Protein AF-A0A947QYY2-F1 (afdb_monomer)

Foldseek 3Di:
DDDDDDPDDDDDPPDDDDDDVPDDDDDDDDWWDKDWAPPFLQRAAEWAQEPLLWTKTKTKMFTLDPPDDQLNCLQFKFKFALLCPFFPPCRLVRSVSNVLVVVDPPDDDAPDADEDDPVCPLVPDPPPPVPPSPDAKYKYWDYDQVVVCVLQVSGDTMIMMMGTPSVDDFFKMWMGGHTPVNSVVVVPDDRNDGPCVVVVVSDPPVPQDWPPNLDDADDDPRGDTFDITHMYGYDNDQDFWEWEFEFLAFDLVLLLLLLFQDALDQFLQQFPDFAPQPDSHRRGPDPVRRDGSNQQWFRSLVLLLQQLVVLLVVRGQEYEYAAALHHAALSQDDSSSPDSTHDFLVVSQVSSVVSLVVSVVDVVSSLVDCSLVSSVVSSSVNCNVRRHGYHYAYHLRLQWHHHDGLDDADDDDDLLCLLRLDFLASVCSSNDPCPRPDNCRVVRSAGDPSSCVSCCVRGHVDNWDWHDDNLEIETEHHLDHDWDQVVCVVVVVPRFTASAARQDDVVVVVPDDDDDPDPPPPVVSVDPPGSNSVVVSVLPDDRLQAEYEHAFALWAAGLLDALVCQQAPAFSPDPRRVGGYHNPCSVVVLVCLQVFSHQEYEYERQQFFWKWFRYVVRHRGIHTQAGDQWAWHDWAASGRIYGYWHHSHTFGFYRQNDDFFALDACPPVNHDPSQKDWDWDDDPPDDIKIFIFGRDPDDPPDPPPPDPSDDPGPRPIDVPCADPVQRHHVVNTDIDGTDTDFGWIWIFDDDPNITIITIDGDPSPSSGNALQSVCVVLVHQQAKWFWPPPQAPVVLVVADQADKTKTKGLDWDQHTNPRAFFQWKWKAKNHPGTDPDTWGWDWAADPRSRTTMIITIDGSRSVVVQVVQLPDLQMWMKMWTHRDDPHIDMFTKHQPPPPVVLVVVVVVVVVVVVVVDPPCVVVPDPCVVVVPGPRCVGRMIHTDSYDPSVSCPRSSSNRD

Radius of gyration: 33.95 Å; Cα contacts (8 Å, |Δi|>4): 1905; chains: 1; bounding box: 102×79×106 Å

pLDDT: mean 72.02, std 18.52, range [29.09, 98.56]

Structure (mmCIF, N/CA/C/O backbone):
data_AF-A0A947QYY2-F1
#
_entry.id   AF-A0A947QYY2-F1
#
loop_
_atom_site.group_PDB
_atom_site.id
_atom_site.type_symbol
_atom_site.label_atom_id
_atom_site.label_alt_id
_atom_site.label_comp_id
_atom_site.label_asym_id
_atom_site.label_entity_id
_atom_site.label_seq_id
_atom_site.pdbx_PDB_ins_code
_atom_site.Cartn_x
_atom_site.Cartn_y
_atom_site.Cartn_z
_atom_site.occupancy
_atom_site.B_iso_or_equiv
_atom_site.auth_seq_id
_atom_site.auth_comp_id
_atom_site.auth_asym_id
_atom_site.auth_atom_id
_atom_site.pdbx_PDB_model_num
ATOM 1 N N . MET A 1 1 ? -38.741 18.117 46.619 1.00 31.19 1 MET A N 1
ATOM 2 C CA . MET A 1 1 ? -37.868 17.554 47.677 1.00 31.19 1 MET A CA 1
ATOM 3 C C . MET A 1 1 ? -36.716 16.804 47.021 1.00 31.19 1 MET A C 1
ATOM 5 O O . MET A 1 1 ? -36.958 15.856 46.279 1.00 31.19 1 MET A O 1
ATOM 9 N N . VAL A 1 2 ? -35.482 17.252 47.244 1.00 29.09 2 VAL A N 1
ATOM 10 C CA . VAL A 1 2 ? -34.259 16.565 46.798 1.00 29.09 2 VAL A CA 1
ATOM 11 C C . VAL A 1 2 ? -33.539 16.098 48.061 1.00 29.09 2 VAL A C 1
ATOM 13 O O . VAL A 1 2 ? -33.328 16.894 48.972 1.00 29.09 2 VAL A O 1
ATOM 16 N N . GLU A 1 3 ? -33.260 14.802 48.163 1.00 31.08 3 GLU A N 1
ATOM 17 C CA . GLU A 1 3 ? -32.567 14.191 49.299 1.00 31.08 3 GLU A CA 1
ATOM 18 C C . GLU A 1 3 ? -31.149 13.843 48.835 1.00 31.08 3 GLU A C 1
ATOM 20 O O . GLU A 1 3 ? -30.984 13.228 47.783 1.00 31.08 3 GLU A O 1
ATOM 25 N N . PHE A 1 4 ? -30.133 14.311 49.564 1.00 36.03 4 PHE A N 1
ATOM 26 C CA . PHE A 1 4 ? -28.725 14.100 49.228 1.00 36.03 4 PHE A CA 1
ATOM 27 C C . PHE A 1 4 ? -28.128 13.057 50.170 1.00 36.03 4 PHE A C 1
ATOM 29 O O . PHE A 1 4 ? -28.039 13.285 51.376 1.00 36.03 4 PHE A O 1
ATOM 36 N N . THR A 1 5 ? -27.655 11.947 49.615 1.00 30.92 5 THR A N 1
ATOM 37 C CA . THR A 1 5 ? -26.808 10.979 50.319 1.00 30.92 5 THR A CA 1
ATOM 38 C C . THR A 1 5 ? -25.514 10.815 49.541 1.00 30.92 5 THR A C 1
ATOM 40 O O . THR A 1 5 ? -25.534 10.346 48.409 1.00 30.92 5 THR A O 1
ATOM 43 N N . ASN A 1 6 ? -24.393 11.211 50.146 1.00 31.98 6 ASN A N 1
ATOM 44 C CA . ASN A 1 6 ? -23.059 10.922 49.630 1.00 31.98 6 ASN A CA 1
ATOM 45 C C . ASN A 1 6 ? -22.283 10.141 50.697 1.00 31.98 6 ASN A C 1
ATOM 47 O O . ASN A 1 6 ? -22.234 10.564 51.859 1.00 31.98 6 ASN A O 1
ATOM 51 N N . SER A 1 7 ? -21.718 8.994 50.321 1.00 39.56 7 SER A N 1
ATOM 52 C CA . SER A 1 7 ? -20.905 8.166 51.206 1.00 39.56 7 SER A CA 1
ATOM 53 C C . SER A 1 7 ? -19.453 8.648 51.185 1.00 39.56 7 SER A C 1
ATOM 55 O O . SER A 1 7 ? -18.753 8.518 50.188 1.00 39.56 7 SER A O 1
ATOM 57 N N . GLU A 1 8 ? -19.045 9.155 52.347 1.00 34.59 8 GLU A N 1
ATOM 58 C CA . GLU A 1 8 ? -17.674 9.343 52.840 1.00 34.59 8 GLU A CA 1
ATOM 59 C C . GLU A 1 8 ? -16.957 10.696 52.625 1.00 34.59 8 GLU A C 1
ATOM 61 O O . GLU A 1 8 ? -16.111 10.916 51.767 1.00 34.59 8 GLU A O 1
ATOM 66 N N . GLN A 1 9 ? -17.249 11.538 53.629 1.00 35.91 9 GLN A N 1
ATOM 67 C CA . GLN A 1 9 ? -16.366 12.404 54.424 1.00 35.91 9 GLN A CA 1
ATOM 68 C C . GLN A 1 9 ? -16.305 13.924 54.146 1.00 35.91 9 GLN A C 1
ATOM 70 O O . GLN A 1 9 ? -15.448 14.457 53.448 1.00 35.91 9 GLN A O 1
ATOM 75 N N . LYS A 1 10 ? -17.143 14.590 54.968 1.00 36.38 10 LYS A N 1
ATOM 76 C CA . LYS A 1 10 ? -16.949 15.854 55.717 1.00 36.38 10 LYS A CA 1
ATOM 77 C C . LYS A 1 10 ? -17.359 17.180 55.057 1.00 36.38 10 LYS A C 1
ATOM 79 O O . LYS A 1 10 ? -16.561 18.098 54.927 1.00 36.38 10 LYS A O 1
ATOM 84 N N . LYS A 1 11 ? -18.670 17.328 54.837 1.00 30.73 11 LYS A N 1
ATOM 85 C CA . LYS A 1 11 ? -19.584 18.244 55.570 1.00 30.73 11 LYS A CA 1
ATOM 86 C C . LYS A 1 11 ? -21.000 17.993 55.040 1.00 30.73 11 LYS A C 1
ATOM 88 O O . LYS A 1 11 ? -21.343 18.391 53.938 1.00 30.73 11 LYS A O 1
ATOM 93 N N . SER A 1 12 ? -21.814 17.274 55.807 1.00 33.50 12 SER A N 1
ATOM 94 C CA . SER A 1 12 ? -23.224 17.040 55.484 1.00 33.50 12 SER A CA 1
ATOM 95 C C . SER A 1 12 ? -23.984 18.369 55.390 1.00 33.50 12 SER A C 1
ATOM 97 O O . SER A 1 12 ? -23.941 19.144 56.350 1.00 33.50 12 SER A O 1
ATOM 99 N N . PHE A 1 13 ? -24.765 18.595 54.332 1.00 34.91 13 PHE A N 1
ATOM 100 C CA . PHE A 1 13 ? -25.926 19.480 54.447 1.00 34.91 13 PHE A CA 1
ATOM 101 C C . PHE A 1 13 ? -26.908 18.810 55.420 1.00 34.91 13 PHE A C 1
ATOM 103 O O . PHE A 1 13 ? -27.602 17.863 55.073 1.00 34.91 13 PHE A O 1
ATOM 110 N N . LYS A 1 14 ? -26.931 19.258 56.682 1.00 35.47 14 LYS A N 1
ATOM 111 C CA . LYS A 1 14 ? -27.800 18.699 57.740 1.00 35.47 14 LYS A CA 1
ATOM 112 C C . LYS A 1 14 ? -29.278 19.099 57.620 1.00 35.47 14 LYS A C 1
ATOM 114 O O . LYS A 1 14 ? -30.055 18.796 58.520 1.00 35.47 14 LYS A O 1
ATOM 119 N N . LYS A 1 15 ? -29.696 19.786 56.555 1.00 39.44 15 LYS A N 1
ATOM 120 C CA . LYS A 1 15 ? -31.083 20.241 56.396 1.00 39.44 15 LYS A CA 1
ATOM 121 C C . LYS A 1 15 ? -31.649 19.811 55.051 1.00 39.44 15 LYS A C 1
ATOM 123 O O . LYS A 1 15 ? -31.084 20.141 54.015 1.00 39.44 15 LYS A O 1
ATOM 128 N N . LYS A 1 16 ? -32.819 19.162 55.085 1.00 43.12 16 LYS A N 1
ATOM 129 C CA . LYS A 1 16 ? -33.763 19.183 53.962 1.00 43.12 16 LYS A CA 1
ATOM 130 C C . LYS A 1 16 ? -34.066 20.653 53.664 1.00 43.12 16 LYS A C 1
ATOM 132 O O . LYS A 1 16 ? -34.629 21.340 54.513 1.00 43.12 16 LYS A O 1
ATOM 137 N N . ALA A 1 17 ? -33.638 21.137 52.504 1.00 50.38 17 ALA A N 1
ATOM 138 C CA . ALA A 1 17 ? -33.985 22.461 52.011 1.00 50.38 17 ALA A CA 1
ATOM 139 C C . ALA A 1 17 ? -35.108 22.311 50.980 1.00 50.38 17 ALA A C 1
ATOM 141 O O . ALA A 1 17 ? -34.986 21.561 50.008 1.00 50.38 17 ALA A O 1
ATOM 142 N N . THR A 1 18 ? -36.224 22.991 51.217 1.00 51.62 18 THR A N 1
ATOM 143 C CA . THR A 1 18 ? -37.265 23.164 50.206 1.00 51.62 18 THR A CA 1
ATOM 144 C C . THR A 1 18 ? -36.819 24.319 49.326 1.00 51.62 18 THR A C 1
ATOM 146 O O . THR A 1 18 ? -36.918 25.467 49.749 1.00 51.62 18 THR A O 1
ATOM 149 N N . LEU A 1 19 ? -36.278 24.004 48.149 1.00 51.91 19 LEU A N 1
ATOM 150 C CA . LEU A 1 19 ? -35.961 25.015 47.146 1.00 51.91 19 LEU A CA 1
ATOM 151 C C . LEU A 1 19 ? -37.274 25.587 46.599 1.00 51.91 19 LEU A C 1
ATOM 153 O O . LEU A 1 19 ? -38.181 24.820 46.252 1.00 51.91 19 LEU A O 1
ATOM 157 N N . LYS A 1 20 ? -37.397 26.910 46.564 1.00 55.97 20 LYS A N 1
ATOM 158 C CA . LYS A 1 20 ? -38.466 27.603 45.844 1.00 55.97 20 LYS A CA 1
ATOM 159 C C . LYS A 1 20 ? -38.188 27.539 44.342 1.00 55.97 20 LYS A C 1
ATOM 161 O O . LYS A 1 20 ? -37.058 27.308 43.914 1.00 55.97 20 LYS A O 1
ATOM 166 N N . ILE A 1 21 ? -39.235 27.748 43.544 1.00 42.75 21 ILE A N 1
ATOM 167 C CA . ILE A 1 21 ? -39.053 28.115 42.136 1.00 42.75 21 ILE A CA 1
ATOM 168 C C . ILE A 1 21 ? -38.140 29.356 42.130 1.00 42.75 21 ILE A C 1
ATOM 170 O O . ILE A 1 21 ? -38.373 30.266 42.924 1.00 42.75 21 ILE A O 1
ATOM 174 N N . ASP A 1 22 ? -37.081 29.315 41.316 1.00 49.75 22 ASP A N 1
ATOM 175 C CA . ASP A 1 22 ? -36.007 30.320 41.176 1.00 49.75 22 ASP A CA 1
ATOM 176 C C . ASP A 1 22 ? -34.844 30.290 42.194 1.00 49.75 22 ASP A C 1
ATOM 178 O O . ASP A 1 22 ? -33.927 31.109 42.092 1.00 49.75 22 ASP A O 1
ATOM 182 N N . ASP A 1 23 ? -34.793 29.331 43.129 1.00 53.94 23 ASP A N 1
ATOM 183 C CA . ASP A 1 23 ? -33.600 29.168 43.976 1.00 53.94 23 ASP A CA 1
ATOM 184 C C . ASP A 1 23 ? -32.394 28.656 43.158 1.00 53.94 23 ASP A C 1
ATOM 186 O O . ASP A 1 23 ? -32.473 27.650 42.446 1.00 53.94 23 ASP A O 1
ATOM 190 N N . ILE A 1 24 ? -31.242 29.317 43.308 1.00 50.81 24 ILE A N 1
ATOM 191 C CA . ILE A 1 24 ? -29.985 28.937 42.647 1.00 50.81 24 ILE A CA 1
ATOM 192 C C . ILE A 1 24 ? -29.236 27.928 43.524 1.00 50.81 24 ILE A C 1
ATOM 194 O O . ILE A 1 24 ? -28.787 28.250 44.624 1.00 50.81 24 ILE A O 1
ATOM 198 N N . LEU A 1 25 ? -29.076 26.700 43.025 1.00 51.56 25 LEU A N 1
ATOM 199 C CA . LEU A 1 25 ? -28.251 25.671 43.657 1.00 51.56 25 LEU A CA 1
ATOM 200 C C . LEU A 1 25 ? -26.821 25.744 43.111 1.00 51.56 25 LEU A C 1
ATOM 202 O O . LEU A 1 25 ? -26.566 25.382 41.964 1.00 51.56 25 LEU A O 1
ATOM 206 N N . GLU A 1 26 ? -25.879 26.168 43.949 1.00 49.84 26 GLU A N 1
ATOM 207 C CA . GLU A 1 26 ? -24.456 26.147 43.614 1.00 49.84 26 GLU A CA 1
ATOM 208 C C . GLU A 1 26 ? -23.835 24.820 44.075 1.00 49.84 26 GLU A C 1
ATOM 210 O O . GLU A 1 26 ? -23.777 24.520 45.270 1.00 49.84 26 GLU A O 1
ATOM 215 N N . ILE A 1 27 ? -23.417 23.987 43.118 1.00 53.69 27 ILE A N 1
ATOM 216 C CA . ILE A 1 27 ? -22.799 22.683 43.384 1.00 53.69 27 ILE A CA 1
ATOM 217 C C . ILE A 1 27 ? -21.302 22.794 43.113 1.00 53.69 27 ILE A C 1
ATOM 219 O O . ILE A 1 27 ? -20.875 22.987 41.975 1.00 53.69 27 ILE A O 1
ATOM 223 N N . GLU A 1 28 ? -20.493 22.632 44.157 1.00 48.31 28 GLU A N 1
ATOM 224 C CA . GLU A 1 28 ? -19.042 22.609 44.018 1.00 48.31 28 GLU A CA 1
ATOM 225 C C . GLU A 1 28 ? -18.550 21.185 43.713 1.00 48.31 28 GLU A C 1
ATOM 227 O O . GLU A 1 28 ? -18.513 20.317 44.586 1.00 48.31 28 GLU A O 1
ATOM 232 N N . PHE A 1 29 ? -18.129 20.945 42.469 1.00 52.12 29 PHE A N 1
ATOM 233 C CA . PHE A 1 29 ? -17.429 19.715 42.097 1.00 52.12 29 PHE A CA 1
ATOM 234 C C . PHE A 1 29 ? -15.921 19.857 42.351 1.00 52.12 29 PHE A C 1
ATOM 236 O O . PHE A 1 29 ? -15.277 20.836 41.935 1.00 52.12 29 PHE A O 1
ATOM 243 N N . LYS A 1 30 ? -15.340 18.862 43.034 1.00 52.59 30 LYS A N 1
ATOM 244 C CA . LYS A 1 30 ? -13.884 18.712 43.110 1.00 52.59 30 LYS A CA 1
ATOM 245 C C . LYS A 1 30 ? -13.392 18.212 41.748 1.00 52.59 30 LYS A C 1
ATOM 247 O O . LYS A 1 30 ? -13.907 17.201 41.277 1.00 52.59 30 LYS A O 1
ATOM 252 N N . PRO A 1 31 ? -12.474 18.935 41.094 1.00 54.47 31 PRO A N 1
ATOM 253 C CA . PRO A 1 31 ? -11.912 18.486 39.832 1.00 54.47 31 PRO A CA 1
ATOM 254 C C . PRO A 1 31 ? -11.078 17.234 40.035 1.00 54.47 31 PRO A C 1
ATOM 256 O O . PRO A 1 31 ? -10.280 17.183 40.968 1.00 54.47 31 PRO A O 1
ATOM 259 N N . GLU A 1 32 ? -11.246 16.270 39.143 1.00 64.88 32 GLU A N 1
ATOM 260 C CA . GLU A 1 32 ? -10.376 15.104 39.061 1.00 64.88 32 GLU A CA 1
ATOM 261 C C . GLU A 1 32 ? -9.605 15.193 37.742 1.00 64.88 32 GLU A C 1
ATOM 263 O O . GLU A 1 32 ? -10.202 15.366 36.679 1.00 64.88 32 GLU A O 1
ATOM 268 N N . ASP A 1 33 ? -8.278 15.113 37.814 1.00 70.50 33 ASP A N 1
ATOM 269 C CA . ASP A 1 33 ? -7.425 15.098 36.628 1.00 70.50 33 ASP A CA 1
ATOM 270 C C . ASP A 1 33 ? -7.490 13.701 35.997 1.00 70.50 33 ASP A C 1
ATOM 272 O O . ASP A 1 33 ? -7.018 12.718 36.589 1.00 70.50 33 ASP A O 1
ATOM 276 N N . ALA A 1 34 ? -8.065 13.617 34.798 1.00 75.12 34 ALA A N 1
ATOM 277 C CA . ALA A 1 34 ? -8.128 12.392 34.015 1.00 75.12 34 ALA A CA 1
ATOM 278 C C . ALA A 1 34 ? -7.895 12.645 32.518 1.00 75.12 34 ALA A C 1
ATOM 280 O O . ALA A 1 34 ? -7.994 13.769 32.031 1.00 75.12 34 ALA A O 1
ATOM 281 N N . VAL A 1 35 ? -7.562 11.576 31.799 1.00 75.38 35 VAL A N 1
ATOM 282 C CA . VAL A 1 35 ? -7.236 11.563 30.372 1.00 75.38 35 VAL A CA 1
ATOM 283 C C . VAL A 1 35 ? -7.997 10.433 29.711 1.00 75.38 35 VAL A C 1
ATOM 285 O O . VAL A 1 35 ? -8.009 9.309 30.210 1.00 75.38 35 VAL A O 1
ATOM 288 N N . LEU A 1 36 ? -8.613 10.721 28.572 1.00 78.81 36 LEU A N 1
ATOM 289 C CA . LEU A 1 36 ? -9.262 9.713 27.752 1.00 78.81 36 LEU A CA 1
ATOM 290 C C . LEU A 1 36 ? -8.217 8.979 26.905 1.00 78.81 36 LEU A C 1
ATOM 292 O O . LEU A 1 36 ? -7.437 9.607 26.199 1.00 78.81 36 LEU A O 1
ATOM 296 N N . LEU A 1 37 ? -8.184 7.650 27.007 1.00 76.12 37 LEU A N 1
ATOM 297 C CA . LEU A 1 37 ? -7.336 6.776 26.189 1.00 76.12 37 LEU A CA 1
ATOM 298 C C . LEU A 1 37 ? -8.108 6.129 25.036 1.00 76.12 37 LEU A C 1
ATOM 300 O O . LEU A 1 37 ? -7.552 5.931 23.962 1.00 76.12 37 LEU A O 1
ATOM 304 N N . SER A 1 38 ? -9.370 5.763 25.274 1.00 82.44 38 SER A N 1
ATOM 305 C CA . SER A 1 38 ? -10.247 5.122 24.290 1.00 82.44 38 SER A CA 1
ATOM 306 C C . SER A 1 38 ? -11.634 5.753 24.336 1.00 82.44 38 SER A C 1
ATOM 308 O O . SER A 1 38 ? -12.162 5.904 25.443 1.00 82.44 38 SER A O 1
ATOM 310 N N . PRO A 1 39 ? -12.263 6.030 23.182 1.00 91.06 39 PRO A N 1
ATOM 311 C CA . PRO A 1 39 ? -11.761 5.778 21.824 1.00 91.06 39 PRO A CA 1
ATOM 312 C C . PRO A 1 39 ? -10.591 6.686 21.454 1.00 91.06 39 PRO A C 1
ATOM 314 O O . PRO A 1 39 ? -10.331 7.649 22.159 1.00 91.06 39 PRO A O 1
ATOM 317 N N . SER A 1 40 ? -9.891 6.397 20.368 1.00 89.56 40 SER A N 1
ATOM 318 C CA . SER A 1 40 ? -8.799 7.213 19.820 1.00 89.56 40 SER A CA 1
ATOM 319 C C . SER A 1 40 ? -8.929 7.312 18.298 1.00 89.56 40 SER A C 1
ATOM 321 O O . SER A 1 40 ? -9.768 6.636 17.701 1.00 89.56 40 SER A O 1
ATOM 323 N N . LEU A 1 41 ? -8.135 8.163 17.646 1.00 89.94 41 LEU A N 1
ATOM 324 C CA . LEU A 1 41 ? -8.262 8.420 16.207 1.00 89.94 41 LEU A CA 1
ATOM 325 C C . LEU A 1 41 ? -8.148 7.145 15.345 1.00 89.94 41 LEU A C 1
ATOM 327 O O . LEU A 1 41 ? -8.919 6.985 14.400 1.00 89.94 41 LEU A O 1
ATOM 331 N N . GLY A 1 42 ? -7.220 6.245 15.685 1.00 92.25 42 GLY A N 1
ATOM 332 C CA . GLY A 1 42 ? -7.018 4.941 15.038 1.00 92.25 42 GLY A CA 1
ATOM 333 C C . GLY A 1 42 ? -7.751 3.775 15.712 1.00 92.25 42 GLY A C 1
ATOM 334 O O . GLY A 1 42 ? -7.672 2.645 15.236 1.00 92.25 42 GLY A O 1
ATOM 335 N N . MET A 1 43 ? -8.472 4.029 16.809 1.00 93.00 43 MET A N 1
ATOM 336 C CA . MET A 1 43 ? -9.354 3.069 17.481 1.00 93.00 43 MET A CA 1
ATOM 337 C C . MET A 1 43 ? -10.668 3.765 17.886 1.00 93.00 43 MET A C 1
ATOM 339 O O . MET A 1 43 ? -10.918 4.012 19.074 1.00 93.00 43 MET A O 1
ATOM 343 N N . PRO A 1 44 ? -11.508 4.148 16.908 1.00 95.50 44 PRO A N 1
ATOM 344 C CA . PRO A 1 44 ? -12.769 4.821 17.179 1.00 95.50 44 PRO A CA 1
ATOM 345 C C . PRO A 1 44 ? -13.742 3.884 17.897 1.00 95.50 44 PRO A C 1
ATOM 347 O O . PRO A 1 44 ? -13.726 2.668 17.699 1.00 95.50 44 PRO A O 1
ATOM 350 N N . ALA A 1 45 ? -14.654 4.449 18.686 1.00 94.50 45 ALA A N 1
ATOM 351 C CA . ALA A 1 45 ? -15.754 3.670 19.240 1.00 94.50 45 ALA A CA 1
ATOM 352 C C . ALA A 1 45 ? -16.845 3.543 18.182 1.00 94.50 45 ALA A C 1
ATOM 354 O O . ALA A 1 45 ? -17.281 4.542 17.605 1.00 94.50 45 ALA A O 1
ATOM 355 N N . VAL A 1 46 ? -17.322 2.323 17.962 1.00 95.44 46 VAL A N 1
ATOM 356 C CA . VAL A 1 46 ? -18.409 2.049 17.025 1.00 95.44 46 VAL A CA 1
ATOM 357 C C . VAL A 1 46 ? -19.596 1.528 17.813 1.00 95.44 46 VAL A C 1
ATOM 359 O O . VAL A 1 46 ? -19.563 0.434 18.366 1.00 95.44 46 VAL A O 1
ATOM 362 N N . VAL A 1 47 ? -20.638 2.346 17.916 1.00 94.06 47 VAL A N 1
ATOM 363 C CA . VAL A 1 47 ? -21.771 2.117 18.811 1.00 94.06 47 VAL A CA 1
ATOM 364 C C . VAL A 1 47 ? -22.991 1.734 17.989 1.00 94.06 47 VAL A C 1
ATOM 366 O O . VAL A 1 47 ? -23.496 2.518 17.176 1.00 94.06 47 VAL A O 1
ATOM 369 N N . LYS A 1 48 ? -23.491 0.520 18.224 1.00 94.00 48 LYS A N 1
ATOM 370 C CA . LYS A 1 48 ? -24.780 0.089 17.693 1.00 94.00 48 LYS A CA 1
ATOM 371 C C . LYS A 1 48 ? -25.894 0.743 18.501 1.00 94.00 48 LYS A C 1
ATOM 373 O O . LYS A 1 48 ? -25.900 0.675 19.729 1.00 94.00 48 LYS A O 1
ATOM 378 N N . LYS A 1 49 ? -26.820 1.389 17.800 1.00 92.56 49 LYS A N 1
ATOM 379 C CA . LYS A 1 49 ? -28.072 1.870 18.376 1.00 92.56 49 LYS A CA 1
ATOM 380 C C . LYS A 1 49 ? -29.143 0.810 18.149 1.00 92.56 49 LYS A C 1
ATOM 382 O O . LYS A 1 49 ? -29.540 0.590 17.007 1.00 92.56 49 LYS A O 1
ATOM 387 N N . GLU A 1 50 ? -29.555 0.166 19.231 1.00 89.12 50 GLU A N 1
ATOM 388 C CA . GLU A 1 50 ? -30.560 -0.894 19.241 1.00 89.12 50 GLU A CA 1
ATOM 389 C C . GLU A 1 50 ? -31.979 -0.335 19.014 1.00 89.12 50 GLU A C 1
ATOM 391 O O . GLU A 1 50 ? -32.213 0.878 19.088 1.00 89.12 50 GLU A O 1
ATOM 396 N N . ASP A 1 51 ? -32.938 -1.219 18.722 1.00 85.19 51 ASP A N 1
ATOM 397 C CA . ASP A 1 51 ? -34.331 -0.843 18.427 1.00 85.19 51 ASP A CA 1
ATOM 398 C C . ASP A 1 51 ? -35.047 -0.217 19.636 1.00 85.19 51 ASP A C 1
ATOM 400 O O . ASP A 1 51 ? -35.884 0.674 19.480 1.00 85.19 51 ASP A O 1
ATOM 404 N N . ASP A 1 52 ? -34.654 -0.608 20.851 1.00 81.25 52 ASP A N 1
ATOM 405 C CA . ASP A 1 52 ? -35.081 0.003 22.118 1.00 81.25 52 ASP A CA 1
ATOM 406 C C . ASP A 1 52 ? -34.406 1.368 22.386 1.00 81.25 52 ASP A C 1
ATOM 408 O O . ASP A 1 52 ? -34.563 1.959 23.455 1.00 81.25 52 ASP A O 1
ATOM 412 N N . CYS A 1 53 ? -33.670 1.879 21.395 1.00 77.12 53 CYS A N 1
ATOM 413 C CA . CYS A 1 53 ? -32.844 3.079 21.422 1.00 77.12 53 CYS A CA 1
ATOM 414 C C . CYS A 1 53 ? -31.613 3.006 22.331 1.00 77.12 53 CYS A C 1
ATOM 416 O O . CYS A 1 53 ? -30.906 4.012 22.419 1.00 77.12 53 CYS A O 1
ATOM 418 N N . THR A 1 54 ? -31.302 1.869 22.953 1.00 82.06 54 THR A N 1
ATOM 419 C CA . THR A 1 54 ? -30.084 1.698 23.750 1.00 82.06 54 THR A CA 1
ATOM 420 C C . THR A 1 54 ? -28.848 1.836 22.858 1.00 82.06 54 THR A C 1
ATOM 422 O O . THR A 1 54 ? -28.775 1.277 21.764 1.00 82.06 54 THR A O 1
ATOM 425 N N . ALA A 1 55 ? -27.863 2.615 23.307 1.00 85.44 55 ALA A N 1
ATOM 426 C CA . ALA A 1 55 ? -26.605 2.814 22.590 1.00 85.44 55 ALA A CA 1
ATOM 427 C C . ALA A 1 55 ? -25.462 2.911 23.601 1.00 85.44 55 ALA A C 1
ATOM 429 O O . ALA A 1 55 ? -25.276 3.949 24.227 1.00 85.44 55 ALA A O 1
ATOM 430 N N . ILE A 1 56 ? -24.720 1.826 23.814 1.00 85.06 56 ILE A N 1
ATOM 431 C CA . ILE A 1 56 ? -23.714 1.769 24.882 1.00 85.06 56 ILE A CA 1
ATOM 432 C C . ILE A 1 56 ? -22.336 2.094 24.311 1.00 85.06 56 ILE A C 1
ATOM 434 O O . ILE A 1 56 ? -21.803 1.364 23.481 1.00 85.06 56 ILE A O 1
ATOM 438 N N . LEU A 1 57 ? -21.749 3.177 24.799 1.00 86.25 57 LEU A N 1
ATOM 439 C CA . LEU A 1 57 ? -20.375 3.573 24.536 1.00 86.25 57 LEU A CA 1
ATOM 440 C C . LEU A 1 57 ? -19.480 3.104 25.679 1.00 86.25 57 LEU A C 1
ATOM 442 O O . LEU A 1 57 ? -19.777 3.385 26.837 1.00 86.25 57 LEU A O 1
ATOM 446 N N . GLU A 1 58 ? -18.361 2.461 25.361 1.00 84.94 58 GLU A N 1
ATOM 447 C CA . GLU A 1 58 ? -17.323 2.121 26.332 1.00 84.94 58 GLU A CA 1
ATOM 448 C C . GLU A 1 58 ? -16.092 3.015 26.150 1.00 84.94 58 GLU A C 1
ATOM 450 O O . GLU A 1 58 ? -15.604 3.212 25.039 1.00 84.94 58 GLU A O 1
ATOM 455 N N . LEU A 1 59 ? -15.591 3.551 27.259 1.00 83.12 59 LEU A N 1
ATOM 456 C CA . LEU A 1 59 ? -14.451 4.452 27.330 1.00 83.12 59 LEU A CA 1
ATOM 457 C C . LEU A 1 59 ? -13.399 3.894 28.281 1.00 83.12 59 LEU A C 1
ATOM 459 O O . LEU A 1 59 ? -13.728 3.227 29.267 1.00 83.12 59 LEU A O 1
ATOM 463 N N . ILE A 1 60 ? -12.143 4.246 28.025 1.00 80.38 60 ILE A N 1
ATOM 464 C CA . ILE A 1 60 ? -11.026 3.968 28.928 1.00 80.38 60 ILE A CA 1
ATOM 465 C C . ILE A 1 60 ? -10.413 5.300 29.351 1.00 80.38 60 ILE A C 1
ATOM 467 O O . ILE A 1 60 ? -9.975 6.070 28.499 1.00 80.38 60 ILE A O 1
ATOM 471 N N . LEU A 1 61 ? -10.378 5.565 30.656 1.00 78.75 61 LEU A N 1
ATOM 472 C CA . LEU A 1 61 ? -9.834 6.788 31.249 1.00 78.75 61 LEU A CA 1
ATOM 473 C C . LEU A 1 61 ? -8.642 6.462 32.147 1.00 78.75 61 LEU A C 1
ATOM 475 O O . LEU A 1 61 ? -8.716 5.525 32.937 1.00 78.75 61 LEU A O 1
ATOM 479 N N . LEU A 1 62 ? -7.595 7.277 32.099 1.00 75.12 62 LEU A N 1
ATOM 480 C CA . LEU A 1 62 ? -6.556 7.340 33.125 1.00 75.12 62 LEU A CA 1
ATOM 481 C C . LEU A 1 62 ? -6.868 8.467 34.101 1.00 75.12 62 LEU A C 1
ATOM 483 O O . LEU A 1 62 ? -7.156 9.565 33.653 1.00 75.12 62 LEU A O 1
ATOM 487 N N . ALA A 1 63 ? -6.768 8.250 35.409 1.00 76.06 63 ALA A N 1
ATOM 488 C CA . ALA A 1 63 ? -6.948 9.293 36.415 1.00 76.06 63 ALA A CA 1
ATOM 489 C C . ALA A 1 63 ? -5.799 9.311 37.427 1.00 76.06 63 ALA A C 1
ATOM 491 O O . ALA A 1 63 ? -5.164 8.291 37.706 1.00 76.06 63 ALA A O 1
ATOM 492 N N . LYS A 1 64 ? -5.558 10.481 38.022 1.00 74.69 64 LYS A N 1
ATOM 493 C CA . LYS A 1 64 ? -4.579 10.641 39.113 1.00 74.69 64 LYS A CA 1
ATOM 494 C C . LYS A 1 64 ? -5.068 10.100 40.457 1.00 74.69 64 LYS A C 1
ATOM 496 O O . LYS A 1 64 ? -4.272 9.893 41.366 1.00 74.69 64 LYS A O 1
ATOM 501 N N . SER A 1 65 ? -6.375 9.884 40.580 1.00 74.12 65 SER A N 1
ATOM 502 C CA . SER A 1 65 ? -7.074 9.563 41.823 1.00 74.12 65 SER A CA 1
ATOM 503 C C . SER A 1 65 ? -7.897 8.279 41.684 1.00 74.12 65 SER A C 1
ATOM 505 O O . SER A 1 65 ? -8.511 8.028 40.642 1.00 74.12 65 SER A O 1
ATOM 507 N N . ASP A 1 66 ? -7.949 7.481 42.751 1.00 71.38 66 ASP A N 1
ATOM 508 C CA . ASP A 1 66 ? -8.836 6.318 42.903 1.00 71.38 66 ASP A CA 1
ATOM 509 C C . ASP A 1 66 ? -10.273 6.714 43.281 1.00 71.38 66 ASP A C 1
ATOM 511 O O . ASP A 1 66 ? -11.129 5.862 43.508 1.00 71.38 66 ASP A O 1
ATOM 515 N N . LYS A 1 67 ? -10.548 8.020 43.368 1.00 73.69 67 LYS A N 1
ATOM 516 C CA . LYS A 1 67 ? -11.822 8.571 43.846 1.00 73.69 67 LYS A CA 1
ATOM 517 C C . LYS A 1 67 ? -12.716 9.087 42.729 1.00 73.69 67 LYS A C 1
ATOM 519 O O . LYS A 1 67 ? -13.653 9.829 43.015 1.00 73.69 67 LYS A O 1
ATOM 524 N N . LEU A 1 68 ? -12.442 8.731 41.473 1.00 73.56 68 LEU A N 1
ATOM 525 C CA . LEU A 1 68 ? -13.256 9.181 40.349 1.00 73.56 68 LEU A CA 1
ATOM 526 C C . LEU A 1 68 ? -14.684 8.638 40.512 1.00 73.56 68 LEU A C 1
ATOM 528 O O . LEU A 1 68 ? -14.884 7.429 40.563 1.00 73.56 68 LEU A O 1
ATOM 532 N N . GLN A 1 69 ? -15.684 9.517 40.615 1.00 75.75 69 GLN A N 1
ATOM 533 C CA . GLN A 1 69 ? -17.089 9.114 40.734 1.00 75.75 69 GLN A CA 1
ATOM 534 C C . GLN A 1 69 ? -17.838 9.319 39.414 1.00 75.75 69 GLN A C 1
ATOM 536 O O . GLN A 1 69 ? -17.447 10.114 38.559 1.00 75.75 69 GLN A O 1
ATOM 541 N N . GLN A 1 70 ? -18.984 8.651 39.273 1.00 72.69 70 GLN A N 1
ATOM 542 C CA . GLN A 1 70 ? -19.876 8.801 38.117 1.00 72.69 70 GLN A CA 1
ATOM 543 C C . GLN A 1 70 ? -20.294 10.260 37.880 1.00 72.69 70 GLN A C 1
ATOM 545 O O . GLN A 1 70 ? -20.246 10.735 36.751 1.00 72.69 70 GLN A O 1
ATOM 550 N N . GLY A 1 71 ? -20.624 11.000 38.945 1.00 72.50 71 GLY A N 1
ATOM 551 C CA . GLY A 1 71 ? -20.952 12.424 38.844 1.00 72.50 71 GLY A CA 1
ATOM 552 C C . GLY A 1 71 ? -19.799 13.275 38.298 1.00 72.50 71 GLY A C 1
ATOM 553 O O . GLY A 1 71 ? -20.053 14.198 37.529 1.00 72.50 71 GLY A O 1
ATOM 554 N N . ASN A 1 72 ? -18.541 12.938 38.623 1.00 75.44 72 ASN A N 1
ATOM 555 C CA . ASN A 1 72 ? -17.373 13.604 38.038 1.00 75.44 72 ASN A CA 1
ATOM 556 C C . ASN A 1 72 ? -17.289 13.311 36.539 1.00 75.44 72 ASN A C 1
ATOM 558 O O . ASN A 1 72 ? -17.158 14.231 35.741 1.00 75.44 72 ASN A O 1
ATOM 562 N N . VAL A 1 73 ? -17.414 12.041 36.150 1.00 78.25 73 VAL A N 1
ATOM 563 C CA . VAL A 1 73 ? -17.356 11.632 34.741 1.00 78.25 73 VAL A CA 1
ATOM 564 C C . VAL A 1 73 ? -18.468 12.296 33.928 1.00 78.25 73 VAL A C 1
ATOM 566 O O . VAL A 1 73 ? -18.177 12.907 32.905 1.00 78.25 73 VAL A O 1
ATOM 569 N N . ALA A 1 74 ? -19.717 12.261 34.400 1.00 77.62 74 ALA A N 1
ATOM 570 C CA . ALA A 1 74 ? -20.841 12.919 33.733 1.00 77.62 74 ALA A CA 1
ATOM 571 C C . ALA A 1 74 ? -20.627 14.437 33.607 1.00 77.62 74 ALA A C 1
ATOM 573 O O . ALA A 1 74 ? -20.969 15.025 32.585 1.00 77.62 74 ALA A O 1
ATOM 574 N N . PHE A 1 75 ? -20.037 15.066 34.630 1.00 77.19 75 PHE A N 1
ATOM 575 C CA . PHE A 1 75 ? -19.728 16.494 34.621 1.00 77.19 75 PHE A CA 1
ATOM 576 C C . PHE A 1 75 ? -18.569 16.863 33.692 1.00 77.19 75 PHE A C 1
ATOM 578 O O . PHE A 1 75 ? -18.590 17.965 33.153 1.00 77.19 75 PHE A O 1
ATOM 585 N N . HIS A 1 76 ? -17.572 16.002 33.489 1.00 78.81 76 HIS A N 1
ATOM 586 C CA . HIS A 1 76 ? -16.381 16.309 32.684 1.00 78.81 76 HIS A CA 1
ATOM 587 C C . HIS A 1 76 ? -16.498 15.870 31.219 1.00 78.81 76 HIS A C 1
ATOM 589 O O . HIS A 1 76 ? -15.886 16.486 30.346 1.00 78.81 76 HIS A O 1
ATOM 595 N N . LEU A 1 77 ? -17.298 14.844 30.930 1.00 83.00 77 LEU A N 1
ATOM 596 C CA . LEU A 1 77 ? -17.452 14.313 29.582 1.00 83.00 77 LEU A CA 1
ATOM 597 C C . LEU A 1 77 ? -18.299 15.253 28.714 1.00 83.00 77 LEU A C 1
ATOM 599 O O . LEU A 1 77 ? -19.411 15.635 29.089 1.00 83.00 77 LEU A O 1
ATOM 603 N N . ARG A 1 78 ? -17.791 15.627 27.542 1.00 84.38 78 ARG A N 1
ATOM 604 C CA . ARG A 1 78 ? -18.540 16.357 26.508 1.00 84.38 78 ARG A CA 1
ATOM 605 C C . ARG A 1 78 ? -18.493 15.598 25.199 1.00 84.38 78 ARG A C 1
ATOM 607 O O . ARG A 1 78 ? -17.579 14.817 24.955 1.00 84.38 78 ARG A O 1
ATOM 614 N N . MET A 1 79 ? -19.481 15.852 24.357 1.00 86.81 79 MET A N 1
ATOM 615 C CA . MET A 1 79 ? -19.601 15.221 23.053 1.00 86.81 79 MET A CA 1
ATOM 616 C C . MET A 1 79 ? -20.106 16.258 22.057 1.00 86.81 79 MET A C 1
ATOM 618 O O . MET A 1 79 ? -21.138 16.881 22.303 1.00 86.81 79 MET A O 1
ATOM 622 N N . SER A 1 80 ? -19.392 16.445 20.955 1.00 88.44 80 SER A N 1
ATOM 623 C CA . SER A 1 80 ? -19.797 17.315 19.846 1.00 88.44 80 SER A CA 1
ATOM 624 C C . SER A 1 80 ? -19.887 16.513 18.557 1.00 88.44 80 SER A C 1
ATOM 626 O O . SER A 1 80 ? -19.311 15.426 18.458 1.00 88.44 80 SER A O 1
ATOM 628 N N . LEU A 1 81 ? -20.636 17.015 17.574 1.00 91.94 81 LEU A N 1
ATOM 629 C CA . LEU A 1 81 ? -20.567 16.453 16.228 1.00 91.94 81 LEU A CA 1
ATOM 630 C C . LEU A 1 81 ? -19.137 16.600 15.694 1.00 91.94 81 LEU A C 1
ATOM 632 O O . LEU A 1 81 ? -18.417 17.528 16.061 1.00 91.94 81 LEU A O 1
ATOM 636 N N . TRP A 1 82 ? -18.704 15.682 14.831 1.00 92.88 82 TRP A N 1
ATOM 637 C CA . TRP A 1 82 ? -17.327 15.689 14.330 1.00 92.88 82 TRP A CA 1
ATOM 638 C C . TRP A 1 82 ? -16.954 16.985 13.592 1.00 92.88 82 TRP A C 1
ATOM 640 O O . TRP A 1 82 ? -15.866 17.518 13.776 1.00 92.88 82 TRP A O 1
ATOM 650 N N . ASN A 1 83 ? -17.869 17.550 12.806 1.00 90.88 83 ASN A N 1
ATOM 651 C CA . ASN A 1 83 ? -17.683 18.844 12.135 1.00 90.88 83 ASN A CA 1
ATOM 652 C C . ASN A 1 83 ? -17.573 20.042 13.104 1.00 90.88 83 ASN A C 1
ATOM 654 O O . ASN A 1 83 ? -17.123 21.109 12.701 1.00 90.88 83 ASN A O 1
ATOM 658 N N . GLU A 1 84 ? -17.958 19.859 14.366 1.00 86.62 84 GLU A N 1
ATOM 659 C CA . GLU A 1 84 ? -17.879 20.827 15.466 1.00 86.62 84 GLU A CA 1
ATOM 660 C C . GLU A 1 84 ? -16.777 20.442 16.472 1.00 86.62 84 GLU A C 1
ATOM 662 O O . GLU A 1 84 ? -16.722 20.958 17.591 1.00 86.62 84 GLU A O 1
ATOM 667 N N . LYS A 1 85 ? -15.891 19.496 16.124 1.00 82.69 85 LYS A N 1
ATOM 668 C CA . LYS A 1 85 ? -14.817 19.052 17.026 1.00 82.69 85 LYS A CA 1
ATOM 669 C C . LYS A 1 85 ? -13.913 20.222 17.432 1.00 82.69 85 LYS A C 1
ATOM 671 O O . LYS A 1 85 ? -13.528 20.325 18.585 1.00 82.69 85 LYS A O 1
ATOM 676 N N . ASP A 1 86 ? -13.666 21.172 16.540 1.00 75.81 86 ASP A N 1
ATOM 677 C CA . ASP A 1 86 ? -12.730 22.269 16.805 1.00 75.81 86 ASP A CA 1
ATOM 678 C C . ASP A 1 86 ? -13.406 23.538 17.390 1.00 75.81 86 ASP A C 1
ATOM 680 O O . ASP A 1 86 ? -12.741 24.548 17.622 1.00 75.81 86 ASP A O 1
ATOM 684 N N . THR A 1 87 ? -14.721 23.519 17.672 1.00 71.56 87 THR A N 1
ATOM 685 C CA . THR A 1 87 ? -15.481 24.690 18.165 1.00 71.56 87 THR A CA 1
ATOM 686 C C . THR A 1 87 ? -15.718 24.660 19.680 1.00 71.56 87 THR A C 1
ATOM 688 O O . THR A 1 87 ? -16.632 24.008 20.179 1.00 71.56 87 THR A O 1
ATOM 691 N N . THR A 1 88 ? -14.931 25.425 20.443 1.00 60.69 88 THR A N 1
ATOM 692 C CA . THR A 1 88 ? -14.872 25.343 21.919 1.00 60.69 88 THR A CA 1
ATOM 693 C C . THR A 1 88 ? -16.108 25.845 22.682 1.00 60.69 88 THR A C 1
ATOM 695 O O . THR A 1 88 ? -16.390 25.332 23.765 1.00 60.69 88 THR A O 1
ATOM 698 N N . ASN A 1 89 ? -16.871 26.816 22.161 1.00 57.62 89 ASN A N 1
ATOM 699 C CA . ASN A 1 89 ? -17.991 27.421 22.911 1.00 57.62 89 ASN A CA 1
ATOM 700 C C . ASN A 1 89 ? -19.186 26.468 23.096 1.00 57.62 89 ASN A C 1
ATOM 702 O O . ASN A 1 89 ? -19.788 26.425 24.173 1.00 57.62 89 ASN A O 1
ATOM 706 N N . ASP A 1 90 ? -19.506 25.684 22.066 1.00 56.44 90 ASP A N 1
ATOM 707 C CA . ASP A 1 90 ? -20.619 24.730 22.113 1.00 56.44 90 ASP A CA 1
ATOM 708 C C . ASP A 1 90 ? -20.239 23.494 22.939 1.00 56.44 90 ASP A C 1
ATOM 710 O O . ASP A 1 90 ? -21.062 22.937 23.662 1.00 56.44 90 ASP A O 1
ATOM 714 N N . ILE A 1 91 ? -18.952 23.123 22.946 1.00 59.81 91 ILE A N 1
ATOM 715 C CA . ILE A 1 91 ? -18.436 21.993 23.730 1.00 59.81 91 ILE A CA 1
ATOM 716 C C . ILE A 1 91 ? -18.561 22.254 25.234 1.00 59.81 91 ILE A C 1
ATOM 718 O O . ILE A 1 91 ? -19.017 21.382 25.968 1.00 59.81 91 ILE A O 1
ATOM 722 N N . VAL A 1 92 ? -18.178 23.441 25.717 1.00 58.88 92 VAL A N 1
ATOM 723 C CA . VAL A 1 92 ? -18.212 23.757 27.159 1.00 58.88 92 VAL A CA 1
ATOM 724 C C . VAL A 1 92 ? -19.649 23.866 27.684 1.00 58.88 92 VAL A C 1
ATOM 726 O O . VAL A 1 92 ? -19.916 23.492 28.828 1.00 58.88 92 VAL A O 1
ATOM 729 N N . SER A 1 93 ? -20.573 24.350 26.852 1.00 56.75 93 SER A N 1
ATOM 730 C CA . SER A 1 93 ? -21.983 24.537 27.211 1.00 56.75 93 SER A CA 1
ATOM 731 C C . SER A 1 93 ? -22.839 23.273 27.054 1.00 56.75 93 SER A C 1
ATOM 733 O O . SER A 1 93 ? -23.875 23.165 27.713 1.00 56.75 93 SER A O 1
ATOM 735 N N . ASN A 1 94 ? -22.407 22.291 26.255 1.00 66.88 94 ASN A N 1
ATOM 736 C CA . ASN A 1 94 ? -23.144 21.047 26.028 1.00 66.88 94 ASN A CA 1
ATOM 737 C C . ASN A 1 94 ? -23.087 20.096 27.235 1.00 66.88 94 ASN A C 1
ATOM 739 O O . ASN A 1 94 ? -22.295 19.157 27.295 1.00 66.88 94 ASN A O 1
ATOM 743 N N . ASN A 1 95 ? -23.988 20.298 28.191 1.00 70.50 95 ASN A N 1
ATOM 744 C CA . ASN A 1 95 ? -24.095 19.478 29.394 1.00 70.50 95 ASN A CA 1
ATOM 745 C C . ASN A 1 95 ? -25.066 18.299 29.237 1.00 70.50 95 ASN A C 1
ATOM 747 O O . ASN A 1 95 ? -25.493 17.742 30.243 1.00 70.50 95 ASN A O 1
ATOM 751 N N . LYS A 1 96 ? -25.408 17.870 28.014 1.00 76.81 96 LYS A N 1
ATOM 752 C CA . LYS A 1 96 ? -26.464 16.869 27.786 1.00 76.81 96 LYS A CA 1
ATOM 753 C C . LYS A 1 96 ? -26.247 15.559 28.557 1.00 76.81 96 LYS A C 1
ATOM 755 O O . LYS A 1 96 ? -27.194 15.031 29.137 1.00 76.81 96 LYS A O 1
ATOM 760 N N . ILE A 1 97 ? -25.011 15.049 28.621 1.00 76.94 97 ILE A N 1
ATOM 761 C CA . ILE A 1 97 ? -24.667 13.846 29.411 1.00 76.94 97 ILE A CA 1
ATOM 762 C C . ILE A 1 97 ? -24.897 14.094 30.911 1.00 76.94 97 ILE A C 1
ATOM 764 O O . ILE A 1 97 ? -25.492 13.261 31.595 1.00 76.94 97 ILE A O 1
ATOM 768 N N . PHE A 1 98 ? -24.474 15.257 31.412 1.00 76.62 98 PHE A N 1
ATOM 769 C CA . PHE A 1 98 ? -24.651 15.653 32.807 1.00 76.62 98 PHE A CA 1
ATOM 770 C C . PHE A 1 98 ? -26.126 15.860 33.176 1.00 76.62 98 PHE A C 1
ATOM 772 O O . PHE A 1 98 ? -26.581 15.331 34.185 1.00 76.62 98 PHE A O 1
ATOM 779 N N . GLU A 1 99 ? -26.891 16.569 32.347 1.00 72.19 99 GLU A N 1
ATOM 780 C CA . GLU A 1 99 ? -28.333 16.772 32.514 1.00 72.19 99 GLU A CA 1
ATOM 781 C C . GLU A 1 99 ? -29.063 15.428 32.557 1.00 72.19 99 GLU A C 1
ATOM 783 O O . GLU A 1 99 ? -29.842 15.160 33.471 1.00 72.19 99 GLU A O 1
ATOM 788 N N . THR A 1 100 ? -28.739 14.534 31.620 1.00 67.75 100 THR A N 1
ATOM 789 C CA . THR A 1 100 ? -29.329 13.192 31.545 1.00 67.75 100 THR A CA 1
ATOM 790 C C . THR A 1 100 ? -29.037 12.368 32.800 1.00 67.75 100 THR A C 1
ATOM 792 O O . THR A 1 100 ? -29.921 11.642 33.263 1.00 67.75 100 THR A O 1
ATOM 795 N N . TYR A 1 101 ? -27.831 12.483 33.365 1.00 67.94 101 TYR A N 1
ATOM 796 C CA . TYR A 1 101 ? -27.462 11.870 34.644 1.00 67.94 101 TYR A CA 1
ATOM 797 C C . TYR A 1 101 ? -28.204 12.512 35.829 1.00 67.94 101 TYR A C 1
ATOM 799 O O . TYR A 1 101 ? -28.701 11.805 36.699 1.00 67.94 101 TYR A O 1
ATOM 807 N N . TRP A 1 102 ? -28.323 13.841 35.861 1.00 65.75 102 TRP A N 1
ATOM 808 C CA . TRP A 1 102 ? -28.888 14.584 36.992 1.00 65.75 102 TRP A CA 1
ATOM 809 C C . TRP A 1 102 ? -30.407 14.417 37.151 1.00 65.75 102 TRP A C 1
ATOM 811 O O . TRP A 1 102 ? -30.912 14.356 38.273 1.00 65.75 102 TRP A O 1
ATOM 821 N N . TYR A 1 103 ? -31.148 14.332 36.043 1.00 60.97 103 TYR A N 1
ATOM 822 C CA . TYR A 1 103 ? -32.612 14.220 36.070 1.00 60.97 103 TYR A CA 1
ATOM 823 C C . TYR A 1 103 ? -33.133 12.814 36.408 1.00 60.97 103 TYR A C 1
ATOM 825 O O . TYR A 1 103 ? -34.337 12.651 36.610 1.00 60.97 103 TYR A O 1
ATOM 833 N N . ASP A 1 104 ? -32.263 11.808 36.517 1.00 55.41 104 ASP A N 1
ATOM 834 C CA . ASP A 1 104 ? -32.658 10.415 36.726 1.00 55.41 104 ASP A CA 1
ATOM 835 C C . ASP A 1 104 ? -32.081 9.861 38.025 1.00 55.41 104 ASP A C 1
ATOM 837 O O . ASP A 1 104 ? -30.885 9.622 38.164 1.00 55.41 104 ASP A O 1
ATOM 841 N N . LYS A 1 105 ? -32.954 9.701 39.021 1.00 47.59 105 LYS A N 1
ATOM 842 C CA . LYS A 1 105 ? -32.586 9.352 40.401 1.00 47.59 105 LYS A CA 1
ATOM 843 C C . LYS A 1 105 ? -32.299 7.861 40.609 1.00 47.59 105 LYS A C 1
ATOM 845 O O . LYS A 1 105 ? -32.219 7.435 41.762 1.00 47.59 105 LYS A O 1
ATOM 850 N N . SER A 1 106 ? -32.173 7.053 39.555 1.00 45.91 106 SER A N 1
ATOM 851 C CA . SER A 1 106 ? -31.807 5.645 39.711 1.00 45.91 106 SER A CA 1
ATOM 852 C C . SER A 1 106 ? -30.397 5.548 40.306 1.00 45.91 106 SER A C 1
ATOM 854 O O . SER A 1 106 ? -29.402 5.798 39.630 1.00 45.91 106 SER A O 1
ATOM 856 N N . THR A 1 107 ? -30.309 5.223 41.594 1.00 39.03 107 THR A N 1
ATOM 857 C CA . THR A 1 107 ? -29.057 4.963 42.311 1.00 39.03 107 THR A CA 1
ATOM 858 C C . THR A 1 107 ? -28.303 3.818 41.645 1.00 39.03 107 THR A C 1
ATOM 860 O O . THR A 1 107 ? -28.709 2.662 41.760 1.00 39.03 107 THR A O 1
ATOM 863 N N . VAL A 1 108 ? -27.198 4.125 40.965 1.00 41.00 108 VAL A N 1
ATOM 864 C CA . VAL A 1 108 ? -26.296 3.120 40.392 1.00 41.00 108 VAL A CA 1
ATOM 865 C C . VAL A 1 108 ? -25.151 2.883 41.375 1.00 41.00 108 VAL A C 1
ATOM 867 O O . VAL A 1 108 ? -24.373 3.786 41.674 1.00 41.00 108 VAL A O 1
ATOM 870 N N . ASN A 1 109 ? -25.040 1.657 41.889 1.00 37.66 109 ASN A N 1
ATOM 871 C CA . ASN A 1 109 ? -23.920 1.250 42.735 1.00 37.66 109 ASN A CA 1
ATOM 872 C C . ASN A 1 109 ? -22.643 1.115 41.891 1.00 37.66 109 ASN A C 1
ATOM 874 O O . ASN A 1 109 ? -22.618 0.374 40.909 1.00 37.66 109 ASN A O 1
ATOM 878 N N . ILE A 1 110 ? -21.571 1.801 42.291 1.00 40.56 110 ILE A N 1
ATOM 879 C CA . ILE A 1 110 ? -20.229 1.584 41.736 1.00 40.56 110 ILE A CA 1
ATOM 880 C C . ILE A 1 110 ? -19.737 0.228 42.260 1.00 40.56 110 ILE A C 1
ATOM 882 O O . ILE A 1 110 ? -19.703 0.001 43.471 1.00 40.56 110 ILE A O 1
ATOM 886 N N . SER A 1 111 ? -19.377 -0.694 41.366 1.00 43.41 111 SER A N 1
ATOM 887 C CA . SER A 1 111 ? -18.767 -1.967 41.763 1.00 43.41 111 SER A CA 1
ATOM 888 C C . SER A 1 111 ? -17.450 -1.704 42.498 1.00 43.41 111 SER A C 1
ATOM 890 O O . SER A 1 111 ? -16.657 -0.872 42.054 1.00 43.41 111 SER A O 1
ATOM 892 N N . LYS A 1 112 ? -17.202 -2.414 43.609 1.00 41.47 112 LYS A N 1
ATOM 893 C CA . LYS A 1 112 ? -15.940 -2.302 44.360 1.00 41.47 112 LYS A CA 1
ATOM 894 C C . LYS A 1 112 ? -14.733 -2.514 43.426 1.00 41.47 112 LYS A C 1
ATOM 896 O O . LYS A 1 112 ? -14.821 -3.369 42.544 1.00 41.47 112 LYS A O 1
ATOM 901 N N . PRO A 1 113 ? -13.614 -1.793 43.624 1.00 41.50 113 PRO A N 1
ATOM 902 C CA . PRO A 1 113 ? -12.396 -1.997 42.843 1.00 41.50 113 PRO A CA 1
ATOM 903 C C . PRO A 1 113 ? -11.948 -3.463 42.920 1.00 41.50 113 PRO A C 1
ATOM 905 O O . PRO A 1 113 ? -11.840 -4.014 44.016 1.00 41.50 113 PRO A O 1
ATOM 908 N N . VAL A 1 114 ? -11.687 -4.102 41.777 1.00 39.28 114 VAL A N 1
ATOM 909 C CA . VAL A 1 114 ? -11.181 -5.484 41.712 1.00 39.28 114 VAL A CA 1
ATOM 910 C C . VAL A 1 114 ? -9.707 -5.447 41.318 1.00 39.28 114 VAL A C 1
ATOM 912 O O . VAL A 1 114 ? -9.365 -4.891 40.280 1.00 39.28 114 VAL A O 1
ATOM 915 N N . ARG A 1 115 ? -8.831 -6.043 42.137 1.00 37.06 115 ARG A N 1
ATOM 916 C CA . ARG A 1 115 ? -7.374 -6.090 41.916 1.00 37.06 115 ARG A CA 1
ATOM 917 C C . ARG A 1 115 ? -6.989 -7.097 40.822 1.00 37.06 115 ARG A C 1
ATOM 919 O O . ARG A 1 115 ? -7.625 -8.139 40.687 1.00 37.06 115 ARG A O 1
ATOM 926 N N . ALA A 1 116 ? -5.934 -6.779 40.075 1.00 36.41 116 ALA A N 1
ATOM 927 C CA . ALA A 1 116 ? -5.460 -7.536 38.919 1.00 36.41 116 ALA A CA 1
ATOM 928 C C . ALA A 1 116 ? -4.967 -8.912 39.319 1.00 36.41 116 ALA A C 1
ATOM 930 O O . ALA A 1 116 ? -4.122 -9.017 40.206 1.00 36.41 116 ALA A O 1
ATOM 931 N N . SER A 1 117 ? -5.416 -9.939 38.608 1.00 39.06 117 SER A N 1
ATOM 932 C CA . SER A 1 117 ? -4.761 -11.241 38.574 1.00 39.06 117 SER A CA 1
ATOM 933 C C . SER A 1 117 ? -4.821 -11.798 37.154 1.00 39.06 117 SER A C 1
ATOM 935 O O . SER A 1 117 ? -5.673 -11.390 36.360 1.00 39.06 117 SER A O 1
ATOM 937 N N . ALA A 1 118 ? -3.923 -12.735 36.847 1.00 35.28 118 ALA A N 1
ATOM 938 C CA . ALA A 1 118 ? -3.953 -13.492 35.596 1.00 35.28 118 ALA A CA 1
ATOM 939 C C . ALA A 1 118 ? -5.317 -14.176 35.372 1.00 35.28 118 ALA A C 1
ATOM 941 O O . ALA A 1 118 ? -5.778 -14.270 34.241 1.00 35.28 118 ALA A O 1
ATOM 942 N N . ASP A 1 119 ? -6.000 -14.551 36.458 1.00 37.25 119 ASP A N 1
ATOM 943 C CA . ASP A 1 119 ? -7.288 -15.256 36.433 1.00 37.25 119 ASP A CA 1
ATOM 944 C C . ASP A 1 119 ? -8.490 -14.351 36.102 1.00 37.25 119 ASP A C 1
ATOM 946 O O . ASP A 1 119 ? -9.564 -14.840 35.756 1.00 37.25 119 ASP A O 1
ATOM 950 N N . ASN A 1 120 ? -8.325 -13.026 36.207 1.00 38.19 120 ASN A N 1
ATOM 951 C CA . ASN A 1 120 ? -9.394 -12.039 36.005 1.00 38.19 120 ASN A CA 1
ATOM 952 C C . ASN A 1 120 ? -9.184 -11.169 34.753 1.00 38.19 120 ASN A C 1
ATOM 954 O O . ASN A 1 120 ? -9.948 -10.233 34.511 1.00 38.19 120 ASN A O 1
ATOM 958 N N . PHE A 1 121 ? -8.157 -11.461 33.953 1.00 36.28 121 PHE A N 1
ATOM 959 C CA . PHE A 1 121 ? -7.876 -10.771 32.697 1.00 36.28 121 PHE A CA 1
ATOM 960 C C . PHE A 1 121 ? -8.829 -11.276 31.599 1.00 36.28 121 PHE A C 1
ATOM 962 O O . PHE A 1 121 ? -8.898 -12.471 31.333 1.00 36.28 121 PHE A O 1
ATOM 969 N N . GLY A 1 122 ? -9.606 -10.382 30.978 1.00 35.66 122 GLY A N 1
ATOM 970 C CA . GLY A 1 122 ? -10.585 -10.749 29.940 1.00 35.66 122 GLY A CA 1
ATOM 971 C C . GLY A 1 122 ? -11.969 -11.165 30.455 1.00 35.66 122 GLY A C 1
ATOM 972 O O . GLY A 1 122 ? -12.913 -11.222 29.669 1.00 35.66 122 GLY A O 1
ATOM 973 N N . ASN A 1 123 ? -12.139 -11.346 31.766 1.00 37.06 123 ASN A N 1
ATOM 974 C CA . ASN A 1 123 ? -13.466 -11.433 32.365 1.00 37.06 123 ASN A CA 1
ATOM 975 C C . ASN A 1 123 ? -14.065 -10.023 32.380 1.00 37.06 123 ASN A C 1
ATOM 977 O O . ASN A 1 123 ? -13.735 -9.194 33.230 1.00 37.06 123 ASN A O 1
ATOM 981 N N . GLY A 1 124 ? -14.915 -9.723 31.394 1.00 41.50 124 GLY A N 1
ATOM 982 C CA . GLY A 1 124 ? -15.748 -8.525 31.421 1.00 41.50 124 GLY A CA 1
ATOM 983 C C . GLY A 1 124 ? -16.488 -8.413 32.758 1.00 41.50 124 GLY A C 1
ATOM 984 O O . GLY A 1 124 ? -16.716 -9.415 33.432 1.00 41.50 124 GLY A O 1
ATOM 985 N N . LEU A 1 125 ? -16.838 -7.184 33.141 1.00 40.47 125 LEU A N 1
ATOM 986 C CA . LEU A 1 125 ? -17.533 -6.863 34.388 1.00 40.47 125 LEU A CA 1
ATOM 987 C C . LEU A 1 125 ? -18.547 -7.938 34.800 1.00 40.47 125 LEU A C 1
ATOM 989 O O . LEU A 1 125 ? -19.608 -8.061 34.184 1.00 40.47 125 LEU A O 1
ATOM 993 N N . THR A 1 126 ? -18.267 -8.658 35.886 1.00 36.81 126 THR A N 1
ATOM 994 C CA . THR A 1 126 ? -19.301 -9.366 36.640 1.00 36.81 126 THR A CA 1
ATOM 995 C C . THR A 1 126 ? -20.255 -8.304 37.190 1.00 36.81 126 THR A C 1
ATOM 997 O O . THR A 1 126 ? -19.975 -7.645 38.186 1.00 36.81 126 THR A O 1
ATOM 1000 N N . GLY A 1 127 ? -21.352 -8.059 36.469 1.00 37.88 127 GLY A N 1
ATOM 1001 C CA . GLY A 1 127 ? -22.352 -7.039 36.813 1.00 37.88 127 GLY A CA 1
ATOM 1002 C C . GLY A 1 127 ? -22.667 -6.006 35.725 1.00 37.88 127 GLY A C 1
ATOM 1003 O O . GLY A 1 127 ? -23.552 -5.175 35.930 1.00 37.88 127 GLY A O 1
ATOM 1004 N N . ALA A 1 128 ? -22.027 -6.053 34.550 1.00 37.59 128 ALA A N 1
ATOM 1005 C CA . ALA A 1 128 ? -22.552 -5.357 33.372 1.00 37.59 128 ALA A CA 1
ATOM 1006 C C . ALA A 1 128 ? -23.717 -6.170 32.791 1.00 37.59 128 ALA A C 1
ATOM 1008 O O . ALA A 1 128 ? -23.583 -6.826 31.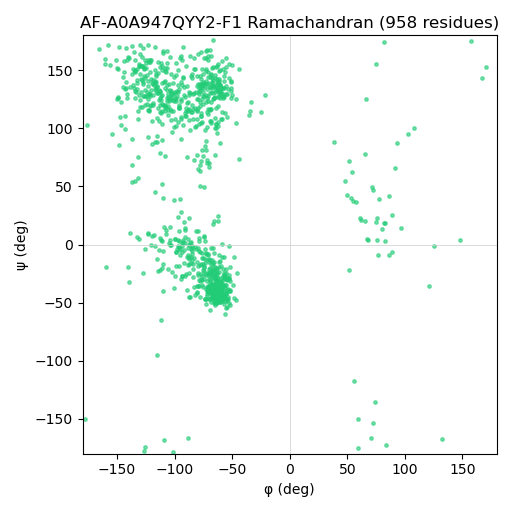760 1.00 37.59 128 ALA A O 1
ATOM 1009 N N . ASP A 1 129 ? -24.855 -6.174 33.486 1.00 39.19 129 ASP A N 1
ATOM 1010 C CA . ASP A 1 129 ? -26.085 -6.712 32.919 1.00 39.19 129 ASP A CA 1
ATOM 1011 C C . ASP A 1 129 ? -26.441 -5.856 31.695 1.00 39.19 129 ASP A C 1
ATOM 1013 O O . ASP A 1 129 ? -26.885 -4.712 31.827 1.00 39.19 129 ASP A O 1
ATOM 1017 N N . ARG A 1 130 ? -26.152 -6.377 30.494 1.00 40.75 130 ARG A N 1
ATOM 1018 C CA . ARG A 1 130 ? -26.516 -5.743 29.216 1.00 40.75 130 ARG A CA 1
ATOM 1019 C C . ARG A 1 130 ? -28.040 -5.586 29.086 1.00 40.75 130 ARG A C 1
ATOM 1021 O O . ARG A 1 130 ? -28.476 -4.824 28.237 1.00 40.75 130 ARG A O 1
ATOM 1028 N N . ASN A 1 131 ? -28.821 -6.262 29.936 1.00 41.06 131 ASN A N 1
ATOM 1029 C CA . ASN A 1 131 ? -30.283 -6.198 29.958 1.00 41.06 131 ASN A CA 1
ATOM 1030 C C . ASN A 1 131 ? -30.846 -5.038 30.799 1.00 41.06 131 ASN A C 1
ATOM 1032 O O . ASN A 1 131 ? -32.058 -4.841 30.836 1.00 41.06 131 ASN A O 1
ATOM 1036 N N . ASP A 1 132 ? -30.000 -4.262 31.479 1.00 45.84 132 ASP A N 1
ATOM 1037 C CA . ASP A 1 132 ? -30.432 -3.078 32.224 1.00 45.84 132 ASP A CA 1
ATOM 1038 C C . ASP A 1 132 ? -30.551 -1.866 31.280 1.00 45.84 132 ASP A C 1
ATOM 1040 O O . ASP A 1 132 ? -29.732 -0.953 31.298 1.00 45.84 132 ASP A O 1
ATOM 1044 N N . ALA A 1 133 ? -31.575 -1.845 30.423 1.00 41.09 133 ALA A N 1
ATOM 1045 C CA . ALA A 1 133 ? -31.806 -0.766 29.446 1.00 41.09 133 ALA A CA 1
ATOM 1046 C C . ALA A 1 133 ? -31.932 0.648 30.074 1.00 41.09 133 ALA A C 1
ATOM 1048 O O . ALA A 1 133 ? -31.895 1.661 29.372 1.00 41.09 133 ALA A O 1
ATOM 1049 N N . ASN A 1 134 ? -32.048 0.736 31.406 1.00 39.09 134 ASN A N 1
ATOM 1050 C CA . ASN A 1 134 ? -32.174 1.982 32.156 1.00 39.09 134 ASN A CA 1
ATOM 1051 C C . ASN A 1 134 ? -30.838 2.544 32.677 1.00 39.09 134 ASN A C 1
ATOM 1053 O O . ASN A 1 134 ? -30.829 3.670 33.181 1.00 39.09 134 ASN A O 1
ATOM 1057 N N . PHE A 1 135 ? -29.702 1.842 32.549 1.00 40.22 135 PHE A N 1
ATOM 1058 C CA . PHE A 1 135 ? -28.429 2.402 33.016 1.00 40.22 135 PHE A CA 1
ATOM 1059 C C . PHE A 1 135 ? -27.927 3.528 32.100 1.00 40.22 135 PHE A C 1
ATOM 1061 O O . PHE A 1 135 ? -28.005 3.449 30.873 1.00 40.22 135 PHE A O 1
ATOM 1068 N N . LYS A 1 136 ? -27.372 4.583 32.709 1.00 47.16 136 LYS A N 1
ATOM 1069 C CA . LYS A 1 136 ? -26.852 5.770 32.003 1.00 47.16 136 LYS A CA 1
ATOM 1070 C C . LYS A 1 136 ? -25.336 5.881 32.038 1.00 47.16 136 LYS A C 1
ATOM 1072 O O . LYS A 1 136 ? -24.729 6.240 31.033 1.00 47.16 136 LYS A O 1
ATOM 1077 N N . LEU A 1 137 ? -24.740 5.554 33.186 1.00 36.25 137 LEU A N 1
ATOM 1078 C CA . LEU A 1 137 ? -23.301 5.598 33.405 1.00 36.25 137 LEU A CA 1
ATOM 1079 C C . LEU A 1 137 ? -22.879 4.481 34.370 1.00 36.25 137 LEU A C 1
ATOM 1081 O O . LEU A 1 137 ? -23.374 4.424 35.493 1.00 36.25 137 LEU A O 1
ATOM 1085 N N . LYS A 1 138 ? -21.969 3.597 33.952 1.00 49.38 138 LYS A N 1
ATOM 1086 C CA . LYS A 1 138 ? -21.337 2.582 34.819 1.00 49.38 138 LYS A CA 1
ATOM 1087 C C . LYS A 1 138 ? -19.827 2.823 34.849 1.00 49.38 138 LYS A C 1
ATOM 1089 O O . LYS A 1 138 ? -19.233 3.134 33.822 1.00 49.38 138 LYS A O 1
ATOM 1094 N N . LEU A 1 139 ? -19.224 2.711 36.032 1.00 32.00 139 LEU A N 1
ATOM 1095 C CA . LEU A 1 139 ? -17.793 2.914 36.266 1.00 32.00 139 LEU A CA 1
ATOM 1096 C C . LEU A 1 139 ? -17.211 1.641 36.871 1.00 32.00 139 LEU A C 1
ATOM 1098 O O . LEU A 1 139 ? -17.728 1.153 37.877 1.00 32.00 139 LEU A O 1
ATOM 1102 N N . ALA A 1 140 ? -16.126 1.148 36.291 1.00 40.97 140 ALA A N 1
ATOM 1103 C CA . ALA A 1 140 ? -15.348 0.060 36.849 1.00 40.97 140 ALA A CA 1
ATOM 1104 C C . ALA A 1 140 ? -13.862 0.390 36.831 1.00 40.97 140 ALA A C 1
ATOM 1106 O O . ALA A 1 140 ? -13.347 0.914 35.844 1.00 40.97 140 ALA A O 1
ATOM 1107 N N . HIS A 1 141 ? -13.160 0.036 37.904 1.00 29.39 141 HIS A N 1
ATOM 1108 C CA . HIS A 1 141 ? -11.705 -0.005 37.867 1.00 29.39 141 HIS A CA 1
ATOM 1109 C C . HIS A 1 141 ? -11.258 -1.121 36.929 1.00 29.39 141 HIS A C 1
ATOM 1111 O O . HIS A 1 141 ? -11.711 -2.261 37.056 1.00 29.39 141 HIS A O 1
ATOM 1117 N N . LEU A 1 142 ? -10.353 -0.788 36.014 1.00 39.78 142 LEU A N 1
ATOM 1118 C CA . LEU A 1 142 ? -9.600 -1.785 35.277 1.00 39.78 142 LEU A CA 1
ATOM 1119 C C . LEU A 1 142 ? -8.229 -1.948 35.904 1.00 39.78 142 LEU A C 1
ATOM 1121 O O . LEU A 1 142 ? -7.598 -1.011 36.389 1.00 39.78 142 LEU A O 1
ATOM 1125 N N . ASN A 1 143 ? -7.772 -3.183 35.839 1.00 33.56 143 ASN A N 1
ATOM 1126 C CA . ASN A 1 143 ? -6.406 -3.533 36.132 1.00 33.56 143 ASN A CA 1
ATOM 1127 C C . ASN A 1 143 ? -5.510 -3.162 34.959 1.00 33.56 143 ASN A C 1
ATOM 1129 O O . ASN A 1 143 ? -5.891 -3.337 33.805 1.00 33.56 143 ASN A O 1
ATOM 1133 N N . ILE A 1 144 ? -4.347 -2.601 35.274 1.00 43.00 144 ILE A N 1
ATOM 1134 C CA . ILE A 1 144 ? -3.573 -1.780 34.345 1.00 43.00 144 ILE A CA 1
ATOM 1135 C C . ILE A 1 144 ? -2.243 -2.431 34.038 1.00 43.00 144 ILE A C 1
ATOM 1137 O O . ILE A 1 144 ? -1.608 -3.022 34.908 1.00 43.00 144 ILE A O 1
ATOM 1141 N N . PHE A 1 145 ? -1.813 -2.210 32.804 1.00 42.62 145 PHE A N 1
ATOM 1142 C CA . PHE A 1 145 ? -0.463 -2.382 32.305 1.00 42.62 145 PHE A CA 1
ATOM 1143 C C . PHE A 1 145 ? 0.500 -1.395 32.994 1.00 42.62 145 PHE A C 1
ATOM 1145 O O . PHE A 1 145 ? 0.449 -0.197 32.702 1.00 42.62 145 PHE A O 1
ATOM 1152 N N . PRO A 1 146 ? 1.400 -1.855 33.882 1.00 37.41 146 PRO A N 1
ATOM 1153 C CA . PRO A 1 146 ? 2.252 -0.974 34.690 1.00 37.41 146 PRO A CA 1
ATOM 1154 C C . PRO A 1 146 ? 3.119 -0.001 33.875 1.00 37.41 146 PRO A C 1
ATOM 1156 O O . PRO A 1 146 ? 3.428 1.086 34.341 1.00 37.41 146 PRO A O 1
ATOM 1159 N N . TRP A 1 147 ? 3.451 -0.338 32.625 1.00 45.25 147 TRP A N 1
ATOM 1160 C CA . TRP A 1 147 ? 4.340 0.452 31.770 1.00 45.25 147 TRP A CA 1
ATOM 1161 C C . TRP A 1 147 ? 3.678 1.672 31.096 1.00 45.25 147 TRP A C 1
ATOM 1163 O O . TRP A 1 147 ? 4.368 2.652 30.809 1.00 45.25 147 TRP A O 1
ATOM 1173 N N . ILE A 1 148 ? 2.354 1.655 30.868 1.00 46.97 148 ILE A N 1
ATOM 1174 C CA . ILE A 1 148 ? 1.606 2.852 30.424 1.00 46.97 148 ILE A CA 1
ATOM 1175 C C . ILE A 1 148 ? 1.557 3.869 31.569 1.00 46.97 148 ILE A C 1
ATOM 1177 O O . ILE A 1 148 ? 1.744 5.063 31.344 1.00 46.97 148 ILE A O 1
ATOM 1181 N N . LEU A 1 149 ? 1.380 3.384 32.802 1.00 46.28 149 LEU A N 1
ATOM 1182 C CA . LEU A 1 149 ? 1.417 4.211 34.007 1.00 46.28 149 LEU A CA 1
ATOM 1183 C C . LEU A 1 149 ? 2.828 4.723 34.312 1.00 46.28 149 LEU A C 1
ATOM 1185 O O . LEU A 1 149 ? 2.957 5.878 34.690 1.00 46.28 149 LEU A O 1
ATOM 1189 N N . ASP A 1 150 ? 3.885 3.934 34.089 1.00 46.44 150 ASP A N 1
ATOM 1190 C CA . ASP A 1 150 ? 5.278 4.397 34.243 1.00 46.44 150 ASP A CA 1
ATOM 1191 C C . ASP A 1 150 ? 5.618 5.537 33.272 1.00 46.44 150 ASP A C 1
ATOM 1193 O O . ASP A 1 150 ? 6.280 6.506 33.648 1.00 46.44 150 ASP A O 1
ATOM 1197 N N . ARG A 1 151 ? 5.136 5.461 32.021 1.00 48.28 151 ARG A N 1
ATOM 1198 C CA . ARG A 1 151 ? 5.296 6.545 31.031 1.00 48.28 151 ARG A CA 1
ATOM 1199 C C . ARG A 1 151 ? 4.463 7.780 31.368 1.00 48.28 151 ARG A C 1
ATOM 1201 O O . ARG A 1 151 ? 4.831 8.885 30.979 1.00 48.28 151 ARG A O 1
ATOM 1208 N N . LEU A 1 152 ? 3.359 7.592 32.084 1.00 52.91 152 LEU A N 1
ATOM 1209 C CA . LEU A 1 152 ? 2.414 8.628 32.484 1.00 52.91 152 LEU A CA 1
ATOM 1210 C C . LEU A 1 152 ? 2.370 8.745 34.008 1.00 52.91 152 LEU A C 1
ATOM 1212 O O . LEU A 1 152 ? 1.284 8.850 34.567 1.00 52.91 152 LEU A O 1
ATOM 1216 N N . SER A 1 153 ? 3.538 8.757 34.665 1.00 55.16 153 SER A N 1
ATOM 1217 C CA . SER A 1 153 ? 3.763 8.603 36.121 1.00 55.16 153 SER A CA 1
ATOM 1218 C C . SER A 1 153 ? 2.905 9.463 37.063 1.00 55.16 153 SER A C 1
ATOM 1220 O O . SER A 1 153 ? 2.882 9.239 38.271 1.00 55.16 153 SER A O 1
ATOM 1222 N N . SER A 1 154 ? 2.175 10.440 36.526 1.00 63.09 154 SER A N 1
ATOM 1223 C CA . SER A 1 154 ? 1.198 11.252 37.248 1.00 63.09 154 SER A CA 1
ATOM 1224 C C . SER A 1 154 ? -0.225 10.669 37.301 1.00 63.09 154 SER A C 1
ATOM 1226 O O . SER A 1 154 ? -0.987 11.100 38.163 1.00 63.09 154 SER A O 1
ATOM 1228 N N . TYR A 1 155 ? -0.591 9.698 36.454 1.00 67.62 155 TYR A N 1
ATOM 1229 C CA . TYR A 1 155 ? -1.906 9.043 36.404 1.00 67.62 155 TYR A CA 1
ATOM 1230 C C . TYR A 1 155 ? -1.770 7.576 36.817 1.00 67.62 155 TYR A C 1
ATOM 1232 O O . TYR A 1 155 ? -1.243 6.777 36.056 1.00 67.62 155 TYR A O 1
ATOM 1240 N N . ALA A 1 156 ? -2.230 7.219 38.020 1.00 64.06 156 ALA A N 1
ATOM 1241 C CA . ALA A 1 156 ? -2.009 5.895 38.616 1.00 64.06 156 ALA A CA 1
ATOM 1242 C C . ALA A 1 156 ? -3.190 4.917 38.458 1.00 64.06 156 ALA A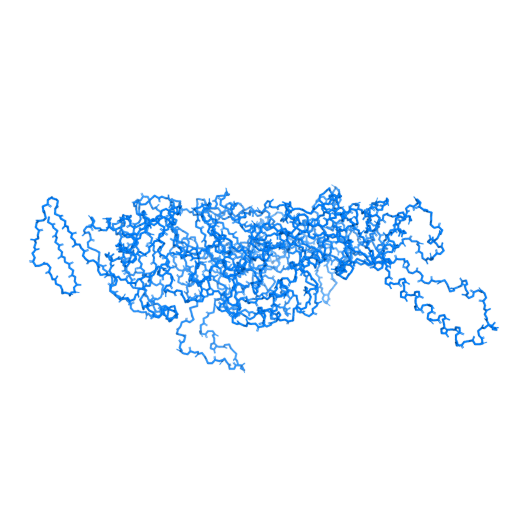 C 1
ATOM 1244 O O . ALA A 1 156 ? -3.071 3.747 38.824 1.00 64.06 156 ALA A O 1
ATOM 1245 N N . TYR A 1 157 ? -4.331 5.374 37.933 1.00 69.19 157 TYR A N 1
ATOM 1246 C CA . TYR A 1 157 ? -5.578 4.606 37.911 1.00 69.19 157 TYR A CA 1
ATOM 1247 C C . TYR A 1 157 ? -6.198 4.574 36.515 1.00 69.19 157 TYR A C 1
ATOM 1249 O O . TYR A 1 157 ? -6.179 5.574 35.812 1.00 69.19 157 TYR A O 1
ATOM 1257 N N . LEU A 1 158 ? -6.789 3.443 36.133 1.00 71.06 158 LEU A N 1
ATOM 1258 C CA . LEU A 1 158 ? -7.459 3.206 34.857 1.00 71.06 158 LEU A CA 1
ATOM 1259 C C . LEU A 1 158 ? -8.903 2.829 35.153 1.00 71.06 158 LEU A C 1
ATOM 1261 O O . LEU A 1 158 ? -9.181 1.959 35.984 1.00 71.06 158 LEU A O 1
ATOM 1265 N N . TYR A 1 159 ? -9.816 3.449 34.431 1.00 71.88 159 TYR A N 1
ATOM 1266 C CA . TYR A 1 159 ? -11.240 3.225 34.562 1.00 71.88 159 TYR A CA 1
ATOM 1267 C C . TYR A 1 159 ? -11.818 2.811 33.222 1.00 71.88 159 TYR A C 1
ATOM 1269 O O . TYR A 1 159 ? -11.533 3.433 32.201 1.00 71.88 159 TYR A O 1
ATOM 1277 N N . LYS A 1 160 ? -12.683 1.799 33.246 1.00 75.62 160 LYS A N 1
ATOM 1278 C CA . LYS A 1 160 ? -13.653 1.559 32.184 1.00 75.62 160 LYS A CA 1
ATOM 1279 C C . LYS A 1 160 ? -14.933 2.298 32.528 1.00 75.62 160 LYS A C 1
ATOM 1281 O O . LYS A 1 160 ? -15.487 2.115 33.615 1.00 75.62 160 LYS A O 1
ATOM 1286 N N . VAL A 1 161 ? -15.406 3.113 31.601 1.00 77.69 161 VAL A N 1
ATOM 1287 C CA . VAL A 1 161 ? -16.670 3.837 31.722 1.00 77.69 161 VAL A CA 1
ATOM 1288 C C . VAL A 1 161 ? -17.610 3.366 30.630 1.00 77.69 161 VAL A C 1
ATOM 1290 O O . VAL A 1 161 ? -17.215 3.309 29.474 1.00 77.69 161 VAL A O 1
ATOM 1293 N N . SER A 1 162 ? -18.858 3.076 30.978 1.00 80.19 162 SER A N 1
ATOM 1294 C CA . SER A 1 162 ? -19.919 2.812 30.005 1.00 80.19 162 SER A CA 1
ATOM 1295 C C . SER A 1 162 ? -20.947 3.935 30.050 1.00 80.19 162 SER A C 1
ATOM 1297 O O . SER A 1 162 ? -21.494 4.191 31.120 1.00 80.19 162 SER A O 1
ATOM 1299 N N . VAL A 1 163 ? -21.222 4.580 28.917 1.00 81.81 163 VAL A N 1
ATOM 1300 C CA . VAL A 1 163 ? -22.171 5.696 28.764 1.00 81.81 163 VAL A CA 1
ATOM 1301 C C . VAL A 1 163 ? -23.314 5.264 27.848 1.00 81.81 163 VAL A C 1
ATOM 1303 O O . VAL A 1 163 ? -23.064 4.723 26.775 1.00 81.81 163 VAL A O 1
ATOM 1306 N N . ASN A 1 164 ? -24.563 5.518 28.236 1.00 83.62 164 ASN A N 1
ATOM 1307 C CA . ASN A 1 164 ? -25.717 5.286 27.367 1.00 83.62 164 ASN A CA 1
ATOM 1308 C C . ASN A 1 164 ? -26.026 6.538 26.532 1.00 83.62 164 ASN A C 1
ATOM 1310 O O . ASN A 1 164 ? -26.408 7.582 27.057 1.00 83.62 164 ASN A O 1
ATOM 1314 N N . LEU A 1 165 ? -25.874 6.413 25.219 1.00 85.94 165 LEU A N 1
ATOM 1315 C CA . LEU A 1 165 ? -26.053 7.446 24.207 1.00 85.94 165 LEU A CA 1
ATOM 1316 C C . LEU A 1 165 ? -27.440 7.401 23.549 1.00 85.94 165 LEU A C 1
ATOM 1318 O O . LEU A 1 165 ? -27.597 7.874 22.423 1.00 85.94 165 LEU A O 1
ATOM 1322 N N . LYS A 1 166 ? -28.458 6.845 24.216 1.00 83.75 166 LYS A N 1
ATOM 1323 C CA . LYS A 1 166 ? -29.807 6.680 23.644 1.00 83.75 166 LYS A CA 1
ATOM 1324 C C . LYS A 1 166 ? -30.393 7.943 23.000 1.00 83.75 166 LYS A C 1
ATOM 1326 O O . LYS A 1 166 ? -31.040 7.870 21.951 1.00 83.75 166 LYS A O 1
ATOM 1331 N N . ASP A 1 167 ? -30.089 9.107 23.571 1.00 83.44 167 ASP A N 1
ATOM 1332 C CA . ASP A 1 167 ? -30.595 10.411 23.130 1.00 83.44 167 ASP A CA 1
ATOM 1333 C C . ASP A 1 167 ? -29.769 11.042 21.991 1.00 83.44 167 ASP A C 1
ATOM 1335 O O . ASP A 1 167 ? -30.085 12.144 21.531 1.00 83.44 167 ASP A O 1
ATOM 1339 N N . TYR A 1 168 ? -28.698 10.386 21.539 1.00 88.31 168 TYR A N 1
ATOM 1340 C CA . TYR A 1 168 ? -27.870 10.820 20.412 1.00 88.31 168 TYR A CA 1
ATOM 1341 C C . TYR A 1 168 ? -28.354 10.193 19.104 1.00 88.31 168 TYR A C 1
ATOM 1343 O O . TYR A 1 168 ? -28.841 9.059 19.069 1.00 88.31 168 TYR A O 1
ATOM 1351 N N . GLN A 1 169 ? -28.261 10.954 18.016 1.00 92.62 169 GLN A N 1
ATOM 1352 C CA . GLN A 1 169 ? -28.641 10.477 16.689 1.00 92.62 169 GLN A CA 1
ATOM 1353 C C . GLN A 1 169 ? -27.490 9.689 16.050 1.00 92.62 169 GLN A C 1
ATOM 1355 O O . GLN A 1 169 ? -26.347 9.824 16.480 1.00 92.62 169 GLN A O 1
ATOM 1360 N N . PRO A 1 170 ? -27.767 8.847 15.040 1.00 95.38 170 PRO A N 1
ATOM 1361 C CA . PRO A 1 170 ? -26.713 8.264 14.221 1.00 95.38 170 PRO A CA 1
ATOM 1362 C C . PRO A 1 170 ? -25.826 9.350 13.598 1.00 95.38 170 PRO A C 1
ATOM 1364 O O . PRO A 1 170 ? -26.338 10.355 13.105 1.00 95.38 170 PRO A O 1
ATOM 1367 N N . GLY A 1 171 ? -24.512 9.147 13.614 1.00 96.06 171 GLY A N 1
ATOM 1368 C CA . GLY A 1 171 ? -23.533 10.127 13.146 1.00 96.06 171 GLY A CA 1
ATOM 1369 C C . GLY A 1 171 ? -22.151 9.920 13.758 1.00 96.06 171 GLY A C 1
ATOM 1370 O O . GLY A 1 171 ? -21.968 9.063 14.627 1.00 96.06 171 GLY A O 1
ATOM 1371 N N . LEU A 1 172 ? -21.180 10.709 13.294 1.00 97.06 172 LEU A N 1
ATOM 1372 C CA . LEU A 1 172 ? -19.838 10.761 13.864 1.00 97.06 172 LEU A CA 1
ATOM 1373 C C . LEU A 1 172 ? -19.716 11.942 14.830 1.00 97.06 172 LEU A C 1
ATOM 1375 O O . LEU A 1 172 ? -20.064 13.079 14.508 1.00 97.06 172 LEU A O 1
ATOM 1379 N N . TYR A 1 173 ? -19.173 11.655 16.001 1.00 95.06 173 TYR A N 1
ATOM 1380 C CA . TYR A 1 173 ? -18.984 12.594 17.092 1.00 95.06 173 TYR A CA 1
ATOM 1381 C C . TYR A 1 173 ? -17.537 12.564 17.575 1.00 95.06 173 TYR A C 1
ATOM 1383 O O . TYR A 1 173 ? -16.828 11.582 17.357 1.00 95.06 173 TYR A O 1
ATOM 1391 N N . ASN A 1 174 ? -17.120 13.611 18.280 1.00 92.56 174 ASN A N 1
ATOM 1392 C CA . ASN A 1 174 ? -15.886 13.623 19.053 1.00 92.56 174 ASN A CA 1
ATOM 1393 C C . ASN A 1 174 ? -16.193 13.790 20.544 1.00 92.56 174 ASN A C 1
ATOM 1395 O O . ASN A 1 174 ? -17.062 14.581 20.923 1.00 92.56 174 ASN A O 1
ATOM 1399 N N . ILE A 1 175 ? -15.463 13.061 21.384 1.00 88.00 175 ILE A N 1
ATOM 1400 C CA . ILE A 1 175 ? -15.568 13.158 22.839 1.00 88.00 175 ILE A C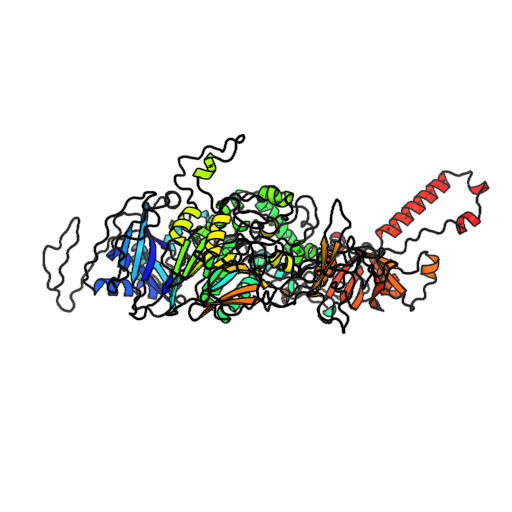A 1
ATOM 1401 C C . ILE A 1 175 ? -14.437 13.994 23.423 1.00 88.00 175 ILE A C 1
ATOM 1403 O O . ILE A 1 175 ? -13.292 13.925 22.984 1.00 88.00 175 ILE A O 1
ATOM 1407 N N . TRP A 1 176 ? -14.771 14.748 24.468 1.00 82.56 176 TRP A N 1
ATOM 1408 C CA . TRP A 1 176 ? -13.838 15.564 25.230 1.00 82.56 176 TRP A CA 1
ATOM 1409 C C . TRP A 1 176 ? -13.920 15.246 26.715 1.00 82.56 176 TRP A C 1
ATOM 1411 O O . TRP A 1 176 ? -15.004 15.032 27.262 1.00 82.56 176 TRP A O 1
ATOM 1421 N N . TRP A 1 177 ? -12.769 15.309 27.378 1.00 80.44 177 TRP A N 1
ATOM 1422 C CA . TRP A 1 177 ? -12.683 15.419 28.826 1.00 80.44 177 TRP A CA 1
ATOM 1423 C C . TRP A 1 177 ? -12.340 16.866 29.193 1.00 80.44 177 TRP A C 1
ATOM 1425 O O . TRP A 1 177 ? -11.221 17.321 28.961 1.00 80.44 177 TRP A O 1
ATOM 1435 N N . VAL A 1 178 ? -13.306 17.617 29.725 1.00 73.56 178 VAL A N 1
ATOM 1436 C CA . VAL A 1 178 ? -13.120 19.034 30.074 1.00 73.56 178 VAL A CA 1
ATOM 1437 C C . VAL A 1 178 ? -12.734 19.157 31.539 1.00 73.56 178 VAL A C 1
ATOM 1439 O O . VAL A 1 178 ? -13.585 19.009 32.412 1.00 73.56 178 VAL A O 1
ATOM 1442 N N . ASN A 1 179 ? -11.481 19.491 31.842 1.00 66.50 179 ASN A N 1
ATOM 1443 C CA . ASN A 1 179 ? -11.062 19.737 33.223 1.00 66.50 179 ASN A CA 1
ATOM 1444 C C . ASN A 1 179 ? -11.641 21.039 33.791 1.00 66.50 179 ASN A C 1
ATOM 1446 O O . ASN A 1 179 ? -11.974 21.975 33.069 1.00 66.50 179 ASN A O 1
ATOM 1450 N N . LYS A 1 180 ? -11.697 21.154 35.125 1.00 60.12 180 LYS A N 1
ATOM 1451 C CA . LYS A 1 180 ? -12.231 22.355 35.800 1.00 60.12 180 LYS A CA 1
ATOM 1452 C C . LYS A 1 180 ? -11.408 23.610 35.541 1.00 60.12 180 LYS A C 1
ATOM 1454 O O . LYS A 1 180 ? -11.988 24.684 35.438 1.00 60.12 180 LYS A O 1
ATOM 1459 N N . LYS A 1 181 ? -10.077 23.494 35.469 1.00 60.47 181 LYS A N 1
ATOM 1460 C CA . LYS A 1 181 ? -9.211 24.639 35.159 1.00 60.47 181 LYS A CA 1
ATOM 1461 C C . LYS A 1 181 ? -9.554 25.191 33.777 1.00 60.47 181 LYS A C 1
ATOM 1463 O O . LYS A 1 181 ? -9.814 26.382 33.667 1.00 60.47 181 LYS A O 1
ATOM 1468 N N . ASP A 1 182 ? -9.677 24.312 32.785 1.00 60.81 182 ASP A N 1
ATOM 1469 C CA . ASP A 1 182 ? -10.074 24.686 31.427 1.00 60.81 182 ASP A CA 1
ATOM 1470 C C . ASP A 1 182 ? -11.499 25.250 31.407 1.00 60.81 182 ASP A C 1
ATOM 1472 O O . ASP A 1 182 ? -11.724 26.310 30.842 1.00 60.81 182 ASP A O 1
ATOM 1476 N N . TYR A 1 183 ? -12.452 24.637 32.116 1.00 60.19 183 TYR A N 1
ATOM 1477 C CA . TYR A 1 183 ? -13.814 25.167 32.259 1.00 60.19 183 TYR A CA 1
ATOM 1478 C C . TYR A 1 183 ? -13.843 26.599 32.833 1.00 60.19 183 TYR A C 1
ATOM 1480 O O . TYR A 1 183 ? -14.536 27.471 32.308 1.00 60.19 183 TYR A O 1
ATOM 1488 N N . ILE A 1 184 ? -13.076 26.866 33.897 1.00 58.50 184 ILE A N 1
ATOM 1489 C CA . ILE A 1 184 ? -13.003 28.184 34.551 1.00 58.50 184 ILE A CA 1
ATOM 1490 C C . ILE A 1 184 ? -12.256 29.204 33.676 1.00 58.50 184 ILE A C 1
ATOM 1492 O O . ILE A 1 184 ? -12.678 30.360 33.596 1.00 58.50 184 ILE A O 1
ATOM 1496 N N . GLU A 1 185 ? -11.168 28.800 33.014 1.00 57.66 185 GLU A N 1
ATOM 1497 C CA . GLU A 1 185 ? -10.387 29.664 32.120 1.00 57.66 185 GLU A CA 1
ATOM 1498 C C . GLU A 1 185 ? -11.151 30.010 30.831 1.00 57.66 185 GLU A C 1
ATOM 1500 O O . GLU A 1 185 ? -11.087 31.155 30.376 1.00 57.66 185 GLU A O 1
ATOM 1505 N N . LEU A 1 186 ? -11.907 29.060 30.270 1.00 52.78 186 LEU A N 1
ATOM 1506 C CA . LEU A 1 186 ? -12.663 29.217 29.021 1.00 52.78 186 LEU A CA 1
ATOM 1507 C C . LEU A 1 186 ? -13.954 30.022 29.203 1.00 52.78 186 LEU A C 1
ATOM 1509 O O . LEU A 1 186 ? -14.338 30.750 28.292 1.00 52.78 186 LEU A O 1
ATOM 1513 N N . LYS A 1 187 ? -14.584 29.984 30.388 1.00 50.38 187 LYS A N 1
ATOM 1514 C CA . LYS A 1 187 ? -15.799 30.767 30.696 1.00 50.38 187 LYS A CA 1
ATOM 1515 C C . LYS A 1 187 ? -15.612 32.285 30.514 1.00 50.38 187 LYS A C 1
ATOM 1517 O O . LYS A 1 187 ? -16.589 32.990 30.282 1.00 50.38 187 LYS A O 1
ATOM 1522 N N . ASN A 1 188 ? -14.375 32.784 30.610 1.00 43.03 188 ASN A N 1
ATOM 1523 C CA . ASN A 1 188 ? -14.059 34.217 30.640 1.00 43.03 188 ASN A CA 1
ATOM 1524 C C . ASN A 1 188 ? -13.158 34.700 29.480 1.00 43.03 188 ASN A C 1
ATOM 1526 O O . ASN A 1 188 ? -12.694 35.841 29.524 1.00 43.03 188 ASN A O 1
ATOM 1530 N N . ARG A 1 189 ? -12.856 33.870 28.466 1.00 39.62 189 ARG A N 1
ATOM 1531 C CA . ARG A 1 189 ? -11.907 34.213 27.382 1.00 39.62 189 ARG A CA 1
ATOM 1532 C C . ARG A 1 189 ? -12.527 34.139 25.974 1.00 39.62 189 ARG A C 1
ATOM 1534 O O . ARG A 1 189 ? -13.535 33.467 25.789 1.00 39.62 189 ARG A O 1
ATOM 1541 N N . PRO A 1 190 ? -11.958 34.847 24.972 1.00 34.53 190 PRO A N 1
ATOM 1542 C CA . PRO A 1 190 ? -12.495 34.888 23.611 1.00 34.53 190 PRO A CA 1
ATOM 1543 C C . PRO A 1 190 ? -12.506 33.523 22.909 1.00 34.53 190 PRO A C 1
ATOM 1545 O O . PRO A 1 190 ? -11.667 32.664 23.168 1.00 34.53 190 PRO A O 1
ATOM 1548 N N . LYS A 1 191 ? -13.416 33.407 21.934 1.00 40.62 191 LYS A N 1
ATOM 1549 C CA . LYS A 1 191 ? -13.863 32.209 21.193 1.00 40.62 191 LYS A CA 1
ATOM 1550 C C . LYS A 1 191 ? -12.793 31.321 20.516 1.00 40.62 191 LYS A C 1
ATOM 1552 O O . LYS A 1 191 ? -13.169 30.336 19.898 1.00 40.62 191 LYS A O 1
ATOM 1557 N N . TRP A 1 192 ? -11.505 31.653 20.581 1.00 36.41 192 TRP A N 1
ATOM 1558 C CA . TRP A 1 192 ? -10.405 30.972 19.872 1.00 36.41 192 TRP A CA 1
ATOM 1559 C C . TRP A 1 192 ? -9.357 30.342 20.810 1.00 36.41 192 TRP A C 1
ATOM 1561 O O . TRP A 1 192 ? -8.300 29.903 20.362 1.00 36.41 192 TRP A O 1
ATOM 1571 N N . TRP A 1 193 ? -9.614 30.309 22.121 1.00 32.16 193 TRP A N 1
ATOM 1572 C CA . TRP A 1 193 ? -8.702 29.699 23.090 1.00 32.16 193 TRP A CA 1
ATOM 1573 C C . TRP A 1 193 ? -8.939 28.178 23.161 1.00 32.16 193 TRP A C 1
ATOM 1575 O O . TRP A 1 193 ? -9.972 27.730 23.651 1.00 32.16 193 TRP A O 1
ATOM 1585 N N . ASN A 1 194 ? -8.006 27.386 22.624 1.00 43.88 194 ASN A N 1
ATOM 1586 C CA . ASN A 1 194 ? -8.154 25.934 22.471 1.00 43.88 194 ASN A CA 1
ATOM 1587 C C . ASN A 1 194 ? -7.916 25.160 23.785 1.00 43.88 194 ASN A C 1
ATOM 1589 O O . ASN A 1 194 ? -7.005 25.486 24.547 1.00 43.88 194 ASN A O 1
ATOM 1593 N N . LEU A 1 195 ? -8.659 24.060 23.977 1.00 43.16 195 LEU A N 1
ATOM 1594 C CA . LEU A 1 195 ? -8.593 23.050 25.063 1.00 43.16 195 LEU A CA 1
ATOM 1595 C C . LEU A 1 195 ? -7.252 22.264 25.143 1.00 43.16 195 LEU A C 1
ATOM 1597 O O . LEU A 1 195 ? -7.158 21.184 25.717 1.00 43.16 195 LEU A O 1
ATOM 1601 N N . VAL A 1 196 ? -6.187 22.812 24.559 1.00 42.91 196 VAL A N 1
ATOM 1602 C CA . VAL A 1 196 ? -4.893 22.169 24.274 1.00 42.91 196 VAL A CA 1
ATOM 1603 C C . VAL A 1 196 ? -3.939 22.212 25.477 1.00 42.91 196 VAL A C 1
ATOM 1605 O O . VAL A 1 196 ? -2.878 21.586 25.470 1.00 42.91 196 VAL A O 1
ATOM 1608 N N . GLN A 1 197 ? -4.295 22.934 26.542 1.00 41.94 197 GLN A N 1
ATOM 1609 C CA . GLN A 1 197 ? -3.434 23.103 27.714 1.00 41.94 197 GLN A CA 1
ATOM 1610 C C . GLN A 1 197 ? -3.090 21.771 28.397 1.00 41.94 197 GLN A C 1
ATOM 1612 O O . GLN A 1 197 ? -1.966 21.617 28.860 1.00 41.94 197 GLN A O 1
ATOM 1617 N N . HIS A 1 198 ? -3.984 20.780 28.381 1.00 40.94 198 HIS A N 1
ATOM 1618 C CA . HIS A 1 198 ? -3.708 19.510 29.050 1.00 40.94 198 HIS A CA 1
ATOM 1619 C C . HIS A 1 198 ? -2.882 18.528 28.208 1.00 40.94 198 HIS A C 1
ATOM 1621 O O . HIS A 1 198 ? -1.960 17.903 28.730 1.00 40.94 198 HIS A O 1
ATOM 1627 N N . ALA A 1 199 ? -3.104 18.482 26.889 1.00 42.00 199 ALA A N 1
ATOM 1628 C CA . ALA A 1 199 ? -2.196 17.790 25.969 1.00 42.00 199 ALA A CA 1
ATOM 1629 C C . ALA A 1 199 ? -0.772 18.371 26.069 1.00 42.00 199 ALA A C 1
ATOM 1631 O O . ALA A 1 199 ? 0.208 17.634 26.034 1.00 42.00 199 ALA A O 1
ATOM 1632 N N . LYS A 1 200 ? -0.642 19.687 26.307 1.00 41.66 200 LYS A N 1
ATOM 1633 C CA . LYS A 1 200 ? 0.654 20.335 26.558 1.00 41.66 200 LYS A CA 1
ATOM 1634 C C . LYS A 1 200 ? 1.351 19.880 27.849 1.00 41.66 200 LYS A C 1
ATOM 1636 O O . LYS A 1 200 ? 2.568 20.051 27.916 1.00 41.66 200 LYS A O 1
ATOM 1641 N N . ASP A 1 201 ? 0.634 19.362 28.841 1.00 41.00 201 ASP A N 1
ATOM 1642 C CA . ASP A 1 201 ? 1.214 18.907 30.114 1.00 41.00 201 ASP A CA 1
ATOM 1643 C C . ASP A 1 201 ? 1.538 17.401 30.104 1.00 41.00 201 ASP A C 1
ATOM 1645 O O . ASP A 1 201 ? 2.456 16.967 30.796 1.00 41.00 201 ASP A O 1
ATOM 1649 N N . LEU A 1 202 ? 0.812 16.611 29.302 1.00 47.06 202 LEU A N 1
ATOM 1650 C CA . LEU A 1 202 ? 1.042 15.172 29.089 1.00 47.06 202 LEU A CA 1
ATOM 1651 C C . LEU A 1 202 ? 2.193 14.878 28.129 1.00 47.06 202 LEU A C 1
ATOM 1653 O O . LEU A 1 202 ? 2.915 13.896 28.285 1.00 47.06 202 LEU A O 1
ATOM 1657 N N . VAL A 1 203 ? 2.345 15.728 27.120 1.00 44.62 203 VAL A N 1
ATOM 1658 C CA . VAL A 1 203 ? 3.353 15.584 26.083 1.00 44.62 203 VAL A CA 1
ATOM 1659 C C . VAL A 1 203 ? 4.630 16.274 26.564 1.00 44.62 203 VAL A C 1
ATOM 1661 O O . VAL A 1 203 ? 4.604 17.470 26.879 1.00 44.62 203 VAL A O 1
ATOM 1664 N N . SER A 1 204 ? 5.754 15.545 26.636 1.00 46.59 204 SER A N 1
ATOM 1665 C CA . SER A 1 204 ? 7.052 16.168 26.931 1.00 46.59 204 SER A CA 1
ATOM 1666 C C . SER A 1 204 ? 7.287 17.336 25.963 1.00 46.59 204 SER A C 1
ATOM 1668 O O . SER A 1 204 ? 6.732 17.371 24.861 1.00 46.59 204 SER A O 1
ATOM 1670 N N . LYS A 1 205 ? 8.108 18.322 26.350 1.00 48.00 205 LYS A N 1
ATOM 1671 C CA . LYS A 1 205 ? 8.446 19.450 25.460 1.00 48.00 205 LYS A CA 1
ATOM 1672 C C . LYS A 1 205 ? 8.943 18.988 24.074 1.00 48.00 205 LYS A C 1
ATOM 1674 O O . LYS A 1 205 ? 8.849 19.767 23.137 1.00 48.00 205 LYS A O 1
ATOM 1679 N N . ASP A 1 206 ? 9.381 17.734 23.949 1.00 46.66 206 ASP A N 1
ATOM 1680 C CA . ASP A 1 206 ? 10.007 17.142 22.765 1.00 46.66 206 ASP A CA 1
ATOM 1681 C C . ASP A 1 206 ? 9.030 16.710 21.654 1.00 46.66 206 ASP A C 1
ATOM 1683 O O . ASP A 1 206 ? 9.465 16.548 20.516 1.00 46.66 206 ASP A O 1
ATOM 1687 N N . TYR A 1 207 ? 7.729 16.532 21.931 1.00 49.16 207 TYR A N 1
ATOM 1688 C CA . TYR A 1 207 ? 6.745 16.156 20.890 1.00 49.16 207 TYR A CA 1
ATOM 1689 C C . TYR A 1 207 ? 5.738 17.264 20.561 1.00 49.16 207 TYR A C 1
ATOM 1691 O O . TYR A 1 207 ? 4.847 17.070 19.732 1.00 49.16 207 TYR A O 1
ATOM 1699 N N . LYS A 1 208 ? 5.879 18.444 21.178 1.00 49.41 208 LYS A N 1
ATOM 1700 C CA . LYS A 1 208 ? 5.167 19.659 20.766 1.00 49.41 208 LYS A CA 1
ATOM 1701 C C . LYS A 1 208 ? 5.824 20.191 19.507 1.00 49.41 208 LYS A C 1
ATOM 1703 O O . LYS A 1 208 ? 6.595 21.134 19.595 1.00 49.41 208 LYS A O 1
ATOM 1708 N N . LYS A 1 209 ? 5.562 19.547 18.375 1.00 53.28 209 LYS A N 1
ATOM 1709 C CA . LYS A 1 209 ? 6.167 19.956 17.118 1.00 53.28 209 LYS A CA 1
ATOM 1710 C C . LYS A 1 209 ? 5.148 20.616 16.217 1.00 53.28 209 LYS A C 1
ATOM 1712 O O . LYS A 1 209 ? 4.131 20.030 15.854 1.00 53.28 209 LYS A O 1
ATOM 1717 N N . GLU A 1 210 ? 5.424 21.870 15.917 1.00 56.06 210 GLU A N 1
ATOM 1718 C CA . GLU A 1 210 ? 4.681 22.674 14.961 1.00 56.06 210 GLU A CA 1
ATOM 1719 C C . GLU A 1 210 ? 5.217 22.416 13.540 1.00 56.06 210 GLU A C 1
ATOM 1721 O O . GLU A 1 210 ? 6.419 22.222 13.360 1.00 56.06 210 GLU A O 1
ATOM 1726 N N . LEU A 1 211 ? 4.365 22.461 12.505 1.00 54.31 211 LEU A N 1
ATOM 1727 C CA . LEU A 1 211 ? 4.790 22.252 11.106 1.00 54.31 211 LEU A CA 1
ATOM 1728 C C . LEU A 1 211 ? 5.966 23.171 10.701 1.00 54.31 211 LEU A C 1
ATOM 1730 O O . LEU A 1 211 ? 6.797 22.807 9.873 1.00 54.31 211 LEU A O 1
ATOM 1734 N N . LYS A 1 212 ? 6.071 24.359 11.307 1.00 54.59 212 LYS A N 1
ATOM 1735 C CA . LYS A 1 212 ? 7.169 25.312 11.071 1.00 54.59 212 LYS A CA 1
ATOM 1736 C C . LYS A 1 212 ? 8.491 24.959 11.768 1.00 54.59 212 LYS A C 1
ATOM 1738 O O . LYS A 1 212 ? 9.550 25.369 11.304 1.00 54.59 212 LYS A O 1
ATOM 1743 N N . GLU A 1 213 ? 8.462 24.211 12.872 1.00 53.19 213 GLU A N 1
ATOM 1744 C CA . GLU A 1 213 ? 9.676 23.768 13.601 1.00 53.19 213 GLU A CA 1
ATOM 1745 C C . GLU A 1 213 ? 10.471 22.719 12.816 1.00 53.19 213 GLU A C 1
ATOM 1747 O O . GLU A 1 213 ? 11.633 22.425 13.074 1.00 53.19 213 GLU A O 1
ATOM 1752 N N . TYR A 1 214 ? 9.812 22.226 11.788 1.00 52.06 214 TYR A N 1
ATOM 1753 C CA . TYR A 1 214 ? 10.212 21.252 10.815 1.00 52.06 214 TYR A CA 1
ATOM 1754 C C . TYR A 1 214 ? 10.756 21.934 9.519 1.00 52.06 214 TYR A C 1
ATOM 1756 O O . TYR A 1 214 ? 11.259 21.285 8.602 1.00 52.06 214 TYR A O 1
ATOM 1764 N N . GLY A 1 215 ? 10.758 23.264 9.401 1.00 49.69 215 GLY A N 1
ATOM 1765 C CA . GLY A 1 215 ? 11.438 23.924 8.282 1.00 49.69 215 GLY A CA 1
ATOM 1766 C C . GLY A 1 215 ? 11.088 25.395 8.105 1.00 49.69 215 GLY A C 1
ATOM 1767 O O . GLY A 1 215 ? 9.941 25.811 8.269 1.00 49.69 215 GLY A O 1
ATOM 1768 N N . GLY A 1 216 ? 12.086 26.190 7.709 1.00 43.53 216 GLY A N 1
ATOM 1769 C CA . GLY A 1 216 ? 11.947 27.619 7.414 1.00 43.53 216 GLY A CA 1
ATOM 1770 C C . GLY A 1 216 ? 11.189 27.872 6.110 1.00 43.53 216 GLY A C 1
ATOM 1771 O O . GLY A 1 216 ? 11.782 28.273 5.115 1.00 43.53 216 GLY A O 1
ATOM 1772 N N . GLY A 1 217 ? 9.883 27.610 6.092 1.00 49.38 217 GLY A N 1
ATOM 1773 C CA . GLY A 1 217 ? 9.065 27.782 4.889 1.00 49.38 217 GLY A CA 1
ATOM 1774 C C . GLY A 1 217 ? 7.561 27.924 5.109 1.00 49.38 217 GLY A C 1
ATOM 1775 O O . GLY A 1 217 ? 6.899 28.463 4.219 1.00 49.38 217 GLY A O 1
ATOM 1776 N N . VAL A 1 218 ? 7.053 27.505 6.272 1.00 51.81 218 VAL A N 1
ATOM 1777 C CA . VAL A 1 218 ? 5.630 27.532 6.649 1.00 51.81 218 VAL A CA 1
ATOM 1778 C C . VAL A 1 218 ? 5.229 28.944 7.089 1.00 51.81 218 VAL A C 1
ATOM 1780 O O . VAL A 1 218 ? 5.759 29.467 8.073 1.00 51.81 218 VAL A O 1
ATOM 1783 N N . THR A 1 219 ? 4.300 29.587 6.377 1.00 48.84 219 THR A N 1
ATOM 1784 C CA . THR A 1 219 ? 3.818 30.936 6.714 1.00 48.84 219 THR A CA 1
ATOM 1785 C C . THR A 1 219 ? 2.480 30.876 7.458 1.00 48.84 219 THR A C 1
ATOM 1787 O O . THR A 1 219 ? 1.518 30.282 6.992 1.00 48.84 219 THR A O 1
ATOM 1790 N N . GLY A 1 220 ? 2.429 31.507 8.638 1.00 45.62 220 GLY A N 1
ATOM 1791 C CA . GLY A 1 220 ? 1.289 32.180 9.297 1.00 45.62 220 GLY A CA 1
ATOM 1792 C C . GLY A 1 220 ? -0.086 31.512 9.514 1.00 45.62 220 GLY A C 1
ATOM 1793 O O . GLY A 1 220 ? -0.810 31.986 10.386 1.00 45.62 220 GLY A O 1
ATOM 1794 N N . LYS A 1 221 ? -0.485 30.471 8.773 1.00 45.06 221 LYS A N 1
ATOM 1795 C CA . LYS A 1 221 ? -1.816 29.829 8.839 1.00 45.06 221 LYS A CA 1
ATOM 1796 C C . LYS A 1 221 ? -1.794 28.298 8.725 1.00 45.06 221 LYS A C 1
ATOM 1798 O O . LYS A 1 221 ? -2.739 27.665 9.172 1.00 45.06 221 LYS A O 1
ATOM 1803 N N . GLU A 1 222 ? -0.724 27.706 8.198 1.00 48.53 222 GLU A N 1
ATOM 1804 C CA . GLU A 1 222 ? -0.575 26.248 7.989 1.00 48.53 222 GLU A CA 1
ATOM 1805 C C . GLU A 1 222 ? 0.068 25.519 9.176 1.00 48.53 222 GLU A C 1
ATOM 1807 O O . GLU A 1 222 ? 0.491 24.369 9.084 1.00 48.53 222 GLU A O 1
ATOM 1812 N N . ASN A 1 223 ? 0.180 26.191 10.319 1.00 54.03 223 ASN A N 1
ATOM 1813 C CA . ASN A 1 223 ? 0.829 25.623 11.484 1.00 54.03 223 ASN A CA 1
ATOM 1814 C C . ASN A 1 223 ? -0.133 24.688 12.228 1.00 54.03 223 ASN A C 1
ATOM 1816 O O . ASN A 1 223 ? -0.743 25.069 13.227 1.00 54.03 223 ASN A O 1
ATOM 1820 N N . VAL A 1 224 ? -0.315 23.484 11.689 1.00 52.44 224 VAL A N 1
ATOM 1821 C CA . VAL A 1 224 ? -1.201 22.470 12.259 1.00 52.44 224 VAL A CA 1
ATOM 1822 C C . VAL A 1 224 ? -0.603 21.978 13.577 1.00 52.44 224 VAL A C 1
ATOM 1824 O O . VAL A 1 224 ? 0.535 21.512 13.635 1.00 52.44 224 VAL A O 1
ATOM 1827 N N . GLN A 1 225 ? -1.380 22.100 14.649 1.00 61.38 225 GLN A N 1
ATOM 1828 C CA . GLN A 1 225 ? -1.054 21.539 15.951 1.00 61.38 225 GLN A CA 1
ATOM 1829 C C . GLN A 1 225 ? -1.720 20.167 16.077 1.00 61.38 225 GLN A C 1
ATOM 1831 O O . GLN A 1 225 ? -2.941 20.059 15.956 1.00 61.38 225 GLN A O 1
ATOM 1836 N N . ALA A 1 226 ? -0.929 19.124 16.341 1.00 67.50 226 ALA A N 1
ATOM 1837 C CA . ALA A 1 226 ? -1.475 17.802 16.630 1.00 67.50 226 ALA A CA 1
ATOM 1838 C C . ALA A 1 226 ? -2.333 17.853 17.908 1.00 67.50 226 ALA A C 1
ATOM 1840 O O . ALA A 1 226 ? -1.918 18.406 18.931 1.00 67.50 226 ALA A O 1
ATOM 1841 N N . SER A 1 227 ? -3.532 17.283 17.826 1.00 73.50 227 SER A N 1
ATOM 1842 C CA . SER A 1 227 ? -4.519 17.198 18.902 1.00 73.50 227 SER A CA 1
ATOM 1843 C C . SER A 1 227 ? -4.930 15.742 19.085 1.00 73.50 227 SER A C 1
ATOM 1845 O O . SER A 1 227 ? -4.864 14.944 18.155 1.00 73.50 227 SER A O 1
ATOM 1847 N N . ILE A 1 228 ? -5.336 15.374 20.296 1.00 76.38 228 ILE A N 1
ATOM 1848 C CA . ILE A 1 228 ? -5.850 14.029 20.555 1.00 76.38 228 ILE A CA 1
ATOM 1849 C C . ILE A 1 228 ? -7.356 14.058 20.294 1.00 76.38 228 ILE A C 1
ATOM 1851 O O . ILE A 1 228 ? -8.076 14.843 20.911 1.00 76.38 228 ILE A O 1
ATOM 1855 N N . TYR A 1 229 ? -7.813 13.213 19.372 1.00 86.06 229 TYR A N 1
ATOM 1856 C CA . TYR A 1 229 ? -9.224 13.062 19.026 1.00 86.06 229 TYR A CA 1
ATOM 1857 C C . TYR A 1 229 ? -9.754 11.702 19.488 1.00 86.06 229 TYR A C 1
ATOM 1859 O O . TYR A 1 229 ? -9.030 10.706 19.519 1.00 86.06 229 TYR A O 1
ATOM 1867 N N . HIS A 1 230 ? -11.045 11.670 19.811 1.00 91.62 230 HIS A N 1
ATOM 1868 C CA . HIS A 1 230 ? -11.751 10.523 20.378 1.00 91.62 230 HIS A CA 1
ATOM 1869 C C . HIS A 1 230 ? -13.058 10.294 19.598 1.00 91.62 230 HIS A C 1
ATOM 1871 O O . HIS A 1 230 ? -14.139 10.664 20.078 1.00 91.62 230 HIS A O 1
ATOM 1877 N N . PRO A 1 231 ? -12.980 9.736 18.374 1.00 95.69 231 PRO A N 1
ATOM 1878 C CA . PRO A 1 231 ? -14.134 9.591 17.499 1.00 95.69 231 PRO A CA 1
ATOM 1879 C C . PRO A 1 231 ? -15.117 8.530 18.015 1.00 95.69 231 PRO A C 1
ATOM 1881 O O . PRO A 1 231 ? -14.723 7.442 18.444 1.00 95.69 231 PRO A O 1
ATOM 1884 N N . VAL A 1 232 ? -16.413 8.829 17.913 1.00 96.81 232 VAL A N 1
ATOM 1885 C CA . VAL A 1 232 ? -17.518 7.908 18.210 1.00 96.81 232 VAL A CA 1
ATOM 1886 C C . VAL A 1 232 ? -18.484 7.884 17.042 1.00 96.81 232 VAL A C 1
ATOM 1888 O O . VAL A 1 232 ? -19.098 8.900 16.718 1.00 96.81 232 VAL A O 1
ATOM 1891 N N . TYR A 1 233 ? -18.649 6.718 16.431 1.00 97.62 233 TYR A N 1
ATOM 1892 C CA . TYR A 1 233 ? -19.583 6.505 15.337 1.00 97.62 233 TYR A CA 1
ATOM 1893 C C . TYR A 1 233 ? -20.822 5.759 15.829 1.00 97.62 233 TYR A C 1
ATOM 1895 O O . TYR A 1 233 ? -20.729 4.614 16.265 1.00 97.62 233 TYR A O 1
ATOM 1903 N N . ILE A 1 234 ? -21.986 6.404 15.754 1.00 96.62 234 ILE A N 1
ATOM 1904 C CA . ILE A 1 234 ? -23.275 5.826 16.148 1.00 96.62 234 ILE A CA 1
ATOM 1905 C C . ILE A 1 234 ? -24.047 5.436 14.892 1.00 96.62 234 ILE A C 1
ATOM 1907 O O . ILE A 1 234 ? -24.253 6.260 14.001 1.00 96.62 234 ILE A O 1
ATOM 1911 N N . THR A 1 235 ? -24.537 4.201 14.829 1.00 96.31 235 THR A N 1
ATOM 1912 C CA . THR A 1 235 ? -25.326 3.722 13.686 1.00 96.31 235 THR A CA 1
ATOM 1913 C C . THR A 1 235 ? -26.338 2.650 14.089 1.00 96.31 235 THR A C 1
ATOM 1915 O O . THR A 1 235 ? -26.140 1.918 15.056 1.00 96.31 235 THR A O 1
ATOM 1918 N N . LYS A 1 236 ? -27.442 2.571 13.337 1.00 95.25 236 LYS A N 1
ATOM 1919 C CA . LYS A 1 236 ? -28.512 1.567 13.492 1.00 95.25 236 LYS A CA 1
ATOM 1920 C C . LYS A 1 236 ? -28.317 0.338 12.600 1.00 95.25 236 LYS A C 1
ATOM 1922 O O . LYS A 1 236 ? -29.195 -0.517 12.530 1.00 95.25 236 LYS A O 1
ATOM 1927 N N . LYS A 1 237 ? -27.227 0.284 11.832 1.00 94.81 237 LYS A N 1
ATOM 1928 C CA . LYS A 1 237 ? -27.004 -0.820 10.901 1.00 94.81 237 LYS A CA 1
ATOM 1929 C C . LYS A 1 237 ? -26.872 -2.133 11.680 1.00 94.81 237 LYS A C 1
ATOM 1931 O O . LYS A 1 237 ? -26.309 -2.166 12.765 1.00 94.81 237 LYS A O 1
ATOM 1936 N N . LYS A 1 238 ? -27.410 -3.229 11.147 1.00 92.06 238 LYS A N 1
ATOM 1937 C CA . LYS A 1 238 ? -27.269 -4.531 11.810 1.00 92.06 238 LYS A CA 1
ATOM 1938 C C . LYS A 1 238 ? -25.822 -5.033 11.741 1.00 92.06 238 LYS A C 1
ATOM 1940 O O . LYS A 1 238 ? -25.269 -5.450 12.750 1.00 92.06 238 LYS A O 1
ATOM 1945 N N . GLU A 1 239 ? -25.235 -4.953 10.549 1.00 95.38 239 GLU A N 1
ATOM 1946 C CA . GLU A 1 239 ? -23.885 -5.418 10.218 1.00 95.38 239 GLU A CA 1
ATOM 1947 C C . GLU A 1 239 ? -23.164 -4.323 9.423 1.00 95.38 239 GLU A C 1
ATOM 1949 O O . GLU A 1 239 ? -23.713 -3.777 8.461 1.00 95.38 239 GLU A O 1
ATOM 1954 N N . LEU A 1 240 ? -21.940 -3.983 9.806 1.00 97.62 240 LEU A N 1
ATOM 1955 C CA . LEU A 1 240 ? -21.109 -2.995 9.122 1.00 97.62 240 LEU A CA 1
ATOM 1956 C C . LEU A 1 240 ? -20.456 -3.611 7.893 1.00 97.62 240 LEU A C 1
ATOM 1958 O O . LEU A 1 240 ? -19.931 -4.722 7.952 1.00 97.62 240 LEU A O 1
ATOM 1962 N N . ASN A 1 241 ? -20.440 -2.853 6.799 1.00 98.44 241 ASN A N 1
ATOM 1963 C CA . ASN A 1 241 ? -19.564 -3.136 5.671 1.00 98.44 241 ASN A CA 1
ATOM 1964 C C . ASN A 1 241 ? -18.165 -2.637 6.017 1.00 98.44 241 ASN A C 1
ATOM 1966 O O . ASN A 1 241 ? -18.007 -1.484 6.429 1.00 98.44 241 ASN A O 1
ATOM 1970 N N . ILE A 1 242 ? -17.161 -3.483 5.814 1.00 98.56 242 ILE A N 1
ATOM 1971 C CA . ILE A 1 242 ? -15.787 -3.188 6.218 1.00 98.56 242 ILE A CA 1
ATOM 1972 C C . ILE A 1 242 ? -14.939 -2.986 4.971 1.00 98.56 242 ILE A C 1
ATOM 1974 O O . ILE A 1 242 ? -14.739 -3.912 4.188 1.00 98.56 242 ILE A O 1
ATOM 1978 N N . GLY A 1 243 ? -14.438 -1.771 4.789 1.00 98.25 243 GLY A N 1
ATOM 1979 C CA . GLY A 1 243 ? -13.349 -1.485 3.869 1.00 98.25 243 GLY A CA 1
ATOM 1980 C C . GLY A 1 243 ? -12.026 -1.902 4.501 1.00 98.25 243 GLY A C 1
ATOM 1981 O O . GLY A 1 243 ? -11.802 -1.660 5.679 1.00 98.25 243 GLY A O 1
ATOM 1982 N N . HIS A 1 244 ? -11.144 -2.509 3.726 1.00 97.94 244 HIS A N 1
ATOM 1983 C CA . HIS A 1 244 ? -9.813 -2.901 4.149 1.00 97.94 244 HIS A CA 1
ATOM 1984 C C . HIS A 1 244 ? -8.783 -2.392 3.148 1.00 97.94 244 HIS A C 1
ATOM 1986 O O . HIS A 1 244 ? -8.928 -2.586 1.936 1.00 97.94 244 HIS A O 1
ATOM 1992 N N . VAL A 1 245 ? -7.741 -1.758 3.661 1.00 96.12 245 VAL A N 1
ATOM 1993 C CA . VAL A 1 245 ? -6.567 -1.331 2.903 1.00 96.12 245 VAL A CA 1
ATOM 1994 C C . VAL A 1 245 ? -5.335 -1.658 3.732 1.00 96.12 245 VAL A C 1
ATOM 1996 O O . VAL A 1 245 ? -5.384 -1.632 4.956 1.00 96.12 245 VAL A O 1
ATOM 1999 N N . THR A 1 246 ? -4.237 -2.003 3.079 1.00 93.62 246 THR A N 1
ATOM 2000 C CA . THR A 1 246 ? -3.003 -2.368 3.772 1.00 93.62 246 THR A CA 1
ATOM 2001 C C . THR A 1 246 ? -1.795 -1.873 3.012 1.00 93.62 246 THR A C 1
ATOM 2003 O O . THR A 1 246 ? -1.908 -1.654 1.806 1.00 93.62 246 THR A O 1
ATOM 2006 N N . ASP A 1 247 ? -0.661 -1.718 3.690 1.00 90.44 247 ASP A N 1
ATOM 2007 C CA . ASP A 1 247 ? 0.621 -1.374 3.058 1.00 90.44 247 ASP A CA 1
ATOM 2008 C C . ASP A 1 247 ? 0.481 -0.108 2.221 1.00 90.44 247 ASP A C 1
ATOM 2010 O O . ASP A 1 247 ? 0.561 -0.120 0.987 1.00 90.44 247 ASP A O 1
ATOM 2014 N N . VAL A 1 248 ? 0.149 0.981 2.912 1.00 92.12 248 VAL A N 1
ATOM 2015 C CA . VAL A 1 248 ? -0.113 2.288 2.301 1.00 92.12 248 VAL A CA 1
ATOM 2016 C C . VAL A 1 248 ? 1.172 3.097 2.143 1.00 92.12 248 VAL A C 1
ATOM 2018 O O . VAL A 1 248 ? 1.232 3.915 1.227 1.00 92.12 248 VAL A O 1
ATOM 2021 N N . HIS A 1 249 ? 2.199 2.821 2.959 1.00 88.50 249 HIS A N 1
ATOM 2022 C CA . HIS A 1 249 ? 3.563 3.343 2.825 1.00 88.50 249 HIS A CA 1
ATOM 2023 C C . HIS A 1 249 ? 3.607 4.863 2.605 1.00 88.50 249 HIS A C 1
ATOM 2025 O O . HIS A 1 249 ? 4.166 5.358 1.620 1.00 88.50 249 HIS A O 1
ATOM 2031 N N . LEU A 1 250 ? 2.975 5.629 3.498 1.00 88.81 250 LEU A N 1
ATOM 2032 C CA . LEU A 1 250 ? 2.996 7.083 3.386 1.00 88.81 250 LEU A CA 1
ATOM 2033 C C . LEU A 1 250 ? 4.395 7.640 3.638 1.00 88.81 250 LEU A C 1
ATOM 2035 O O . LEU A 1 250 ? 5.053 7.301 4.618 1.00 88.81 250 LEU A O 1
ATOM 2039 N N . ASP A 1 251 ? 4.821 8.561 2.780 1.00 83.50 251 ASP A N 1
ATOM 2040 C CA . ASP A 1 251 ? 6.123 9.208 2.904 1.00 83.50 251 ASP A CA 1
ATOM 2041 C C . ASP A 1 251 ? 6.054 10.633 2.354 1.00 83.50 251 ASP A C 1
ATOM 2043 O O . ASP A 1 251 ? 5.643 10.894 1.218 1.00 83.50 251 ASP A O 1
ATOM 2047 N N . SER A 1 252 ? 6.475 11.589 3.171 1.00 80.00 252 SER A N 1
ATOM 2048 C CA . SER A 1 252 ? 6.555 13.004 2.806 1.00 80.00 252 SER A CA 1
ATOM 2049 C C . SER A 1 252 ? 7.393 13.273 1.547 1.00 80.00 252 SER A C 1
ATOM 2051 O O . SER A 1 252 ? 7.072 14.194 0.787 1.00 80.00 252 SER A O 1
ATOM 2053 N N . ARG A 1 253 ? 8.407 12.450 1.246 1.00 79.38 253 ARG A N 1
ATOM 2054 C CA . ARG A 1 253 ? 9.215 12.568 0.018 1.00 79.38 253 ARG A CA 1
ATOM 2055 C C . ARG A 1 253 ? 8.405 12.316 -1.244 1.00 79.38 253 ARG A C 1
ATOM 2057 O O . ARG A 1 253 ? 8.701 12.917 -2.276 1.00 79.38 253 ARG A O 1
ATOM 2064 N N . MET A 1 254 ? 7.339 11.515 -1.167 1.00 83.31 254 MET A N 1
ATOM 2065 C CA . MET A 1 254 ? 6.436 11.289 -2.301 1.00 83.31 254 MET A CA 1
ATOM 2066 C C . MET A 1 254 ? 5.841 12.613 -2.799 1.00 83.31 254 MET A C 1
ATOM 2068 O O . MET A 1 254 ? 5.625 12.775 -3.999 1.00 83.31 254 MET A O 1
ATOM 2072 N N . ASN A 1 255 ? 5.644 13.600 -1.913 1.00 84.75 255 ASN A N 1
ATOM 2073 C CA . ASN A 1 255 ? 5.164 14.929 -2.299 1.00 84.75 255 ASN A CA 1
ATOM 2074 C C . ASN A 1 255 ? 6.225 15.727 -3.065 1.00 84.75 255 ASN A C 1
ATOM 2076 O O . ASN A 1 255 ? 5.877 16.378 -4.051 1.00 84.75 255 ASN A O 1
ATOM 2080 N N . ILE A 1 256 ? 7.500 15.630 -2.673 1.00 81.75 256 ILE A N 1
ATOM 2081 C CA . ILE A 1 256 ? 8.632 16.239 -3.393 1.00 81.75 256 ILE A CA 1
ATOM 2082 C C . ILE A 1 256 ? 8.746 15.607 -4.787 1.00 81.75 256 ILE A C 1
ATOM 2084 O O . ILE A 1 256 ? 8.747 16.300 -5.802 1.00 81.75 256 ILE A O 1
ATOM 2088 N N . TYR A 1 257 ? 8.755 14.275 -4.852 1.00 82.81 257 TYR A N 1
ATOM 2089 C CA . TYR A 1 257 ? 8.882 13.524 -6.102 1.00 82.81 257 TYR A CA 1
ATOM 2090 C C . TYR A 1 257 ? 7.706 13.740 -7.052 1.00 82.81 257 TYR A C 1
ATOM 2092 O O . TYR A 1 257 ? 7.906 13.899 -8.255 1.00 82.81 257 TYR A O 1
ATOM 2100 N N . SER A 1 258 ? 6.488 13.866 -6.522 1.00 87.00 258 SER A N 1
ATOM 2101 C CA . SER A 1 258 ? 5.298 14.189 -7.319 1.00 87.00 258 SER A CA 1
ATOM 2102 C C . SER A 1 258 ? 5.280 15.608 -7.891 1.00 87.00 258 SER A C 1
ATOM 2104 O O . SER A 1 258 ? 4.350 15.965 -8.606 1.00 87.00 258 SER A O 1
ATOM 2106 N N . GLN A 1 259 ? 6.291 16.414 -7.571 1.00 86.00 259 GLN A N 1
ATOM 2107 C CA . GLN A 1 259 ? 6.524 17.735 -8.143 1.00 86.00 259 GLN A CA 1
ATOM 2108 C C . GLN A 1 259 ? 7.788 17.766 -9.017 1.00 86.00 259 GLN A C 1
ATOM 2110 O O . GLN A 1 259 ? 8.163 18.829 -9.507 1.00 86.00 259 GLN A O 1
ATOM 2115 N N . SER A 1 260 ? 8.460 16.628 -9.228 1.00 85.12 260 SER A N 1
ATOM 2116 C CA . SER A 1 260 ? 9.689 16.573 -10.018 1.00 85.12 260 SER A CA 1
ATOM 2117 C C . SER A 1 260 ? 9.431 16.949 -11.477 1.00 85.12 260 SER A C 1
ATOM 2119 O O . SER A 1 260 ? 8.714 16.263 -12.209 1.00 85.12 260 SER A O 1
ATOM 2121 N N . ILE A 1 261 ? 10.070 18.038 -11.899 1.00 83.44 261 ILE A N 1
ATOM 2122 C CA . ILE A 1 261 ? 10.069 18.531 -13.280 1.00 83.44 261 ILE A CA 1
ATOM 2123 C C . ILE A 1 261 ? 11.159 17.879 -14.145 1.00 83.44 261 ILE A C 1
ATOM 2125 O O . ILE A 1 261 ? 11.311 18.266 -15.305 1.00 83.44 261 ILE A O 1
ATOM 2129 N N . ALA A 1 262 ? 11.941 16.943 -13.594 1.00 84.31 262 ALA A N 1
ATOM 2130 C CA . ALA A 1 262 ? 12.955 16.208 -14.345 1.00 84.31 262 ALA A CA 1
ATOM 2131 C C . ALA A 1 262 ? 12.299 15.404 -15.476 1.00 84.31 262 ALA A C 1
ATOM 2133 O O . ALA A 1 262 ? 11.220 14.847 -15.289 1.00 84.31 262 ALA A O 1
ATOM 2134 N N . SER A 1 263 ? 12.957 15.323 -16.629 1.00 87.75 263 SER A N 1
ATOM 2135 C CA . SER A 1 263 ? 12.546 14.493 -17.768 1.00 87.75 263 SER A CA 1
ATOM 2136 C C . SER A 1 263 ? 13.746 13.684 -18.260 1.00 87.75 263 SER A C 1
ATOM 2138 O O . SER A 1 263 ? 14.900 14.088 -18.086 1.00 87.75 263 SER A O 1
ATOM 2140 N N . VAL A 1 264 ? 13.495 12.527 -18.880 1.00 89.44 264 VAL A N 1
ATOM 2141 C CA . VAL A 1 264 ? 14.568 11.740 -19.509 1.00 89.44 264 VAL A CA 1
ATOM 2142 C C . VAL A 1 264 ? 15.179 12.522 -20.666 1.00 89.44 264 VAL A C 1
ATOM 2144 O O . VAL A 1 264 ? 16.400 12.675 -20.711 1.00 89.44 264 VAL A O 1
ATOM 2147 N N . ILE A 1 265 ? 14.328 13.047 -21.549 1.00 86.56 265 ILE A N 1
ATOM 2148 C CA . ILE A 1 265 ? 14.715 13.822 -22.728 1.00 86.56 265 ILE A CA 1
ATOM 2149 C C . ILE A 1 265 ? 14.639 15.319 -22.388 1.00 86.56 265 ILE A C 1
ATOM 2151 O O . ILE A 1 265 ? 13.566 15.835 -22.068 1.00 86.56 265 ILE A O 1
ATOM 2155 N N . GLU A 1 266 ? 15.782 16.008 -22.458 1.00 77.25 266 GLU A N 1
ATOM 2156 C CA . GLU A 1 266 ? 15.949 17.441 -22.141 1.00 77.25 266 GLU A CA 1
ATOM 2157 C C . GLU A 1 266 ? 16.791 18.145 -23.220 1.00 77.25 266 GLU A C 1
ATOM 2159 O O . GLU A 1 266 ? 17.840 18.703 -22.929 1.00 77.25 266 GLU A O 1
ATOM 2164 N N . VAL A 1 267 ? 16.378 18.045 -24.486 1.00 70.81 267 VAL A N 1
ATOM 2165 C CA . VAL A 1 267 ? 17.151 18.527 -25.650 1.00 70.81 267 VAL A CA 1
ATOM 2166 C C . VAL A 1 267 ? 17.185 20.050 -25.794 1.00 70.81 267 VAL A C 1
ATOM 2168 O O . VAL A 1 267 ? 16.287 20.734 -25.310 1.00 70.81 267 VAL A O 1
ATOM 2171 N N . LYS A 1 268 ? 18.162 20.581 -26.545 1.00 68.25 268 LYS A N 1
ATOM 2172 C CA . LYS A 1 268 ? 18.395 22.022 -26.760 1.00 68.25 268 LYS A CA 1
ATOM 2173 C C . LYS A 1 268 ? 17.160 22.791 -27.228 1.00 68.25 268 LYS A C 1
ATOM 2175 O O . LYS A 1 268 ? 16.932 23.914 -26.784 1.00 68.25 268 LYS A O 1
ATOM 2180 N N . GLU A 1 269 ? 16.350 22.195 -28.099 1.00 63.81 269 GLU A N 1
ATOM 2181 C CA . GLU A 1 269 ? 15.109 22.801 -28.597 1.00 63.81 269 GLU A CA 1
ATOM 2182 C C . GLU A 1 269 ? 14.091 23.032 -27.475 1.00 63.81 269 GLU A C 1
ATOM 2184 O O . GLU A 1 269 ? 13.309 23.970 -27.547 1.00 63.81 269 GLU A O 1
ATOM 2189 N N . ASN A 1 270 ? 14.162 22.257 -26.391 1.00 62.50 270 ASN A N 1
ATOM 2190 C CA . ASN A 1 270 ? 13.362 22.435 -25.183 1.00 62.50 270 ASN A CA 1
ATOM 2191 C C . ASN A 1 270 ? 13.969 23.397 -24.152 1.00 62.50 270 ASN A C 1
ATOM 2193 O O . ASN A 1 270 ? 13.338 23.623 -23.121 1.00 62.50 270 ASN A O 1
ATOM 2197 N N . CYS A 1 271 ? 15.146 23.977 -24.407 1.00 59.41 271 CYS A N 1
ATOM 2198 C CA . CYS A 1 271 ? 15.966 24.637 -23.389 1.00 59.41 271 CYS A CA 1
ATOM 2199 C C . CYS A 1 271 ? 16.071 26.165 -23.487 1.00 59.41 271 CYS A C 1
ATOM 2201 O O . CYS A 1 271 ? 17.131 26.732 -23.215 1.00 59.41 271 CYS A O 1
ATOM 2203 N N . GLU A 1 272 ? 14.984 26.870 -23.812 1.00 55.91 272 GLU A N 1
ATOM 2204 C CA . GLU A 1 272 ? 14.986 28.334 -23.698 1.00 55.91 272 GLU A CA 1
ATOM 2205 C C . GLU A 1 272 ? 14.737 28.813 -22.264 1.00 55.91 272 GLU A C 1
ATOM 2207 O O . GLU A 1 272 ? 13.645 28.679 -21.725 1.00 55.91 272 GLU A O 1
ATOM 2212 N N . GLY A 1 273 ? 15.754 29.454 -21.679 1.00 53.44 273 GLY A N 1
ATOM 2213 C CA . GLY A 1 273 ? 15.544 30.484 -20.662 1.00 53.44 273 GLY A CA 1
ATOM 2214 C C . GLY A 1 273 ? 15.061 30.018 -19.289 1.00 53.44 273 GLY A C 1
ATOM 2215 O O . GLY A 1 273 ? 14.168 30.640 -18.736 1.00 53.44 273 GLY A O 1
ATOM 2216 N N . GLY A 1 274 ? 15.696 29.005 -18.691 1.00 53.78 274 GLY A N 1
ATOM 2217 C CA . GLY A 1 274 ? 15.546 28.699 -17.261 1.00 53.78 274 GLY A CA 1
ATOM 2218 C C . GLY A 1 274 ? 14.116 28.381 -16.787 1.00 53.78 274 GLY A C 1
ATOM 2219 O O . GLY A 1 274 ? 13.177 28.242 -17.560 1.00 53.78 274 GLY A O 1
ATOM 2220 N N . ILE A 1 275 ? 13.954 28.210 -15.474 1.00 52.31 275 ILE A N 1
ATOM 2221 C CA . ILE A 1 275 ? 12.637 28.035 -14.850 1.00 52.31 275 ILE A CA 1
ATOM 2222 C C . ILE A 1 275 ? 12.068 29.432 -14.598 1.00 52.31 275 ILE A C 1
ATOM 2224 O O . ILE A 1 275 ? 12.622 30.172 -13.785 1.00 52.31 275 ILE A O 1
ATOM 2228 N N . THR A 1 276 ? 10.980 29.805 -15.268 1.00 49.25 276 THR A N 1
ATOM 2229 C CA . THR A 1 276 ? 10.169 30.957 -14.859 1.00 49.25 276 THR A CA 1
ATOM 2230 C C . THR A 1 276 ? 9.320 30.528 -13.667 1.00 49.25 276 THR A C 1
ATOM 2232 O O . THR A 1 276 ? 8.435 29.696 -13.815 1.00 49.25 276 THR A O 1
ATOM 2235 N N . PHE A 1 277 ? 9.618 31.052 -12.477 1.00 49.19 277 PHE A N 1
ATOM 2236 C CA . PHE A 1 277 ? 9.010 30.628 -11.205 1.00 49.19 277 PHE A CA 1
ATOM 2237 C C . PHE A 1 277 ? 7.502 30.923 -11.073 1.00 49.19 277 PHE A C 1
ATOM 2239 O O . PHE A 1 277 ? 6.893 30.478 -10.100 1.00 49.19 277 PHE A O 1
ATOM 2246 N N . ASP A 1 278 ? 6.911 31.650 -12.025 1.00 51.09 278 ASP A N 1
ATOM 2247 C CA . ASP A 1 278 ? 5.516 32.101 -11.955 1.00 51.09 278 ASP A CA 1
ATOM 2248 C C . ASP A 1 278 ? 4.502 31.052 -12.447 1.00 51.09 278 ASP A C 1
ATOM 2250 O O . ASP A 1 278 ? 3.391 30.996 -11.922 1.00 51.09 278 ASP A O 1
ATOM 2254 N N . ASP A 1 279 ? 4.895 30.156 -13.359 1.00 50.06 279 ASP A N 1
ATOM 2255 C CA . ASP A 1 279 ? 4.064 29.038 -13.812 1.00 50.06 279 ASP A CA 1
ATOM 2256 C C . ASP A 1 279 ? 4.693 27.732 -13.323 1.00 50.06 279 ASP A C 1
ATOM 2258 O O . ASP A 1 279 ? 5.872 27.471 -13.537 1.00 50.06 279 ASP A O 1
ATOM 2262 N N . ARG A 1 280 ? 3.920 26.879 -12.647 1.00 59.41 280 ARG A N 1
ATOM 2263 C CA . ARG A 1 280 ? 4.365 25.621 -11.998 1.00 59.41 280 ARG A CA 1
ATOM 2264 C C . ARG A 1 280 ? 4.830 24.528 -12.986 1.00 59.41 280 ARG A C 1
ATOM 2266 O O . ARG A 1 280 ? 4.908 23.347 -12.632 1.00 59.41 280 ARG A O 1
ATOM 2273 N N . ASP A 1 281 ? 5.125 24.928 -14.215 1.00 60.91 281 ASP A N 1
ATOM 2274 C CA . ASP A 1 281 ? 5.564 24.136 -15.348 1.00 60.91 281 ASP A CA 1
ATOM 2275 C C . ASP A 1 281 ? 6.811 24.766 -15.972 1.00 60.91 281 ASP A C 1
ATOM 2277 O O . ASP A 1 281 ? 6.991 25.981 -16.009 1.00 60.91 281 ASP A O 1
ATOM 2281 N N . ARG A 1 282 ? 7.698 23.915 -16.489 1.00 67.12 282 ARG A N 1
ATOM 2282 C CA . ARG A 1 282 ? 8.862 24.380 -17.240 1.00 67.12 282 ARG A CA 1
ATOM 2283 C C . ARG A 1 282 ? 8.391 24.974 -18.569 1.00 67.12 282 ARG A C 1
ATOM 2285 O O . ARG A 1 282 ? 7.592 24.349 -19.266 1.00 67.12 282 ARG A O 1
ATOM 2292 N N . ASN A 1 283 ? 8.926 26.132 -18.952 1.00 65.44 283 ASN A N 1
ATOM 2293 C CA . ASN A 1 283 ? 8.738 26.636 -20.307 1.00 65.44 283 ASN A CA 1
ATOM 2294 C C . ASN A 1 283 ? 9.524 25.739 -21.276 1.00 65.44 283 ASN A C 1
ATOM 2296 O O . ASN A 1 283 ? 10.752 25.751 -21.292 1.00 65.44 283 ASN A O 1
ATOM 2300 N N . VAL A 1 284 ? 8.809 24.904 -22.026 1.00 69.88 284 VAL A N 1
ATOM 2301 C CA . VAL A 1 284 ? 9.372 23.980 -23.014 1.00 69.88 284 VAL A CA 1
ATOM 2302 C C . VAL A 1 284 ? 8.761 24.286 -24.374 1.00 69.88 284 VAL A C 1
ATOM 2304 O O . VAL A 1 284 ? 7.537 24.367 -24.504 1.00 69.88 284 VAL A O 1
ATOM 2307 N N . LYS A 1 285 ? 9.600 24.453 -25.402 1.00 69.62 285 LYS A N 1
ATOM 2308 C CA . LYS A 1 285 ? 9.112 24.713 -26.765 1.00 69.62 285 LYS A CA 1
ATOM 2309 C C . LYS A 1 285 ? 8.406 23.503 -27.365 1.00 69.62 285 LYS A C 1
ATOM 2311 O O . LYS A 1 285 ? 7.377 23.655 -28.014 1.00 69.62 285 LYS A O 1
ATOM 2316 N N . ASN A 1 286 ? 8.957 22.313 -27.146 1.00 74.06 286 ASN A N 1
ATOM 2317 C CA . ASN A 1 286 ? 8.456 21.046 -27.652 1.00 74.06 286 ASN A CA 1
ATOM 2318 C C . ASN A 1 286 ? 7.915 20.183 -26.499 1.00 74.06 286 ASN A C 1
ATOM 2320 O O . ASN A 1 286 ? 8.615 19.370 -25.880 1.00 74.06 286 ASN A O 1
ATOM 2324 N N . LYS A 1 287 ? 6.618 20.367 -26.227 1.00 74.50 287 LYS A N 1
ATOM 2325 C CA . LYS A 1 287 ? 5.879 19.622 -25.198 1.00 74.50 287 LYS A CA 1
ATOM 2326 C C . LYS A 1 287 ? 5.805 18.123 -25.478 1.00 74.50 287 LYS A C 1
ATOM 2328 O O . LYS A 1 287 ? 5.687 17.358 -24.529 1.00 74.50 287 LYS A O 1
ATOM 2333 N N . ASP A 1 288 ? 5.931 17.694 -26.732 1.00 77.69 288 ASP A N 1
ATOM 2334 C CA . ASP A 1 288 ? 5.820 16.276 -27.077 1.00 77.69 288 ASP A CA 1
ATOM 2335 C C . ASP A 1 288 ? 6.987 15.465 -26.506 1.00 77.69 288 ASP A C 1
ATOM 2337 O O . ASP A 1 288 ? 6.836 14.276 -26.226 1.00 77.69 288 ASP A O 1
ATOM 2341 N N . TRP A 1 289 ? 8.155 16.082 -26.293 1.00 77.62 289 TRP A N 1
ATOM 2342 C CA . TRP A 1 289 ? 9.345 15.403 -25.760 1.00 77.62 289 TRP A CA 1
ATOM 2343 C C . TRP A 1 289 ? 9.538 15.558 -24.263 1.00 77.62 289 TRP A C 1
ATOM 2345 O O . TRP A 1 289 ? 10.241 14.754 -23.650 1.00 77.62 289 TRP A O 1
ATOM 2355 N N . TYR A 1 290 ? 8.883 16.544 -23.668 1.00 81.44 290 TYR A N 1
ATOM 2356 C CA . TYR A 1 290 ? 8.942 16.777 -22.241 1.00 81.44 290 TYR A CA 1
ATOM 2357 C C . TYR A 1 290 ? 7.885 15.935 -21.517 1.00 81.44 290 TYR A C 1
ATOM 2359 O O . TYR A 1 290 ? 6.719 16.310 -21.452 1.00 81.44 290 TYR A O 1
ATOM 2367 N N . ASN A 1 291 ? 8.307 14.794 -20.967 1.00 84.56 291 ASN A N 1
ATOM 2368 C CA . ASN A 1 291 ? 7.464 13.938 -20.133 1.00 84.56 291 ASN A CA 1
ATOM 2369 C C . ASN A 1 291 ? 8.034 13.914 -18.707 1.00 84.56 291 ASN A C 1
ATOM 2371 O O . ASN A 1 291 ? 8.911 13.095 -18.409 1.00 84.56 291 ASN A O 1
ATOM 2375 N N . PRO A 1 292 ? 7.625 14.855 -17.843 1.00 87.00 292 PRO A N 1
ATOM 2376 C CA . PRO A 1 292 ? 8.241 14.999 -16.540 1.00 87.00 292 PRO A CA 1
ATOM 2377 C C . PRO A 1 292 ? 7.881 13.837 -15.608 1.00 87.00 292 PRO A C 1
ATOM 2379 O O . PRO A 1 292 ? 6.776 13.294 -15.655 1.00 87.00 292 PRO A O 1
ATOM 2382 N N . ILE A 1 293 ? 8.798 13.489 -14.700 1.00 88.00 293 ILE A N 1
ATOM 2383 C CA . ILE A 1 293 ? 8.621 12.373 -13.758 1.00 88.00 293 ILE A CA 1
ATOM 2384 C C . ILE A 1 293 ? 7.324 12.520 -12.941 1.00 88.00 293 ILE A C 1
ATOM 2386 O O . ILE A 1 293 ? 6.653 11.516 -12.700 1.00 88.00 293 ILE A O 1
ATOM 2390 N N . LYS A 1 294 ? 6.906 13.746 -12.582 1.00 88.19 294 LYS A N 1
ATOM 2391 C CA . LYS A 1 294 ? 5.633 13.999 -11.875 1.00 88.19 294 LYS A CA 1
ATOM 2392 C C . LYS A 1 294 ? 4.391 13.407 -12.563 1.00 88.19 294 LYS A C 1
ATOM 2394 O O . LYS A 1 294 ? 3.434 13.054 -11.876 1.00 88.19 294 LYS A O 1
ATOM 2399 N N . ASP A 1 295 ? 4.406 13.261 -13.889 1.00 88.75 295 ASP A N 1
ATOM 2400 C CA . ASP A 1 295 ? 3.253 12.792 -14.666 1.00 88.75 295 ASP A CA 1
ATOM 2401 C C . ASP A 1 295 ? 3.162 11.262 -14.748 1.00 88.75 295 ASP A C 1
ATOM 2403 O O . ASP A 1 295 ? 2.101 10.725 -15.078 1.00 88.75 295 ASP A O 1
ATOM 2407 N N . ILE A 1 296 ? 4.248 10.559 -14.417 1.00 89.50 296 ILE A N 1
ATOM 2408 C CA . ILE A 1 296 ? 4.353 9.091 -14.457 1.00 89.50 296 ILE A CA 1
ATOM 2409 C C . ILE A 1 296 ? 4.543 8.460 -13.073 1.00 89.50 296 ILE A C 1
ATOM 2411 O O . ILE A 1 296 ? 4.212 7.289 -12.889 1.00 89.50 296 ILE A O 1
ATOM 2415 N N . PHE A 1 297 ? 5.042 9.223 -12.101 1.00 89.62 297 PHE A N 1
ATOM 2416 C CA . PHE A 1 297 ? 5.277 8.776 -10.735 1.00 89.62 297 PHE A CA 1
ATOM 2417 C C . PHE A 1 297 ? 3.969 8.581 -9.962 1.00 89.62 297 PHE A C 1
ATOM 2419 O O . PHE A 1 297 ? 3.084 9.442 -9.956 1.00 89.62 297 PHE A O 1
ATOM 2426 N N . ILE A 1 298 ? 3.860 7.461 -9.253 1.00 89.81 298 ILE A N 1
ATOM 2427 C CA . ILE A 1 298 ? 2.739 7.193 -8.351 1.00 89.81 298 ILE A CA 1
ATOM 2428 C C . ILE A 1 298 ? 3.046 7.742 -6.951 1.00 89.81 298 ILE A C 1
ATOM 2430 O O . ILE A 1 298 ? 3.956 7.290 -6.266 1.00 89.81 298 ILE A O 1
ATOM 2434 N N . ASN A 1 299 ? 2.268 8.732 -6.508 1.00 91.12 299 ASN A N 1
ATOM 2435 C CA . ASN A 1 299 ? 2.372 9.273 -5.153 1.00 91.12 299 ASN A CA 1
ATOM 2436 C C . ASN A 1 299 ? 1.428 8.506 -4.209 1.00 91.12 299 ASN A C 1
ATOM 2438 O O . ASN A 1 299 ? 0.205 8.664 -4.298 1.00 91.12 299 ASN A O 1
ATOM 2442 N N . PHE A 1 300 ? 1.997 7.722 -3.290 1.00 90.25 300 PHE A N 1
ATOM 2443 C CA . PHE A 1 300 ? 1.245 6.900 -2.334 1.00 90.25 300 PHE A CA 1
ATOM 2444 C C . PHE A 1 300 ? 0.370 7.722 -1.373 1.00 90.25 300 PHE A C 1
ATOM 2446 O O . PHE A 1 300 ? -0.720 7.286 -1.018 1.00 90.25 300 PHE A O 1
ATOM 2453 N N . ASN A 1 301 ? 0.750 8.964 -1.056 1.00 91.38 301 ASN A N 1
ATOM 2454 C CA . ASN A 1 301 ? -0.057 9.856 -0.215 1.00 91.38 301 ASN A CA 1
ATOM 2455 C C . ASN A 1 301 ? -1.376 10.243 -0.893 1.00 91.38 301 ASN A C 1
ATOM 2457 O O . ASN A 1 301 ? -2.424 10.271 -0.253 1.00 91.38 301 ASN A O 1
ATOM 2461 N N . LYS A 1 302 ? -1.338 10.535 -2.201 1.00 92.44 302 LYS A N 1
ATOM 2462 C CA . LYS A 1 302 ? -2.549 10.850 -2.984 1.00 92.44 302 LYS A CA 1
ATOM 2463 C C . LYS A 1 302 ? -3.418 9.609 -3.171 1.00 92.44 302 LYS A C 1
ATOM 2465 O O . LYS A 1 302 ? -4.642 9.684 -3.085 1.00 92.44 302 LYS A O 1
ATOM 2470 N N . LEU A 1 303 ? -2.761 8.482 -3.422 1.00 93.38 303 LEU A N 1
ATOM 2471 C CA . LEU A 1 303 ? -3.387 7.184 -3.609 1.00 93.38 303 LEU A CA 1
ATOM 2472 C C . LEU A 1 303 ? -4.145 6.722 -2.362 1.00 93.38 303 LEU A C 1
ATOM 2474 O O . LEU A 1 303 ? -5.295 6.317 -2.480 1.00 93.38 303 LEU A O 1
ATOM 2478 N N . PHE A 1 304 ? -3.547 6.854 -1.178 1.00 95.69 304 PHE A N 1
ATOM 2479 C CA . PHE A 1 304 ? -4.180 6.522 0.096 1.00 95.69 304 PHE A CA 1
ATOM 2480 C C . PHE A 1 304 ? -5.520 7.243 0.283 1.00 95.69 304 PHE A C 1
ATOM 2482 O O . PHE A 1 304 ? -6.555 6.605 0.493 1.00 95.69 304 PHE A O 1
ATOM 2489 N N . THR A 1 305 ? -5.526 8.573 0.150 1.00 95.12 305 THR A N 1
ATOM 2490 C CA . THR A 1 305 ? -6.745 9.368 0.332 1.00 95.12 305 THR A CA 1
ATOM 2491 C C . THR A 1 305 ? -7.805 9.037 -0.722 1.00 95.12 305 THR A C 1
ATOM 2493 O O . THR A 1 305 ? -8.995 8.956 -0.397 1.00 95.12 305 THR A O 1
ATOM 2496 N N . GLU A 1 306 ? -7.404 8.841 -1.983 1.00 96.12 306 GLU A N 1
ATOM 2497 C CA . GLU A 1 306 ? -8.316 8.475 -3.074 1.00 96.12 306 GLU A CA 1
ATOM 2498 C C . GLU A 1 306 ? -8.934 7.093 -2.852 1.00 96.12 306 GLU A C 1
ATOM 2500 O O . GLU A 1 306 ? -10.158 6.954 -2.914 1.00 96.12 306 GLU A O 1
ATOM 2505 N N . LEU A 1 307 ? -8.125 6.097 -2.504 1.00 96.38 307 LEU A N 1
ATOM 2506 C CA . LEU A 1 307 ? -8.584 4.733 -2.288 1.00 96.38 307 LEU A CA 1
ATOM 2507 C C . LEU A 1 307 ? -9.539 4.640 -1.092 1.00 96.38 307 LEU A C 1
ATOM 2509 O O . LEU A 1 307 ? -10.633 4.088 -1.221 1.00 96.38 307 LEU A O 1
ATOM 2513 N N . CYS A 1 308 ? -9.187 5.239 0.049 1.00 97.75 308 CYS A N 1
ATOM 2514 C CA . CYS A 1 308 ? -10.062 5.293 1.223 1.00 97.75 308 CYS A CA 1
ATOM 2515 C C . CYS A 1 308 ? -11.370 6.043 0.925 1.00 97.75 308 CYS A C 1
ATOM 2517 O O . CYS A 1 308 ? -12.455 5.572 1.274 1.00 97.75 308 CYS A O 1
ATOM 2519 N N . THR A 1 309 ? -11.292 7.172 0.208 1.00 97.56 309 THR A N 1
ATOM 2520 C CA . THR A 1 309 ? -12.474 7.910 -0.271 1.00 97.56 309 THR A CA 1
ATOM 2521 C C . THR A 1 309 ? -13.401 6.983 -1.057 1.00 97.56 309 THR A C 1
ATOM 2523 O O . THR A 1 309 ? -14.602 6.942 -0.786 1.00 97.56 309 THR A O 1
ATOM 2526 N N . ARG A 1 310 ? -12.843 6.199 -1.982 1.00 97.06 310 ARG A N 1
ATOM 2527 C CA . ARG A 1 310 ? -13.606 5.278 -2.824 1.00 97.06 310 ARG A CA 1
ATOM 2528 C C . ARG A 1 310 ? -14.184 4.097 -2.074 1.00 97.06 310 ARG A C 1
ATOM 2530 O O . ARG A 1 310 ? -15.299 3.697 -2.401 1.00 97.06 310 ARG A O 1
ATOM 2537 N N . LEU A 1 311 ? -13.470 3.535 -1.102 1.00 97.94 311 LEU A N 1
ATOM 2538 C CA . LEU A 1 311 ? -14.004 2.469 -0.254 1.00 97.94 311 LEU A CA 1
ATOM 2539 C C . LEU A 1 311 ? -15.275 2.949 0.460 1.00 97.94 311 LEU A C 1
ATOM 2541 O O . LEU A 1 311 ? -16.299 2.265 0.421 1.00 97.94 311 LEU A O 1
ATOM 2545 N N . PHE A 1 312 ? -15.250 4.158 1.026 1.00 98.06 312 PHE A N 1
ATOM 2546 C CA . PHE A 1 312 ? -16.438 4.772 1.624 1.00 98.06 312 PHE A CA 1
ATOM 2547 C C . PHE A 1 312 ? -17.548 5.055 0.603 1.00 98.06 312 PHE A C 1
ATOM 2549 O O . PHE A 1 312 ? -18.703 4.718 0.868 1.00 98.06 312 PHE A O 1
ATOM 2556 N N . ASP A 1 313 ? -17.214 5.606 -0.568 1.00 97.56 313 ASP A N 1
ATOM 2557 C CA . ASP A 1 313 ? -18.193 5.908 -1.629 1.00 97.56 313 ASP A CA 1
ATOM 2558 C C . ASP A 1 313 ? -18.826 4.648 -2.236 1.00 97.56 313 ASP A C 1
ATOM 2560 O O . ASP A 1 313 ? -19.941 4.692 -2.748 1.00 97.56 313 ASP A O 1
ATOM 2564 N N . ASN A 1 314 ? -18.147 3.504 -2.132 1.00 97.31 314 ASN A N 1
ATOM 2565 C CA . ASN A 1 314 ? -18.665 2.200 -2.540 1.00 97.31 314 ASN A CA 1
ATOM 2566 C C . ASN A 1 314 ? -19.394 1.461 -1.404 1.00 97.31 314 ASN A C 1
ATOM 2568 O O . ASN A 1 314 ? -19.683 0.276 -1.543 1.00 97.31 314 ASN A O 1
ATOM 2572 N N . GLY A 1 315 ? -19.732 2.141 -0.305 1.00 96.75 315 GLY A N 1
ATOM 2573 C CA . GLY A 1 315 ? -20.628 1.610 0.725 1.00 96.75 315 GLY A CA 1
ATOM 2574 C C . GLY A 1 315 ? -19.942 0.979 1.934 1.00 96.75 315 GLY A C 1
ATOM 2575 O O . GLY A 1 315 ? -20.621 0.306 2.707 1.00 96.75 315 GLY A O 1
ATOM 2576 N N . SER A 1 316 ? -18.636 1.194 2.122 1.00 98.06 316 SER A N 1
ATOM 2577 C CA . SER A 1 316 ? -17.972 0.892 3.395 1.00 98.06 316 SER A CA 1
ATOM 2578 C C . SER A 1 316 ? -18.529 1.774 4.519 1.00 98.06 316 SER A C 1
ATOM 2580 O O . SER A 1 316 ? -18.713 2.980 4.327 1.00 98.06 316 SER A O 1
ATOM 2582 N N . ASP A 1 317 ? -18.783 1.197 5.692 1.00 98.31 317 ASP A N 1
ATOM 2583 C CA . ASP A 1 317 ? -19.185 1.928 6.901 1.00 98.31 317 ASP A CA 1
ATOM 2584 C C . ASP A 1 317 ? -17.983 2.261 7.784 1.00 98.31 317 ASP A C 1
ATOM 2586 O O . ASP A 1 317 ? -17.979 3.289 8.456 1.00 98.31 317 ASP A O 1
ATOM 2590 N N . ILE A 1 318 ? -16.957 1.412 7.739 1.00 98.31 318 ILE A N 1
ATOM 2591 C CA . ILE A 1 318 ? -15.715 1.530 8.497 1.00 98.31 318 ILE A CA 1
ATOM 2592 C C . ILE A 1 318 ? -14.544 1.087 7.631 1.00 98.31 318 ILE A C 1
ATOM 2594 O O . ILE A 1 318 ? -14.655 0.105 6.899 1.00 98.31 318 ILE A O 1
ATOM 2598 N N . ILE A 1 319 ? -13.417 1.788 7.707 1.00 98.50 319 ILE A N 1
ATOM 2599 C CA . ILE A 1 319 ? -12.176 1.326 7.076 1.00 98.50 319 ILE A CA 1
ATOM 2600 C C . ILE A 1 319 ? -11.241 0.776 8.144 1.00 98.50 319 ILE A C 1
ATOM 2602 O O . ILE A 1 319 ? -11.029 1.416 9.166 1.00 98.50 319 ILE A O 1
ATOM 2606 N N . VAL A 1 320 ? -10.670 -0.394 7.889 1.00 98.12 320 VAL A N 1
ATOM 2607 C CA . VAL A 1 320 ? -9.549 -0.957 8.636 1.00 98.12 320 VAL A CA 1
ATOM 2608 C C . VAL A 1 320 ? -8.297 -0.808 7.776 1.00 98.12 320 VAL A C 1
ATOM 2610 O O . VAL A 1 320 ? -8.272 -1.253 6.627 1.00 98.12 320 VAL A O 1
ATOM 2613 N N . ILE A 1 321 ? -7.283 -0.146 8.322 1.00 97.25 321 ILE A N 1
ATOM 2614 C CA . ILE A 1 321 ? -5.976 0.057 7.706 1.00 97.25 321 ILE A CA 1
ATOM 2615 C C . ILE A 1 321 ? -4.978 -0.817 8.458 1.00 97.25 321 ILE A C 1
ATOM 2617 O O . ILE A 1 321 ? -4.796 -0.646 9.664 1.00 97.25 321 ILE A O 1
ATOM 2621 N N . THR A 1 322 ? -4.344 -1.747 7.756 1.00 92.88 322 THR A N 1
ATOM 2622 C CA . THR A 1 322 ? -3.331 -2.630 8.340 1.00 92.88 322 THR A CA 1
ATOM 2623 C C . THR A 1 322 ? -1.966 -2.426 7.699 1.00 92.88 322 THR A C 1
ATOM 2625 O O . THR A 1 322 ? -1.839 -1.790 6.653 1.00 92.88 322 THR A O 1
ATOM 2628 N N . GLY A 1 323 ? -0.947 -3.025 8.302 1.00 86.94 323 GLY A N 1
ATOM 2629 C CA . GLY A 1 323 ? 0.374 -3.111 7.701 1.00 86.94 323 GLY A CA 1
ATOM 2630 C C . GLY A 1 323 ? 1.126 -1.804 7.674 1.00 86.94 323 GLY A C 1
ATOM 2631 O O . GLY A 1 323 ? 0.932 -0.972 8.551 1.00 86.94 323 GLY A O 1
ATOM 2632 N N . ASP A 1 324 ? 2.034 -1.669 6.717 1.00 88.44 324 ASP A N 1
ATOM 2633 C CA . ASP A 1 324 ? 3.033 -0.606 6.735 1.00 88.44 324 ASP A CA 1
ATOM 2634 C C . ASP A 1 324 ? 2.364 0.749 6.436 1.00 88.44 324 ASP A C 1
ATOM 2636 O O . ASP A 1 324 ? 2.006 1.065 5.290 1.00 88.44 324 ASP A O 1
ATOM 2640 N N . LEU A 1 325 ? 2.122 1.529 7.497 1.00 91.19 325 LEU A N 1
ATOM 2641 C CA . LEU A 1 325 ? 1.375 2.788 7.429 1.00 91.19 325 LEU A CA 1
ATOM 2642 C C . LEU A 1 325 ? 2.243 3.905 6.869 1.00 91.19 325 LEU A C 1
ATOM 2644 O O . LEU A 1 325 ? 1.812 4.676 6.005 1.00 91.19 325 LEU A O 1
ATOM 2648 N N . ILE A 1 326 ? 3.473 3.986 7.355 1.00 86.38 326 ILE A N 1
ATOM 2649 C CA . ILE A 1 326 ? 4.469 4.934 6.885 1.00 86.38 326 ILE A CA 1
ATOM 2650 C C . ILE A 1 326 ? 5.646 4.189 6.276 1.00 86.38 326 ILE A C 1
ATOM 2652 O O . ILE A 1 326 ? 5.958 3.059 6.645 1.00 86.38 326 ILE A O 1
ATOM 2656 N N . ASP A 1 327 ? 6.286 4.826 5.303 1.00 74.12 327 ASP A N 1
ATOM 2657 C CA . ASP A 1 327 ? 7.449 4.259 4.642 1.00 74.12 327 ASP A CA 1
ATOM 2658 C C . ASP A 1 327 ? 8.761 4.813 5.188 1.00 74.12 327 ASP A C 1
ATOM 2660 O O . ASP A 1 327 ? 8.830 5.927 5.716 1.00 74.12 327 ASP A O 1
ATOM 2664 N N . TYR A 1 328 ? 9.804 4.006 4.991 1.00 65.69 328 TYR A N 1
ATOM 2665 C CA . TYR A 1 328 ? 11.224 4.280 5.197 1.00 65.69 328 TYR A CA 1
ATOM 2666 C C . TYR A 1 328 ? 11.565 5.779 5.105 1.00 65.69 328 TYR A C 1
ATOM 2668 O O . TYR A 1 328 ? 11.452 6.316 4.007 1.00 65.69 328 TYR A O 1
ATOM 2676 N N . ASN A 1 329 ? 11.993 6.464 6.181 1.00 53.97 329 ASN A N 1
ATOM 2677 C CA . ASN A 1 329 ? 13.024 7.526 6.155 1.00 53.97 329 ASN A CA 1
ATOM 2678 C C . ASN A 1 329 ? 13.208 8.336 7.442 1.00 53.97 329 ASN A C 1
ATOM 2680 O O . ASN A 1 329 ? 12.276 8.657 8.163 1.00 53.97 329 ASN A O 1
ATOM 2684 N N . ARG A 1 330 ? 14.445 8.832 7.596 1.00 57.91 330 ARG A N 1
ATOM 2685 C CA . ARG A 1 330 ? 14.945 9.811 8.583 1.00 57.91 330 ARG A CA 1
ATOM 2686 C C . ARG A 1 330 ? 14.308 11.217 8.504 1.00 57.91 330 ARG A C 1
ATOM 2688 O O . ARG A 1 330 ? 14.959 12.176 8.902 1.00 57.91 330 ARG A O 1
ATOM 2695 N N . SER A 1 331 ? 13.089 11.355 7.974 1.00 56.34 331 SER A N 1
ATOM 2696 C CA . SER A 1 331 ? 12.386 12.640 7.816 1.00 56.34 331 SER A CA 1
ATOM 2697 C C . SER A 1 331 ? 13.202 13.721 7.114 1.00 56.34 331 SER A C 1
ATOM 2699 O O . SER A 1 331 ? 13.670 14.690 7.705 1.00 56.34 331 SER A O 1
ATOM 2701 N N . ILE A 1 332 ? 13.383 13.524 5.808 1.00 63.09 332 ILE A N 1
ATOM 2702 C CA . ILE A 1 332 ? 14.087 14.462 4.936 1.00 63.09 332 ILE A CA 1
ATOM 2703 C C . ILE A 1 332 ? 13.058 15.381 4.281 1.00 63.09 332 ILE A C 1
ATOM 2705 O O . ILE A 1 332 ? 12.138 14.897 3.618 1.00 63.09 332 ILE A O 1
ATOM 2709 N N . HIS A 1 333 ? 13.233 16.694 4.423 1.00 67.88 333 HIS A N 1
ATOM 2710 C CA . HIS A 1 333 ? 12.242 17.664 3.971 1.00 67.88 333 HIS A CA 1
ATOM 2711 C C . HIS A 1 333 ? 12.891 18.888 3.361 1.00 67.88 333 HIS A C 1
ATOM 2713 O O . HIS A 1 333 ? 13.702 19.564 3.981 1.00 67.88 333 HIS A O 1
ATOM 2719 N N . THR A 1 334 ? 12.425 19.247 2.177 1.00 67.62 334 THR A N 1
ATOM 2720 C CA . THR A 1 334 ? 12.862 20.456 1.487 1.00 67.62 334 THR A CA 1
ATOM 2721 C C . THR A 1 334 ? 11.741 21.500 1.541 1.00 67.62 334 THR A C 1
ATOM 2723 O O . THR A 1 334 ? 10.597 21.168 1.868 1.00 67.62 334 THR A O 1
ATOM 2726 N N . PRO A 1 335 ? 11.996 22.777 1.213 1.00 70.00 335 PRO A N 1
ATOM 2727 C CA . PRO A 1 335 ? 10.923 23.763 1.057 1.00 70.00 335 PRO A CA 1
ATOM 2728 C C . PRO A 1 335 ? 9.798 23.297 0.107 1.00 70.00 335 PRO A C 1
ATOM 2730 O O . PRO A 1 335 ? 8.628 23.604 0.347 1.00 70.00 335 PRO A O 1
ATOM 2733 N N . GLN A 1 336 ? 10.133 22.493 -0.910 1.00 74.69 336 GLN A N 1
ATOM 2734 C CA . GLN A 1 336 ? 9.194 21.862 -1.849 1.00 74.69 336 GLN A CA 1
ATOM 2735 C C . GLN A 1 336 ? 8.230 20.863 -1.186 1.00 74.69 336 GLN A C 1
ATOM 2737 O O . GLN A 1 336 ? 7.165 20.580 -1.729 1.00 74.69 336 GLN A O 1
ATOM 2742 N N . THR A 1 337 ? 8.551 20.335 -0.002 1.00 74.44 337 THR A N 1
ATOM 2743 C CA . THR A 1 337 ? 7.612 19.501 0.765 1.00 74.44 337 THR A CA 1
ATOM 2744 C C . THR A 1 337 ? 6.333 20.267 1.118 1.00 74.44 337 THR A C 1
ATOM 2746 O O . THR A 1 337 ? 5.270 19.657 1.192 1.00 74.44 337 THR A O 1
ATOM 2749 N N . PHE A 1 338 ? 6.429 21.587 1.314 1.00 67.00 338 PHE A N 1
ATOM 2750 C CA . PHE A 1 338 ? 5.351 22.430 1.848 1.00 67.00 338 PHE A CA 1
ATOM 2751 C C . PHE A 1 338 ? 4.740 23.388 0.834 1.00 67.00 338 PHE A C 1
ATOM 2753 O O . PHE A 1 338 ? 3.673 23.942 1.067 1.00 67.00 338 PHE A O 1
ATOM 2760 N N . ARG A 1 339 ? 5.427 23.631 -0.279 1.00 71.69 339 ARG A N 1
ATOM 2761 C CA . ARG A 1 339 ? 4.976 24.562 -1.310 1.00 71.69 339 ARG A CA 1
ATOM 2762 C C . ARG A 1 339 ? 4.700 23.776 -2.573 1.00 71.69 339 ARG A C 1
ATOM 2764 O O . ARG A 1 339 ? 5.535 22.978 -2.978 1.00 71.69 339 ARG A O 1
ATOM 2771 N N . GLU A 1 340 ? 3.583 24.066 -3.236 1.00 71.38 340 GLU A N 1
ATOM 2772 C CA . GLU A 1 340 ? 3.299 23.585 -4.597 1.00 71.38 340 GLU A CA 1
ATOM 2773 C C . GLU A 1 340 ? 4.135 24.353 -5.639 1.00 71.38 340 GLU A C 1
ATOM 2775 O O . GLU A 1 340 ? 3.612 24.907 -6.609 1.00 71.38 340 GLU A O 1
ATOM 2780 N N . SER A 1 341 ? 5.440 24.456 -5.401 1.00 74.25 341 SER A N 1
ATOM 2781 C CA . SER A 1 341 ? 6.389 25.169 -6.245 1.00 74.25 341 SER A CA 1
ATOM 2782 C C . SER A 1 341 ? 7.588 24.256 -6.477 1.00 74.25 341 SER A C 1
ATOM 2784 O O . SER A 1 341 ? 8.338 23.988 -5.533 1.00 74.25 341 SER A O 1
ATOM 2786 N N . PRO A 1 342 ? 7.751 23.719 -7.698 1.00 76.50 342 PRO A N 1
ATOM 2787 C CA . PRO A 1 342 ? 8.821 22.780 -7.973 1.00 76.50 342 PRO A CA 1
ATOM 2788 C C . PRO A 1 342 ? 10.197 23.452 -7.898 1.00 76.50 342 PRO A C 1
ATOM 2790 O O . PRO A 1 342 ? 10.399 24.542 -8.432 1.00 76.50 342 PRO A O 1
ATOM 2793 N N . GLU A 1 343 ? 11.166 22.780 -7.273 1.00 77.88 343 GLU A N 1
ATOM 2794 C CA . GLU A 1 343 ? 12.571 23.198 -7.289 1.00 77.88 343 GLU A CA 1
ATOM 2795 C C . GLU A 1 343 ? 13.297 22.640 -8.525 1.00 77.88 343 GLU A C 1
ATOM 2797 O O . GLU A 1 343 ? 12.857 21.675 -9.162 1.00 77.88 343 GLU A O 1
ATOM 2802 N N . LYS A 1 344 ? 14.456 23.227 -8.857 1.00 78.75 344 LYS A N 1
ATOM 2803 C CA . LYS A 1 344 ? 15.396 22.583 -9.786 1.00 78.75 344 LYS A CA 1
ATOM 2804 C C . LYS A 1 344 ? 15.780 21.208 -9.221 1.00 78.75 344 LYS A C 1
ATOM 2806 O O . LYS A 1 344 ? 16.125 21.153 -8.040 1.00 78.75 344 LYS A O 1
ATOM 2811 N N . PRO A 1 345 ? 15.787 20.133 -10.030 1.00 80.81 345 PRO A N 1
ATOM 2812 C CA . PRO A 1 345 ? 16.176 18.801 -9.576 1.00 80.81 345 PRO A CA 1
ATOM 2813 C C . PRO A 1 345 ? 17.495 18.764 -8.793 1.00 80.81 345 PRO A C 1
ATOM 2815 O O . PRO A 1 345 ? 17.510 18.209 -7.699 1.00 80.81 345 PRO A O 1
ATOM 2818 N N . SER A 1 346 ? 18.558 19.432 -9.260 1.00 78.88 346 SER A N 1
ATOM 2819 C CA . SER A 1 346 ? 19.826 19.526 -8.512 1.00 78.88 346 SER A CA 1
ATOM 2820 C C . SER A 1 346 ? 19.678 20.119 -7.113 1.00 78.88 346 SER A C 1
ATOM 2822 O O . SER A 1 346 ? 20.211 19.563 -6.158 1.00 78.88 346 SER A O 1
ATOM 2824 N N . ILE A 1 347 ? 18.918 21.209 -6.974 1.00 80.19 347 ILE A N 1
ATOM 2825 C CA . ILE A 1 347 ? 18.661 21.859 -5.683 1.00 80.19 347 ILE A CA 1
ATOM 2826 C C . ILE A 1 347 ? 17.883 20.915 -4.762 1.00 80.19 347 ILE A C 1
ATOM 2828 O O . ILE A 1 347 ? 18.264 20.739 -3.603 1.00 80.19 347 ILE A O 1
ATOM 2832 N N . ALA A 1 348 ? 16.831 20.275 -5.282 1.00 79.56 348 ALA A N 1
ATOM 2833 C CA . ALA A 1 348 ? 16.038 19.320 -4.517 1.00 79.56 348 ALA A CA 1
ATOM 2834 C C . ALA A 1 348 ? 16.920 18.179 -3.993 1.00 79.56 348 ALA A C 1
ATOM 2836 O O . ALA A 1 348 ? 16.850 17.833 -2.816 1.00 79.56 348 ALA A O 1
ATOM 2837 N N . TRP A 1 349 ? 17.805 17.628 -4.824 1.00 79.50 349 TRP A N 1
ATOM 2838 C CA . TRP A 1 349 ? 18.716 16.570 -4.395 1.00 79.50 349 TRP A CA 1
ATOM 2839 C C . TRP A 1 349 ? 19.779 17.036 -3.411 1.00 79.50 349 TRP A C 1
ATOM 2841 O O . TRP A 1 349 ? 20.073 16.303 -2.471 1.00 79.50 349 TRP A O 1
ATOM 2851 N N . ASP A 1 350 ? 20.359 18.220 -3.607 1.00 78.12 350 ASP A N 1
ATOM 2852 C CA . ASP A 1 350 ? 21.341 18.781 -2.679 1.00 78.12 350 ASP A CA 1
ATOM 2853 C C . ASP A 1 350 ? 20.721 18.963 -1.292 1.00 78.12 350 ASP A C 1
ATOM 2855 O O . ASP A 1 350 ? 21.358 18.648 -0.283 1.00 78.12 350 ASP A O 1
ATOM 2859 N N . ASN A 1 351 ? 19.461 19.403 -1.243 1.00 75.12 351 ASN A N 1
ATOM 2860 C CA . ASN A 1 351 ? 18.684 19.494 -0.014 1.00 75.12 351 ASN A CA 1
ATOM 2861 C C . ASN A 1 351 ? 18.439 18.099 0.587 1.00 75.12 351 ASN A C 1
ATOM 2863 O O . ASN A 1 351 ? 18.793 17.872 1.744 1.00 75.12 351 ASN A O 1
ATOM 2867 N N . LEU A 1 352 ? 17.947 17.136 -0.207 1.00 73.44 352 LEU A N 1
ATOM 2868 C CA . LEU A 1 352 ? 17.718 15.757 0.251 1.00 73.44 352 LEU A CA 1
ATOM 2869 C C . LEU A 1 352 ? 19.003 15.110 0.808 1.00 73.44 352 LEU A C 1
ATOM 2871 O O . LEU A 1 352 ? 18.980 14.432 1.836 1.00 73.44 352 LEU A O 1
ATOM 2875 N N . ASN A 1 353 ? 20.134 15.323 0.135 1.00 72.19 353 ASN A N 1
ATOM 2876 C CA . ASN A 1 353 ? 21.433 14.770 0.497 1.00 72.19 353 ASN A CA 1
ATOM 2877 C C . ASN A 1 353 ? 22.002 15.435 1.759 1.00 72.19 353 ASN A C 1
ATOM 2879 O O . ASN A 1 353 ? 22.487 14.748 2.660 1.00 72.19 353 ASN A O 1
ATOM 2883 N N . ARG A 1 354 ? 21.924 16.769 1.858 1.00 64.81 354 ARG A N 1
ATOM 2884 C CA . ARG A 1 354 ? 22.359 17.526 3.042 1.00 64.81 354 ARG A CA 1
ATOM 2885 C C . ARG A 1 354 ? 21.601 17.082 4.286 1.00 64.81 354 ARG A C 1
ATOM 2887 O O . ARG A 1 354 ? 22.231 16.796 5.304 1.00 64.81 354 ARG A O 1
ATOM 2894 N N . ASP A 1 355 ? 20.284 17.001 4.188 1.00 63.50 355 ASP A N 1
ATOM 2895 C CA . ASP A 1 355 ? 19.418 16.591 5.288 1.00 63.50 355 ASP A CA 1
ATOM 2896 C C . ASP A 1 355 ? 19.685 15.140 5.689 1.00 63.50 355 ASP A C 1
ATOM 2898 O O . ASP A 1 355 ? 19.834 14.860 6.879 1.00 63.50 355 ASP A O 1
ATOM 2902 N N . TYR A 1 356 ? 19.863 14.230 4.719 1.00 65.12 356 TYR A N 1
ATOM 2903 C CA . TYR A 1 356 ? 20.262 12.851 5.011 1.00 65.12 356 TYR A CA 1
ATOM 2904 C C . TYR A 1 356 ? 21.509 12.808 5.898 1.00 65.12 356 TYR A C 1
ATOM 2906 O O . TYR A 1 356 ? 21.478 12.169 6.949 1.00 65.12 356 TYR A O 1
ATOM 2914 N N . TYR A 1 357 ? 22.588 13.505 5.525 1.00 61.56 357 TYR A N 1
ATOM 2915 C CA . TYR A 1 357 ? 23.833 13.495 6.300 1.00 61.56 357 TYR A CA 1
ATOM 2916 C C . TYR A 1 357 ? 23.704 14.205 7.653 1.00 61.56 357 TYR A C 1
ATOM 2918 O O . TYR A 1 357 ? 24.259 13.727 8.642 1.00 61.56 357 TYR A O 1
ATOM 2926 N N . GLN A 1 358 ? 22.954 15.306 7.740 1.00 61.09 358 GLN A N 1
ATOM 2927 C CA . GLN A 1 358 ? 22.736 15.997 9.014 1.00 61.09 358 GLN A CA 1
ATOM 2928 C C . GLN A 1 358 ? 21.937 15.147 10.012 1.00 61.09 358 GLN A C 1
ATOM 2930 O O . GLN A 1 358 ? 22.294 15.108 11.192 1.00 61.09 358 GLN A O 1
ATOM 2935 N N . HIS A 1 359 ? 20.906 14.432 9.553 1.00 59.41 359 HIS A N 1
ATOM 2936 C CA . HIS A 1 359 ? 20.119 13.523 10.392 1.00 59.41 359 HIS A CA 1
ATOM 2937 C C . HIS A 1 359 ? 20.852 12.201 10.673 1.00 59.41 359 HIS A C 1
ATOM 2939 O O . HIS A 1 359 ? 20.764 11.681 11.781 1.00 59.41 359 HIS A O 1
ATOM 2945 N N . ALA A 1 360 ? 21.638 11.682 9.720 1.00 58.81 360 ALA A N 1
ATOM 2946 C CA . ALA A 1 360 ? 22.473 10.488 9.903 1.00 58.81 360 ALA A CA 1
ATOM 2947 C C . ALA A 1 360 ? 23.498 10.647 11.033 1.00 58.81 360 ALA A C 1
ATOM 2949 O O . ALA A 1 360 ? 23.754 9.712 11.791 1.00 58.81 360 ALA A O 1
ATOM 2950 N N . LEU A 1 361 ? 24.115 11.828 11.114 1.00 56.44 361 LEU A N 1
ATOM 2951 C CA . LEU A 1 361 ? 25.201 12.113 12.050 1.00 56.44 361 LEU A CA 1
ATOM 2952 C C . LEU A 1 361 ? 24.697 12.525 13.439 1.00 56.44 361 LEU A C 1
ATOM 2954 O O . LEU A 1 361 ? 25.464 12.473 14.399 1.00 56.44 361 LEU A O 1
ATOM 2958 N N . ASN A 1 362 ? 23.424 12.910 13.568 1.00 55.28 362 ASN A N 1
ATOM 2959 C CA . ASN A 1 362 ? 22.850 13.401 14.815 1.00 55.28 362 ASN A CA 1
ATOM 2960 C C . ASN A 1 362 ? 21.727 12.476 15.310 1.00 55.28 362 ASN A C 1
ATOM 2962 O O . ASN A 1 362 ? 20.552 12.683 15.008 1.00 55.28 362 ASN A O 1
ATOM 2966 N N . LYS A 1 363 ? 22.103 11.456 16.095 1.00 54.66 363 LYS A N 1
ATOM 2967 C CA . LYS A 1 363 ? 21.179 10.448 16.650 1.00 54.66 363 LYS A CA 1
ATOM 2968 C C . LYS A 1 363 ? 20.010 11.058 17.434 1.00 54.66 363 LYS A C 1
ATOM 2970 O O . LYS A 1 363 ? 18.928 10.483 17.422 1.00 54.66 363 LYS A O 1
ATOM 2975 N N . ASP A 1 364 ? 20.198 12.225 18.049 1.00 51.69 364 ASP A N 1
ATOM 2976 C CA . ASP A 1 364 ? 19.159 12.889 18.847 1.00 51.69 364 ASP A CA 1
ATOM 2977 C C . ASP A 1 364 ? 18.074 13.556 17.977 1.00 51.69 364 ASP A C 1
ATOM 2979 O O . ASP A 1 364 ? 16.941 13.723 18.427 1.00 51.69 364 ASP A O 1
ATOM 2983 N N . LYS A 1 365 ? 18.379 13.868 16.705 1.00 50.66 365 LYS A N 1
ATOM 2984 C CA . LYS A 1 365 ? 17.431 14.414 15.710 1.00 50.66 365 LYS A CA 1
ATOM 2985 C C . LYS A 1 365 ? 16.712 13.343 14.878 1.00 50.66 365 LYS A C 1
ATOM 2987 O O . LYS A 1 365 ? 15.929 13.683 13.995 1.00 50.66 365 LYS A O 1
ATOM 2992 N N . MET A 1 366 ? 16.966 12.053 15.125 1.00 49.03 366 MET A N 1
ATOM 2993 C CA . MET A 1 366 ? 16.231 10.957 14.468 1.00 49.03 366 MET A CA 1
ATOM 2994 C C . MET A 1 366 ? 14.769 10.849 14.940 1.00 49.03 366 MET A C 1
ATOM 2996 O O . MET A 1 366 ? 13.975 10.197 14.275 1.00 49.03 366 MET A O 1
ATOM 3000 N N . ASN A 1 367 ? 14.399 11.492 16.054 1.00 48.25 367 ASN A N 1
ATOM 3001 C CA . ASN A 1 367 ? 13.054 11.444 16.648 1.00 48.25 367 ASN A CA 1
ATOM 3002 C C . ASN A 1 367 ? 12.038 12.405 15.986 1.00 48.25 367 ASN A C 1
ATOM 3004 O O . ASN A 1 367 ? 10.958 12.651 16.527 1.00 48.25 367 ASN A O 1
ATOM 3008 N N . ASP A 1 368 ? 12.385 12.986 14.840 1.00 56.88 368 ASP A N 1
ATOM 3009 C CA . ASP A 1 368 ? 11.609 14.013 14.140 1.00 56.88 368 ASP A CA 1
ATOM 3010 C C . ASP A 1 368 ? 10.818 13.415 12.967 1.00 56.88 368 ASP A C 1
ATOM 3012 O O . ASP A 1 368 ? 10.720 14.042 11.914 1.00 56.88 368 ASP A O 1
ATOM 3016 N N . ASP A 1 369 ? 10.271 12.203 13.144 1.00 67.31 369 ASP A N 1
ATOM 3017 C CA . ASP A 1 369 ? 9.547 11.500 12.084 1.00 67.31 369 ASP A CA 1
ATOM 3018 C C . ASP A 1 369 ? 8.217 12.190 11.717 1.00 67.31 369 ASP A C 1
ATOM 3020 O O . ASP A 1 369 ? 7.229 12.110 12.452 1.00 67.31 369 ASP A O 1
ATOM 3024 N N . ARG A 1 370 ? 8.178 12.886 10.577 1.00 72.56 370 ARG A N 1
ATOM 3025 C CA . ARG A 1 370 ? 6.984 13.571 10.060 1.00 72.56 370 ARG A CA 1
ATOM 3026 C C . ARG A 1 370 ? 6.077 12.687 9.240 1.00 72.56 370 ARG A C 1
ATOM 3028 O O . ARG A 1 370 ? 4.966 13.129 8.947 1.00 72.56 370 ARG A O 1
ATOM 3035 N N . ASN A 1 371 ? 6.492 11.484 8.864 1.00 80.69 371 ASN A N 1
ATOM 3036 C CA . ASN A 1 371 ? 5.585 10.591 8.156 1.00 80.69 371 ASN A CA 1
ATOM 3037 C C . ASN A 1 371 ? 4.398 10.234 9.065 1.00 80.69 371 ASN A C 1
ATOM 3039 O O . ASN A 1 371 ? 3.267 10.167 8.588 1.00 80.69 371 ASN A O 1
ATOM 3043 N N . TRP A 1 372 ? 4.604 10.183 10.387 1.00 81.75 372 TRP A N 1
ATOM 3044 C CA . TRP A 1 372 ? 3.510 10.091 11.355 1.00 81.75 372 TRP A CA 1
ATOM 3045 C C . TRP A 1 372 ? 2.565 11.289 11.345 1.00 81.75 372 TRP A C 1
ATOM 3047 O O . TRP A 1 372 ? 1.347 11.117 11.399 1.00 81.75 372 TRP A O 1
ATOM 3057 N N . PHE A 1 373 ? 3.113 12.501 11.249 1.00 80.12 373 PHE A N 1
ATOM 3058 C CA . PHE A 1 373 ? 2.307 13.714 11.160 1.00 80.12 373 PHE A CA 1
ATOM 3059 C C . PHE A 1 373 ? 1.498 13.755 9.859 1.00 80.12 373 PHE A C 1
ATOM 3061 O O . PHE A 1 373 ? 0.311 14.065 9.883 1.00 80.12 373 PHE A O 1
ATOM 3068 N N . LEU A 1 374 ? 2.124 13.382 8.740 1.00 83.94 374 LEU A N 1
ATOM 3069 C CA . LEU A 1 374 ? 1.468 13.228 7.445 1.00 83.94 374 LEU A CA 1
ATOM 3070 C C . LEU A 1 374 ? 0.340 12.192 7.519 1.00 83.94 374 LEU A C 1
ATOM 3072 O O . LEU A 1 374 ? -0.766 12.461 7.062 1.00 83.94 374 LEU A O 1
ATOM 3076 N N . PHE A 1 375 ? 0.591 11.021 8.107 1.00 89.94 375 PHE A N 1
ATOM 3077 C CA . PHE A 1 375 ? -0.434 9.990 8.257 1.00 89.94 375 PHE A CA 1
ATOM 3078 C C . PHE A 1 375 ? -1.603 10.475 9.117 1.00 89.94 375 PHE A C 1
ATOM 3080 O O . PHE A 1 375 ? -2.757 10.338 8.716 1.00 89.94 375 PHE A O 1
ATOM 3087 N N . TYR A 1 376 ? -1.321 11.135 10.240 1.00 88.25 376 TYR A N 1
ATOM 3088 C CA . TYR A 1 376 ? -2.337 11.777 11.073 1.00 88.25 376 TYR A CA 1
ATOM 3089 C C . TYR A 1 376 ? -3.153 12.831 10.313 1.00 88.25 376 TYR A C 1
ATOM 3091 O O . TYR A 1 376 ? -4.382 12.825 10.388 1.00 88.25 376 TYR A O 1
ATOM 3099 N N . GLU A 1 377 ? -2.500 13.702 9.541 1.00 86.62 377 GLU A N 1
ATOM 3100 C CA . GLU A 1 377 ? -3.168 14.700 8.701 1.00 86.62 377 GLU A CA 1
ATOM 3101 C C . GLU A 1 377 ? -4.099 14.026 7.684 1.00 86.62 377 GLU A C 1
ATOM 3103 O O . GLU A 1 377 ? -5.260 14.416 7.551 1.00 86.62 377 GLU A O 1
ATOM 3108 N N . LYS A 1 378 ? -3.630 12.968 7.011 1.00 91.44 378 LYS A N 1
ATOM 3109 C CA . LYS A 1 378 ? -4.439 12.215 6.042 1.00 91.44 378 LYS A CA 1
ATOM 3110 C C . LYS A 1 378 ? -5.601 11.467 6.685 1.00 91.44 378 LYS A C 1
ATOM 3112 O O . LYS A 1 378 ? -6.671 11.392 6.080 1.00 91.44 378 LYS A O 1
ATOM 3117 N N . LEU A 1 379 ? -5.441 10.960 7.906 1.00 94.12 379 LEU A N 1
ATOM 3118 C CA . LEU A 1 379 ? -6.553 10.395 8.670 1.00 94.12 379 LEU A CA 1
ATOM 3119 C C . LEU A 1 379 ? -7.613 11.457 8.971 1.00 94.12 379 LEU A C 1
ATOM 3121 O O . LEU A 1 379 ? -8.793 11.216 8.715 1.00 94.12 379 LEU A O 1
ATOM 3125 N N . LEU A 1 380 ? -7.215 12.633 9.464 1.00 92.06 380 LEU A N 1
ATOM 3126 C CA . LEU A 1 380 ? -8.153 13.726 9.734 1.00 92.06 380 LEU A CA 1
ATOM 3127 C C . LEU A 1 380 ? -8.871 14.196 8.470 1.00 92.06 380 LEU A C 1
ATOM 3129 O O . LEU A 1 380 ? -10.087 14.365 8.505 1.00 92.06 380 LEU A O 1
ATOM 3133 N N . GLU A 1 381 ? -8.154 14.326 7.350 1.00 92.94 381 GLU A N 1
ATOM 3134 C CA . GLU A 1 381 ? -8.738 14.658 6.046 1.00 92.94 381 GLU A CA 1
ATOM 3135 C C . GLU A 1 381 ? -9.872 13.680 5.682 1.00 92.94 381 GLU A C 1
ATOM 3137 O O . GLU A 1 381 ? -10.958 14.092 5.262 1.00 92.94 381 GLU A O 1
ATOM 3142 N N . LEU A 1 382 ? -9.651 12.375 5.881 1.00 96.31 382 LEU A N 1
ATOM 3143 C CA . LEU A 1 382 ? -10.656 11.346 5.614 1.00 96.31 382 LEU A CA 1
ATOM 3144 C C . LEU A 1 382 ? -11.841 11.427 6.580 1.00 96.31 382 LEU A C 1
ATOM 3146 O O . LEU A 1 382 ? -12.987 11.369 6.129 1.00 96.31 382 LEU A O 1
ATOM 3150 N N . TYR A 1 383 ? -11.590 11.586 7.879 1.00 96.19 383 TYR A N 1
ATOM 3151 C CA . TYR A 1 383 ? -12.643 11.753 8.878 1.00 96.19 383 TYR A CA 1
ATOM 3152 C C . TYR A 1 383 ? -13.508 12.990 8.598 1.00 96.19 383 TYR A C 1
ATOM 3154 O O . TYR A 1 383 ? -14.736 12.894 8.614 1.00 96.19 383 TYR A O 1
ATOM 3162 N N . ASP A 1 384 ? -12.894 14.127 8.275 1.00 94.69 384 ASP A N 1
ATOM 3163 C CA . ASP A 1 384 ? -13.594 15.378 7.973 1.00 94.69 384 ASP A CA 1
ATOM 3164 C C . ASP A 1 384 ? -14.443 15.259 6.704 1.00 94.69 384 ASP A C 1
ATOM 3166 O O . ASP A 1 384 ? -15.596 15.696 6.677 1.00 94.69 384 ASP A O 1
ATOM 3170 N N . LYS A 1 385 ? -13.910 14.607 5.666 1.00 95.75 385 LYS A N 1
ATOM 3171 C CA . LYS A 1 385 ? -14.598 14.437 4.381 1.00 95.75 385 LYS A CA 1
ATOM 3172 C C . LYS A 1 385 ? -15.704 13.384 4.422 1.00 95.75 385 LYS A C 1
ATOM 3174 O O . LYS A 1 385 ? -16.700 13.525 3.713 1.00 95.75 385 LYS A O 1
ATOM 3179 N N . LYS A 1 386 ? -15.507 12.290 5.163 1.00 96.94 386 LYS A N 1
ATOM 3180 C CA . LYS A 1 386 ? -16.369 11.096 5.093 1.00 96.94 386 LYS A CA 1
ATOM 3181 C C . LYS A 1 386 ? -17.216 10.868 6.331 1.00 96.94 386 LYS A C 1
ATOM 3183 O O . LYS A 1 386 ? -18.218 10.168 6.221 1.00 96.94 386 LYS A O 1
ATOM 3188 N N . GLN A 1 387 ? -16.844 11.453 7.468 1.00 96.31 387 GLN A N 1
ATOM 3189 C CA . GLN A 1 387 ? -17.534 11.314 8.752 1.00 96.31 387 GLN A CA 1
ATOM 3190 C C . GLN A 1 387 ? -17.822 9.851 9.121 1.00 96.31 387 GLN A C 1
ATOM 3192 O O . GLN A 1 387 ? -18.912 9.499 9.573 1.00 96.31 387 GLN A O 1
ATOM 3197 N N . LYS A 1 388 ? -16.832 8.985 8.895 1.00 97.31 388 LYS A N 1
ATOM 3198 C CA . LYS A 1 388 ? -16.904 7.546 9.155 1.00 97.31 388 LYS A CA 1
ATOM 3199 C C . LYS A 1 388 ? -15.643 7.064 9.877 1.00 97.31 388 LYS A C 1
ATOM 3201 O O . LYS A 1 388 ? -14.586 7.660 9.683 1.00 97.31 388 LYS A O 1
ATOM 3206 N N . PRO A 1 389 ? -15.755 6.018 10.711 1.00 97.31 389 PRO A N 1
ATOM 3207 C CA . PRO A 1 389 ? -14.657 5.509 11.520 1.00 97.31 389 PRO A CA 1
ATOM 3208 C C . PRO A 1 389 ? -13.555 4.864 10.676 1.00 97.31 389 PRO A C 1
ATOM 3210 O O . PRO A 1 389 ? -13.819 4.222 9.653 1.00 97.31 389 PRO A O 1
ATOM 3213 N N . ILE A 1 390 ? -12.321 5.011 11.153 1.00 98.19 390 ILE A N 1
ATOM 3214 C CA . ILE A 1 390 ? -11.118 4.399 10.590 1.00 98.19 390 ILE A CA 1
ATOM 3215 C C . ILE A 1 390 ? -10.348 3.722 11.726 1.00 98.19 390 ILE A C 1
ATOM 3217 O O . ILE A 1 390 ? -10.013 4.370 12.713 1.00 98.19 390 ILE A O 1
ATOM 3221 N N . ILE A 1 391 ? -10.078 2.428 11.586 1.00 97.50 391 ILE A N 1
ATOM 3222 C CA . ILE A 1 391 ? -9.270 1.625 12.508 1.00 97.50 391 ILE A CA 1
ATOM 3223 C C . ILE A 1 391 ? -7.877 1.442 11.906 1.00 97.50 391 ILE A C 1
ATOM 3225 O O . ILE A 1 391 ? -7.770 1.197 10.705 1.00 97.50 391 ILE A O 1
ATOM 3229 N N . THR A 1 392 ? -6.826 1.527 12.719 1.00 95.88 392 THR A N 1
ATOM 3230 C CA . THR A 1 392 ? -5.435 1.369 12.271 1.00 95.88 392 THR A CA 1
ATOM 3231 C C . THR A 1 392 ? -4.639 0.429 13.181 1.00 95.88 392 THR A C 1
ATOM 3233 O O . THR A 1 392 ? -4.774 0.483 14.408 1.00 95.88 392 THR A O 1
ATOM 3236 N N . ILE A 1 393 ? -3.773 -0.389 12.580 1.00 90.44 393 ILE A N 1
ATOM 3237 C CA . ILE A 1 393 ? -2.707 -1.167 13.243 1.00 90.44 393 ILE A CA 1
ATOM 3238 C C . ILE A 1 393 ? -1.399 -1.033 12.467 1.00 90.44 393 ILE A C 1
ATOM 3240 O O . ILE A 1 393 ? -1.436 -0.704 11.281 1.00 90.44 393 ILE A O 1
ATOM 3244 N N . LEU A 1 394 ? -0.271 -1.297 13.127 1.00 87.12 394 LEU A N 1
ATOM 3245 C CA . LEU A 1 394 ? 1.055 -1.091 12.555 1.00 87.12 394 LEU A CA 1
ATOM 3246 C C . LEU A 1 394 ? 1.565 -2.332 11.823 1.00 87.12 394 LEU A C 1
ATOM 3248 O O . LEU A 1 394 ? 1.217 -3.478 12.137 1.00 87.12 394 LEU A O 1
ATOM 3252 N N . GLY A 1 395 ? 2.433 -2.079 10.855 1.00 85.12 395 GLY A N 1
ATOM 3253 C CA . GLY A 1 395 ? 3.226 -3.059 10.145 1.00 85.12 395 GLY A CA 1
ATOM 3254 C C . GLY A 1 395 ? 4.664 -3.126 10.642 1.00 85.12 395 GLY A C 1
ATOM 3255 O O . GLY A 1 395 ? 5.076 -2.437 11.573 1.00 85.12 395 GLY A O 1
ATOM 3256 N N . ASN A 1 396 ? 5.460 -3.983 10.013 1.00 79.50 396 ASN A N 1
ATOM 3257 C CA . ASN A 1 396 ? 6.850 -4.197 10.397 1.00 79.50 396 ASN A CA 1
ATOM 3258 C C . ASN A 1 396 ? 7.723 -2.984 10.085 1.00 79.50 396 ASN A C 1
ATOM 3260 O O . ASN A 1 396 ? 8.694 -2.741 10.802 1.00 79.50 396 ASN A O 1
ATOM 3264 N N . HIS A 1 397 ? 7.398 -2.232 9.032 1.00 80.56 397 HIS A N 1
ATOM 3265 C CA . HIS A 1 397 ? 8.181 -1.063 8.643 1.00 80.56 397 HIS A CA 1
ATOM 3266 C C . HIS A 1 397 ? 7.989 0.124 9.582 1.00 80.56 397 HIS A C 1
ATOM 3268 O O . HIS A 1 397 ? 8.928 0.893 9.766 1.00 80.56 397 HIS A O 1
ATOM 3274 N N . ASP A 1 398 ? 6.854 0.204 10.273 1.00 82.31 398 ASP A N 1
ATOM 3275 C CA . ASP A 1 398 ? 6.595 1.262 11.252 1.00 82.31 398 ASP A CA 1
ATOM 3276 C C . ASP A 1 398 ? 7.523 1.159 12.482 1.00 82.31 398 ASP A C 1
ATOM 3278 O O . ASP A 1 398 ? 7.765 2.142 13.186 1.00 82.31 398 ASP A O 1
ATOM 3282 N N . TYR A 1 399 ? 8.082 -0.032 12.735 1.00 78.88 399 TYR A N 1
ATOM 3283 C CA . TYR A 1 399 ? 8.985 -0.311 13.854 1.00 78.88 399 TYR A CA 1
ATOM 3284 C C . TYR A 1 399 ? 10.466 -0.161 13.532 1.00 78.88 399 TYR A C 1
ATOM 3286 O O . TYR A 1 399 ? 11.291 -0.411 14.410 1.00 78.88 399 TYR A O 1
ATOM 3294 N N . VAL A 1 400 ? 10.854 0.232 12.325 1.00 73.56 400 VAL A N 1
ATOM 3295 C CA . VAL A 1 400 ? 12.262 0.309 11.899 1.00 73.56 400 VAL A CA 1
ATOM 3296 C C . VAL A 1 400 ? 12.581 1.686 11.336 1.00 73.56 400 VAL A C 1
ATOM 3298 O O . VAL A 1 400 ? 11.719 2.389 10.830 1.00 73.56 400 VAL A O 1
ATOM 3301 N N . ASN A 1 401 ? 13.847 2.086 11.419 1.00 68.31 401 ASN A N 1
ATOM 3302 C CA . ASN A 1 401 ? 14.294 3.393 10.944 1.00 68.31 401 ASN A CA 1
ATOM 3303 C C . ASN A 1 401 ? 15.200 3.205 9.749 1.00 68.31 401 ASN A C 1
ATOM 3305 O O . ASN A 1 401 ? 16.419 3.259 9.864 1.00 68.31 401 ASN A O 1
ATOM 3309 N N . PHE A 1 402 ? 14.581 2.959 8.606 1.00 60.25 402 PHE A N 1
ATOM 3310 C CA . PHE A 1 402 ? 15.273 2.925 7.334 1.00 60.25 402 PHE A CA 1
ATOM 3311 C C . PHE A 1 402 ? 15.548 4.337 6.841 1.00 60.25 402 PHE A C 1
ATOM 3313 O O . PHE A 1 402 ? 14.648 5.156 6.846 1.00 60.25 402 PHE A O 1
ATOM 3320 N N . GLY A 1 403 ? 16.768 4.632 6.385 1.00 47.97 403 GLY A N 1
ATOM 3321 C CA . GLY A 1 403 ? 17.129 5.938 5.819 1.00 47.97 403 GLY A CA 1
ATOM 3322 C C . GLY A 1 403 ? 16.831 6.141 4.326 1.00 47.97 403 GLY A C 1
ATOM 3323 O O . GLY A 1 403 ? 17.033 7.256 3.838 1.00 47.97 403 GLY A O 1
ATOM 3324 N N . VAL A 1 404 ? 16.376 5.107 3.606 1.00 46.38 404 VAL A N 1
ATOM 3325 C CA . VAL A 1 404 ? 15.988 5.132 2.177 1.00 46.38 404 VAL A CA 1
ATOM 3326 C C . VAL A 1 404 ? 14.899 4.080 1.898 1.00 46.38 404 VAL A C 1
ATOM 3328 O O . VAL A 1 404 ? 14.832 3.097 2.633 1.00 46.38 404 VAL A O 1
ATOM 3331 N N . CYS A 1 405 ? 14.109 4.216 0.811 1.00 44.59 405 CYS A N 1
ATOM 3332 C CA . CYS A 1 405 ? 13.364 3.079 0.226 1.00 44.59 405 CYS A CA 1
ATOM 3333 C C . CYS A 1 405 ? 14.280 1.840 0.145 1.00 44.59 405 CYS A C 1
ATOM 3335 O O . CYS A 1 405 ? 15.486 2.039 0.008 1.00 44.59 405 CYS A O 1
ATOM 3337 N N . PRO A 1 406 ? 13.770 0.595 0.216 1.00 42.94 406 PRO A N 1
ATOM 3338 C CA . PRO A 1 406 ? 14.515 -0.600 0.604 1.00 42.94 406 PRO A CA 1
ATOM 3339 C C . PRO A 1 406 ? 15.539 -1.018 -0.441 1.00 42.94 406 PRO A C 1
ATOM 3341 O O . PRO A 1 406 ? 15.369 -2.022 -1.117 1.00 42.94 406 PRO A O 1
ATOM 3344 N N . TRP A 1 407 ? 16.610 -0.255 -0.602 1.00 48.31 407 TRP A N 1
ATOM 3345 C CA . TRP A 1 407 ? 17.657 -0.530 -1.564 1.00 48.31 407 TRP A CA 1
ATOM 3346 C C . TRP A 1 407 ? 18.552 -1.647 -1.024 1.00 48.31 407 TRP A C 1
ATOM 3348 O O . TRP A 1 407 ? 18.920 -1.646 0.152 1.00 48.31 407 TRP A O 1
ATOM 3358 N N . PRO A 1 408 ? 18.895 -2.639 -1.860 1.00 38.06 408 PRO A N 1
ATOM 3359 C CA . PRO A 1 408 ? 19.575 -3.825 -1.410 1.00 38.06 408 PRO A CA 1
ATOM 3360 C C . PRO A 1 408 ? 20.990 -3.499 -0.957 1.00 38.06 408 PRO A C 1
ATOM 3362 O O . PRO A 1 408 ? 21.746 -2.724 -1.547 1.00 38.06 408 PRO A O 1
ATOM 3365 N N . LEU A 1 409 ? 21.348 -4.229 0.080 1.00 34.75 409 LEU A N 1
ATOM 3366 C CA . LEU A 1 409 ? 22.694 -4.420 0.562 1.00 34.75 409 LEU A CA 1
ATOM 3367 C C . LEU A 1 409 ? 23.632 -4.833 -0.571 1.00 34.75 409 LEU A C 1
ATOM 3369 O O . LEU A 1 409 ? 23.371 -5.792 -1.292 1.00 34.75 409 LEU A O 1
ATOM 3373 N N . GLY A 1 410 ? 24.751 -4.122 -0.705 1.00 36.47 410 GLY A N 1
ATOM 3374 C CA . GLY A 1 410 ? 25.890 -4.595 -1.493 1.00 36.47 410 GLY A CA 1
ATOM 3375 C C . GLY A 1 410 ? 25.817 -4.387 -3.009 1.00 36.47 410 GLY A C 1
ATOM 3376 O O . GLY A 1 410 ? 26.577 -5.033 -3.721 1.00 36.47 410 GLY A O 1
ATOM 3377 N N . GLY A 1 411 ? 24.965 -3.489 -3.518 1.00 33.81 411 GLY A N 1
ATOM 3378 C CA . GLY A 1 411 ? 24.988 -3.107 -4.940 1.00 33.81 41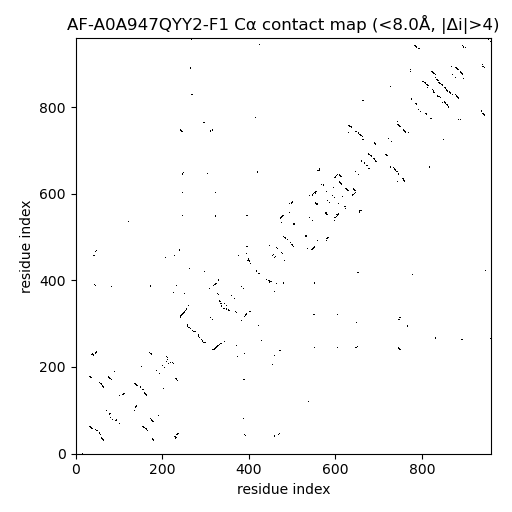1 GLY A CA 1
ATOM 3379 C C . GLY A 1 411 ? 24.232 -4.049 -5.884 1.00 33.81 411 GLY A C 1
ATOM 3380 O O . GLY A 1 411 ? 24.449 -4.000 -7.094 1.00 33.81 411 GLY A O 1
ATOM 3381 N N . GLY A 1 412 ? 23.333 -4.886 -5.354 1.00 45.44 412 GLY A N 1
ATOM 3382 C CA . GLY A 1 412 ? 22.347 -5.595 -6.170 1.00 45.44 412 GLY A CA 1
ATOM 3383 C C . GLY A 1 412 ? 21.384 -4.629 -6.875 1.00 45.44 412 GLY A C 1
ATOM 3384 O O . GLY A 1 412 ? 21.132 -3.516 -6.416 1.00 45.44 412 GLY A O 1
ATOM 3385 N N . LEU A 1 413 ? 20.829 -5.057 -8.006 1.00 50.56 413 LEU A N 1
ATOM 3386 C CA . LEU A 1 413 ? 19.797 -4.309 -8.719 1.00 50.56 413 LEU A CA 1
ATOM 3387 C C . LEU A 1 413 ? 18.485 -4.356 -7.908 1.00 50.56 413 LEU A C 1
ATOM 3389 O O . LEU A 1 413 ? 17.895 -5.422 -7.764 1.00 50.56 413 LEU A O 1
ATOM 3393 N N . TRP A 1 414 ? 18.026 -3.231 -7.352 1.00 60.16 414 TRP A N 1
ATOM 3394 C CA . TRP A 1 414 ? 16.706 -3.167 -6.706 1.00 60.16 414 TRP A CA 1
ATOM 3395 C C . TRP A 1 414 ? 15.595 -3.153 -7.743 1.00 60.16 414 TRP A C 1
ATOM 3397 O O . TRP A 1 414 ? 15.642 -2.415 -8.733 1.00 60.16 414 TRP A O 1
ATOM 3407 N N . ASP A 1 415 ? 14.548 -3.901 -7.431 1.00 63.88 415 ASP A N 1
ATOM 3408 C CA . ASP A 1 415 ? 13.342 -3.995 -8.242 1.00 63.88 415 ASP A CA 1
ATOM 3409 C C . ASP A 1 415 ? 12.157 -3.218 -7.645 1.00 63.88 415 ASP A C 1
ATOM 3411 O O . ASP A 1 415 ? 11.067 -3.234 -8.224 1.00 63.88 415 ASP A O 1
ATOM 3415 N N . GLY A 1 416 ? 12.336 -2.536 -6.508 1.00 68.62 416 GLY A N 1
ATOM 3416 C CA . GLY A 1 416 ? 11.281 -1.702 -5.925 1.00 68.62 416 GLY A CA 1
ATOM 3417 C C . GLY A 1 416 ? 11.037 -0.392 -6.686 1.00 68.62 416 GLY A C 1
ATOM 3418 O O . GLY A 1 416 ? 9.971 0.193 -6.532 1.00 68.62 416 GLY A O 1
ATOM 3419 N N . VAL A 1 417 ? 11.923 0.014 -7.618 1.00 76.06 417 VAL A N 1
ATOM 3420 C CA . VAL A 1 417 ? 11.659 1.150 -8.539 1.00 76.06 417 VAL A CA 1
ATOM 3421 C C . VAL A 1 417 ? 10.372 0.907 -9.325 1.00 76.06 417 VAL A C 1
ATOM 3423 O O . VAL A 1 417 ? 9.581 1.812 -9.586 1.00 76.06 417 VAL A O 1
ATOM 3426 N N . TYR A 1 418 ? 10.130 -0.364 -9.646 1.00 83.25 418 TYR A N 1
ATOM 3427 C CA . TYR A 1 418 ? 8.971 -0.805 -10.396 1.00 83.25 418 TYR A CA 1
ATOM 3428 C C . TYR A 1 418 ? 7.694 -0.759 -9.552 1.00 83.25 418 TYR A C 1
ATOM 3430 O O . TYR A 1 418 ? 6.605 -0.825 -10.117 1.00 83.25 418 TYR A O 1
ATOM 3438 N N . ASP A 1 419 ? 7.803 -0.666 -8.223 1.00 81.69 419 ASP A N 1
ATOM 3439 C CA . ASP A 1 419 ? 6.662 -0.454 -7.329 1.00 81.69 419 ASP A CA 1
ATOM 3440 C C . ASP A 1 419 ? 6.160 0.999 -7.411 1.00 81.69 419 ASP A C 1
ATOM 3442 O O . ASP A 1 419 ? 4.992 1.262 -7.140 1.00 81.69 419 ASP A O 1
ATOM 3446 N N . GLN A 1 420 ? 7.025 1.925 -7.842 1.00 83.75 420 GLN A N 1
ATOM 3447 C CA . GLN A 1 420 ? 6.736 3.347 -8.060 1.00 83.75 420 GLN A CA 1
ATOM 3448 C C . GLN A 1 420 ? 6.388 3.667 -9.525 1.00 83.75 420 GLN A C 1
ATOM 3450 O O . GLN A 1 420 ? 6.333 4.831 -9.920 1.00 83.75 420 GLN A O 1
ATOM 3455 N N . ASN A 1 421 ? 6.148 2.639 -10.344 1.00 88.94 421 ASN A N 1
ATOM 3456 C CA . ASN A 1 421 ? 5.866 2.772 -11.776 1.00 88.94 421 ASN A CA 1
ATOM 3457 C C . ASN A 1 421 ? 7.001 3.426 -12.598 1.00 88.94 421 ASN A C 1
ATOM 3459 O O . ASN A 1 421 ? 6.761 3.961 -13.686 1.00 88.94 421 ASN A O 1
ATOM 3463 N N . LEU A 1 422 ? 8.238 3.368 -12.089 1.00 88.69 422 LEU A N 1
ATOM 3464 C CA . LEU A 1 422 ? 9.429 3.933 -12.721 1.00 88.69 422 LEU A CA 1
ATOM 3465 C C . LEU A 1 422 ? 10.402 2.840 -13.175 1.00 88.69 422 LEU A C 1
ATOM 3467 O O . LEU A 1 422 ? 10.487 1.755 -12.599 1.00 88.69 422 LEU A O 1
ATOM 3471 N N . THR A 1 423 ? 11.175 3.153 -14.208 1.00 88.50 423 THR A N 1
ATOM 3472 C CA . THR A 1 423 ? 12.405 2.439 -14.567 1.00 88.50 423 THR A CA 1
ATOM 3473 C C . THR A 1 423 ? 13.556 2.835 -13.642 1.00 88.50 423 THR A C 1
ATOM 3475 O O . THR A 1 423 ? 13.504 3.858 -12.954 1.00 88.50 423 THR A O 1
ATOM 3478 N N . ARG A 1 424 ? 14.647 2.065 -13.646 1.00 84.69 424 ARG A N 1
ATOM 3479 C CA . ARG A 1 424 ? 15.853 2.370 -12.858 1.00 84.69 424 ARG A CA 1
ATOM 3480 C C . ARG A 1 424 ? 16.460 3.722 -13.223 1.00 84.69 424 ARG A C 1
ATOM 3482 O O . ARG A 1 424 ? 16.884 4.453 -12.333 1.00 84.69 424 ARG A O 1
ATOM 3489 N N . TYR A 1 425 ? 16.443 4.079 -14.506 1.00 87.62 425 TYR A N 1
ATOM 3490 C CA . TYR A 1 425 ? 16.952 5.368 -14.971 1.00 87.62 425 TYR A CA 1
ATOM 3491 C C . TYR A 1 425 ? 16.073 6.532 -14.507 1.00 87.62 425 TYR A C 1
ATOM 3493 O O . TYR A 1 425 ? 16.592 7.480 -13.927 1.00 87.62 425 TYR A O 1
ATOM 3501 N N . GLU A 1 426 ? 14.750 6.445 -14.694 1.00 88.75 426 GLU A N 1
ATOM 3502 C CA . GLU A 1 426 ? 13.794 7.457 -14.208 1.00 88.75 426 GLU A CA 1
ATOM 3503 C C . GLU A 1 426 ? 13.888 7.625 -12.681 1.00 88.75 426 GLU A C 1
ATOM 3505 O O . GLU A 1 426 ? 13.915 8.743 -12.175 1.00 88.75 426 GLU A O 1
ATOM 3510 N N . SER A 1 427 ? 14.024 6.519 -11.946 1.00 84.38 427 SER A N 1
ATOM 3511 C CA . SER A 1 427 ? 14.271 6.534 -10.505 1.00 84.38 427 SER A CA 1
ATOM 3512 C C . SER A 1 427 ? 15.581 7.255 -10.169 1.00 84.38 427 SER A C 1
ATOM 3514 O O . SER A 1 427 ? 15.596 8.153 -9.335 1.00 84.38 427 SER A O 1
ATOM 3516 N N . ALA A 1 428 ? 16.693 6.927 -10.830 1.00 82.12 428 ALA A N 1
ATOM 3517 C CA . ALA A 1 428 ? 17.974 7.594 -10.588 1.00 82.12 428 ALA A CA 1
ATOM 3518 C C . ALA A 1 428 ? 17.935 9.102 -10.920 1.00 82.12 428 ALA A C 1
ATOM 3520 O O . ALA A 1 428 ? 18.538 9.895 -10.195 1.00 82.12 428 ALA A O 1
ATOM 3521 N N . LEU A 1 429 ? 17.191 9.514 -11.956 1.00 83.44 429 LEU A N 1
ATOM 3522 C CA . LEU A 1 429 ? 16.898 10.930 -12.233 1.00 83.44 429 LEU A CA 1
ATOM 3523 C C . LEU A 1 429 ? 16.053 11.584 -11.134 1.00 83.44 429 LEU A C 1
ATOM 3525 O O . LEU A 1 429 ? 16.114 12.787 -10.927 1.00 83.44 429 LEU A O 1
ATOM 3529 N N . MET A 1 430 ? 15.207 10.831 -10.447 1.00 81.12 430 MET A N 1
ATOM 3530 C CA . MET A 1 430 ? 14.363 11.383 -9.395 1.00 81.12 430 MET A CA 1
ATOM 3531 C C . MET A 1 430 ? 15.135 11.548 -8.078 1.00 81.12 430 MET A C 1
ATOM 3533 O O . MET A 1 430 ? 15.010 12.581 -7.423 1.00 81.12 430 MET A O 1
ATOM 3537 N N . PHE A 1 431 ? 15.959 10.560 -7.713 1.00 76.44 431 PHE A N 1
ATOM 3538 C CA . PHE A 1 431 ? 16.684 10.512 -6.435 1.00 76.44 431 PHE A CA 1
ATOM 3539 C C . PHE A 1 431 ? 18.061 11.202 -6.451 1.00 76.44 431 PHE A C 1
ATOM 3541 O O . PHE A 1 431 ? 18.601 11.496 -5.385 1.00 76.44 431 PHE A O 1
ATOM 3548 N N . GLY A 1 432 ? 18.639 11.464 -7.627 1.00 77.56 432 GLY A N 1
ATOM 3549 C CA . GLY A 1 432 ? 19.942 12.119 -7.765 1.00 77.56 432 GLY A CA 1
ATOM 3550 C C . GLY A 1 432 ? 21.147 11.181 -7.600 1.00 77.56 432 GLY A C 1
ATOM 3551 O O . GLY A 1 432 ? 20.990 10.009 -7.268 1.00 77.56 432 GLY A O 1
ATOM 3552 N N . PRO A 1 433 ? 22.387 11.663 -7.821 1.00 72.88 433 PRO A N 1
ATOM 3553 C CA . PRO A 1 433 ? 23.595 10.829 -7.943 1.00 72.88 433 PRO A CA 1
ATOM 3554 C C . PRO A 1 433 ? 23.980 10.061 -6.666 1.00 72.88 433 PRO A C 1
ATOM 3556 O O . PRO A 1 433 ? 24.710 9.069 -6.742 1.00 72.88 433 PRO A O 1
ATOM 3559 N N . GLY A 1 434 ? 23.483 10.489 -5.500 1.00 62.44 434 GLY A N 1
ATOM 3560 C CA . GLY A 1 434 ? 23.689 9.825 -4.209 1.00 62.44 434 GLY A CA 1
ATOM 3561 C C . GLY A 1 434 ? 22.916 8.511 -4.030 1.00 62.44 434 GLY A C 1
ATOM 3562 O O . GLY A 1 434 ? 23.185 7.788 -3.071 1.00 62.44 434 GLY A O 1
ATOM 3563 N N . TYR A 1 435 ? 22.015 8.164 -4.959 1.00 60.12 435 TYR A N 1
ATOM 3564 C CA . TYR A 1 435 ? 21.060 7.052 -4.830 1.00 60.12 435 TYR A CA 1
ATOM 3565 C C . TYR A 1 435 ? 21.676 5.668 -4.527 1.00 60.12 435 TYR A C 1
ATOM 3567 O O . TYR A 1 435 ? 20.981 4.796 -4.018 1.00 60.12 435 TYR A O 1
ATOM 3575 N N . LYS A 1 436 ? 22.967 5.446 -4.818 1.00 54.25 436 LYS A N 1
ATOM 3576 C CA . LYS A 1 436 ? 23.651 4.141 -4.683 1.00 54.25 436 LYS A CA 1
ATOM 3577 C C . LYS A 1 436 ? 24.562 3.988 -3.452 1.00 54.25 436 LYS A C 1
ATOM 3579 O O . LYS A 1 436 ? 25.192 2.946 -3.301 1.00 54.25 436 LYS A O 1
ATOM 3584 N N . ASN A 1 437 ? 24.687 5.012 -2.602 1.00 54.16 437 ASN A N 1
ATOM 3585 C CA . ASN A 1 437 ? 25.780 5.104 -1.618 1.00 54.16 437 ASN A CA 1
ATOM 3586 C C . ASN A 1 437 ? 25.385 4.869 -0.140 1.00 54.16 437 ASN A C 1
ATOM 3588 O O . ASN A 1 437 ? 26.225 5.085 0.732 1.00 54.16 437 ASN A O 1
ATOM 3592 N N . SER A 1 438 ? 24.164 4.419 0.178 1.00 54.88 438 SER A N 1
ATOM 3593 C CA . SER A 1 438 ? 23.751 4.189 1.579 1.00 54.88 438 SER A CA 1
ATOM 3594 C C . SER A 1 438 ? 24.251 2.832 2.096 1.00 54.88 438 SER A C 1
ATOM 3596 O O . SER A 1 438 ? 23.703 1.781 1.767 1.00 54.88 438 SER A O 1
ATOM 3598 N N . LYS A 1 439 ? 25.323 2.840 2.898 1.00 53.38 439 LYS A N 1
ATOM 3599 C CA . LYS A 1 439 ? 25.873 1.630 3.545 1.00 53.38 439 LYS A CA 1
ATOM 3600 C C . LYS A 1 439 ? 25.204 1.328 4.891 1.00 53.38 439 LYS A C 1
ATOM 3602 O O . LYS A 1 439 ? 25.401 0.248 5.441 1.00 53.38 439 LYS A O 1
ATOM 3607 N N . GLU A 1 440 ? 24.407 2.260 5.411 1.00 53.84 440 GLU A N 1
ATOM 3608 C CA . GLU A 1 440 ? 23.792 2.209 6.743 1.00 53.84 440 GLU A CA 1
ATOM 3609 C C . GLU A 1 440 ? 22.515 1.345 6.808 1.00 53.84 440 GLU A C 1
ATOM 3611 O O . GLU A 1 440 ? 21.986 1.105 7.890 1.00 53.84 440 GLU A O 1
ATOM 3616 N N . PHE A 1 441 ? 22.044 0.810 5.675 1.00 54.41 441 PHE A N 1
ATOM 3617 C CA . PHE A 1 441 ? 20.794 0.044 5.582 1.00 54.41 441 PHE A CA 1
ATOM 3618 C C . PHE A 1 441 ? 20.721 -1.176 6.526 1.00 54.41 441 PHE A C 1
ATOM 3620 O O . PHE A 1 441 ? 19.668 -1.438 7.098 1.00 54.41 441 PHE A O 1
ATOM 3627 N N . ILE A 1 442 ? 21.827 -1.913 6.750 1.00 54.06 442 ILE A N 1
ATOM 3628 C CA . ILE A 1 442 ? 21.815 -3.109 7.633 1.00 54.06 442 ILE A CA 1
ATOM 3629 C C . ILE A 1 442 ? 21.547 -2.732 9.090 1.00 54.06 442 ILE A C 1
ATOM 3631 O O . ILE A 1 442 ? 20.799 -3.422 9.778 1.00 54.06 442 ILE A O 1
ATOM 3635 N N . SER A 1 443 ? 22.176 -1.662 9.584 1.00 55.81 443 SER A N 1
ATOM 3636 C CA . SER A 1 443 ? 22.020 -1.236 10.981 1.00 55.81 443 SER A CA 1
ATOM 3637 C C . SER A 1 443 ? 20.629 -0.671 11.282 1.00 55.81 443 SER A C 1
ATOM 3639 O O . SER A 1 443 ? 20.203 -0.673 12.438 1.00 55.81 443 SER A O 1
ATOM 3641 N N . ASP A 1 444 ? 19.937 -0.232 10.235 1.00 61.72 444 ASP A N 1
ATOM 3642 C CA . ASP A 1 444 ? 18.650 0.458 10.250 1.00 61.72 444 ASP A CA 1
ATOM 3643 C C . ASP A 1 444 ? 17.444 -0.517 10.240 1.00 61.72 444 ASP A C 1
ATOM 3645 O O . ASP A 1 444 ? 16.329 -0.137 10.589 1.00 61.72 444 ASP A O 1
ATOM 3649 N N . LEU A 1 445 ? 17.690 -1.810 9.969 1.00 63.31 445 LEU A N 1
ATOM 3650 C CA . LEU A 1 445 ? 16.716 -2.917 10.006 1.00 63.31 445 LEU A CA 1
ATOM 3651 C C . LEU A 1 445 ? 16.303 -3.369 11.420 1.00 63.31 445 LEU A C 1
ATOM 3653 O O . LEU A 1 445 ? 15.495 -4.287 11.567 1.00 63.31 445 LEU A O 1
ATOM 3657 N N . LYS A 1 446 ? 16.891 -2.800 12.479 1.00 71.06 446 LYS A N 1
ATOM 3658 C CA . LYS A 1 446 ? 16.596 -3.222 13.854 1.00 71.06 446 LYS A CA 1
ATOM 3659 C C . LYS A 1 446 ? 15.322 -2.553 14.359 1.00 71.06 446 LYS A C 1
ATOM 3661 O O . LYS A 1 446 ? 15.306 -1.337 14.550 1.00 71.06 446 LYS A O 1
ATOM 3666 N N . GLU A 1 447 ? 14.315 -3.368 14.660 1.00 74.44 447 GLU A N 1
ATOM 3667 C CA . GLU A 1 447 ? 13.042 -2.908 15.217 1.00 74.44 447 GLU A CA 1
ATOM 3668 C C . GLU A 1 447 ? 13.223 -2.206 16.577 1.00 74.44 447 GLU A C 1
ATOM 3670 O O . GLU A 1 447 ? 13.989 -2.663 17.436 1.00 74.44 447 GLU A O 1
ATOM 3675 N N . ARG A 1 448 ? 12.521 -1.084 16.783 1.00 72.31 448 ARG A N 1
ATOM 3676 C CA . ARG A 1 448 ? 12.483 -0.315 18.034 1.00 72.31 448 ARG A CA 1
ATOM 3677 C C . ARG A 1 448 ? 11.099 0.278 18.263 1.00 72.31 448 ARG A C 1
ATOM 3679 O O . ARG A 1 448 ? 10.525 0.926 17.397 1.00 72.31 448 ARG A O 1
ATOM 3686 N N . THR A 1 449 ? 10.620 0.166 19.497 1.00 72.38 449 THR A N 1
ATOM 3687 C CA . THR A 1 449 ? 9.344 0.764 19.922 1.00 72.38 449 THR A CA 1
ATOM 3688 C C . THR A 1 449 ? 9.381 2.290 19.993 1.00 72.38 449 THR A C 1
ATOM 3690 O O . THR A 1 449 ? 8.334 2.924 20.091 1.00 72.38 449 THR A O 1
ATOM 3693 N N . ASP A 1 450 ? 10.570 2.897 19.940 1.00 71.75 450 ASP A N 1
ATOM 3694 C CA . ASP A 1 450 ? 10.727 4.350 19.917 1.00 71.75 450 ASP A CA 1
ATOM 3695 C C . ASP A 1 450 ? 10.120 4.986 18.661 1.00 71.75 450 ASP A C 1
ATOM 3697 O O . ASP A 1 450 ? 9.586 6.090 18.756 1.00 71.75 450 ASP A O 1
ATOM 3701 N N . PHE A 1 451 ? 10.133 4.287 17.521 1.00 76.38 451 PHE A N 1
ATOM 3702 C CA . PHE A 1 451 ? 9.645 4.832 16.250 1.00 76.38 451 PHE A CA 1
ATOM 3703 C C . PHE A 1 451 ? 8.121 4.951 16.199 1.00 76.38 451 PHE A C 1
ATOM 3705 O O . PHE A 1 451 ? 7.606 5.871 15.580 1.00 76.38 451 PHE A O 1
ATOM 3712 N N . VAL A 1 452 ? 7.396 4.125 16.956 1.00 77.62 452 VAL A N 1
ATOM 3713 C CA . VAL A 1 452 ? 5.922 4.140 17.004 1.00 77.62 452 VAL A CA 1
ATOM 3714 C C . VAL A 1 452 ? 5.368 4.938 18.192 1.00 77.62 452 VAL A C 1
ATOM 3716 O O . VAL A 1 452 ? 4.158 4.996 18.414 1.00 77.62 452 VAL A O 1
ATOM 3719 N N . LYS A 1 453 ? 6.231 5.584 18.993 1.00 75.38 453 LYS A N 1
ATOM 3720 C CA . LYS A 1 453 ? 5.793 6.384 20.153 1.00 75.38 453 LYS A CA 1
ATOM 3721 C C . LYS A 1 453 ? 4.807 7.470 19.747 1.00 75.38 453 LYS A C 1
ATOM 3723 O O . LYS A 1 453 ? 3.779 7.620 20.392 1.00 75.38 453 LYS A O 1
ATOM 3728 N N . TRP A 1 454 ? 5.090 8.198 18.671 1.00 78.06 454 TRP A N 1
ATOM 3729 C CA . TRP A 1 454 ? 4.202 9.265 18.215 1.00 78.06 454 TRP A CA 1
ATOM 3730 C C . TRP A 1 454 ? 2.816 8.722 17.845 1.00 78.06 454 TRP A C 1
ATOM 3732 O O . TRP A 1 454 ? 1.805 9.227 18.336 1.00 78.06 454 TRP A O 1
ATOM 3742 N N . TYR A 1 455 ? 2.775 7.640 17.060 1.00 82.25 455 TYR A N 1
ATOM 3743 C CA . TYR A 1 455 ? 1.541 6.941 16.702 1.00 82.25 455 TYR A CA 1
ATOM 3744 C C . TYR A 1 455 ? 0.740 6.532 17.941 1.00 82.25 455 TYR A C 1
ATOM 3746 O O . TYR A 1 455 ? -0.457 6.809 18.027 1.00 82.25 455 TYR A O 1
ATOM 3754 N N . THR A 1 456 ? 1.407 5.937 18.934 1.00 77.19 456 THR A N 1
ATOM 3755 C CA . THR A 1 456 ? 0.732 5.481 20.157 1.00 77.19 456 THR A CA 1
ATOM 3756 C C . THR A 1 456 ? 0.155 6.612 21.002 1.00 77.19 456 THR A C 1
ATOM 3758 O O . THR A 1 456 ? -0.840 6.413 21.694 1.00 77.19 456 THR A O 1
ATOM 3761 N N . PHE A 1 457 ? 0.714 7.817 20.920 1.00 74.31 457 PHE A N 1
ATOM 3762 C CA . PHE A 1 457 ? 0.167 8.975 21.625 1.00 74.31 457 PHE A CA 1
ATOM 3763 C C . PHE A 1 457 ? -0.999 9.648 20.894 1.00 74.31 457 PHE A C 1
ATOM 3765 O O . PHE A 1 457 ? -1.977 10.015 21.542 1.00 74.31 457 PHE A O 1
ATOM 3772 N N . PHE A 1 458 ? -0.902 9.844 19.576 1.00 77.06 458 PHE A N 1
ATOM 3773 C CA . PHE A 1 458 ? -1.860 10.675 18.831 1.00 77.06 458 PHE A CA 1
ATOM 3774 C C . PHE A 1 458 ? -2.900 9.888 18.035 1.00 77.06 458 PHE A C 1
ATOM 3776 O O . PHE A 1 458 ? -3.965 10.426 17.734 1.00 77.06 458 PHE A O 1
ATOM 3783 N N . ILE A 1 459 ? -2.601 8.639 17.679 1.00 84.69 459 ILE A N 1
ATOM 3784 C CA . ILE A 1 459 ? -3.444 7.837 16.792 1.00 84.69 459 ILE A CA 1
ATOM 3785 C C . ILE A 1 459 ? -4.069 6.681 17.558 1.00 84.69 459 ILE A C 1
ATOM 3787 O O . ILE A 1 459 ? -5.289 6.656 17.708 1.00 84.69 459 ILE A O 1
ATOM 3791 N N . ASN A 1 460 ? -3.266 5.740 18.058 1.00 85.88 460 ASN A N 1
ATOM 3792 C CA . ASN A 1 460 ? -3.790 4.553 18.725 1.00 85.88 460 ASN A CA 1
ATOM 3793 C C . ASN A 1 460 ? -2.872 4.053 19.857 1.00 85.88 460 ASN A C 1
ATOM 3795 O O . ASN A 1 460 ? -1.815 3.493 19.572 1.00 85.88 460 ASN A O 1
ATOM 3799 N N . PRO A 1 461 ? -3.277 4.185 21.134 1.00 77.38 461 PRO A N 1
ATOM 3800 C CA . PRO A 1 461 ? -2.451 3.783 22.269 1.00 77.38 461 PRO A CA 1
ATOM 3801 C C . PRO A 1 461 ? -2.404 2.270 22.515 1.00 77.38 461 PRO A C 1
ATOM 3803 O O . PRO A 1 461 ? -1.633 1.832 23.371 1.00 77.38 461 PRO A O 1
ATOM 3806 N N . PHE A 1 462 ? -3.208 1.473 21.806 1.00 77.38 462 PHE A N 1
ATOM 3807 C CA . PHE A 1 462 ? -3.275 0.027 21.988 1.00 77.38 462 PHE A CA 1
ATOM 3808 C C . PHE A 1 462 ? -2.691 -0.691 20.768 1.00 77.38 462 PHE A C 1
ATOM 3810 O O . PHE A 1 462 ? -3.207 -0.499 19.668 1.00 77.38 462 PHE A O 1
ATOM 3817 N N . PRO A 1 463 ? -1.648 -1.526 20.942 1.00 72.38 463 PRO A N 1
ATOM 3818 C CA . PRO A 1 463 ? -1.153 -2.360 19.851 1.00 72.38 463 PRO A CA 1
ATOM 3819 C C . PRO A 1 463 ? -2.221 -3.386 19.439 1.00 72.38 463 PRO A C 1
ATOM 3821 O O . PRO A 1 463 ? -2.641 -3.408 18.289 1.00 72.38 463 PRO A O 1
ATOM 3824 N N . ASP A 1 464 ? -2.757 -4.147 20.398 1.00 78.69 464 ASP A N 1
ATOM 3825 C CA . ASP A 1 464 ? -3.788 -5.156 20.141 1.00 78.69 464 ASP A CA 1
ATOM 3826 C C . ASP A 1 464 ? -5.090 -4.799 20.857 1.00 78.69 464 ASP A C 1
ATOM 3828 O O . ASP A 1 464 ? -5.089 -4.442 22.041 1.00 78.69 464 ASP A O 1
ATOM 3832 N N . PHE A 1 465 ? -6.218 -4.912 20.158 1.00 83.31 465 PHE A N 1
ATOM 3833 C CA . PHE A 1 465 ? -7.524 -4.536 20.702 1.00 83.31 465 PHE A CA 1
ATOM 3834 C C . PHE A 1 465 ? -8.682 -5.173 19.935 1.00 83.31 465 PHE A C 1
ATOM 3836 O O . PHE A 1 465 ? -8.555 -5.581 18.783 1.00 83.31 465 PHE A O 1
ATOM 3843 N N . VAL A 1 466 ? -9.843 -5.243 20.588 1.00 86.31 466 VAL A N 1
ATOM 3844 C CA . VAL A 1 466 ? -11.072 -5.802 20.015 1.00 86.31 466 VAL A CA 1
ATOM 3845 C C . VAL A 1 466 ? -12.108 -4.697 19.855 1.00 86.31 466 VAL A C 1
ATOM 3847 O O . VAL A 1 466 ? -12.361 -3.939 20.792 1.00 86.31 466 VAL A O 1
ATOM 3850 N N . VAL A 1 467 ? -12.739 -4.643 18.683 1.00 90.12 467 VAL A N 1
ATOM 3851 C CA . VAL A 1 467 ? -13.905 -3.800 18.407 1.00 90.12 467 VAL A CA 1
ATOM 3852 C C . VAL A 1 467 ? -15.139 -4.687 18.291 1.00 90.12 467 VAL A C 1
ATOM 3854 O O . VAL A 1 467 ? -15.252 -5.510 17.385 1.00 90.12 467 VAL A O 1
ATOM 3857 N N . GLU A 1 468 ? -16.068 -4.508 19.223 1.00 88.88 468 GLU A N 1
ATOM 3858 C CA . GLU A 1 468 ? -17.334 -5.238 19.300 1.00 88.88 468 GLU A CA 1
ATOM 3859 C C . GLU A 1 468 ? -18.464 -4.407 18.678 1.00 88.88 468 GLU A C 1
ATOM 3861 O O . GLU A 1 468 ? -18.678 -3.261 19.077 1.00 88.88 468 GLU A O 1
ATOM 3866 N N . TYR A 1 469 ? -19.222 -4.981 17.742 1.00 91.62 469 TYR A N 1
ATOM 3867 C CA . TYR A 1 469 ? -20.377 -4.330 17.124 1.00 91.62 469 TYR A CA 1
ATOM 3868 C C . TYR A 1 469 ? -21.485 -5.331 16.779 1.00 91.62 469 TYR A C 1
ATOM 3870 O O . TYR A 1 469 ? -21.425 -6.027 15.767 1.00 91.62 469 TYR A O 1
ATOM 3878 N N . GLY A 1 470 ? -22.542 -5.374 17.594 1.00 88.88 470 GLY A N 1
ATOM 3879 C CA . GLY A 1 470 ? -23.668 -6.282 17.366 1.00 88.88 470 GLY A CA 1
ATOM 3880 C C . GLY A 1 470 ? -23.210 -7.740 17.264 1.00 88.88 470 GLY A C 1
ATOM 3881 O O . GLY A 1 470 ? -22.659 -8.283 18.219 1.00 88.88 470 GLY A O 1
ATOM 3882 N N . ASP A 1 471 ? -23.427 -8.345 16.095 1.00 91.56 471 ASP A N 1
ATOM 3883 C CA . ASP A 1 471 ? -23.045 -9.730 15.793 1.00 91.56 471 ASP A CA 1
ATOM 3884 C C . ASP A 1 471 ? -21.607 -9.868 15.245 1.00 91.56 471 ASP A C 1
ATOM 3886 O O . ASP A 1 471 ? -21.135 -10.982 15.004 1.00 91.56 471 ASP A O 1
ATOM 3890 N N . GLN A 1 472 ? -20.903 -8.750 15.050 1.00 94.69 472 GLN A N 1
ATOM 3891 C CA . GLN A 1 472 ? -19.536 -8.687 14.540 1.00 94.69 472 GLN A CA 1
ATOM 3892 C C . GLN A 1 472 ? -18.544 -8.371 15.662 1.00 94.69 472 GLN A C 1
ATOM 3894 O O . GLN A 1 472 ? -18.771 -7.493 16.494 1.00 94.69 472 GLN A O 1
ATOM 3899 N N . SER A 1 473 ? -17.402 -9.052 15.646 1.00 93.88 473 SER A N 1
ATOM 3900 C CA . SER A 1 473 ? -16.262 -8.742 16.502 1.00 93.88 473 SER A CA 1
ATOM 3901 C C . SER A 1 473 ? -14.979 -8.768 15.691 1.00 93.88 473 SER A C 1
ATOM 3903 O O . SER A 1 473 ? -14.695 -9.735 14.980 1.00 93.88 473 SER A O 1
ATOM 3905 N N . LEU A 1 474 ? -14.232 -7.672 15.763 1.00 94.94 474 LEU A N 1
ATOM 3906 C CA . LEU A 1 474 ? -13.024 -7.450 14.993 1.00 94.94 474 LEU A CA 1
ATOM 3907 C C . LEU A 1 474 ? -11.836 -7.422 15.956 1.00 94.9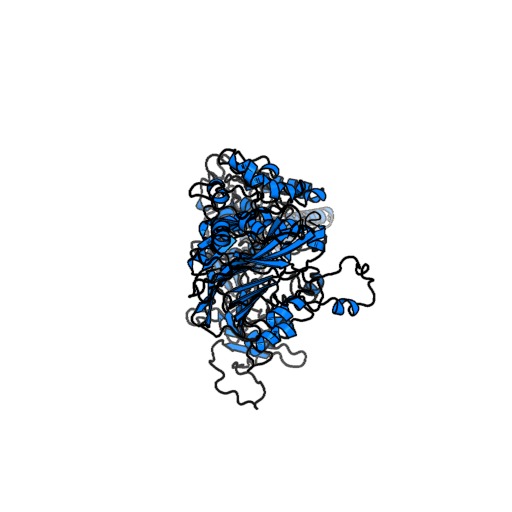4 474 LEU A C 1
ATOM 3909 O O . LEU A 1 474 ? -11.732 -6.506 16.772 1.00 94.94 474 LEU A O 1
ATOM 3913 N N . PHE A 1 475 ? -10.939 -8.399 15.861 1.00 92.94 475 PHE A N 1
ATOM 3914 C CA . PHE A 1 475 ? -9.692 -8.406 16.616 1.00 92.94 475 PHE A CA 1
ATOM 3915 C C . PHE A 1 475 ? -8.562 -7.852 15.757 1.00 92.94 475 PHE A C 1
ATOM 3917 O O . PHE A 1 475 ? -8.271 -8.371 14.680 1.00 92.94 475 PHE A O 1
ATOM 3924 N N . MET A 1 476 ? -7.969 -6.771 16.244 1.00 89.94 476 MET A N 1
ATOM 3925 C CA . MET A 1 476 ? -6.855 -6.062 15.640 1.00 89.94 476 MET A CA 1
ATOM 3926 C C . MET A 1 476 ? -5.576 -6.516 16.322 1.00 89.94 476 MET A C 1
ATOM 3928 O O . MET A 1 476 ? -5.478 -6.423 17.550 1.00 89.94 476 MET A O 1
ATOM 3932 N N . VAL A 1 477 ? -4.630 -7.020 15.534 1.00 84.94 477 VAL A N 1
ATOM 3933 C CA . VAL A 1 477 ? -3.351 -7.509 16.047 1.00 84.94 477 VAL A CA 1
ATOM 3934 C C . VAL A 1 477 ? -2.213 -6.828 15.320 1.00 84.94 477 VAL A C 1
ATOM 3936 O O . VAL A 1 477 ? -2.089 -6.935 14.099 1.00 84.94 477 VAL A O 1
ATOM 3939 N N . ASP A 1 478 ? -1.397 -6.135 16.097 1.00 81.25 478 ASP A N 1
ATOM 3940 C CA . ASP A 1 478 ? -0.236 -5.389 15.628 1.00 81.25 478 ASP A CA 1
ATOM 3941 C C . ASP A 1 478 ? 0.865 -6.310 15.067 1.00 81.25 478 ASP A C 1
ATOM 3943 O O . ASP A 1 478 ? 0.730 -7.524 15.129 1.00 81.25 478 ASP A O 1
ATOM 3947 N N . TRP A 1 479 ? 1.969 -5.788 14.520 1.00 77.19 479 TRP A N 1
ATOM 3948 C CA . TRP A 1 479 ? 3.130 -6.609 14.138 1.00 77.19 479 TRP A CA 1
ATOM 3949 C C . TRP A 1 479 ? 3.991 -7.054 15.336 1.00 77.19 479 TRP A C 1
ATOM 3951 O O . TRP A 1 479 ? 4.634 -8.109 15.280 1.00 77.19 479 TRP A O 1
ATOM 3961 N N . ALA A 1 480 ? 3.996 -6.278 16.426 1.00 65.12 480 ALA A N 1
ATOM 3962 C CA . ALA A 1 480 ? 4.917 -6.427 17.558 1.00 65.12 480 ALA A CA 1
ATOM 3963 C C . ALA A 1 480 ? 6.411 -6.293 17.153 1.00 65.12 480 ALA A C 1
ATOM 3965 O O . ALA A 1 480 ? 6.749 -5.525 16.259 1.00 65.12 480 ALA A O 1
ATOM 3966 N N . THR A 1 481 ? 7.340 -6.958 17.858 1.00 60.28 481 THR A N 1
ATOM 3967 C CA . THR A 1 481 ? 8.800 -6.853 17.617 1.00 60.28 481 THR A CA 1
ATOM 3968 C C . THR A 1 481 ? 9.482 -8.222 17.496 1.00 60.28 481 THR A C 1
ATOM 3970 O O . THR A 1 481 ? 8.899 -9.261 17.813 1.00 60.28 481 THR A O 1
ATOM 3973 N N . ASN A 1 482 ? 10.762 -8.204 17.116 1.00 63.66 482 ASN A N 1
ATOM 3974 C CA . ASN A 1 482 ? 11.668 -9.327 16.889 1.00 63.66 482 ASN A CA 1
ATOM 3975 C C . ASN A 1 482 ? 11.375 -10.134 15.610 1.00 63.66 482 ASN A C 1
ATOM 3977 O O . ASN A 1 482 ? 11.370 -11.371 15.639 1.00 63.66 482 ASN A O 1
ATOM 3981 N N . SER A 1 483 ? 11.170 -9.449 14.481 1.00 67.00 483 SER A N 1
ATOM 3982 C CA . SER A 1 483 ? 11.165 -10.106 13.168 1.00 67.00 483 SER A CA 1
ATOM 3983 C C . SER A 1 483 ? 12.561 -10.567 12.724 1.00 67.00 483 SER A C 1
ATOM 3985 O O . SER A 1 483 ? 13.598 -10.154 13.252 1.00 67.00 483 SER A O 1
ATOM 3987 N N . SER A 1 484 ? 12.605 -11.481 11.752 1.00 58.69 484 SER A N 1
ATOM 3988 C CA . SER A 1 484 ? 13.852 -11.991 11.173 1.00 58.69 484 SER A CA 1
ATOM 3989 C C . SER A 1 484 ? 13.870 -11.786 9.662 1.00 58.69 484 SER A C 1
ATOM 3991 O O . SER A 1 484 ? 13.023 -12.333 8.963 1.00 58.69 484 SER A O 1
ATOM 3993 N N . VAL A 1 485 ? 14.868 -11.040 9.176 1.00 59.41 485 VAL A N 1
ATOM 3994 C CA . VAL A 1 485 ? 15.118 -10.792 7.741 1.00 59.41 485 VAL A CA 1
ATOM 3995 C C . VAL A 1 485 ? 16.007 -11.896 7.144 1.00 59.41 485 VAL A C 1
ATOM 3997 O O . VAL A 1 485 ? 15.748 -12.428 6.069 1.00 59.41 485 VAL A O 1
ATOM 4000 N N . PHE A 1 486 ? 17.079 -12.270 7.860 1.00 55.34 486 PHE A N 1
ATOM 4001 C CA . PHE A 1 486 ? 18.123 -13.165 7.339 1.00 55.34 486 PHE A CA 1
ATOM 4002 C C . PHE A 1 486 ? 17.667 -14.620 7.161 1.00 55.34 486 PHE A C 1
ATOM 4004 O O . PHE A 1 486 ? 18.089 -15.263 6.202 1.00 55.34 486 PHE A O 1
ATOM 4011 N N . GLY A 1 487 ? 16.804 -15.136 8.047 1.00 55.09 487 GLY A N 1
ATOM 4012 C CA . GLY A 1 487 ? 16.252 -16.490 7.903 1.00 55.09 487 GLY A CA 1
ATOM 4013 C C . GLY A 1 487 ? 15.378 -16.619 6.652 1.00 55.09 487 GLY A C 1
ATOM 4014 O O . GLY A 1 487 ? 15.553 -17.542 5.866 1.00 55.09 487 GLY A O 1
ATOM 4015 N N . ALA A 1 488 ? 14.531 -15.616 6.410 1.00 50.81 488 ALA A N 1
ATOM 4016 C CA . ALA A 1 488 ? 13.641 -15.552 5.256 1.00 50.81 488 ALA A CA 1
ATOM 4017 C C . ALA A 1 488 ? 14.421 -15.512 3.924 1.00 50.81 488 ALA A C 1
ATOM 4019 O O . ALA A 1 488 ? 14.133 -16.277 2.999 1.00 50.81 488 ALA A O 1
ATOM 4020 N N . TYR A 1 489 ? 15.472 -14.687 3.847 1.00 51.84 489 TYR A N 1
ATOM 4021 C CA . TYR A 1 489 ? 16.314 -14.592 2.651 1.00 51.84 489 TYR A CA 1
ATOM 4022 C C . TYR A 1 489 ? 17.014 -15.920 2.312 1.00 51.84 489 TYR A C 1
ATOM 4024 O O . TYR A 1 489 ? 17.030 -16.329 1.150 1.00 51.84 489 TYR A O 1
ATOM 4032 N N . ALA A 1 490 ? 17.549 -16.626 3.317 1.00 51.00 490 ALA A N 1
ATOM 4033 C CA . ALA A 1 490 ? 18.214 -17.919 3.130 1.00 51.00 490 ALA A CA 1
ATOM 4034 C C . ALA A 1 490 ? 17.250 -19.040 2.683 1.00 51.00 490 ALA A C 1
ATOM 4036 O O . ALA A 1 490 ? 17.656 -19.953 1.967 1.00 51.00 490 ALA A O 1
ATOM 4037 N N . GLU A 1 491 ? 15.970 -18.946 3.051 1.00 51.28 491 GLU A N 1
ATOM 4038 C CA . GLU A 1 491 ? 14.913 -19.918 2.726 1.00 51.28 491 GLU A CA 1
ATOM 4039 C C . GLU A 1 491 ? 14.164 -19.595 1.412 1.00 51.28 491 GLU A C 1
ATOM 4041 O O . GLU A 1 491 ? 13.181 -20.248 1.043 1.00 51.28 491 GLU A O 1
ATOM 4046 N N . GLY A 1 492 ? 14.630 -18.591 0.661 1.00 46.03 492 GLY A N 1
ATOM 4047 C CA . GLY A 1 492 ? 14.059 -18.214 -0.634 1.00 46.03 492 GLY A CA 1
ATOM 4048 C C . GLY A 1 492 ? 12.739 -17.441 -0.542 1.00 46.03 492 GLY A C 1
ATOM 4049 O O . GLY A 1 492 ? 11.986 -17.435 -1.515 1.00 46.03 492 GLY A O 1
ATOM 4050 N N . ALA A 1 493 ? 12.466 -16.789 0.596 1.00 44.00 493 ALA A N 1
ATOM 4051 C CA . ALA A 1 493 ? 11.314 -15.907 0.832 1.00 44.00 493 ALA A CA 1
ATOM 4052 C C . ALA A 1 493 ? 11.384 -14.548 0.132 1.00 44.00 493 ALA A C 1
ATOM 4054 O O . ALA A 1 493 ? 10.448 -13.754 0.212 1.00 44.00 493 ALA A O 1
ATOM 4055 N N . GLY A 1 494 ? 12.525 -14.237 -0.484 1.00 53.50 494 GLY A N 1
ATOM 4056 C CA . GLY A 1 494 ? 12.911 -12.848 -0.697 1.00 53.50 494 GLY A CA 1
ATOM 4057 C C . GLY A 1 494 ? 13.302 -12.177 0.625 1.00 53.50 494 GLY A C 1
ATOM 4058 O O . GLY A 1 494 ? 13.533 -12.838 1.633 1.00 53.50 494 GLY A O 1
ATOM 4059 N N . ALA A 1 495 ? 13.413 -10.851 0.615 1.00 52.69 495 ALA A N 1
ATOM 4060 C CA . ALA A 1 495 ? 13.806 -10.052 1.779 1.00 52.69 495 ALA A CA 1
ATOM 4061 C C . ALA A 1 495 ? 12.618 -9.656 2.687 1.00 52.69 495 ALA A C 1
ATOM 4063 O O . ALA A 1 495 ? 12.701 -8.646 3.376 1.00 52.69 495 ALA A O 1
ATOM 4064 N N . LEU A 1 496 ? 11.502 -10.399 2.653 1.00 60.28 496 LEU A N 1
ATOM 4065 C CA . LEU A 1 496 ? 10.316 -10.099 3.465 1.00 60.28 496 LEU A CA 1
ATOM 4066 C C . LEU A 1 496 ? 10.559 -10.467 4.937 1.00 60.28 496 LEU A C 1
ATOM 4068 O O . LEU A 1 496 ? 11.090 -11.539 5.232 1.00 60.28 496 LEU A O 1
ATOM 4072 N N . ASN A 1 497 ? 10.156 -9.596 5.864 1.00 63.28 497 ASN A N 1
ATOM 4073 C CA . ASN A 1 497 ? 10.286 -9.861 7.296 1.00 63.28 497 ASN A CA 1
ATOM 4074 C C . ASN A 1 497 ? 9.288 -10.940 7.731 1.00 63.28 497 ASN A C 1
ATOM 4076 O O . ASN A 1 497 ? 8.127 -10.930 7.339 1.00 63.28 497 ASN A O 1
ATOM 4080 N N . HIS A 1 498 ? 9.719 -11.875 8.579 1.00 69.12 498 HIS A N 1
ATOM 4081 C CA . HIS A 1 498 ? 8.821 -12.866 9.182 1.00 69.12 498 HIS A CA 1
ATOM 4082 C C . HIS A 1 498 ? 8.466 -12.468 10.620 1.00 69.12 498 HIS A C 1
ATOM 4084 O O . HIS A 1 498 ? 9.362 -12.226 11.436 1.00 69.12 498 HIS A O 1
ATOM 4090 N N . ALA A 1 499 ? 7.172 -12.451 10.948 1.00 71.75 499 ALA A N 1
ATOM 4091 C CA . ALA A 1 499 ? 6.655 -12.137 12.281 1.00 71.75 499 ALA A CA 1
ATOM 4092 C C . ALA A 1 499 ? 6.800 -13.328 13.250 1.00 71.75 499 ALA A C 1
ATOM 4094 O O . ALA A 1 499 ? 5.809 -13.921 13.664 1.00 71.75 499 ALA A O 1
ATOM 4095 N N . LYS A 1 500 ? 8.025 -13.699 13.641 1.00 65.44 500 LYS A N 1
ATOM 4096 C CA . LYS A 1 500 ? 8.298 -14.935 14.411 1.00 65.44 500 LYS A CA 1
ATOM 4097 C C . LYS A 1 500 ? 7.525 -15.074 15.731 1.00 65.44 500 LYS A C 1
ATOM 4099 O O . LYS A 1 500 ? 7.294 -16.190 16.193 1.00 65.44 500 LYS A O 1
ATOM 4104 N N . ASN A 1 501 ? 7.145 -13.955 16.348 1.00 65.38 501 ASN A N 1
ATOM 4105 C CA . ASN A 1 501 ? 6.758 -13.921 17.758 1.00 65.38 501 ASN A CA 1
ATOM 4106 C C . ASN A 1 501 ? 5.355 -13.374 18.039 1.00 65.38 501 ASN A C 1
ATOM 4108 O O . ASN A 1 501 ? 5.038 -13.176 19.208 1.00 65.38 501 ASN A O 1
ATOM 4112 N N . LEU A 1 502 ? 4.511 -13.152 17.024 1.00 70.25 502 LEU A N 1
ATOM 4113 C CA . LEU A 1 502 ? 3.243 -12.450 17.257 1.00 70.25 502 LEU A CA 1
ATOM 4114 C C . LEU A 1 502 ? 2.327 -13.162 18.259 1.00 70.25 502 LEU A C 1
ATOM 4116 O O . LEU A 1 502 ? 1.755 -12.533 19.136 1.00 70.25 502 LEU A O 1
ATOM 4120 N N . PHE A 1 503 ? 2.233 -14.488 18.179 1.00 73.38 503 PHE A N 1
ATOM 4121 C CA . PHE A 1 503 ? 1.441 -15.301 19.103 1.00 73.38 503 PHE A CA 1
ATOM 4122 C C . PHE A 1 503 ? 2.342 -16.164 19.999 1.00 73.38 503 PHE A C 1
ATOM 4124 O O . PHE A 1 503 ? 2.177 -17.382 20.065 1.00 73.38 503 PHE A O 1
ATOM 4131 N N . ARG A 1 504 ? 3.336 -15.561 20.664 1.00 65.00 504 ARG A N 1
ATOM 4132 C CA . ARG A 1 504 ? 4.175 -16.259 21.659 1.00 65.00 504 ARG A CA 1
ATOM 4133 C C . ARG A 1 504 ? 3.716 -16.039 23.094 1.00 65.00 504 ARG A C 1
ATOM 4135 O O . ARG A 1 504 ? 3.194 -14.983 23.443 1.00 65.00 504 ARG A O 1
ATOM 4142 N N . GLU A 1 505 ? 3.974 -17.035 23.937 1.00 58.78 505 GLU A N 1
ATOM 4143 C CA . GLU A 1 505 ? 3.822 -16.959 25.388 1.00 58.78 505 GLU A CA 1
ATOM 4144 C C . GLU A 1 505 ? 5.195 -16.904 26.101 1.00 58.78 505 GLU A C 1
ATOM 4146 O O . GLU A 1 505 ? 6.151 -17.511 25.637 1.00 58.78 505 GLU A O 1
ATOM 4151 N N . ASN A 1 506 ? 5.345 -16.238 27.260 1.00 51.41 506 ASN A N 1
ATOM 4152 C CA . ASN A 1 506 ? 6.616 -16.257 28.027 1.00 51.41 506 ASN A CA 1
ATOM 4153 C C . ASN A 1 506 ? 7.017 -17.669 28.505 1.00 51.41 506 ASN A C 1
ATOM 4155 O O . ASN A 1 506 ? 8.181 -17.876 28.832 1.00 51.41 506 ASN A O 1
ATOM 4159 N N . SER A 1 507 ? 6.097 -18.639 28.571 1.00 53.34 507 SER A N 1
ATOM 4160 C CA . SER A 1 507 ? 6.441 -20.059 28.780 1.00 53.34 507 SER A CA 1
ATOM 4161 C C . SER A 1 507 ? 7.302 -20.596 27.632 1.00 53.34 507 SER A C 1
ATOM 4163 O O . SER A 1 507 ? 8.238 -21.356 27.875 1.00 53.34 507 SER A O 1
ATOM 4165 N N . ASP A 1 508 ? 7.060 -20.129 26.404 1.00 51.62 508 ASP A N 1
ATOM 4166 C CA . ASP A 1 508 ? 7.803 -20.526 25.204 1.00 51.62 508 ASP A CA 1
ATOM 4167 C C . ASP A 1 508 ? 9.238 -19.947 25.203 1.00 51.62 508 ASP A C 1
ATOM 4169 O O . ASP A 1 508 ? 10.150 -20.540 24.626 1.00 51.62 508 ASP A O 1
ATOM 4173 N N . PHE A 1 509 ? 9.478 -18.832 25.912 1.00 50.31 509 PHE A N 1
ATOM 4174 C CA . PHE A 1 509 ? 10.807 -18.215 26.070 1.00 50.31 509 PHE A CA 1
ATOM 4175 C C . PHE A 1 509 ? 11.774 -19.057 26.912 1.00 50.31 509 PHE A C 1
ATOM 4177 O O . PHE A 1 509 ? 12.981 -19.022 26.676 1.00 50.31 509 PHE A O 1
ATOM 4184 N N . GLN A 1 510 ? 11.268 -19.826 27.882 1.00 44.69 510 GLN A N 1
ATOM 4185 C CA . GLN A 1 510 ? 12.112 -20.646 28.759 1.00 44.69 510 GLN A CA 1
ATOM 4186 C C . GLN A 1 510 ? 12.662 -21.898 28.062 1.00 44.69 510 GLN A C 1
ATOM 4188 O O . GLN A 1 510 ? 13.657 -22.460 28.515 1.00 44.69 510 GLN A O 1
ATOM 4193 N N . MET A 1 511 ? 12.046 -22.330 26.958 1.00 42.41 511 MET A N 1
ATOM 4194 C CA . MET A 1 511 ? 12.432 -23.554 26.248 1.00 42.41 511 MET A CA 1
ATOM 4195 C C . MET A 1 511 ? 13.321 -23.312 25.024 1.00 42.41 511 MET A C 1
ATOM 4197 O O . MET A 1 511 ? 13.986 -24.238 24.559 1.00 42.41 511 MET A O 1
ATOM 4201 N N . SER A 1 512 ? 13.370 -22.090 24.489 1.00 39.72 512 SER A N 1
ATOM 4202 C CA . SER A 1 512 ? 14.086 -21.820 23.244 1.00 39.72 512 SER A CA 1
ATOM 4203 C C . SER A 1 512 ? 15.487 -21.232 23.480 1.00 39.72 512 SER A C 1
ATOM 4205 O O . SER A 1 512 ? 15.622 -20.023 23.638 1.00 39.72 512 SER A O 1
ATOM 4207 N N . HIS A 1 513 ? 16.502 -22.097 23.339 1.00 39.75 513 HIS A N 1
ATOM 4208 C CA . HIS A 1 513 ? 17.930 -21.858 23.024 1.00 39.75 513 HIS A CA 1
ATOM 4209 C C . HIS A 1 513 ? 18.957 -22.054 24.150 1.00 39.75 513 HIS A C 1
ATOM 4211 O O . HIS A 1 513 ? 19.282 -21.156 24.923 1.00 39.75 513 HIS A O 1
ATOM 4217 N N . GLY A 1 514 ? 19.617 -23.216 24.102 1.00 40.94 514 GLY A N 1
ATOM 4218 C CA . GLY A 1 514 ? 20.996 -23.338 24.557 1.00 40.94 514 GLY A CA 1
ATOM 4219 C C . GLY A 1 514 ? 21.919 -22.419 23.747 1.00 40.94 514 GLY A C 1
ATOM 4220 O O . GLY A 1 514 ? 21.882 -22.414 22.519 1.00 40.94 514 GLY A O 1
ATOM 4221 N N . GLY A 1 515 ? 22.756 -21.647 24.443 1.00 34.88 515 GLY A N 1
ATOM 4222 C CA . GLY A 1 515 ? 23.977 -21.052 23.886 1.00 34.88 515 GLY A CA 1
ATOM 4223 C C . GLY A 1 515 ? 24.080 -19.526 23.915 1.00 34.88 515 GLY A C 1
ATOM 4224 O O . GLY A 1 515 ? 25.165 -19.019 24.183 1.00 34.88 515 GLY A O 1
ATOM 4225 N N . TYR A 1 516 ? 22.992 -18.778 23.725 1.00 35.81 516 TYR A N 1
ATOM 4226 C CA . TYR A 1 516 ? 23.000 -17.321 23.906 1.00 35.81 516 TYR A CA 1
ATOM 4227 C C . TYR A 1 516 ? 22.285 -16.986 25.207 1.00 35.81 516 TYR A C 1
ATOM 4229 O O . TYR A 1 516 ? 21.076 -17.168 25.318 1.00 35.81 516 TYR A O 1
ATOM 4237 N N . LYS A 1 517 ? 23.038 -16.505 26.206 1.00 34.22 517 LYS A N 1
ATOM 4238 C CA . LYS A 1 517 ? 22.442 -15.863 27.381 1.00 34.22 517 LYS A CA 1
ATOM 4239 C C . LYS A 1 517 ? 21.541 -14.752 26.854 1.00 34.22 517 LYS A C 1
ATOM 4241 O O . LYS A 1 517 ? 22.057 -13.764 26.331 1.00 34.22 517 LYS A O 1
ATOM 4246 N N . SER A 1 518 ? 20.223 -14.919 26.965 1.00 39.53 518 SER A N 1
ATOM 4247 C CA . SER A 1 518 ? 19.347 -13.760 26.900 1.00 39.53 518 SER A CA 1
ATOM 4248 C C . SER A 1 518 ? 19.878 -12.802 27.959 1.00 39.53 518 SER A C 1
ATOM 4250 O O . SER A 1 518 ? 20.204 -13.219 29.079 1.00 39.53 518 SER A O 1
ATOM 4252 N N . GLU A 1 519 ? 20.016 -11.528 27.603 1.00 39.22 519 GLU A N 1
ATOM 4253 C CA . GLU A 1 519 ? 20.013 -10.493 28.625 1.00 39.22 519 GLU A CA 1
ATOM 4254 C C . GLU A 1 519 ? 18.829 -10.820 29.532 1.00 39.22 519 GLU A C 1
ATOM 4256 O O . GLU A 1 519 ? 17.735 -11.146 29.058 1.00 39.22 519 GLU A O 1
ATOM 4261 N N . THR A 1 520 ? 19.142 -10.944 30.816 1.00 37.91 520 THR A N 1
ATOM 4262 C CA . THR A 1 520 ? 18.253 -11.375 31.888 1.00 37.91 520 THR A CA 1
ATOM 4263 C C . THR A 1 520 ? 16.835 -10.905 31.618 1.00 37.91 520 THR A C 1
ATOM 4265 O O . THR A 1 520 ? 16.637 -9.702 31.451 1.00 37.91 520 THR A O 1
ATOM 4268 N N . ALA A 1 521 ? 15.881 -11.843 31.566 1.00 42.09 521 ALA A N 1
ATOM 4269 C CA . ALA A 1 521 ? 14.464 -11.526 31.648 1.00 42.09 521 ALA A CA 1
ATOM 4270 C C . ALA A 1 521 ? 14.297 -10.548 32.812 1.00 42.09 521 ALA A C 1
ATOM 4272 O O . ALA A 1 521 ? 14.497 -10.901 33.976 1.00 42.09 521 ALA A O 1
ATOM 4273 N N . ASP A 1 522 ? 14.090 -9.287 32.458 1.00 40.62 522 ASP A N 1
ATOM 4274 C CA . ASP A 1 522 ? 14.070 -8.193 33.399 1.00 40.62 522 ASP A CA 1
ATOM 4275 C C . ASP A 1 522 ? 12.817 -8.376 34.247 1.00 40.62 522 ASP A C 1
ATOM 4277 O O . ASP A 1 522 ? 11.693 -8.194 33.778 1.00 40.62 522 ASP A O 1
ATOM 4281 N N . SER A 1 523 ? 13.004 -8.798 35.495 1.00 37.88 523 SER A N 1
ATOM 4282 C CA . SER A 1 523 ? 11.924 -9.007 36.458 1.00 37.88 523 SER A CA 1
ATOM 4283 C C . SER A 1 523 ? 11.150 -7.719 36.763 1.00 37.88 523 SER A C 1
ATOM 4285 O O . SER A 1 523 ? 10.091 -7.785 37.388 1.00 37.88 523 SER A O 1
ATOM 4287 N N . SER A 1 524 ? 11.627 -6.560 36.287 1.00 40.72 524 SER A N 1
ATOM 4288 C CA . SER A 1 524 ? 10.901 -5.288 36.302 1.00 40.72 524 SER A CA 1
ATOM 4289 C C . SER A 1 524 ? 9.906 -5.104 35.144 1.00 40.72 524 SER A C 1
ATOM 4291 O O . SER A 1 524 ? 9.173 -4.116 35.132 1.00 40.72 524 SER A O 1
ATOM 4293 N N . LYS A 1 525 ? 9.795 -6.060 34.205 1.00 41.94 525 LYS A N 1
ATOM 4294 C CA . LYS A 1 525 ? 8.796 -6.063 33.116 1.00 41.94 525 LYS A CA 1
ATOM 4295 C C . LYS A 1 525 ? 7.725 -7.137 33.355 1.00 41.94 525 LYS A C 1
ATOM 4297 O O . LYS A 1 525 ? 7.744 -8.188 32.719 1.00 41.94 525 LYS A O 1
ATOM 4302 N N . PRO A 1 526 ? 6.764 -6.909 34.269 1.00 34.19 526 PRO A N 1
ATOM 4303 C CA . PRO A 1 526 ? 5.852 -7.953 34.737 1.00 34.19 526 PRO A CA 1
ATOM 4304 C C . PRO A 1 526 ? 4.800 -8.408 33.709 1.00 34.19 526 PRO A C 1
ATOM 4306 O O . PRO A 1 526 ? 4.114 -9.393 33.966 1.00 34.19 526 PRO A O 1
ATOM 4309 N N . PHE A 1 527 ? 4.660 -7.737 32.556 1.00 41.50 527 PHE A N 1
ATOM 4310 C CA . PHE A 1 527 ? 3.665 -8.080 31.533 1.00 41.50 527 PHE A CA 1
ATOM 4311 C C . PHE A 1 527 ? 4.163 -7.748 30.116 1.00 41.50 527 PHE A C 1
ATOM 4313 O O . PHE A 1 527 ? 3.850 -6.691 29.572 1.00 41.50 527 PHE A O 1
ATOM 4320 N N . GLU A 1 528 ? 4.903 -8.666 29.492 1.00 46.22 528 GLU A N 1
ATOM 4321 C CA . GLU A 1 528 ? 4.808 -8.834 28.035 1.00 46.22 528 GLU A CA 1
ATOM 4322 C C . GLU A 1 528 ? 3.378 -9.312 27.761 1.00 46.22 528 GLU A C 1
ATOM 4324 O O . GLU A 1 528 ? 3.027 -10.454 28.058 1.00 46.22 528 GLU A O 1
ATOM 4329 N N . ILE A 1 529 ? 2.492 -8.410 27.344 1.00 48.00 529 ILE A N 1
ATOM 4330 C CA . ILE A 1 529 ? 1.116 -8.777 27.001 1.00 48.00 529 ILE A CA 1
ATOM 4331 C C . ILE A 1 529 ? 1.206 -9.627 25.740 1.00 48.00 529 ILE A C 1
ATOM 4333 O O . ILE A 1 529 ? 1.687 -9.169 24.712 1.00 48.00 529 ILE A O 1
ATOM 4337 N N . ARG A 1 530 ? 0.793 -10.886 25.863 1.00 61.38 530 ARG A N 1
ATOM 4338 C CA . ARG A 1 530 ? 0.869 -11.899 24.812 1.00 61.38 530 ARG A CA 1
ATOM 4339 C C . ARG A 1 530 ? -0.390 -11.794 23.962 1.00 61.38 530 ARG A C 1
ATOM 4341 O O . ARG A 1 530 ? -1.480 -12.077 24.469 1.00 61.38 530 ARG A O 1
ATOM 4348 N N . ASN A 1 531 ? -0.262 -11.461 22.681 1.00 68.38 531 ASN A N 1
ATOM 4349 C CA . ASN A 1 531 ? -1.388 -11.336 21.742 1.00 68.38 531 ASN A CA 1
ATOM 4350 C C . ASN A 1 531 ? -2.250 -12.613 21.745 1.00 68.38 531 ASN A C 1
ATOM 4352 O O . ASN A 1 531 ? -3.466 -12.568 21.565 1.00 68.38 531 ASN A O 1
ATOM 4356 N N . TYR A 1 532 ? -1.627 -13.760 22.045 1.00 75.06 532 TYR A N 1
ATOM 4357 C CA . TYR A 1 532 ? -2.297 -15.052 22.140 1.00 75.06 532 TYR A CA 1
ATOM 4358 C C . TYR A 1 532 ? -3.263 -15.185 23.326 1.00 75.06 532 TYR A C 1
ATOM 4360 O O . TYR A 1 532 ? -4.320 -15.796 23.197 1.00 75.06 532 TYR A O 1
ATOM 4368 N N . THR A 1 533 ? -2.967 -14.583 24.479 1.00 72.69 533 THR A N 1
ATOM 4369 C CA . THR A 1 533 ? -3.888 -14.623 25.627 1.00 72.69 533 THR A CA 1
ATOM 4370 C C . THR A 1 533 ? -5.153 -13.810 25.342 1.00 72.69 533 THR A C 1
ATOM 4372 O O . THR A 1 533 ? -6.257 -14.247 25.673 1.00 72.69 533 THR A O 1
ATOM 4375 N N . ILE A 1 534 ? -5.008 -12.657 24.678 1.00 74.94 534 ILE A N 1
ATOM 4376 C CA . ILE A 1 534 ? -6.148 -11.850 24.219 1.00 74.94 534 ILE A CA 1
ATOM 4377 C C . ILE A 1 534 ? -6.955 -12.645 23.190 1.00 74.94 534 ILE A C 1
ATOM 4379 O O . ILE A 1 534 ? -8.169 -12.768 23.349 1.00 74.94 534 ILE A O 1
ATOM 4383 N N . TYR A 1 535 ? -6.281 -13.256 22.210 1.00 82.12 535 TYR A N 1
ATOM 4384 C CA . TYR A 1 535 ? -6.903 -14.133 21.218 1.00 82.12 535 TYR A CA 1
ATOM 4385 C C . TYR A 1 535 ? -7.747 -15.240 21.863 1.00 82.12 535 TYR A C 1
ATOM 4387 O O . TYR A 1 535 ? -8.920 -15.388 21.537 1.00 82.12 535 TYR A O 1
ATOM 4395 N N . GLN A 1 536 ? -7.186 -15.975 22.826 1.00 82.31 536 GLN A N 1
ATOM 4396 C CA . GLN A 1 536 ? -7.859 -17.091 23.500 1.00 82.31 536 GLN A CA 1
ATOM 4397 C C . GLN A 1 536 ? -9.091 -16.667 24.308 1.00 82.31 536 GLN A C 1
ATOM 4399 O O . GLN A 1 536 ? -10.047 -17.435 24.441 1.00 82.31 536 GLN A O 1
ATOM 4404 N N . SER A 1 537 ? -9.083 -15.453 24.858 1.00 79.12 537 SER A N 1
ATOM 4405 C CA . SER A 1 537 ? -10.266 -14.871 25.497 1.00 79.12 537 SER A CA 1
ATOM 4406 C C . SER A 1 537 ? -11.303 -14.448 24.452 1.00 79.12 537 SER A C 1
ATOM 4408 O O . SER A 1 537 ? -12.481 -14.799 24.543 1.00 79.12 537 SER A O 1
ATOM 4410 N N . TRP A 1 538 ? -10.852 -13.752 23.408 1.00 84.75 538 TRP A N 1
ATOM 4411 C CA . TRP A 1 538 ? -11.691 -13.230 22.336 1.00 84.75 538 TRP A CA 1
ATOM 4412 C C . TRP A 1 538 ? -12.385 -14.328 21.527 1.00 84.75 538 TRP A C 1
ATOM 4414 O O . TRP A 1 538 ? -13.582 -14.226 21.260 1.00 84.75 538 TRP A O 1
ATOM 4424 N N . ILE A 1 539 ? -11.693 -15.412 21.181 1.00 87.38 539 ILE A N 1
ATOM 4425 C CA . ILE A 1 539 ? -12.261 -16.491 20.367 1.00 87.38 539 ILE A CA 1
ATOM 4426 C C . ILE A 1 539 ? -13.423 -17.202 21.082 1.00 87.38 539 ILE A C 1
ATOM 4428 O O . ILE A 1 539 ? -14.352 -17.683 20.436 1.00 87.38 539 ILE A O 1
ATOM 4432 N N . LYS A 1 540 ? -13.448 -17.171 22.422 1.00 85.00 540 LYS A N 1
ATOM 4433 C CA . LYS A 1 540 ? -14.527 -17.713 23.270 1.00 85.00 540 LYS A CA 1
ATOM 4434 C C . LYS A 1 540 ? -15.689 -16.734 23.481 1.00 85.00 540 LYS A C 1
ATOM 4436 O O . LYS A 1 540 ? -16.670 -17.079 24.141 1.00 85.00 540 LYS A O 1
ATOM 4441 N N . SER A 1 541 ? -15.590 -15.512 22.957 1.00 81.25 541 SER A N 1
ATOM 4442 C CA . SER A 1 541 ? -16.634 -14.493 23.086 1.00 81.25 541 SER A CA 1
ATOM 4443 C C . SER A 1 541 ? -17.905 -14.843 22.296 1.00 81.25 541 SER A C 1
ATOM 4445 O O . SER A 1 541 ? -17.911 -15.704 21.410 1.00 81.25 541 SER A O 1
ATOM 4447 N N . LYS A 1 542 ? -19.005 -14.168 22.659 1.00 79.31 542 LYS A N 1
ATOM 4448 C CA . LYS A 1 542 ? -20.370 -14.429 22.172 1.00 79.31 542 LYS A CA 1
ATOM 4449 C C . LYS A 1 542 ? -20.646 -14.090 20.693 1.00 79.31 542 LYS A C 1
ATOM 4451 O O . LYS A 1 542 ? -21.472 -14.802 20.127 1.00 79.31 542 LYS A O 1
ATOM 4456 N N . PRO A 1 543 ? -20.072 -13.032 20.080 1.00 85.25 543 PRO A N 1
ATOM 4457 C CA . PRO A 1 543 ? -20.434 -12.640 18.718 1.00 85.25 543 PRO A CA 1
ATOM 4458 C C . PRO A 1 543 ? -20.198 -13.764 17.699 1.00 85.25 543 PRO A C 1
ATOM 4460 O O . PRO A 1 543 ? -19.137 -14.399 17.734 1.00 85.25 543 PRO A O 1
ATOM 4463 N N . PRO A 1 544 ? -21.159 -14.020 16.791 1.00 86.25 544 PRO A N 1
ATOM 4464 C CA . PRO A 1 544 ? -21.060 -15.107 15.823 1.00 86.25 544 PRO A CA 1
ATOM 4465 C C . PRO A 1 544 ? -20.079 -14.823 14.678 1.00 86.25 544 PRO A C 1
ATOM 4467 O O . PRO A 1 544 ? -19.499 -15.768 14.146 1.00 86.25 544 PRO A O 1
ATOM 4470 N N . ILE A 1 545 ? -19.876 -13.560 14.285 1.00 94.31 545 ILE A N 1
ATOM 4471 C CA . ILE A 1 545 ? -18.969 -13.186 13.192 1.00 94.31 545 ILE A CA 1
ATOM 4472 C C . ILE A 1 545 ? -17.668 -12.649 13.789 1.00 94.31 545 ILE A C 1
ATOM 4474 O O . ILE A 1 545 ? -17.566 -11.471 14.135 1.00 94.31 545 ILE A O 1
ATOM 4478 N N . LYS A 1 546 ? -16.658 -13.517 13.892 1.00 95.69 546 LYS A N 1
ATOM 4479 C CA . LYS A 1 546 ? -15.318 -13.163 14.378 1.00 95.69 546 LYS A CA 1
ATOM 4480 C C . LYS A 1 546 ? -14.365 -12.926 13.216 1.00 95.69 546 LYS A C 1
ATOM 4482 O O . LYS A 1 546 ? -14.223 -13.783 12.343 1.00 95.69 546 LYS A O 1
ATOM 4487 N N . MET A 1 547 ? -13.717 -11.767 13.213 1.00 97.56 547 MET A N 1
ATOM 4488 C CA . MET A 1 547 ? -12.805 -11.337 12.160 1.00 97.56 547 MET A CA 1
ATOM 4489 C C . MET A 1 547 ? -11.464 -10.934 12.761 1.00 97.56 547 MET A C 1
ATOM 4491 O O . MET A 1 547 ? -11.418 -10.117 13.676 1.00 97.56 547 MET A O 1
ATOM 4495 N N . LEU A 1 548 ? -10.380 -11.499 12.245 1.00 95.19 548 LEU A N 1
ATOM 4496 C CA . LEU A 1 548 ? -9.020 -11.232 12.692 1.00 95.19 548 LEU A CA 1
ATOM 4497 C C . LEU A 1 548 ? -8.282 -10.409 11.633 1.00 95.19 548 LEU A C 1
ATOM 4499 O O . LEU A 1 548 ? -8.130 -10.860 10.499 1.00 95.19 548 LEU A O 1
ATOM 4503 N N . PHE A 1 549 ? -7.823 -9.222 12.014 1.00 94.88 549 PHE A N 1
ATOM 4504 C CA . PHE A 1 549 ? -7.085 -8.290 11.167 1.00 94.88 549 PHE A CA 1
ATOM 4505 C C . PHE A 1 549 ? -5.648 -8.173 11.660 1.00 94.88 549 PHE A C 1
ATOM 4507 O O . PHE A 1 549 ? -5.401 -8.001 12.854 1.00 94.88 549 PHE A O 1
ATOM 4514 N N . MET A 1 550 ? -4.704 -8.284 10.734 1.00 89.88 550 MET A N 1
ATOM 4515 C CA . MET A 1 550 ? -3.276 -8.330 11.036 1.00 89.88 550 MET A CA 1
ATOM 4516 C C . MET A 1 550 ? -2.462 -7.877 9.829 1.00 89.88 550 MET A C 1
ATOM 4518 O O . MET A 1 550 ? -2.892 -8.044 8.691 1.00 89.88 550 MET A O 1
ATOM 4522 N N . HIS A 1 551 ? -1.252 -7.368 10.052 1.00 87.94 551 HIS A N 1
ATOM 4523 C CA . HIS A 1 551 ? -0.330 -7.121 8.940 1.00 87.94 551 HIS A CA 1
ATOM 4524 C C . HIS A 1 551 ? 0.170 -8.427 8.321 1.00 87.94 551 HIS A C 1
ATOM 4526 O O . HIS A 1 551 ? -0.006 -8.686 7.124 1.00 87.94 551 HIS A O 1
ATOM 4532 N N . ALA A 1 552 ? 0.772 -9.278 9.158 1.00 83.38 552 ALA A N 1
ATOM 4533 C CA . ALA A 1 552 ? 1.366 -10.515 8.687 1.00 83.38 552 ALA A CA 1
ATOM 4534 C C . ALA A 1 552 ? 0.295 -11.413 8.058 1.00 83.38 552 ALA A C 1
ATOM 4536 O O . ALA A 1 552 ? -0.834 -11.528 8.522 1.00 83.38 552 ALA A O 1
ATOM 4537 N N . THR A 1 553 ? 0.643 -12.029 6.943 1.00 83.62 553 THR A N 1
ATOM 4538 C CA . THR A 1 553 ? -0.259 -12.853 6.159 1.00 83.62 553 THR A CA 1
ATOM 4539 C C . THR A 1 553 ? -0.412 -14.259 6.739 1.00 83.62 553 THR A C 1
ATOM 4541 O O . THR A 1 553 ? 0.524 -15.054 6.703 1.00 83.62 553 THR A O 1
ATOM 4544 N N . ALA A 1 554 ? -1.624 -14.610 7.190 1.00 81.31 554 ALA A N 1
ATOM 4545 C CA . ALA A 1 554 ? -1.951 -15.937 7.732 1.00 81.31 554 ALA A CA 1
ATOM 4546 C C . ALA A 1 554 ? -1.600 -17.099 6.788 1.00 81.31 554 ALA A C 1
ATOM 4548 O O . ALA A 1 554 ? -1.145 -18.156 7.224 1.00 81.31 554 ALA A O 1
ATOM 4549 N N . ILE A 1 555 ? -1.827 -16.902 5.488 1.00 82.06 555 ILE A N 1
ATOM 4550 C CA . ILE A 1 555 ? -1.457 -17.817 4.408 1.00 82.06 555 ILE A CA 1
ATOM 4551 C C . ILE A 1 555 ? -1.015 -16.969 3.221 1.00 82.06 555 ILE A C 1
ATOM 4553 O O . ILE A 1 555 ? -1.855 -16.313 2.608 1.00 82.06 555 ILE A O 1
ATOM 4557 N N . CYS A 1 556 ? 0.277 -16.976 2.884 1.00 79.94 556 CYS A N 1
ATOM 4558 C CA . CYS A 1 556 ? 0.757 -16.364 1.650 1.00 79.94 556 CYS A CA 1
ATOM 4559 C C . CYS A 1 556 ? 1.472 -17.379 0.759 1.00 79.94 556 CYS A C 1
ATOM 4561 O O . CYS A 1 556 ? 2.531 -17.899 1.128 1.00 79.94 556 CYS A O 1
ATOM 4563 N N . PRO A 1 557 ? 0.970 -17.604 -0.458 1.00 76.75 557 PRO A N 1
ATOM 4564 C CA . PRO A 1 557 ? 1.737 -18.281 -1.492 1.00 76.75 557 PRO A CA 1
ATOM 4565 C C . PRO A 1 557 ? 2.967 -17.472 -1.923 1.00 76.75 557 PRO A C 1
ATOM 4567 O O . PRO A 1 557 ? 2.916 -16.245 -2.040 1.00 76.75 557 PRO A O 1
ATOM 4570 N N . ARG A 1 558 ? 4.063 -18.178 -2.215 1.00 74.81 558 ARG A N 1
ATOM 4571 C CA . ARG A 1 558 ? 5.257 -17.605 -2.861 1.00 74.81 558 ARG A CA 1
ATOM 4572 C C . ARG A 1 558 ? 4.934 -17.000 -4.220 1.00 74.81 558 ARG A C 1
ATOM 4574 O O . ARG A 1 558 ? 4.032 -17.452 -4.920 1.00 74.81 558 ARG A O 1
ATOM 4581 N N . ASP A 1 559 ? 5.795 -16.090 -4.660 1.00 69.94 559 ASP A N 1
ATOM 4582 C CA . ASP A 1 559 ? 5.787 -15.512 -6.011 1.00 69.94 559 ASP A CA 1
ATOM 4583 C C . ASP A 1 559 ? 5.861 -16.562 -7.120 1.00 69.94 559 ASP A C 1
ATOM 4585 O O . ASP A 1 559 ? 5.446 -16.295 -8.243 1.00 69.94 559 ASP A O 1
ATOM 4589 N N . ASP A 1 560 ? 6.403 -17.744 -6.829 1.00 68.62 560 ASP A N 1
ATOM 4590 C CA . ASP A 1 560 ? 6.553 -18.828 -7.789 1.00 68.62 560 ASP A CA 1
ATOM 4591 C C . ASP A 1 560 ? 5.464 -19.906 -7.666 1.00 68.62 560 ASP A C 1
ATOM 4593 O O . ASP A 1 560 ? 5.527 -20.913 -8.372 1.00 68.62 560 ASP A O 1
ATOM 4597 N N . VAL A 1 561 ? 4.469 -19.712 -6.801 1.00 73.81 561 VAL A N 1
ATOM 4598 C CA . VAL A 1 561 ? 3.330 -20.619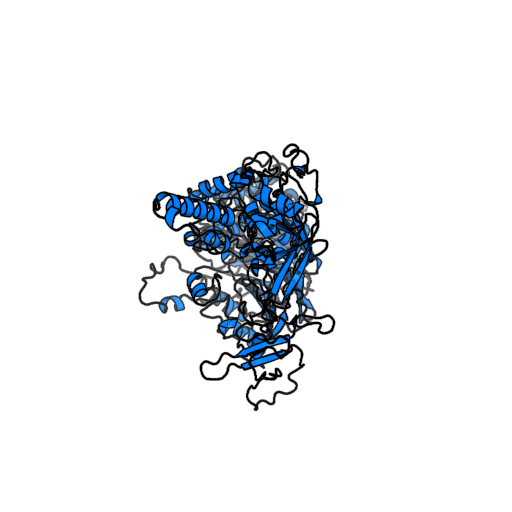 -6.631 1.00 73.81 561 VAL A CA 1
ATOM 4599 C C . VAL A 1 561 ? 2.123 -20.081 -7.384 1.00 73.81 561 VAL A C 1
ATOM 4601 O O . VAL A 1 561 ? 1.739 -18.918 -7.260 1.00 73.81 561 VAL A O 1
ATOM 4604 N N . SER A 1 562 ? 1.494 -20.952 -8.161 1.00 73.12 562 SER A N 1
ATOM 4605 C CA . SER A 1 562 ? 0.291 -20.631 -8.916 1.00 73.12 562 SER A CA 1
ATOM 4606 C C . SER A 1 562 ? -0.987 -20.996 -8.195 1.00 73.12 562 SER A C 1
ATOM 4608 O O . SER A 1 562 ? -1.014 -21.859 -7.327 1.00 73.12 562 SER A O 1
ATOM 4610 N N . ILE A 1 563 ? -2.093 -20.411 -8.641 1.00 73.06 563 ILE A N 1
ATOM 4611 C CA . ILE A 1 563 ? -3.419 -20.698 -8.088 1.00 73.06 563 ILE A CA 1
ATOM 4612 C C . ILE A 1 563 ? -3.822 -22.161 -8.285 1.00 73.06 563 ILE A C 1
ATOM 4614 O O . ILE A 1 563 ? -4.398 -22.765 -7.382 1.00 73.06 563 ILE A O 1
ATOM 4618 N N . GLY A 1 564 ? -3.527 -22.731 -9.457 1.00 68.00 564 GLY A N 1
ATOM 4619 C CA . GLY A 1 564 ? -3.786 -24.147 -9.707 1.00 68.00 564 GLY A CA 1
ATOM 4620 C C . GLY A 1 564 ? -3.027 -25.022 -8.711 1.00 68.00 564 GLY A C 1
ATOM 4621 O O . GLY A 1 564 ? -3.593 -25.942 -8.134 1.00 68.00 564 GLY A O 1
ATOM 4622 N N . GLU A 1 565 ? -1.768 -24.692 -8.429 1.00 73.06 565 GLU A N 1
ATOM 4623 C CA . GLU A 1 565 ? -0.989 -25.426 -7.430 1.00 73.06 565 GLU A CA 1
ATOM 4624 C C . GLU A 1 565 ? -1.505 -25.208 -6.003 1.00 73.06 565 GLU A C 1
ATOM 4626 O O . GLU A 1 565 ? -1.525 -26.166 -5.239 1.00 73.06 565 GLU A O 1
ATOM 4631 N N . ILE A 1 566 ? -1.967 -24.006 -5.640 1.00 77.31 566 ILE A N 1
ATOM 4632 C CA . ILE A 1 566 ? -2.579 -23.753 -4.320 1.00 77.31 566 ILE A CA 1
ATOM 4633 C C . ILE A 1 566 ? -3.762 -24.692 -4.101 1.00 77.31 566 ILE A C 1
ATOM 4635 O O . ILE A 1 566 ? -3.809 -25.389 -3.097 1.00 77.31 566 ILE A O 1
ATOM 4639 N N . ASN A 1 567 ? -4.682 -24.751 -5.065 1.00 77.12 567 ASN A N 1
ATOM 4640 C CA . ASN A 1 567 ? -5.939 -25.479 -4.903 1.00 77.12 567 ASN A CA 1
ATOM 4641 C C . ASN A 1 567 ? -5.777 -27.009 -4.894 1.00 77.12 567 ASN A C 1
ATOM 4643 O O . ASN A 1 567 ? -6.661 -27.702 -4.393 1.00 77.12 567 ASN A O 1
ATOM 4647 N N . PHE A 1 568 ? -4.711 -27.546 -5.499 1.00 70.88 568 PHE A N 1
ATOM 4648 C CA . PHE A 1 568 ? -4.598 -28.988 -5.770 1.00 70.88 568 PHE A CA 1
ATOM 4649 C C . PHE A 1 568 ? -3.312 -29.642 -5.267 1.00 70.88 568 PHE A C 1
ATOM 4651 O O . PHE A 1 568 ? -3.293 -30.856 -5.065 1.00 70.88 568 PHE A O 1
ATOM 4658 N N . SER A 1 569 ? -2.237 -28.875 -5.109 1.00 70.69 569 SER A N 1
ATOM 4659 C CA . SER A 1 569 ? -0.900 -29.407 -4.832 1.00 70.69 569 SER A CA 1
ATOM 4660 C C . SER A 1 569 ? -0.397 -29.052 -3.442 1.00 70.69 569 SER A C 1
ATOM 4662 O O . SER A 1 569 ? 0.486 -29.751 -2.949 1.00 70.69 569 SER A O 1
ATOM 4664 N N . TYR A 1 570 ? -0.933 -27.993 -2.827 1.00 77.31 570 TYR A N 1
ATOM 4665 C CA . TYR A 1 570 ? -0.443 -27.501 -1.549 1.00 77.31 570 TYR A CA 1
ATOM 4666 C C . TYR A 1 570 ? -1.468 -27.630 -0.429 1.00 77.31 570 TYR A C 1
ATOM 4668 O O . TYR A 1 570 ? -2.617 -27.198 -0.530 1.00 77.31 570 TYR A O 1
ATOM 4676 N N . LYS A 1 571 ? -1.002 -28.192 0.681 1.00 82.88 571 LYS A N 1
ATOM 4677 C CA . LYS A 1 571 ? -1.652 -28.061 1.977 1.00 82.88 571 LYS A CA 1
ATOM 4678 C C . LYS A 1 571 ? -1.363 -26.675 2.540 1.00 82.88 571 LYS A C 1
ATOM 4680 O O . LYS A 1 571 ? -0.297 -26.118 2.289 1.00 82.88 571 LYS A O 1
ATOM 4685 N N . TRP A 1 572 ? -2.257 -26.112 3.350 1.00 80.31 572 TRP A N 1
ATOM 4686 C CA . TRP A 1 572 ? -1.994 -24.812 3.992 1.00 80.31 572 TRP A CA 1
ATOM 4687 C C . TRP A 1 572 ? -0.800 -24.862 4.961 1.00 80.31 572 TRP A C 1
ATOM 4689 O O . TRP A 1 572 ? -0.193 -23.832 5.253 1.00 80.31 572 TRP A O 1
ATOM 4699 N N . THR A 1 573 ? -0.431 -26.064 5.416 1.00 77.81 573 THR A N 1
ATOM 4700 C CA . THR A 1 573 ? 0.786 -26.341 6.187 1.00 77.81 573 THR A CA 1
ATOM 4701 C C . THR A 1 573 ? 2.044 -26.443 5.323 1.00 77.81 573 THR A C 1
ATOM 4703 O O . THR A 1 573 ? 3.116 -26.669 5.865 1.00 77.81 573 THR A O 1
ATOM 4706 N N . ASP A 1 574 ? 1.969 -26.344 3.999 1.00 81.94 574 ASP A N 1
ATOM 4707 C CA . ASP A 1 574 ? 3.167 -26.445 3.168 1.00 81.94 574 ASP A CA 1
ATOM 4708 C C . ASP A 1 574 ? 3.944 -25.137 3.178 1.00 81.94 574 ASP A C 1
ATOM 4710 O O . ASP A 1 574 ? 3.376 -24.074 2.933 1.00 81.94 574 ASP A O 1
ATOM 4714 N N . ASP A 1 575 ? 5.267 -25.223 3.333 1.00 77.19 575 ASP A N 1
ATOM 4715 C CA . ASP A 1 575 ? 6.165 -24.062 3.414 1.00 77.19 575 ASP A CA 1
ATOM 4716 C C . ASP A 1 575 ? 5.997 -23.071 2.253 1.00 77.19 575 ASP A C 1
ATOM 4718 O O . ASP A 1 575 ? 6.205 -21.874 2.411 1.00 77.19 575 ASP A O 1
ATOM 4722 N N . LYS A 1 576 ? 5.525 -23.540 1.092 1.00 79.56 576 LYS A N 1
ATOM 4723 C CA . LYS A 1 576 ? 5.250 -22.720 -0.097 1.00 79.56 576 LYS A CA 1
ATOM 4724 C C . LYS A 1 576 ? 4.079 -21.743 0.081 1.00 79.56 576 LYS A C 1
ATOM 4726 O O . LYS A 1 576 ? 4.009 -20.758 -0.650 1.00 79.56 576 LYS A O 1
ATOM 4731 N N . LEU A 1 577 ? 3.175 -22.015 1.021 1.00 77.88 577 LEU A N 1
ATOM 4732 C CA . LEU A 1 577 ? 2.068 -21.144 1.428 1.00 77.88 577 LEU A CA 1
ATOM 4733 C C . LEU A 1 577 ? 2.350 -20.448 2.765 1.00 77.88 577 LEU A C 1
ATOM 4735 O O . LEU A 1 577 ? 1.477 -19.763 3.315 1.00 77.88 577 LEU A O 1
ATOM 4739 N N . ARG A 1 578 ? 3.553 -20.648 3.327 1.00 70.38 578 ARG A N 1
ATOM 4740 C CA . ARG A 1 578 ? 3.878 -20.183 4.671 1.00 70.38 578 ARG A CA 1
ATOM 4741 C C . ARG A 1 578 ? 4.438 -18.769 4.768 1.00 70.38 578 ARG A C 1
ATOM 4743 O O . ARG A 1 578 ? 4.739 -18.334 5.874 1.00 70.38 578 ARG A O 1
ATOM 4750 N N . TYR A 1 579 ? 4.514 -18.027 3.669 1.00 64.19 579 TYR A N 1
ATOM 4751 C CA . TYR A 1 579 ? 5.123 -16.702 3.691 1.00 64.19 579 TYR A CA 1
ATOM 4752 C C . TYR A 1 579 ? 4.251 -15.719 4.477 1.00 64.19 579 TYR A C 1
ATOM 4754 O O . TYR A 1 579 ? 3.028 -15.712 4.363 1.00 64.19 579 TYR A O 1
ATOM 4762 N N . GLY A 1 580 ? 4.890 -14.921 5.329 1.00 61.59 580 GLY A N 1
ATOM 4763 C CA . GLY A 1 580 ? 4.235 -13.841 6.058 1.00 61.59 580 GLY A CA 1
ATOM 4764 C C . GLY A 1 580 ? 3.607 -14.182 7.411 1.00 61.59 580 GLY A C 1
ATOM 4765 O O . GLY A 1 580 ? 2.711 -13.453 7.795 1.00 61.59 580 GLY A O 1
ATOM 4766 N N . THR A 1 581 ? 4.014 -15.204 8.173 1.00 61.81 581 THR A N 1
ATOM 4767 C CA . THR A 1 581 ? 3.238 -15.563 9.384 1.00 61.81 581 THR A CA 1
ATOM 4768 C C . THR A 1 581 ? 4.020 -16.015 10.615 1.00 61.81 581 THR A C 1
ATOM 4770 O O . THR A 1 581 ? 5.207 -16.294 10.556 1.00 61.81 581 THR A O 1
ATOM 4773 N N . PHE A 1 582 ? 3.286 -16.093 11.728 1.00 70.06 582 PHE A N 1
ATOM 4774 C CA . PHE A 1 582 ? 3.693 -16.360 13.108 1.00 70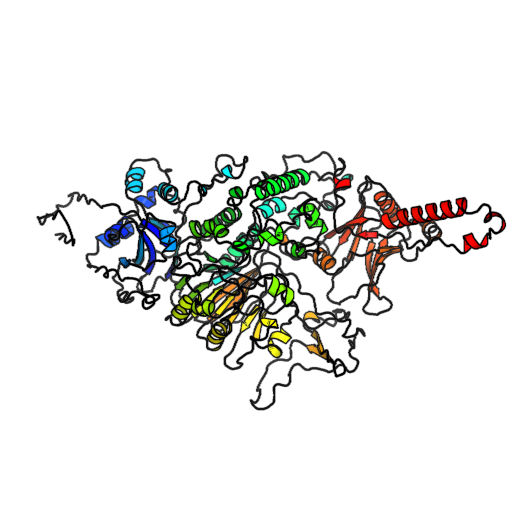.06 582 PHE A CA 1
ATOM 4775 C C . PHE A 1 582 ? 4.159 -17.795 13.343 1.00 70.06 582 PHE A C 1
ATOM 4777 O O . PHE A 1 582 ? 3.365 -18.731 13.246 1.00 70.06 582 PHE A O 1
ATOM 4784 N N . ASP A 1 583 ? 5.433 -17.955 13.699 1.00 61.78 583 ASP A N 1
ATOM 4785 C CA . ASP A 1 583 ? 6.120 -19.253 13.677 1.00 61.78 583 ASP A CA 1
ATOM 4786 C C . ASP A 1 583 ? 5.581 -20.272 14.700 1.00 61.78 583 ASP A C 1
ATOM 4788 O O . ASP A 1 583 ? 5.581 -21.467 14.421 1.00 61.78 583 ASP A O 1
ATOM 4792 N N . SER A 1 584 ? 5.124 -19.848 15.885 1.00 65.75 584 SER A N 1
ATOM 4793 C CA . SER A 1 584 ? 4.857 -20.787 16.993 1.00 65.75 584 SER A CA 1
ATOM 4794 C C . SER A 1 584 ? 3.435 -21.345 17.068 1.00 65.75 584 SER A C 1
ATOM 4796 O O . SER A 1 584 ? 3.257 -22.427 17.618 1.00 65.75 584 SER A O 1
ATOM 4798 N N . ARG A 1 585 ? 2.418 -20.623 16.573 1.00 79.44 585 ARG A N 1
ATOM 4799 C CA . ARG A 1 585 ? 0.994 -20.956 16.834 1.00 79.44 585 ARG A CA 1
ATOM 4800 C C . ARG A 1 585 ? 0.059 -20.818 15.643 1.00 79.44 585 ARG A C 1
ATOM 4802 O O . ARG A 1 585 ? -1.156 -20.911 15.783 1.00 79.44 585 ARG A O 1
ATOM 4809 N N . ARG A 1 586 ? 0.601 -20.614 14.445 1.00 81.31 586 ARG A N 1
ATOM 4810 C CA . ARG A 1 586 ? -0.202 -20.489 13.226 1.00 81.31 586 ARG A CA 1
ATOM 4811 C C . ARG A 1 586 ? -1.166 -21.657 13.019 1.00 81.31 586 ARG A C 1
ATOM 4813 O O . ARG A 1 586 ? -2.284 -21.428 12.572 1.00 81.31 586 ARG A O 1
ATOM 4820 N N . GLU A 1 587 ? -0.737 -22.885 13.306 1.00 82.88 587 GLU A N 1
ATOM 4821 C CA . GLU A 1 587 ? -1.587 -24.063 13.111 1.00 82.88 587 GLU A CA 1
ATOM 4822 C C . GLU A 1 587 ? -2.840 -24.033 13.991 1.00 82.88 587 GLU A C 1
ATOM 4824 O O . GLU A 1 587 ? -3.894 -24.467 13.539 1.00 82.88 587 GLU A O 1
ATOM 4829 N N . GLU A 1 588 ? -2.745 -23.481 15.205 1.00 86.94 588 GLU A N 1
ATOM 4830 C CA . GLU A 1 588 ? -3.890 -23.280 16.100 1.00 86.94 588 GLU A CA 1
ATOM 4831 C C . GLU A 1 588 ? -4.861 -22.253 15.493 1.00 86.94 588 GLU A C 1
ATOM 4833 O O . GLU A 1 588 ? -6.034 -22.555 15.302 1.00 86.94 588 GLU A O 1
ATOM 4838 N N . ILE A 1 589 ? -4.351 -21.090 15.065 1.00 87.88 589 ILE A N 1
ATOM 4839 C CA . ILE A 1 589 ? -5.171 -20.025 14.458 1.00 87.88 589 ILE A CA 1
ATOM 4840 C C . ILE A 1 589 ? -5.870 -20.501 13.177 1.00 87.88 589 ILE A C 1
ATOM 4842 O O . ILE A 1 589 ? -7.038 -20.191 12.950 1.00 87.88 589 ILE A O 1
ATOM 4846 N N . ILE A 1 590 ? -5.166 -21.242 12.314 1.00 87.81 590 ILE A N 1
ATOM 4847 C CA . ILE A 1 590 ? -5.753 -21.754 11.067 1.00 87.81 590 ILE A CA 1
ATOM 4848 C C . ILE A 1 590 ? -6.771 -22.857 11.359 1.00 87.81 590 ILE A C 1
ATOM 4850 O O . ILE A 1 590 ? -7.803 -22.905 10.691 1.00 87.81 590 ILE A O 1
ATOM 4854 N N . ARG A 1 591 ? -6.537 -23.700 12.371 1.00 89.75 591 ARG A N 1
ATOM 4855 C CA . ARG A 1 591 ? -7.518 -24.702 12.799 1.00 89.75 591 ARG A CA 1
ATOM 4856 C C . ARG A 1 591 ? -8.822 -24.054 13.260 1.00 89.75 591 ARG A C 1
ATOM 4858 O O . ARG A 1 591 ? -9.878 -24.550 12.888 1.00 89.75 591 ARG A O 1
ATOM 4865 N N . ASP A 1 592 ? -8.756 -22.935 13.974 1.00 92.56 592 ASP A N 1
ATOM 4866 C CA . ASP A 1 592 ? -9.954 -22.199 14.394 1.00 92.56 592 ASP A CA 1
ATOM 4867 C C . ASP A 1 592 ? -10.723 -21.620 13.186 1.00 92.56 592 ASP A C 1
ATOM 4869 O O . ASP A 1 592 ? -11.949 -21.500 13.218 1.00 92.56 592 ASP A O 1
ATOM 4873 N N . VAL A 1 593 ? -10.039 -21.318 12.072 1.00 92.31 593 VAL A N 1
ATOM 4874 C CA . VAL A 1 593 ? -10.703 -20.986 10.795 1.00 92.31 593 VAL A CA 1
ATOM 4875 C C . VAL A 1 593 ? -11.335 -22.218 10.151 1.00 92.31 593 VAL A C 1
ATOM 4877 O O . VAL A 1 593 ? -12.460 -22.143 9.656 1.00 92.31 593 VAL A O 1
ATOM 4880 N N . GLU A 1 594 ? -10.643 -23.359 10.157 1.00 90.06 594 GLU A N 1
ATOM 4881 C CA . GLU A 1 594 ? -11.158 -24.631 9.629 1.00 90.06 594 GLU A CA 1
ATOM 4882 C C . GLU A 1 594 ? -12.422 -25.110 10.353 1.00 90.06 594 GLU A C 1
ATOM 4884 O O . GLU A 1 594 ? -13.340 -25.602 9.695 1.00 90.06 594 GLU A O 1
ATOM 4889 N N . THR A 1 595 ? -12.503 -24.954 11.676 1.00 91.00 595 THR A N 1
ATOM 4890 C CA . THR A 1 595 ? -13.689 -25.312 12.475 1.00 91.00 595 THR A CA 1
ATOM 4891 C C . THR A 1 595 ? -14.784 -24.244 12.411 1.00 91.00 595 THR A C 1
ATOM 4893 O O . THR A 1 595 ? -15.937 -24.515 12.745 1.00 91.00 595 THR A O 1
ATOM 4896 N N . GLY A 1 596 ? -14.455 -23.039 11.933 1.00 91.19 596 GLY A N 1
ATOM 4897 C CA . GLY A 1 596 ? -15.383 -21.915 11.831 1.00 91.19 596 GLY A CA 1
ATOM 4898 C C . GLY A 1 596 ? -15.597 -21.165 13.149 1.00 91.19 596 GLY A C 1
ATOM 4899 O O . GLY A 1 596 ? -16.538 -20.370 13.230 1.00 91.19 596 GLY A O 1
ATOM 4900 N N . ASP A 1 597 ? -14.747 -21.406 14.152 1.00 92.25 597 ASP A N 1
ATOM 4901 C CA . ASP A 1 597 ? -14.686 -20.639 15.403 1.00 92.25 597 ASP A CA 1
ATOM 4902 C C . ASP A 1 597 ? -14.151 -19.220 15.146 1.00 92.25 597 ASP A C 1
ATOM 4904 O O . ASP A 1 597 ? -14.646 -18.241 15.716 1.00 92.25 597 ASP A O 1
ATOM 4908 N N . LEU A 1 598 ? -13.193 -19.105 14.220 1.00 94.62 598 LEU A N 1
ATOM 4909 C CA . LEU A 1 598 ? -12.739 -17.863 13.605 1.00 94.62 598 LEU A CA 1
ATOM 4910 C C . LEU A 1 598 ? -13.324 -17.748 12.191 1.00 94.62 598 LEU A C 1
ATOM 4912 O O . LEU A 1 598 ? -13.017 -18.539 11.303 1.00 94.62 598 LEU A O 1
ATOM 4916 N N . GLY A 1 599 ? -14.176 -16.750 11.963 1.00 95.19 599 GLY A N 1
ATOM 4917 C CA . GLY A 1 599 ? -14.918 -16.635 10.708 1.00 95.19 599 GLY A CA 1
ATOM 4918 C C . GLY A 1 599 ? -14.057 -16.194 9.522 1.00 95.19 599 GLY A C 1
ATOM 4919 O O . GLY A 1 599 ? -14.077 -16.821 8.458 1.00 95.19 599 GLY A O 1
ATOM 4920 N N . ILE A 1 600 ? -13.313 -15.100 9.707 1.00 96.94 600 ILE A N 1
ATOM 4921 C CA . ILE A 1 600 ? -12.551 -14.434 8.643 1.00 96.94 600 ILE A CA 1
ATOM 4922 C C . ILE A 1 600 ? -11.180 -13.997 9.170 1.00 96.94 600 ILE A C 1
ATOM 4924 O O . ILE A 1 600 ? -11.093 -13.384 10.232 1.00 96.94 600 ILE A O 1
ATOM 4928 N N . ILE A 1 601 ? -10.116 -14.235 8.402 1.00 95.19 601 ILE A N 1
ATOM 4929 C CA . ILE A 1 601 ? -8.821 -13.559 8.573 1.00 95.19 601 ILE A CA 1
ATOM 4930 C C . ILE A 1 601 ? -8.607 -12.583 7.419 1.00 95.19 601 ILE A C 1
ATOM 4932 O O . ILE A 1 601 ? -8.795 -12.958 6.264 1.00 95.19 601 ILE A O 1
ATOM 4936 N N . VAL A 1 602 ? -8.167 -11.361 7.716 1.00 95.06 602 VAL A N 1
ATOM 4937 C CA . VAL A 1 602 ? -7.810 -10.333 6.731 1.00 95.06 602 VAL A CA 1
ATOM 4938 C C . VAL A 1 602 ? -6.377 -9.855 6.988 1.00 95.06 602 VAL A C 1
ATOM 4940 O O . VAL A 1 602 ? -6.029 -9.521 8.118 1.00 95.06 602 VAL A O 1
ATOM 4943 N N . SER A 1 603 ? -5.534 -9.862 5.950 1.00 90.19 603 SER A N 1
ATOM 4944 C CA . SER A 1 603 ? -4.097 -9.550 6.061 1.00 90.19 603 SER A CA 1
ATOM 4945 C C . SER A 1 603 ? -3.497 -8.882 4.818 1.00 90.19 603 SER A C 1
ATOM 4947 O O . SER A 1 603 ? -4.184 -8.821 3.794 1.00 90.19 603 SER A O 1
ATOM 4949 N N . GLY A 1 604 ? -2.250 -8.379 4.886 1.00 79.31 604 GLY A N 1
ATOM 4950 C CA . GLY A 1 604 ? -1.690 -7.504 3.840 1.00 79.31 604 GLY A CA 1
ATOM 4951 C C . GLY A 1 604 ? -0.233 -7.672 3.397 1.00 79.31 604 GLY A C 1
ATOM 4952 O O . GLY A 1 604 ? 0.012 -7.544 2.198 1.00 79.31 604 GLY A O 1
ATOM 4953 N N . HIS A 1 605 ? 0.684 -8.082 4.286 1.00 78.25 605 HIS A N 1
ATOM 4954 C CA . HIS A 1 605 ? 2.155 -8.023 4.115 1.00 78.25 605 HIS A CA 1
ATOM 4955 C C . HIS A 1 605 ? 2.746 -8.492 2.770 1.00 78.25 605 HIS A C 1
ATOM 4957 O O . HIS A 1 605 ? 3.846 -8.116 2.379 1.00 78.25 605 HIS A O 1
ATOM 4963 N N . SER A 1 606 ? 2.053 -9.361 2.042 1.00 72.50 606 SER A N 1
ATOM 4964 C CA . SER A 1 606 ? 2.538 -9.899 0.772 1.00 72.50 606 SER A CA 1
ATOM 4965 C C . SER A 1 606 ? 2.189 -9.068 -0.463 1.00 72.50 606 SER A C 1
ATOM 4967 O O . SER A 1 606 ? 2.681 -9.382 -1.549 1.00 72.50 606 SER A O 1
ATOM 4969 N N . HIS A 1 607 ? 1.343 -8.041 -0.349 1.00 80.81 607 HIS A N 1
ATOM 4970 C CA . HIS A 1 607 ? 0.830 -7.235 -1.465 1.00 80.81 607 HIS A CA 1
ATOM 4971 C C . HIS A 1 607 ? 0.097 -8.095 -2.520 1.00 80.81 607 HIS A C 1
ATOM 4973 O O . HIS A 1 607 ? 0.228 -7.876 -3.731 1.00 80.81 607 HIS A O 1
ATOM 4979 N N . ARG A 1 608 ? -0.635 -9.129 -2.082 1.00 82.25 608 ARG A N 1
ATOM 4980 C CA . ARG A 1 608 ? -1.401 -10.063 -2.933 1.00 82.25 608 ARG A CA 1
ATOM 4981 C C . ARG A 1 608 ? -2.896 -9.810 -2.787 1.00 82.25 608 ARG A C 1
ATOM 4983 O O . ARG A 1 608 ? -3.335 -9.469 -1.709 1.00 82.25 608 ARG A O 1
ATOM 4990 N N . ASN A 1 609 ? -3.688 -10.054 -3.832 1.00 87.12 609 ASN A N 1
ATOM 4991 C CA . ASN A 1 609 ? -5.149 -9.958 -3.751 1.00 87.12 609 ASN A CA 1
ATOM 4992 C C . ASN A 1 609 ? -5.796 -11.328 -3.974 1.00 87.12 609 ASN A C 1
ATOM 4994 O O . ASN A 1 609 ? -5.984 -11.765 -5.115 1.00 87.12 609 ASN A O 1
ATOM 4998 N N . VAL A 1 610 ? -6.050 -12.045 -2.880 1.00 88.50 610 VAL A N 1
ATOM 4999 C CA . VAL A 1 610 ? -6.537 -13.429 -2.911 1.00 88.50 610 VAL A CA 1
ATOM 5000 C C . VAL A 1 610 ? -7.526 -13.666 -1.777 1.00 88.50 610 VAL A C 1
ATOM 5002 O O . VAL A 1 610 ? -7.257 -13.342 -0.623 1.00 88.50 610 VAL A O 1
ATOM 5005 N N . VAL A 1 611 ? -8.652 -14.295 -2.107 1.00 91.56 611 VAL A N 1
ATOM 5006 C CA . VAL A 1 611 ? -9.617 -14.824 -1.141 1.00 91.56 611 VAL A CA 1
ATOM 5007 C C . VAL A 1 611 ? -9.561 -16.341 -1.201 1.00 91.56 611 VAL A C 1
ATOM 5009 O O . VAL A 1 611 ? -9.816 -16.941 -2.248 1.00 91.56 611 VAL A O 1
ATOM 5012 N N . MET A 1 612 ? -9.235 -16.953 -0.073 1.00 90.31 612 MET A N 1
ATOM 5013 C CA . MET A 1 612 ? -9.168 -18.391 0.133 1.00 90.31 612 MET A CA 1
ATOM 5014 C C . MET A 1 612 ? -10.273 -18.851 1.078 1.00 90.31 612 MET A C 1
ATOM 5016 O O . MET A 1 612 ? -10.769 -18.090 1.908 1.00 90.31 612 MET A O 1
ATOM 5020 N N . GLU A 1 613 ? -10.625 -20.122 0.957 1.00 89.12 613 GLU A N 1
ATOM 5021 C CA . GLU A 1 613 ? -11.525 -20.818 1.858 1.00 89.12 613 GLU A CA 1
ATOM 5022 C C . GLU A 1 613 ? -10.871 -22.106 2.371 1.00 89.12 613 GLU A C 1
ATOM 5024 O O . GLU A 1 613 ? -10.220 -22.820 1.600 1.00 89.12 613 GLU A O 1
ATOM 5029 N N . VAL A 1 614 ? -11.065 -22.407 3.657 1.00 85.38 614 VAL A N 1
ATOM 5030 C CA . VAL A 1 614 ? -10.510 -23.593 4.330 1.00 85.38 614 VAL A CA 1
ATOM 5031 C C . VAL A 1 614 ? -11.646 -24.413 4.950 1.00 85.38 614 VAL A C 1
ATOM 5033 O O . VAL A 1 614 ? -12.103 -24.137 6.053 1.00 85.38 614 VAL A O 1
ATOM 5036 N N . LYS A 1 615 ? -12.173 -25.393 4.208 1.00 77.25 615 LYS A N 1
ATOM 5037 C CA . LYS A 1 615 ? -13.378 -26.140 4.612 1.00 77.25 615 LYS A CA 1
ATOM 5038 C C . LYS A 1 615 ? -13.062 -27.323 5.519 1.00 77.25 615 LYS A C 1
ATOM 5040 O O . LYS A 1 615 ? -12.158 -28.098 5.223 1.00 77.25 615 LYS A O 1
ATOM 5045 N N . GLU A 1 616 ? -13.955 -27.596 6.470 1.00 73.94 616 GLU A N 1
ATOM 5046 C CA . GLU A 1 616 ? -13.912 -28.826 7.275 1.00 73.94 616 GLU A CA 1
ATOM 5047 C C . GLU A 1 616 ? -13.972 -30.108 6.422 1.00 73.94 616 GLU A C 1
ATOM 5049 O O . GLU A 1 616 ? -13.303 -31.092 6.725 1.00 73.94 616 GLU A O 1
ATOM 5054 N N . SER A 1 617 ? -14.720 -30.095 5.312 1.00 76.06 617 SER A N 1
ATOM 5055 C CA . SER A 1 617 ? -14.806 -31.239 4.385 1.00 76.06 617 SER A CA 1
ATOM 5056 C C . SER A 1 617 ? -13.501 -31.540 3.638 1.00 76.06 617 SER A C 1
ATOM 5058 O O . SER A 1 617 ? -13.386 -32.594 3.024 1.00 76.06 617 SER A O 1
ATOM 5060 N N . HIS A 1 618 ? -12.529 -30.624 3.660 1.00 75.50 618 HIS A N 1
ATOM 5061 C CA . HIS A 1 618 ? -11.261 -30.730 2.937 1.00 75.50 618 HIS A CA 1
ATOM 5062 C C . HIS A 1 618 ? -10.098 -30.271 3.834 1.00 75.50 618 HIS A C 1
ATOM 5064 O O . HIS A 1 618 ? -9.326 -29.380 3.469 1.00 75.50 618 HIS A O 1
ATOM 5070 N N . LYS A 1 619 ? -9.996 -30.875 5.030 1.00 78.75 619 LYS A N 1
ATOM 5071 C CA . LYS A 1 619 ? -8.998 -30.522 6.055 1.00 78.75 619 LYS A CA 1
ATOM 5072 C C . LYS A 1 619 ? -7.586 -30.484 5.479 1.00 78.75 619 LYS A C 1
ATOM 5074 O O . LYS A 1 619 ? -7.174 -31.401 4.765 1.00 78.75 619 LYS A O 1
ATOM 5079 N N . GLY A 1 620 ? -6.829 -29.448 5.825 1.00 80.19 620 GLY A N 1
ATOM 5080 C CA . GLY A 1 620 ? -5.438 -29.316 5.402 1.00 80.19 620 GLY A CA 1
ATOM 5081 C C . GLY A 1 620 ? -5.230 -28.604 4.065 1.00 80.19 620 GLY A C 1
ATOM 5082 O O . GLY A 1 620 ? -4.080 -28.331 3.739 1.00 80.19 620 GLY A O 1
ATOM 5083 N N . TYR A 1 621 ? -6.276 -28.261 3.305 1.00 83.50 621 TYR A N 1
ATOM 5084 C CA . TYR A 1 621 ? -6.151 -27.641 1.975 1.00 83.50 621 TYR A CA 1
ATOM 5085 C C . TYR A 1 621 ? -6.725 -26.222 1.926 1.00 83.50 621 TYR A C 1
ATOM 5087 O O . TYR A 1 621 ? -7.741 -25.930 2.553 1.00 83.50 621 TYR A O 1
ATOM 5095 N N . ALA A 1 622 ? -6.091 -25.347 1.142 1.00 80.38 622 ALA A N 1
ATOM 5096 C CA . ALA A 1 622 ? -6.585 -24.000 0.865 1.00 80.38 622 ALA A CA 1
ATOM 5097 C C . ALA A 1 622 ? -7.197 -23.937 -0.540 1.00 80.38 622 ALA A C 1
ATOM 5099 O O . ALA A 1 622 ? -6.566 -24.337 -1.517 1.00 80.38 622 ALA A O 1
ATOM 5100 N N . PHE A 1 623 ? -8.407 -23.387 -0.657 1.00 84.69 623 PHE A N 1
ATOM 5101 C CA . PHE A 1 623 ? -9.083 -23.219 -1.944 1.00 84.69 623 PHE A CA 1
ATOM 5102 C C . PHE A 1 623 ? -9.241 -21.747 -2.275 1.00 84.69 623 PHE A C 1
ATOM 5104 O O . PHE A 1 623 ? -9.958 -21.015 -1.600 1.00 84.69 623 PHE A O 1
ATOM 5111 N N . THR A 1 624 ? -8.623 -21.308 -3.360 1.00 85.00 624 THR A N 1
ATOM 5112 C CA . THR A 1 624 ? -8.806 -19.953 -3.870 1.00 85.00 624 THR A CA 1
ATOM 5113 C C . THR A 1 624 ? -10.220 -19.791 -4.424 1.00 85.00 624 THR A C 1
ATOM 5115 O O . THR A 1 624 ? -10.585 -20.441 -5.406 1.00 85.00 624 THR A O 1
ATOM 5118 N N . ARG A 1 625 ? -11.006 -18.902 -3.813 1.00 85.31 625 ARG A N 1
ATOM 5119 C CA . ARG A 1 625 ? -12.364 -18.531 -4.236 1.00 85.31 625 ARG A CA 1
ATOM 5120 C C . ARG A 1 625 ? -12.378 -17.376 -5.220 1.00 85.31 625 ARG A C 1
ATOM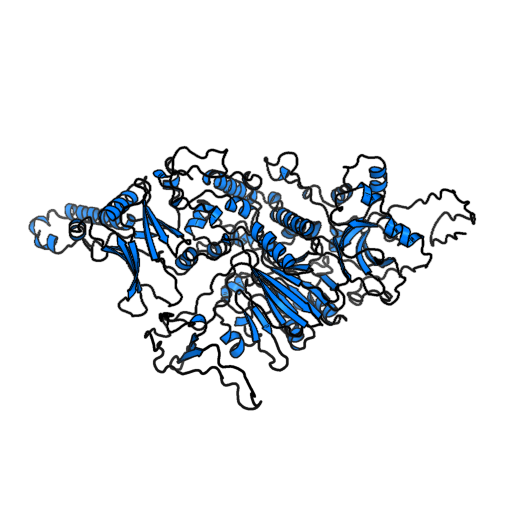 5122 O O . ARG A 1 625 ? -13.163 -17.388 -6.163 1.00 85.31 625 ARG A O 1
ATOM 5129 N N . ALA A 1 626 ? -11.511 -16.399 -5.007 1.00 84.19 626 ALA A N 1
ATOM 5130 C CA . ALA A 1 626 ? -11.342 -15.268 -5.900 1.00 84.19 626 ALA A CA 1
ATOM 5131 C C . ALA A 1 626 ? -9.896 -14.776 -5.854 1.00 84.19 626 ALA A C 1
ATOM 5133 O O . ALA A 1 626 ? -9.190 -14.944 -4.860 1.00 84.19 626 ALA A O 1
ATOM 5134 N N . LYS A 1 627 ? -9.453 -14.202 -6.966 1.00 75.31 627 LYS A N 1
ATOM 5135 C CA . LYS A 1 627 ? -8.072 -13.795 -7.222 1.00 75.31 627 LYS A CA 1
ATOM 5136 C C . LYS A 1 627 ? -8.049 -12.727 -8.311 1.00 75.31 627 LYS A C 1
ATOM 5138 O O . LYS A 1 627 ? -9.055 -12.559 -8.993 1.00 75.31 627 LYS A O 1
ATOM 5143 N N . GLU A 1 628 ? -6.877 -12.132 -8.524 1.00 70.25 628 GLU A N 1
ATOM 5144 C CA . GLU A 1 628 ? -6.588 -11.082 -9.518 1.00 70.25 628 GLU A CA 1
ATOM 5145 C C . GLU A 1 628 ? -6.938 -9.668 -9.036 1.00 70.25 628 GLU A C 1
ATOM 5147 O O . GLU A 1 628 ? -7.230 -9.448 -7.864 1.00 70.25 628 GLU A O 1
ATOM 5152 N N . GLU A 1 629 ? -6.847 -8.695 -9.947 1.00 70.31 629 GLU A N 1
ATOM 5153 C CA . GLU A 1 629 ? -7.259 -7.310 -9.714 1.00 70.31 629 GLU A CA 1
ATOM 5154 C C . GLU A 1 629 ? -8.728 -7.314 -9.282 1.00 70.31 629 GLU A C 1
ATOM 5156 O O . GLU A 1 629 ? -9.049 -7.033 -8.142 1.00 70.31 629 GLU A O 1
ATOM 5161 N N . HIS A 1 630 ? -9.658 -7.809 -10.084 1.00 82.62 630 HIS A N 1
ATOM 5162 C CA . HIS A 1 630 ? -11.072 -7.716 -9.721 1.00 82.62 630 HIS A CA 1
ATOM 5163 C C . HIS A 1 630 ? -11.581 -8.909 -8.896 1.00 82.62 630 HIS A C 1
ATOM 5165 O O . HIS A 1 630 ? -12.349 -9.728 -9.401 1.00 82.62 630 HIS A O 1
ATOM 5171 N N . VAL A 1 631 ? -11.230 -8.984 -7.606 1.00 88.00 631 VAL A N 1
ATOM 5172 C CA . VAL A 1 631 ? -11.936 -9.888 -6.679 1.00 88.00 631 VAL A CA 1
ATOM 5173 C C . VAL A 1 631 ? -13.385 -9.425 -6.549 1.00 88.00 631 VAL A C 1
ATOM 5175 O O . VAL A 1 631 ? -13.664 -8.261 -6.261 1.00 88.00 631 VAL A O 1
ATOM 5178 N N . ASN A 1 632 ? -14.315 -10.345 -6.779 1.00 92.69 632 ASN A N 1
ATOM 5179 C CA . ASN A 1 632 ? -15.747 -10.141 -6.600 1.00 92.69 632 ASN A CA 1
ATOM 5180 C C . ASN A 1 632 ? -16.389 -11.504 -6.333 1.00 92.69 632 ASN A C 1
ATOM 5182 O O . ASN A 1 632 ? -16.659 -12.258 -7.268 1.00 92.69 632 ASN A O 1
ATOM 5186 N N . THR A 1 633 ? -16.576 -11.844 -5.063 1.00 94.00 633 THR A N 1
ATOM 5187 C CA . THR A 1 633 ? -17.194 -13.116 -4.680 1.00 94.00 633 THR A CA 1
ATOM 5188 C C . THR A 1 633 ? -18.717 -13.046 -4.804 1.00 94.00 633 THR A C 1
ATOM 5190 O O . THR A 1 633 ? -19.321 -11.970 -4.858 1.00 94.00 633 THR A O 1
ATOM 5193 N N . GLU A 1 634 ? -19.367 -14.205 -4.810 1.00 93.62 634 GLU A N 1
ATOM 5194 C CA . GLU A 1 634 ? -20.778 -14.287 -4.431 1.00 93.62 634 GLU A CA 1
ATOM 5195 C C . GLU A 1 634 ? -20.925 -14.078 -2.913 1.00 93.62 634 GLU A C 1
ATOM 5197 O O . GLU A 1 634 ? -19.932 -14.100 -2.176 1.00 93.62 634 GLU A O 1
ATOM 5202 N N . PHE A 1 635 ? -22.157 -13.857 -2.445 1.00 95.25 635 PHE A N 1
ATOM 5203 C CA . PHE A 1 635 ? -22.440 -13.862 -1.011 1.00 95.25 635 PHE A CA 1
ATOM 5204 C C . PHE A 1 635 ? -22.232 -15.268 -0.446 1.00 95.25 635 PHE A C 1
ATOM 5206 O O . PHE A 1 635 ? -22.821 -16.237 -0.927 1.00 95.25 635 PHE A O 1
ATOM 5213 N N . MET A 1 636 ? -21.416 -15.361 0.593 1.00 94.44 636 MET A N 1
ATOM 5214 C CA . MET A 1 636 ? -21.036 -16.598 1.263 1.00 94.44 636 MET A CA 1
ATOM 5215 C C . MET A 1 636 ? -21.213 -16.468 2.773 1.00 94.44 636 MET A C 1
ATOM 5217 O O . MET A 1 636 ? -21.355 -15.368 3.302 1.00 94.44 636 MET A O 1
ATOM 5221 N N . GLU A 1 637 ? -21.217 -17.598 3.471 1.00 94.81 637 GLU A N 1
ATOM 5222 C CA . GLU A 1 637 ? -21.192 -17.581 4.932 1.00 94.81 637 GLU A CA 1
ATOM 5223 C C . GLU A 1 637 ? -19.883 -16.930 5.416 1.00 94.81 637 GLU A C 1
ATOM 5225 O O . GLU A 1 637 ? -18.827 -17.191 4.831 1.00 94.81 637 GLU A O 1
ATOM 5230 N N . PRO A 1 638 ? -19.908 -16.097 6.471 1.00 94.69 638 PRO A N 1
ATOM 5231 C CA . PRO A 1 638 ? -18.726 -15.434 7.017 1.00 94.69 638 PRO A CA 1
ATOM 5232 C C . PRO A 1 638 ? -17.901 -16.396 7.888 1.00 94.69 638 PRO A C 1
ATOM 5234 O O . PRO A 1 638 ? -17.580 -16.104 9.039 1.00 94.69 638 PRO A O 1
ATOM 5237 N N . LYS A 1 639 ? -17.602 -17.577 7.342 1.00 93.69 639 LYS A N 1
ATOM 5238 C CA . LYS A 1 639 ? -16.841 -18.655 7.972 1.00 93.69 639 LYS A CA 1
ATOM 5239 C C . LYS A 1 639 ? -15.836 -19.228 6.994 1.00 93.69 639 LYS A C 1
ATOM 5241 O O . LYS A 1 639 ? -16.094 -19.259 5.791 1.00 93.69 639 LYS A O 1
ATOM 5246 N N . HIS A 1 640 ? -14.732 -19.742 7.532 1.00 93.12 640 HIS A N 1
ATOM 5247 C CA . HIS A 1 640 ? -13.694 -20.422 6.764 1.00 93.12 640 HIS A CA 1
ATOM 5248 C C . HIS A 1 640 ? -12.954 -19.521 5.768 1.00 93.12 640 HIS A C 1
ATOM 5250 O O . HIS A 1 640 ? -12.374 -20.039 4.817 1.00 93.12 640 HIS A O 1
ATOM 5256 N N . VAL A 1 641 ? -12.975 -18.194 5.939 1.00 94.25 641 VAL A N 1
ATOM 5257 C CA . VAL A 1 641 ? -12.419 -17.252 4.955 1.00 94.25 641 VAL A CA 1
ATOM 5258 C C . VAL A 1 641 ? -11.041 -16.765 5.382 1.00 94.25 641 VAL A C 1
ATOM 5260 O O . VAL A 1 641 ? -10.860 -16.263 6.487 1.00 94.25 641 VAL A O 1
ATOM 5263 N N . ILE A 1 642 ? -10.071 -16.833 4.473 1.00 93.12 642 ILE A N 1
ATOM 5264 C CA . ILE A 1 642 ? -8.773 -16.174 4.636 1.00 93.12 642 ILE A CA 1
ATOM 5265 C C . ILE A 1 642 ? -8.559 -15.260 3.450 1.00 93.12 642 ILE A C 1
ATOM 5267 O O . ILE A 1 642 ? -8.611 -15.674 2.294 1.00 93.12 642 ILE A O 1
ATOM 5271 N N . MET A 1 643 ? -8.306 -14.002 3.747 1.00 92.88 643 MET A N 1
ATOM 5272 C CA . MET A 1 643 ? -8.182 -12.952 2.771 1.00 92.88 643 MET A CA 1
ATOM 5273 C C . MET A 1 643 ? -6.820 -12.283 2.899 1.00 92.88 643 MET A C 1
ATOM 5275 O O . MET A 1 643 ? -6.399 -11.844 3.971 1.00 92.88 643 MET A O 1
ATOM 5279 N N . VAL A 1 644 ? -6.156 -12.169 1.758 1.00 89.94 644 VAL A N 1
ATOM 5280 C CA . VAL A 1 644 ? -4.939 -11.388 1.590 1.00 89.94 644 VAL A CA 1
ATOM 5281 C C . VAL A 1 644 ? -5.286 -10.227 0.676 1.00 89.94 644 VAL A C 1
ATOM 5283 O O . VAL A 1 644 ? -5.794 -10.433 -0.430 1.00 89.94 644 VAL A O 1
ATOM 5286 N N . SER A 1 645 ? -5.102 -9.015 1.181 1.00 89.62 645 SER A N 1
ATOM 5287 C CA . SER A 1 645 ? -5.450 -7.784 0.489 1.00 89.62 645 SER A CA 1
ATOM 5288 C C . SER A 1 645 ? -4.284 -7.226 -0.299 1.00 89.62 645 SER A C 1
ATOM 5290 O O . SER A 1 645 ? -3.131 -7.267 0.125 1.00 89.62 645 SER A O 1
ATOM 5292 N N . SER A 1 646 ? -4.629 -6.662 -1.454 1.00 88.06 646 SER A N 1
ATOM 5293 C CA . SER A 1 646 ? -3.704 -5.877 -2.252 1.00 88.06 646 SER A CA 1
ATOM 5294 C C . SER A 1 646 ? -3.113 -4.730 -1.433 1.00 88.06 646 SER A C 1
ATOM 5296 O O . SER A 1 646 ? -3.810 -4.153 -0.601 1.00 88.06 646 SER A O 1
ATOM 5298 N N . SER A 1 647 ? -1.871 -4.353 -1.742 1.00 89.56 647 SER A N 1
ATOM 5299 C CA . SER A 1 647 ? -1.306 -3.106 -1.230 1.00 89.56 647 SER A CA 1
ATOM 5300 C C . SER A 1 647 ? -2.111 -1.904 -1.743 1.00 89.56 647 SER A C 1
ATOM 5302 O O . SER A 1 647 ? -2.538 -1.875 -2.909 1.00 89.56 647 SER A O 1
ATOM 5304 N N . GLY A 1 648 ? -2.319 -0.936 -0.852 1.00 90.81 648 GLY A N 1
ATOM 5305 C CA . GLY A 1 648 ? -2.937 0.358 -1.111 1.00 90.81 648 GLY A CA 1
ATOM 5306 C C . GLY A 1 648 ? -1.940 1.461 -1.470 1.00 90.81 648 GLY A C 1
ATOM 5307 O O . GLY A 1 648 ? -2.383 2.560 -1.790 1.00 90.81 648 GLY A O 1
ATOM 5308 N N . GLY A 1 649 ? -0.634 1.184 -1.427 1.00 89.19 649 GLY A N 1
ATOM 5309 C CA . GLY A 1 649 ? 0.447 2.108 -1.772 1.00 89.19 649 GLY A CA 1
ATOM 5310 C C . GLY A 1 649 ? 1.240 1.635 -3.006 1.00 89.19 649 GLY A C 1
ATOM 5311 O O . GLY A 1 649 ? 0.837 1.927 -4.137 1.00 89.19 649 GLY A O 1
ATOM 5312 N N . PRO A 1 650 ? 2.367 0.920 -2.834 1.00 87.00 650 PRO A N 1
ATOM 5313 C CA . PRO A 1 650 ? 3.199 0.425 -3.931 1.00 87.00 650 PRO A CA 1
ATOM 5314 C C . PRO A 1 650 ? 2.458 -0.490 -4.918 1.00 87.00 650 PRO A C 1
ATOM 5316 O O . PRO A 1 650 ? 1.547 -1.218 -4.533 1.00 87.00 650 PRO A O 1
ATOM 5319 N N . LEU A 1 651 ? 2.874 -0.511 -6.198 1.00 87.75 651 LEU A N 1
ATOM 5320 C CA . LEU A 1 651 ? 2.256 -1.373 -7.217 1.00 87.75 651 LEU A CA 1
ATOM 5321 C C . LEU A 1 651 ? 2.364 -2.861 -6.819 1.00 87.75 651 LEU A C 1
ATOM 5323 O O . LEU A 1 651 ? 3.457 -3.445 -6.929 1.00 87.75 651 LEU A O 1
ATOM 5327 N N . PRO A 1 652 ? 1.256 -3.515 -6.417 1.00 84.88 652 PRO A N 1
ATOM 5328 C CA . PRO A 1 652 ? 1.270 -4.899 -5.970 1.00 84.88 652 PRO A CA 1
ATOM 5329 C C . PRO A 1 652 ? 1.674 -5.845 -7.101 1.00 84.88 652 PRO A C 1
ATOM 5331 O O . PRO A 1 652 ? 1.447 -5.594 -8.291 1.00 84.88 652 PRO A O 1
ATOM 5334 N N . LYS A 1 653 ? 2.256 -6.977 -6.715 1.00 79.88 653 LYS A N 1
ATOM 5335 C CA . LYS A 1 653 ? 2.476 -8.127 -7.595 1.00 79.88 653 LYS A CA 1
ATOM 5336 C C . LYS A 1 653 ? 1.408 -9.147 -7.250 1.00 79.88 653 LYS A C 1
ATOM 5338 O O . LYS A 1 653 ? 1.323 -9.530 -6.093 1.00 79.88 653 LYS A O 1
ATOM 5343 N N . TYR A 1 654 ? 0.604 -9.617 -8.192 1.00 75.31 654 TYR A N 1
ATOM 5344 C CA . TYR A 1 654 ? -0.269 -10.758 -7.898 1.00 75.31 654 TYR A CA 1
ATOM 5345 C C . TYR A 1 654 ? 0.406 -12.053 -8.294 1.00 75.31 654 TYR A C 1
ATOM 5347 O O . TYR A 1 654 ? 1.343 -12.060 -9.098 1.00 75.31 654 TYR A O 1
ATOM 5355 N N . LEU A 1 655 ? -0.065 -13.144 -7.687 1.00 64.38 655 LEU A N 1
ATOM 5356 C CA . LEU A 1 655 ? 0.445 -14.469 -7.991 1.00 64.38 655 LEU A CA 1
ATOM 5357 C C . LEU A 1 655 ? 0.414 -14.686 -9.492 1.00 64.38 655 LEU A C 1
ATOM 5359 O O . LEU A 1 655 ? -0.554 -14.285 -10.154 1.00 64.38 655 LEU A O 1
ATOM 5363 N N . PRO A 1 656 ? 1.447 -15.330 -10.044 1.00 62.38 656 PRO A N 1
ATOM 5364 C CA . PRO A 1 656 ? 1.372 -15.726 -11.422 1.00 62.38 656 PRO A CA 1
ATOM 5365 C C . PRO A 1 656 ? 0.133 -16.602 -11.575 1.00 62.38 656 PRO A C 1
ATOM 5367 O O . PRO A 1 656 ? -0.060 -17.593 -10.866 1.00 62.38 656 PRO A O 1
ATOM 5370 N N . GLY A 1 657 ? -0.721 -16.245 -12.529 1.00 55.88 657 GLY A N 1
ATOM 5371 C CA . GLY A 1 657 ? -1.627 -17.222 -13.112 1.00 55.88 657 GLY A CA 1
ATOM 5372 C C . GLY A 1 657 ? -0.750 -18.228 -13.838 1.00 55.88 657 GLY A C 1
ATOM 5373 O O . GLY A 1 657 ? -0.536 -18.069 -15.036 1.00 55.88 657 GLY A O 1
ATOM 5374 N N . ALA A 1 658 ? -0.107 -19.142 -13.109 1.00 61.88 658 ALA A N 1
ATOM 5375 C CA . ALA A 1 658 ? 0.704 -20.150 -13.746 1.00 61.88 658 ALA A CA 1
ATOM 5376 C C . ALA A 1 658 ? -0.222 -21.149 -14.416 1.00 61.88 658 ALA A C 1
ATOM 5378 O O . ALA A 1 658 ? -1.396 -21.309 -14.051 1.00 61.88 658 ALA A O 1
ATOM 5379 N N . PRO A 1 659 ? 0.327 -21.711 -15.484 1.00 70.00 659 PRO A N 1
ATOM 5380 C CA . PRO A 1 659 ? 1.528 -22.554 -15.361 1.00 70.00 659 PRO A CA 1
ATOM 5381 C C . PRO A 1 659 ? 2.833 -21.951 -15.923 1.00 70.00 659 PRO A C 1
ATOM 5383 O O . PRO A 1 659 ? 2.890 -20.760 -16.235 1.00 70.00 659 PRO A O 1
ATOM 5386 N N . TYR A 1 660 ? 3.889 -22.773 -16.057 1.00 77.94 660 TYR A N 1
ATOM 5387 C CA . TYR A 1 660 ? 5.067 -22.443 -16.870 1.00 77.94 660 TYR A CA 1
ATOM 5388 C C . TYR A 1 660 ? 4.633 -22.013 -18.274 1.00 77.94 660 TYR A C 1
ATOM 5390 O O . TYR A 1 660 ? 3.717 -22.599 -18.864 1.00 77.94 660 TYR A O 1
ATOM 5398 N N . ILE A 1 661 ? 5.309 -20.996 -18.803 1.00 78.56 661 ILE A N 1
ATOM 5399 C CA . ILE A 1 661 ? 5.007 -20.402 -20.103 1.00 78.56 661 ILE A CA 1
ATOM 5400 C C . ILE A 1 661 ? 6.105 -20.706 -21.116 1.00 78.56 661 ILE A C 1
ATOM 5402 O O . ILE A 1 661 ? 7.269 -20.916 -20.774 1.00 78.56 661 ILE A O 1
ATOM 5406 N N . CYS A 1 662 ? 5.706 -20.708 -22.384 1.00 82.94 662 CYS A N 1
ATOM 5407 C CA . CYS A 1 662 ? 6.593 -20.887 -23.524 1.00 82.94 662 CYS A CA 1
ATOM 5408 C C . CYS A 1 662 ? 6.440 -19.724 -24.521 1.00 82.94 662 CYS A C 1
ATOM 5410 O O . CYS A 1 662 ? 5.701 -18.772 -24.271 1.00 82.94 662 CYS A O 1
ATOM 5412 N N . ALA A 1 663 ? 7.111 -19.809 -25.670 1.00 83.38 663 ALA A N 1
ATOM 5413 C CA . ALA A 1 663 ? 7.106 -18.766 -26.701 1.00 83.38 663 ALA A CA 1
ATOM 5414 C C . ALA A 1 663 ? 5.862 -18.735 -27.596 1.00 83.38 663 ALA A C 1
ATOM 5416 O O . ALA A 1 663 ? 5.838 -18.008 -28.586 1.00 83.38 663 ALA A O 1
ATOM 5417 N N . CYS A 1 664 ? 4.854 -19.558 -27.317 1.00 77.62 664 CYS A N 1
ATOM 5418 C CA . CYS A 1 664 ? 3.656 -19.552 -28.140 1.00 77.62 664 CYS A CA 1
ATOM 5419 C C . CYS A 1 664 ? 2.857 -18.275 -27.916 1.00 77.62 664 CYS A C 1
ATOM 5421 O O . CYS A 1 664 ? 2.506 -17.978 -26.777 1.00 77.62 664 CYS A O 1
ATOM 5423 N N . ASP A 1 665 ? 2.526 -17.602 -29.010 1.00 65.00 665 ASP A N 1
ATOM 5424 C CA . ASP A 1 665 ? 1.706 -16.398 -29.003 1.00 65.00 665 ASP A CA 1
ATOM 5425 C C . ASP A 1 665 ? 0.226 -16.714 -28.712 1.00 65.00 665 ASP A C 1
ATOM 5427 O O . ASP A 1 665 ? -0.293 -17.778 -29.088 1.00 65.00 665 ASP A O 1
ATOM 5431 N N . ASP A 1 666 ? -0.450 -15.763 -28.072 1.00 61.53 666 ASP A N 1
ATOM 5432 C CA . ASP A 1 666 ? -1.906 -15.687 -27.935 1.00 61.53 666 ASP A CA 1
ATOM 5433 C C . ASP A 1 666 ? -2.484 -15.156 -29.258 1.00 61.53 666 ASP A C 1
ATOM 5435 O O . ASP A 1 666 ? -3.041 -14.062 -29.337 1.00 61.53 666 ASP A O 1
ATOM 5439 N N . GLY A 1 667 ? -2.298 -15.909 -30.347 1.00 55.22 667 GLY A N 1
ATOM 5440 C CA . GLY A 1 667 ? -2.810 -15.510 -31.658 1.00 55.22 667 GLY A CA 1
ATOM 5441 C C . GLY A 1 667 ? -4.329 -15.241 -31.628 1.00 55.22 667 GLY A C 1
ATOM 5442 O O . GLY A 1 667 ? -5.034 -15.768 -30.765 1.00 55.22 667 GLY A O 1
ATOM 5443 N N . PRO A 1 668 ? -4.885 -14.501 -32.606 1.00 47.84 668 PRO A N 1
ATOM 5444 C CA . PRO A 1 668 ? -6.292 -14.071 -32.609 1.00 47.84 668 PRO A CA 1
ATOM 5445 C C . PRO A 1 668 ? -7.315 -15.223 -32.536 1.00 47.84 668 PRO A C 1
ATOM 5447 O O . PRO A 1 668 ? -8.441 -15.019 -32.095 1.00 47.84 668 PRO A O 1
ATOM 5450 N N . ASN A 1 669 ? -6.909 -16.444 -32.907 1.00 50.72 669 ASN A N 1
ATOM 5451 C CA . ASN A 1 669 ? -7.725 -17.663 -32.853 1.00 50.72 669 ASN A CA 1
ATOM 5452 C C . ASN A 1 669 ? -7.446 -18.552 -31.620 1.00 50.72 669 ASN A C 1
ATOM 5454 O O . ASN A 1 669 ? -7.976 -19.658 -31.528 1.00 50.72 669 ASN A O 1
ATOM 5458 N N . ARG A 1 670 ? -6.589 -18.114 -30.690 1.00 55.94 670 ARG A N 1
ATOM 5459 C CA . ARG A 1 670 ? -6.266 -18.805 -29.428 1.00 55.94 670 ARG A CA 1
ATOM 5460 C C . ARG A 1 670 ? -6.344 -17.836 -28.232 1.00 55.94 670 ARG A C 1
ATOM 5462 O O . ARG A 1 670 ? -5.350 -17.669 -27.528 1.00 55.94 670 ARG A O 1
ATOM 5469 N N . PRO A 1 671 ? -7.495 -17.180 -27.986 1.00 46.53 671 PRO A N 1
ATOM 5470 C CA . PRO A 1 671 ? -7.635 -16.277 -26.850 1.00 46.53 671 PRO A CA 1
ATOM 5471 C C . PRO A 1 671 ? -7.511 -17.058 -25.530 1.00 46.53 671 PRO A C 1
ATOM 5473 O O . PRO A 1 671 ? -8.146 -18.098 -25.374 1.00 46.53 671 PRO A O 1
ATOM 5476 N N . ASN A 1 672 ? -6.750 -16.520 -24.570 1.00 51.12 672 ASN A N 1
ATOM 5477 C CA . ASN A 1 672 ? -6.575 -17.001 -23.185 1.00 51.12 672 ASN A CA 1
ATOM 5478 C C . ASN A 1 672 ? -5.497 -18.071 -22.881 1.00 51.12 672 ASN A C 1
ATOM 5480 O O . ASN A 1 672 ? -5.719 -18.866 -21.961 1.00 51.12 672 ASN A O 1
ATOM 5484 N N . LYS A 1 673 ? -4.266 -18.042 -23.433 1.00 54.97 673 LYS A N 1
ATOM 5485 C CA . LYS A 1 673 ? -3.168 -18.781 -22.753 1.00 54.97 673 LYS A CA 1
ATOM 5486 C C . LYS A 1 673 ? -2.794 -18.184 -21.397 1.00 54.97 673 LYS A C 1
ATOM 5488 O O . LYS A 1 673 ? -2.043 -18.789 -20.642 1.00 54.97 673 LYS A O 1
ATOM 5493 N N . TYR A 1 674 ? -3.402 -17.071 -20.984 1.00 46.56 674 TYR A N 1
ATOM 5494 C CA . TYR A 1 674 ? -3.353 -16.658 -19.582 1.00 46.56 674 TYR A CA 1
ATOM 5495 C C . TYR A 1 674 ? -3.903 -17.717 -18.608 1.00 46.56 674 TYR A C 1
ATOM 5497 O O . TYR A 1 674 ? -3.450 -17.744 -17.464 1.00 46.56 674 TYR A O 1
ATOM 5505 N N . LYS A 1 675 ? -4.812 -18.580 -19.089 1.00 51.19 675 LYS A N 1
ATOM 5506 C CA . LYS A 1 675 ? -5.500 -19.661 -18.364 1.00 51.19 675 LYS A CA 1
ATOM 5507 C C . LYS A 1 675 ? -4.957 -21.067 -18.683 1.00 51.19 675 LYS A C 1
ATOM 5509 O O . LYS A 1 675 ? -5.441 -22.059 -18.144 1.00 51.19 675 LYS A O 1
ATOM 5514 N N . THR A 1 676 ? -3.957 -21.186 -19.563 1.00 57.53 676 THR A N 1
ATOM 5515 C CA . THR A 1 676 ? -3.384 -22.478 -19.990 1.00 57.53 676 THR A CA 1
ATOM 5516 C C . THR A 1 676 ? -1.858 -22.433 -19.985 1.00 57.53 676 THR A C 1
ATOM 5518 O O . THR A 1 676 ? -1.271 -21.402 -20.283 1.00 57.53 676 THR A O 1
ATOM 5521 N N . GLY A 1 677 ? -1.177 -23.542 -19.729 1.00 68.31 677 GLY A N 1
ATOM 5522 C CA . GLY A 1 677 ? 0.291 -23.594 -19.786 1.00 68.31 677 GLY A CA 1
ATOM 5523 C C . GLY A 1 677 ? 0.816 -24.990 -19.495 1.00 68.31 677 GLY A C 1
ATOM 5524 O O . GLY A 1 677 ? 0.125 -25.965 -19.777 1.00 68.31 677 GLY A O 1
ATOM 5525 N N . PHE A 1 678 ? 2.016 -25.093 -18.926 1.00 71.56 678 PHE A N 1
ATOM 5526 C CA . PHE A 1 678 ? 2.626 -26.366 -18.562 1.00 71.56 678 PHE A CA 1
ATOM 5527 C C . PHE A 1 678 ? 2.964 -26.534 -17.072 1.00 71.56 678 PHE A C 1
ATOM 5529 O O . PHE A 1 678 ? 3.462 -25.617 -16.420 1.00 71.56 678 PHE A O 1
ATOM 5536 N N . PHE A 1 679 ? 2.771 -27.739 -16.542 1.00 71.62 679 PHE A N 1
ATOM 5537 C CA . PHE A 1 679 ? 3.446 -28.192 -15.328 1.00 71.62 679 PHE A CA 1
ATOM 5538 C C . PHE A 1 679 ? 4.659 -29.017 -15.696 1.00 71.62 679 PHE A C 1
ATOM 5540 O O . PHE A 1 679 ? 4.594 -29.870 -16.579 1.00 71.62 679 PHE A O 1
ATOM 5547 N N . TYR A 1 680 ? 5.750 -28.780 -14.982 1.00 66.88 680 TYR A N 1
ATOM 5548 C CA . TYR A 1 680 ? 6.992 -29.489 -15.199 1.00 66.88 680 TYR A CA 1
ATOM 5549 C C . TYR A 1 680 ? 7.434 -30.185 -13.919 1.00 66.88 680 TYR A C 1
ATOM 5551 O O . TYR A 1 680 ? 7.741 -29.536 -12.920 1.00 66.88 680 TYR A O 1
ATOM 5559 N N . GLU A 1 681 ? 7.463 -31.512 -13.959 1.00 66.69 681 GLU A N 1
ATOM 5560 C CA . GLU A 1 681 ? 7.944 -32.339 -12.862 1.00 66.69 681 GLU A CA 1
ATOM 5561 C C . GLU A 1 681 ? 9.398 -32.726 -13.143 1.00 66.69 681 GLU A C 1
ATOM 5563 O O . GLU A 1 681 ? 9.690 -33.555 -14.014 1.00 66.69 681 GLU A O 1
ATOM 5568 N N . LYS A 1 682 ? 10.322 -32.082 -12.419 1.00 63.12 682 LYS A N 1
ATOM 5569 C CA . LYS A 1 682 ? 11.735 -32.469 -12.416 1.00 63.12 682 LYS A CA 1
ATOM 5570 C C . LYS A 1 682 ? 11.898 -33.690 -11.523 1.00 63.12 682 LYS A C 1
ATOM 5572 O O . LYS A 1 682 ? 11.638 -33.609 -10.326 1.00 63.12 682 LYS A O 1
ATOM 5577 N N . SER A 1 683 ? 12.367 -34.795 -12.088 1.00 60.88 683 SER A N 1
ATOM 5578 C CA . SER A 1 683 ? 12.710 -35.987 -11.320 1.00 60.88 683 SER A CA 1
ATOM 5579 C C . SER A 1 683 ? 14.207 -36.232 -11.401 1.00 60.88 683 SER A C 1
ATOM 5581 O O . SER A 1 683 ? 14.781 -36.263 -12.484 1.00 60.88 683 SER A O 1
ATOM 5583 N N . THR A 1 684 ? 14.845 -36.437 -10.252 1.00 59.25 684 THR A N 1
ATOM 5584 C CA . THR A 1 684 ? 16.271 -36.784 -10.178 1.00 59.25 684 THR A CA 1
ATOM 5585 C C . THR A 1 684 ? 16.554 -38.192 -10.713 1.00 59.25 684 THR A C 1
ATOM 5587 O O . THR A 1 684 ? 17.686 -38.489 -11.074 1.00 59.25 684 THR A O 1
ATOM 5590 N N . PHE A 1 685 ? 15.530 -39.054 -10.767 1.00 57.38 685 PHE A N 1
ATOM 5591 C CA . PHE A 1 685 ? 15.663 -40.487 -11.061 1.00 57.38 685 PHE A CA 1
ATOM 5592 C C . PHE A 1 685 ? 14.782 -40.977 -12.222 1.00 57.38 685 PHE A C 1
ATOM 5594 O O . PHE A 1 685 ? 14.869 -42.141 -12.603 1.00 57.38 685 PHE A O 1
ATOM 5601 N N . SER A 1 686 ? 13.929 -40.126 -12.799 1.00 63.78 686 SER A N 1
ATOM 5602 C CA . SER A 1 686 ? 13.073 -40.481 -13.939 1.00 63.78 686 SER A CA 1
ATOM 5603 C C . SER A 1 686 ? 13.078 -39.388 -15.009 1.00 63.78 686 SER A C 1
ATOM 5605 O O . SER A 1 686 ? 13.551 -38.278 -14.773 1.00 63.78 686 SER A O 1
ATOM 5607 N N . LYS A 1 687 ? 12.588 -39.703 -16.218 1.00 63.25 687 LYS A N 1
ATOM 5608 C CA . LYS A 1 687 ? 12.476 -38.711 -17.298 1.00 63.25 687 LYS A CA 1
ATOM 5609 C C . LYS A 1 687 ? 11.609 -37.548 -16.824 1.00 63.25 687 LYS A C 1
ATOM 5611 O O . LYS A 1 687 ? 10.506 -37.777 -16.331 1.00 63.25 687 LYS A O 1
ATOM 5616 N N . ASN A 1 688 ? 12.101 -36.323 -16.998 1.00 67.56 688 ASN A N 1
ATOM 5617 C CA . ASN A 1 688 ? 11.327 -35.134 -16.668 1.00 67.56 688 ASN A CA 1
ATOM 5618 C C . ASN A 1 688 ? 10.013 -35.138 -17.453 1.00 67.56 688 ASN A C 1
ATOM 5620 O O . ASN A 1 688 ? 10.009 -35.412 -18.656 1.00 67.56 688 ASN A O 1
ATOM 5624 N N . LYS A 1 689 ? 8.905 -34.841 -16.776 1.00 72.00 689 LYS A N 1
ATOM 5625 C CA . LYS A 1 689 ? 7.573 -34.903 -17.381 1.00 72.00 689 LYS A CA 1
ATOM 5626 C C . LYS A 1 689 ? 7.006 -33.506 -17.530 1.00 72.00 689 LYS A C 1
ATOM 5628 O O . LYS A 1 689 ? 6.978 -32.732 -16.573 1.00 72.00 689 LYS A O 1
ATOM 5633 N N . LEU A 1 690 ? 6.555 -33.200 -18.742 1.00 75.00 690 LEU A N 1
ATOM 5634 C CA . LEU A 1 690 ? 5.809 -31.991 -19.042 1.00 75.00 690 LEU A CA 1
ATOM 5635 C C . LEU A 1 690 ? 4.332 -32.357 -19.182 1.00 75.00 690 LEU A C 1
ATOM 5637 O O . LEU A 1 690 ? 3.978 -33.310 -19.876 1.00 75.00 690 LEU A O 1
ATOM 5641 N N . PHE A 1 691 ? 3.474 -31.599 -18.518 1.00 74.12 691 PHE A N 1
ATOM 5642 C CA . PHE A 1 691 ? 2.030 -31.775 -18.555 1.00 74.12 691 PHE A CA 1
ATOM 5643 C C . PHE A 1 691 ? 1.386 -30.481 -19.009 1.00 74.12 691 PHE A C 1
ATOM 5645 O O . PHE A 1 691 ? 1.798 -29.407 -18.575 1.00 74.12 691 PHE A O 1
ATOM 5652 N N . ARG A 1 692 ? 0.348 -30.566 -19.835 1.00 70.06 692 ARG A N 1
ATOM 5653 C CA . ARG A 1 692 ? -0.493 -29.404 -20.133 1.00 70.06 692 ARG A CA 1
ATOM 5654 C C . ARG A 1 692 ? -1.410 -29.106 -18.942 1.00 70.06 692 ARG A C 1
ATOM 5656 O O . ARG A 1 692 ? -1.944 -30.025 -18.330 1.00 70.06 692 ARG A O 1
ATOM 5663 N N . TYR A 1 693 ? -1.592 -27.831 -18.623 1.00 66.06 693 TYR A N 1
ATOM 5664 C CA . TYR A 1 693 ? -2.599 -27.356 -17.677 1.00 66.06 693 TYR A CA 1
ATOM 5665 C C . TYR A 1 693 ? -3.625 -26.497 -18.392 1.00 66.06 693 TYR A C 1
ATOM 5667 O O . TYR A 1 693 ? -3.278 -25.623 -19.192 1.00 66.06 693 TYR A O 1
ATOM 5675 N N . GLU A 1 694 ? -4.882 -26.743 -18.048 1.00 60.88 694 GLU A N 1
ATOM 5676 C CA . GLU A 1 694 ? -6.037 -26.005 -18.526 1.00 60.88 694 GLU A CA 1
ATOM 5677 C C . GLU A 1 694 ? -6.906 -25.629 -17.328 1.00 60.88 694 GLU A C 1
ATOM 5679 O O . GLU A 1 694 ? -7.450 -26.484 -16.627 1.00 60.88 694 GLU A O 1
ATOM 5684 N N . GLU A 1 695 ? -7.016 -24.330 -17.076 1.00 51.56 695 GLU A N 1
ATOM 5685 C CA . GLU A 1 695 ? -7.921 -23.785 -16.077 1.00 51.56 695 GLU A CA 1
ATOM 5686 C C . GLU A 1 695 ? -9.349 -23.811 -16.636 1.00 51.56 695 GLU A C 1
ATOM 5688 O O . GLU A 1 695 ? -9.695 -23.000 -17.495 1.00 51.56 695 GLU A O 1
ATOM 5693 N N . GLY A 1 696 ? -10.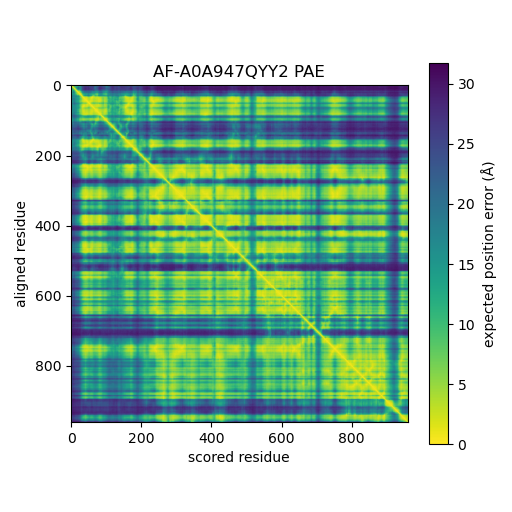192 -24.742 -16.173 1.00 47.78 696 GLY A N 1
ATOM 5694 C CA . GLY A 1 696 ? -11.614 -24.717 -16.540 1.00 47.78 696 GLY A CA 1
ATOM 5695 C C . GLY A 1 696 ? -12.366 -26.038 -16.673 1.00 47.78 696 GLY A C 1
ATOM 5696 O O . GLY A 1 696 ? -13.544 -25.986 -17.016 1.00 47.78 696 GLY A O 1
ATOM 5697 N N . ILE A 1 697 ? -11.784 -27.207 -16.382 1.00 44.34 697 ILE A N 1
ATOM 5698 C CA . ILE A 1 697 ? -12.599 -28.432 -16.315 1.00 44.34 697 ILE A CA 1
ATOM 5699 C C . ILE A 1 697 ? -13.335 -28.448 -14.972 1.00 44.34 697 ILE A C 1
ATOM 5701 O O . ILE A 1 697 ? -12.767 -28.626 -13.898 1.00 44.34 697 ILE A O 1
ATOM 5705 N N . SER A 1 698 ? -14.618 -28.132 -15.069 1.00 36.28 698 SER A N 1
ATOM 5706 C CA . SER A 1 698 ? -15.574 -27.865 -14.005 1.00 36.28 698 SER A CA 1
ATOM 5707 C C . SER A 1 698 ? -15.832 -29.047 -13.060 1.00 36.28 698 SER A C 1
ATOM 5709 O O . SER A 1 698 ? -16.194 -30.122 -13.520 1.00 36.28 698 SER A O 1
ATOM 5711 N N . ARG A 1 699 ? -15.819 -28.740 -11.750 1.00 35.72 699 ARG A N 1
ATOM 5712 C CA . ARG A 1 699 ? -16.455 -29.431 -10.602 1.00 35.72 699 ARG A CA 1
ATOM 5713 C C . ARG A 1 699 ? -15.950 -30.845 -10.232 1.00 35.72 699 ARG A C 1
ATOM 5715 O O . ARG A 1 699 ? -16.120 -31.773 -11.012 1.00 35.72 699 ARG A O 1
ATOM 5722 N N . PRO A 1 700 ? -15.526 -31.078 -8.971 1.00 37.19 700 PRO A N 1
ATOM 5723 C CA . PRO A 1 700 ? -15.606 -32.405 -8.371 1.00 37.19 700 PRO A CA 1
ATOM 5724 C C . PRO A 1 700 ? -17.079 -32.700 -8.048 1.00 37.19 700 PRO A C 1
ATOM 5726 O O . PRO A 1 700 ? -17.545 -32.486 -6.931 1.00 37.19 700 PRO A O 1
ATOM 5729 N N . SER A 1 701 ? -17.860 -33.136 -9.035 1.00 34.78 701 SER A N 1
ATOM 5730 C CA . SER A 1 701 ? -19.073 -33.891 -8.727 1.00 34.78 701 SER A CA 1
ATOM 5731 C C . SER A 1 701 ? -18.637 -35.306 -8.360 1.00 34.78 701 SER A C 1
ATOM 5733 O O . SER A 1 701 ? -18.182 -36.039 -9.232 1.00 34.78 701 SER A O 1
ATOM 5735 N N . LEU A 1 702 ? -18.783 -35.648 -7.078 1.00 36.72 702 LEU A N 1
ATOM 5736 C CA . LEU A 1 702 ? -18.627 -36.995 -6.516 1.00 36.72 702 LEU A CA 1
ATOM 5737 C C . LEU A 1 702 ? -17.198 -37.551 -6.601 1.00 36.72 702 LEU A C 1
ATOM 5739 O O . LEU A 1 702 ? -16.887 -38.425 -7.404 1.00 36.72 702 LEU A O 1
ATOM 5743 N N . ILE A 1 703 ? -16.335 -37.079 -5.700 1.00 39.94 703 ILE A N 1
ATOM 5744 C CA . ILE A 1 703 ? -15.188 -37.879 -5.262 1.00 39.94 703 ILE A CA 1
ATOM 5745 C C . ILE A 1 703 ? -15.763 -38.914 -4.292 1.00 39.94 703 ILE A C 1
ATOM 5747 O O . ILE A 1 703 ? -16.150 -38.570 -3.179 1.00 39.94 703 ILE A O 1
ATOM 5751 N N . SER A 1 704 ? -15.892 -40.163 -4.736 1.00 36.56 704 SER A N 1
ATOM 5752 C CA . SER A 1 704 ? -16.085 -41.297 -3.831 1.00 36.56 704 SER A CA 1
ATOM 5753 C C . SER A 1 704 ? -14.860 -41.399 -2.922 1.00 36.56 704 SER A C 1
ATOM 5755 O O . SER A 1 704 ? -13.736 -41.429 -3.426 1.00 36.56 704 SER A O 1
ATOM 5757 N N . GLU A 1 705 ? -15.083 -41.459 -1.610 1.00 42.06 705 GLU A N 1
ATOM 5758 C CA . GLU A 1 705 ? -14.080 -41.371 -0.534 1.00 42.06 705 GLU A CA 1
ATOM 5759 C C . GLU A 1 705 ? -12.962 -42.438 -0.558 1.00 42.06 705 GLU A C 1
ATOM 5761 O O . GLU A 1 705 ? -12.061 -42.387 0.272 1.00 42.06 705 GLU A O 1
ATOM 5766 N N . GLU A 1 706 ? -12.942 -43.369 -1.517 1.00 34.00 706 GLU A N 1
ATOM 5767 C CA . GLU A 1 706 ? -12.017 -44.513 -1.502 1.00 34.00 706 GLU A CA 1
ATOM 5768 C C . GLU A 1 706 ? -11.067 -44.629 -2.705 1.00 34.00 706 GLU A C 1
ATOM 5770 O O . GLU A 1 706 ? -10.212 -45.515 -2.719 1.00 34.00 706 GLU A O 1
ATOM 5775 N N . SER A 1 707 ? -11.108 -43.725 -3.690 1.00 34.41 707 SER A N 1
ATOM 5776 C CA . SER A 1 707 ? -10.073 -43.701 -4.734 1.00 34.41 707 SER A CA 1
ATOM 5777 C C . SER A 1 707 ? -9.038 -42.624 -4.429 1.00 34.41 707 SER A C 1
ATOM 5779 O O . SER A 1 707 ? -9.314 -41.432 -4.557 1.00 34.41 707 SER A O 1
ATOM 5781 N N . SER A 1 708 ? -7.846 -43.069 -4.036 1.00 36.28 708 SER A N 1
ATOM 5782 C CA . SER A 1 708 ? -6.602 -42.304 -3.928 1.00 36.28 708 SER A CA 1
ATOM 5783 C C . SER A 1 708 ? -6.572 -41.030 -4.780 1.00 36.28 708 SER A C 1
ATOM 5785 O O . SER A 1 708 ? -6.787 -41.083 -5.990 1.00 36.28 708 SER A O 1
ATOM 5787 N N . ILE A 1 709 ? -6.233 -39.929 -4.115 1.00 38.47 709 ILE A N 1
ATOM 5788 C CA . ILE A 1 709 ? -5.958 -38.561 -4.571 1.00 38.47 709 ILE A CA 1
ATOM 5789 C C . ILE A 1 709 ? -5.059 -38.540 -5.829 1.00 38.47 709 ILE A C 1
ATOM 5791 O O . ILE A 1 709 ? -3.877 -38.221 -5.766 1.00 38.47 709 ILE A O 1
ATOM 5795 N N . ASN A 1 710 ? -5.605 -38.892 -6.992 1.00 35.59 710 ASN A N 1
ATOM 5796 C CA . ASN A 1 710 ? -4.921 -38.840 -8.280 1.00 35.59 710 ASN A CA 1
ATOM 5797 C C . ASN A 1 710 ? -5.684 -37.894 -9.213 1.00 35.59 710 ASN A C 1
ATOM 5799 O O . ASN A 1 710 ? -6.558 -38.282 -9.975 1.00 35.59 710 ASN A O 1
ATOM 5803 N N . HIS A 1 711 ? -5.321 -36.617 -9.087 1.00 44.78 711 HIS A N 1
ATOM 5804 C CA . HIS A 1 711 ? -5.242 -35.602 -10.140 1.00 44.78 711 HIS A CA 1
ATOM 5805 C C . HIS A 1 711 ? -6.318 -35.596 -11.246 1.00 44.78 711 HIS A C 1
ATOM 5807 O O . HIS A 1 711 ? -6.068 -36.047 -12.358 1.00 44.78 711 HIS A O 1
ATOM 5813 N N . ASN A 1 712 ? -7.429 -34.890 -11.010 1.00 39.19 712 ASN A N 1
ATOM 5814 C CA . ASN A 1 712 ? -8.363 -34.461 -12.064 1.00 39.19 712 ASN A CA 1
ATOM 5815 C C . ASN A 1 712 ? -8.089 -33.026 -12.571 1.00 39.19 712 ASN A C 1
ATOM 5817 O O . ASN A 1 712 ? -9.003 -32.263 -12.863 1.00 39.19 712 ASN A O 1
ATOM 5821 N N . CYS A 1 713 ? -6.815 -32.653 -12.716 1.00 47.34 713 CYS A N 1
ATOM 5822 C CA . CYS A 1 713 ? -6.426 -31.835 -13.868 1.00 47.34 713 CYS A CA 1
ATOM 5823 C C . CYS A 1 713 ? -6.109 -32.847 -14.969 1.00 47.34 713 CYS A C 1
ATOM 5825 O O . CYS A 1 713 ? -5.330 -33.757 -14.690 1.00 47.34 713 CYS A O 1
ATOM 5827 N N . LEU A 1 714 ? -6.673 -32.730 -16.178 1.00 47.97 714 LEU A N 1
ATOM 5828 C CA . LEU A 1 714 ? -6.258 -33.563 -17.314 1.00 47.97 714 LEU A CA 1
ATOM 5829 C C . LEU A 1 714 ? -4.772 -33.290 -17.600 1.00 47.97 714 LEU A C 1
ATOM 5831 O O . LEU A 1 714 ? -4.419 -32.424 -18.395 1.00 47.97 714 LEU A O 1
ATOM 5835 N N . LYS A 1 715 ? -3.890 -34.019 -16.912 1.00 54.56 715 LYS A N 1
ATOM 5836 C CA . LYS A 1 715 ? -2.451 -34.069 -17.142 1.00 54.56 715 LYS A CA 1
ATOM 5837 C C . LYS A 1 715 ? -2.244 -34.834 -18.447 1.00 54.56 715 LYS A C 1
ATOM 5839 O O . LYS A 1 715 ? -1.840 -35.992 -18.434 1.00 54.56 715 LYS A O 1
ATOM 5844 N N . ALA A 1 716 ? -2.567 -34.212 -19.579 1.00 57.03 716 ALA A N 1
ATOM 5845 C CA . ALA A 1 716 ? -2.161 -34.734 -20.873 1.00 57.03 716 ALA A CA 1
ATOM 5846 C C . ALA A 1 716 ? -0.629 -34.715 -20.887 1.00 57.03 716 ALA A C 1
ATOM 5848 O O . ALA A 1 716 ? -0.008 -33.646 -20.898 1.00 57.03 716 ALA A O 1
ATOM 5849 N N . TYR A 1 717 ? -0.040 -35.901 -20.750 1.00 67.06 717 TYR A N 1
ATOM 5850 C CA . TYR A 1 717 ? 1.400 -36.089 -20.768 1.00 67.06 717 TYR A CA 1
ATOM 5851 C C . TYR A 1 717 ? 1.943 -35.709 -22.143 1.00 67.06 717 TYR A C 1
ATOM 5853 O O . TYR A 1 717 ? 1.349 -36.046 -23.167 1.00 67.06 717 TYR A O 1
ATOM 5861 N N . ILE A 1 718 ? 3.061 -34.991 -22.149 1.00 73.06 718 ILE A N 1
ATOM 5862 C CA . ILE A 1 718 ? 3.761 -34.607 -23.367 1.00 73.06 718 ILE A CA 1
ATOM 5863 C C . ILE A 1 718 ? 5.083 -35.385 -23.391 1.00 73.06 718 ILE A C 1
ATOM 5865 O O . ILE A 1 718 ? 6.011 -35.077 -22.638 1.00 73.06 718 ILE A O 1
ATOM 5869 N N . ASP A 1 719 ? 5.122 -36.427 -24.230 1.00 66.06 719 ASP A N 1
ATOM 5870 C CA . ASP A 1 719 ? 6.170 -37.463 -24.293 1.00 66.06 719 ASP A CA 1
ATOM 5871 C C . ASP A 1 719 ? 7.598 -36.921 -24.505 1.00 66.06 719 ASP A C 1
ATOM 5873 O O . ASP A 1 719 ? 8.572 -37.527 -24.054 1.00 66.06 719 ASP A O 1
ATOM 5877 N N . ASP A 1 720 ? 7.753 -35.773 -25.168 1.00 75.31 720 ASP A N 1
ATOM 5878 C CA . ASP A 1 720 ? 9.055 -35.233 -25.581 1.00 75.31 720 ASP A CA 1
ATOM 5879 C C . ASP A 1 720 ? 9.655 -34.197 -24.610 1.00 75.31 720 ASP A C 1
ATOM 5881 O O . ASP A 1 720 ? 10.784 -33.740 -24.814 1.00 75.31 720 ASP A O 1
ATOM 5885 N N . GLY A 1 721 ? 8.926 -33.818 -23.552 1.00 79.56 721 GLY A N 1
ATOM 5886 C CA . GLY A 1 721 ? 9.352 -32.775 -22.614 1.00 79.56 721 GLY A CA 1
ATOM 5887 C C . GLY A 1 721 ? 9.517 -31.390 -23.259 1.00 79.56 721 GLY A C 1
ATOM 5888 O O . GLY A 1 721 ? 10.236 -30.542 -22.718 1.00 79.56 721 GLY A O 1
ATOM 5889 N N . LYS A 1 722 ? 8.887 -31.148 -24.413 1.00 86.12 722 LYS A N 1
ATOM 5890 C CA . LYS A 1 722 ? 8.903 -29.878 -25.144 1.00 86.12 722 LYS A CA 1
ATOM 5891 C C . LYS A 1 722 ? 7.480 -29.372 -25.349 1.00 86.12 722 LYS A C 1
ATOM 5893 O O . LYS A 1 722 ? 6.505 -30.106 -25.287 1.00 86.12 722 LYS A O 1
ATOM 5898 N N . CYS A 1 723 ? 7.338 -28.074 -25.586 1.00 83.31 723 CYS A N 1
ATOM 5899 C CA . CYS A 1 723 ? 6.056 -27.532 -26.009 1.00 83.31 723 CYS A CA 1
ATOM 5900 C C . CYS A 1 723 ? 5.708 -28.072 -27.411 1.00 83.31 723 CYS A C 1
ATOM 5902 O O . CYS A 1 723 ? 6.491 -27.834 -28.332 1.00 83.31 723 CYS A O 1
ATOM 5904 N N . PRO A 1 724 ? 4.533 -28.696 -27.617 1.00 80.25 724 PRO A N 1
ATOM 5905 C CA . PRO A 1 724 ? 4.157 -29.261 -28.915 1.00 80.25 724 PRO A CA 1
ATOM 5906 C C . PRO A 1 724 ? 3.932 -28.188 -29.994 1.00 80.25 724 PRO A C 1
ATOM 5908 O O . PRO A 1 724 ? 4.012 -28.479 -31.180 1.00 80.25 724 PRO A O 1
ATOM 5911 N N . ASP A 1 725 ? 3.659 -26.944 -29.587 1.00 81.06 725 ASP A N 1
ATOM 5912 C CA . ASP A 1 725 ? 3.397 -25.826 -30.499 1.00 81.06 725 ASP A CA 1
ATOM 5913 C C . ASP A 1 725 ? 4.693 -25.112 -30.947 1.00 81.06 725 ASP A C 1
ATOM 5915 O O . ASP A 1 725 ? 4.842 -24.777 -32.118 1.00 81.06 725 ASP A O 1
ATOM 5919 N N . CYS A 1 726 ? 5.624 -24.827 -30.023 1.00 81.81 726 CYS A N 1
ATOM 5920 C CA . CYS A 1 726 ? 6.822 -24.012 -30.313 1.00 81.81 726 CYS A CA 1
ATOM 5921 C C . CYS A 1 726 ? 8.156 -24.749 -30.148 1.00 81.81 726 CYS A C 1
ATOM 5923 O O . CYS A 1 726 ? 9.211 -24.143 -30.324 1.00 81.81 726 CYS A O 1
ATOM 5925 N N . GLY A 1 727 ? 8.138 -26.021 -29.744 1.00 86.50 727 GLY A N 1
ATOM 5926 C CA . GLY A 1 727 ? 9.339 -26.830 -29.530 1.00 86.50 727 GLY A CA 1
ATOM 5927 C C . GLY A 1 727 ? 10.219 -26.403 -28.349 1.00 86.50 727 GLY A C 1
ATOM 5928 O O . GLY A 1 727 ? 11.280 -26.994 -28.152 1.00 86.50 727 GLY A O 1
ATOM 5929 N N . MET A 1 728 ? 9.817 -25.398 -27.557 1.00 87.50 728 MET A N 1
ATOM 5930 C CA . MET A 1 728 ? 10.576 -24.949 -26.384 1.00 87.50 728 MET A CA 1
ATOM 5931 C C . MET A 1 728 ? 10.718 -26.091 -25.376 1.00 87.50 728 MET A C 1
ATOM 5933 O O . MET A 1 728 ? 9.713 -26.671 -24.961 1.00 87.50 728 MET A O 1
ATOM 5937 N N . SER A 1 729 ? 11.952 -26.396 -24.967 1.00 87.19 729 SER A N 1
ATOM 5938 C CA . SER A 1 729 ? 12.201 -27.412 -23.943 1.00 87.19 729 SER A CA 1
ATOM 5939 C C . SER A 1 729 ? 11.619 -26.984 -22.600 1.00 87.19 729 SER A C 1
ATOM 5941 O O . SER A 1 729 ? 11.652 -25.806 -22.250 1.00 87.19 729 SER A O 1
ATOM 5943 N N . ALA A 1 730 ? 11.133 -27.932 -21.807 1.00 82.94 730 ALA A N 1
ATOM 5944 C CA . ALA A 1 730 ? 10.647 -27.638 -20.464 1.00 82.94 730 ALA A CA 1
ATOM 5945 C C . ALA A 1 730 ? 11.718 -27.007 -19.552 1.00 82.94 730 ALA A C 1
ATOM 5947 O O . ALA A 1 730 ? 11.390 -26.230 -18.661 1.00 82.94 730 ALA A O 1
ATOM 5948 N N . SER A 1 731 ? 13.003 -27.293 -19.795 1.00 82.69 731 SER A N 1
ATOM 5949 C CA . SER A 1 731 ? 14.127 -26.628 -19.122 1.00 82.69 731 SER A CA 1
ATOM 5950 C C . SER A 1 731 ? 14.313 -25.161 -19.518 1.00 82.69 731 SER A C 1
ATOM 5952 O O . SER A 1 731 ? 14.901 -24.410 -18.744 1.00 82.69 731 SER A O 1
ATOM 5954 N N . ASP A 1 732 ? 13.829 -24.755 -20.694 1.00 84.44 732 ASP A N 1
ATOM 5955 C CA . ASP A 1 732 ? 13.843 -23.366 -21.166 1.00 84.44 732 ASP A CA 1
ATOM 5956 C C . ASP A 1 732 ? 12.571 -22.595 -20.810 1.00 84.44 732 ASP A C 1
ATOM 5958 O O . ASP A 1 732 ? 12.572 -21.365 -20.876 1.00 84.44 732 ASP A O 1
ATOM 5962 N N . MET A 1 733 ? 11.499 -23.296 -20.436 1.00 85.06 733 MET A N 1
ATOM 5963 C CA . MET A 1 733 ? 10.285 -22.663 -19.942 1.00 85.06 733 MET A CA 1
ATOM 5964 C C . MET A 1 733 ? 10.550 -21.997 -18.598 1.00 85.06 733 MET A C 1
ATOM 5966 O O . MET A 1 733 ? 11.200 -22.555 -17.711 1.00 85.06 733 MET A O 1
ATOM 5970 N N . VAL A 1 734 ? 9.971 -20.817 -18.417 1.00 80.06 734 VAL A N 1
ATOM 5971 C CA . VAL A 1 734 ? 10.015 -20.107 -17.139 1.00 80.06 734 VAL A CA 1
ATOM 5972 C C . VAL A 1 734 ? 8.649 -20.135 -16.488 1.00 80.06 734 VAL A C 1
ATOM 5974 O O . VAL A 1 734 ? 7.611 -20.189 -17.157 1.00 80.06 734 VAL A O 1
ATOM 5977 N N . LYS A 1 735 ? 8.642 -20.072 -15.157 1.00 76.19 735 LYS A N 1
ATOM 5978 C CA . LYS A 1 735 ? 7.420 -19.714 -14.450 1.00 76.19 735 LYS A CA 1
ATOM 5979 C C . LYS A 1 735 ? 7.024 -18.321 -14.907 1.00 76.19 735 LYS A C 1
ATOM 5981 O O . LYS A 1 735 ? 7.862 -17.421 -14.984 1.00 76.19 735 LYS A O 1
ATOM 5986 N N . LYS A 1 736 ? 5.748 -18.164 -15.237 1.00 74.56 736 LYS A N 1
ATOM 5987 C CA . LYS A 1 736 ? 5.187 -16.871 -15.607 1.00 74.56 736 LYS A CA 1
ATOM 5988 C C . LYS A 1 736 ? 5.559 -15.844 -14.533 1.00 74.56 736 LYS A C 1
ATOM 5990 O O . LYS A 1 736 ? 5.299 -16.113 -13.363 1.00 74.56 736 LYS A O 1
ATOM 5995 N N . PRO A 1 737 ? 6.173 -14.703 -14.882 1.00 73.06 737 PRO A N 1
ATOM 5996 C CA . PRO A 1 737 ? 6.505 -13.706 -13.879 1.00 73.06 737 PRO A CA 1
ATOM 5997 C C . PRO A 1 737 ? 5.216 -13.079 -13.326 1.00 73.06 737 PRO A C 1
ATOM 5999 O O . PRO A 1 737 ? 4.253 -12.899 -14.083 1.00 73.06 737 PRO A O 1
ATOM 6002 N N . PRO A 1 738 ? 5.179 -12.714 -12.033 1.00 72.94 738 PRO A N 1
ATOM 6003 C CA . PRO A 1 738 ? 4.049 -11.988 -11.477 1.00 72.94 738 PRO A CA 1
ATOM 6004 C C . PRO A 1 738 ? 3.909 -10.632 -12.181 1.00 72.94 738 PRO A C 1
ATOM 6006 O O . PRO A 1 738 ? 4.898 -9.912 -12.384 1.00 72.94 738 PRO A O 1
ATOM 6009 N N . ARG A 1 739 ? 2.677 -10.284 -12.568 1.00 77.00 739 ARG A N 1
ATOM 6010 C CA . ARG A 1 739 ? 2.369 -8.975 -13.153 1.00 77.00 739 ARG A CA 1
ATOM 6011 C C . ARG A 1 739 ? 2.183 -7.938 -12.051 1.00 77.00 739 ARG A C 1
ATOM 6013 O O . ARG A 1 739 ? 1.790 -8.263 -10.933 1.00 77.00 739 ARG A O 1
ATOM 6020 N N . ARG A 1 740 ? 2.498 -6.689 -12.391 1.00 84.19 740 ARG A N 1
ATOM 6021 C CA . ARG A 1 740 ? 2.133 -5.525 -11.583 1.00 84.19 740 ARG A CA 1
ATOM 6022 C C . ARG A 1 740 ? 0.664 -5.214 -11.810 1.00 84.19 740 ARG A C 1
ATOM 6024 O O . ARG A 1 740 ? 0.196 -5.317 -12.943 1.00 84.19 740 ARG A O 1
ATOM 6031 N N . HIS A 1 741 ? -0.021 -4.809 -10.756 1.00 87.31 741 HIS A N 1
ATOM 6032 C CA . HIS A 1 741 ? -1.422 -4.409 -10.801 1.00 87.31 741 HIS A CA 1
ATOM 6033 C C . HIS A 1 741 ? -1.602 -3.037 -10.176 1.00 87.31 741 HIS A C 1
ATOM 6035 O O . HIS A 1 741 ? -0.672 -2.498 -9.575 1.00 87.31 741 HIS A O 1
ATOM 6041 N N . ARG A 1 742 ? -2.789 -2.458 -10.350 1.00 91.44 742 ARG A N 1
ATOM 6042 C CA . ARG A 1 742 ? -3.127 -1.215 -9.665 1.00 91.44 742 ARG A CA 1
ATOM 6043 C C . ARG A 1 742 ? -3.215 -1.470 -8.160 1.00 91.44 742 ARG A C 1
ATOM 6045 O O . ARG A 1 742 ? -3.751 -2.507 -7.766 1.00 91.44 742 ARG A O 1
ATOM 6052 N N . PRO A 1 743 ? -2.749 -0.536 -7.321 1.00 91.81 743 PRO A N 1
ATOM 6053 C CA . PRO A 1 743 ? -3.017 -0.586 -5.898 1.00 91.81 743 PRO A CA 1
ATOM 6054 C C . PRO A 1 743 ? -4.521 -0.505 -5.649 1.00 91.81 743 PRO A C 1
ATOM 6056 O O . PRO A 1 743 ? -5.280 0.102 -6.421 1.00 91.81 743 PRO A O 1
ATOM 6059 N N . GLY A 1 744 ? -4.954 -1.142 -4.573 1.00 93.00 744 GLY A N 1
ATOM 6060 C CA . GLY A 1 744 ? -6.365 -1.302 -4.288 1.00 93.00 744 GLY A CA 1
ATOM 6061 C C . GLY A 1 744 ? -6.616 -1.752 -2.864 1.00 93.00 744 GLY A C 1
ATOM 6062 O O . GLY A 1 744 ? -5.712 -2.154 -2.140 1.00 93.00 744 GLY A O 1
ATOM 6063 N N . GLY A 1 745 ? -7.878 -1.668 -2.485 1.00 94.88 745 GLY A N 1
ATOM 6064 C CA . GLY A 1 745 ? -8.410 -2.148 -1.226 1.00 94.88 745 GLY A CA 1
ATOM 6065 C C . GLY A 1 745 ? -9.588 -3.063 -1.500 1.00 94.88 745 GLY A C 1
ATOM 6066 O O . GLY A 1 745 ? -9.962 -3.328 -2.645 1.00 94.88 745 GLY A O 1
ATOM 6067 N N . ASN A 1 746 ? -10.205 -3.542 -0.439 1.00 96.44 746 ASN A N 1
ATOM 6068 C CA . ASN A 1 746 ? -11.301 -4.486 -0.521 1.00 96.44 746 ASN A CA 1
ATOM 6069 C C . ASN A 1 746 ? -12.452 -4.054 0.375 1.00 96.44 746 ASN A C 1
ATOM 6071 O O . ASN A 1 746 ? -12.234 -3.416 1.395 1.00 96.44 746 ASN A O 1
ATOM 6075 N N . ILE A 1 747 ? -13.676 -4.411 0.007 1.00 97.81 747 ILE A N 1
ATOM 6076 C CA . ILE A 1 747 ? -14.864 -4.225 0.836 1.00 97.81 747 ILE A CA 1
ATOM 6077 C C . ILE A 1 747 ? -15.461 -5.594 1.126 1.00 97.81 747 ILE A C 1
ATOM 6079 O O . ILE A 1 747 ? -15.722 -6.367 0.202 1.00 97.81 747 ILE A O 1
ATOM 6083 N N . LEU A 1 748 ? -15.700 -5.859 2.405 1.00 98.25 748 LEU A N 1
ATOM 6084 C CA . LEU A 1 748 ? -16.518 -6.951 2.902 1.00 98.25 748 LEU A CA 1
ATOM 6085 C C . LEU A 1 748 ? -17.939 -6.403 3.090 1.00 98.25 748 LEU A C 1
ATOM 6087 O O . LEU A 1 748 ? -18.208 -5.655 4.031 1.00 98.25 748 LEU A O 1
ATOM 6091 N N . PHE A 1 749 ? -18.830 -6.727 2.157 1.00 97.88 749 PHE A N 1
ATOM 6092 C CA . PHE A 1 749 ? -20.247 -6.381 2.200 1.00 97.88 749 PHE A CA 1
ATOM 6093 C C . PHE A 1 749 ? -21.006 -7.409 3.020 1.00 97.88 749 PHE A C 1
ATOM 6095 O O . PHE A 1 749 ? -21.030 -8.580 2.643 1.00 97.88 749 PHE A O 1
ATOM 6102 N N . PHE A 1 750 ? -21.645 -6.961 4.093 1.00 97.06 750 PHE A N 1
ATOM 6103 C CA . PHE A 1 750 ? -22.474 -7.806 4.937 1.00 97.06 750 PHE A CA 1
ATOM 6104 C C . PHE A 1 750 ? -23.950 -7.537 4.668 1.00 97.06 750 PHE A C 1
ATOM 6106 O O . PHE A 1 750 ? -24.409 -6.391 4.710 1.00 97.06 750 PHE A O 1
ATOM 6113 N N . GLU A 1 751 ? -24.678 -8.603 4.353 1.00 94.69 751 GLU A N 1
ATOM 6114 C CA . GLU A 1 751 ? -26.113 -8.565 4.112 1.00 94.69 751 GLU A CA 1
ATOM 6115 C C . GLU A 1 751 ? -26.740 -9.897 4.534 1.00 94.69 751 GLU A C 1
ATOM 6117 O O . GLU A 1 751 ? -26.331 -10.967 4.080 1.00 94.69 751 GLU A O 1
ATOM 6122 N N . ASN A 1 752 ? -27.762 -9.831 5.392 1.00 91.06 752 ASN A N 1
ATOM 6123 C CA . ASN A 1 752 ? -28.504 -10.996 5.880 1.00 91.06 752 ASN A CA 1
ATOM 6124 C C . ASN A 1 752 ? -27.601 -12.091 6.488 1.00 91.06 752 ASN A C 1
ATOM 6126 O O . ASN A 1 752 ? -27.832 -13.277 6.250 1.00 91.06 752 ASN A O 1
ATOM 6130 N N . GLY A 1 753 ? -26.569 -11.707 7.253 1.00 90.94 753 GLY A N 1
ATOM 6131 C CA . GLY A 1 753 ? -25.632 -12.645 7.880 1.00 90.94 753 GLY A CA 1
ATOM 6132 C C . GLY A 1 753 ? -24.613 -13.266 6.923 1.00 90.94 753 GLY A C 1
ATOM 6133 O O . GLY A 1 753 ? -23.826 -14.107 7.347 1.00 90.94 753 GLY A O 1
ATOM 6134 N N . LYS A 1 754 ? -24.602 -12.863 5.646 1.00 95.94 754 LYS A N 1
ATOM 6135 C CA . LYS A 1 754 ? -23.643 -13.311 4.629 1.00 95.94 754 LYS A CA 1
ATOM 6136 C C . LYS A 1 754 ? -22.647 -12.216 4.298 1.00 95.94 754 LYS A C 1
ATOM 6138 O O . LYS A 1 754 ? -22.950 -11.035 4.435 1.00 95.94 754 LYS A O 1
ATOM 6143 N N . VAL A 1 755 ? -21.481 -12.613 3.798 1.00 97.00 755 VAL A N 1
ATOM 6144 C CA . VAL A 1 755 ? -20.413 -11.712 3.366 1.00 97.00 755 VAL A CA 1
ATOM 6145 C C . VAL A 1 755 ? -20.138 -11.847 1.872 1.00 97.00 755 VAL A C 1
ATOM 6147 O O . VAL A 1 755 ? -20.126 -12.945 1.320 1.00 97.00 755 VAL A O 1
ATOM 6150 N N . LYS A 1 756 ? -19.882 -10.725 1.208 1.00 96.69 756 LYS A N 1
ATOM 6151 C CA . LYS A 1 756 ? -19.362 -10.652 -0.157 1.00 96.69 756 LYS A CA 1
ATOM 6152 C C . LYS A 1 756 ? -18.105 -9.792 -0.176 1.00 96.69 756 LYS A C 1
ATOM 6154 O O . LYS A 1 756 ? -18.118 -8.683 0.343 1.00 96.69 756 LYS A O 1
ATOM 6159 N N . ILE A 1 757 ? -17.043 -10.262 -0.821 1.00 97.31 757 ILE A N 1
ATOM 6160 C CA . ILE A 1 757 ? -15.764 -9.551 -0.896 1.00 97.31 757 ILE A CA 1
ATOM 6161 C C . ILE A 1 757 ? -15.591 -8.970 -2.296 1.00 97.31 757 ILE A C 1
ATOM 6163 O O . ILE A 1 757 ? -15.702 -9.690 -3.292 1.00 97.31 757 ILE A O 1
ATOM 6167 N N . LYS A 1 758 ? -15.323 -7.665 -2.377 1.00 96.12 758 LYS A N 1
ATOM 6168 C CA . LYS A 1 758 ? -15.120 -6.944 -3.638 1.00 96.12 758 LYS A CA 1
ATOM 6169 C C . LYS A 1 758 ? -13.905 -6.026 -3.562 1.00 96.12 758 LYS A C 1
ATOM 6171 O O . LYS A 1 758 ? -13.818 -5.216 -2.645 1.00 96.12 758 LYS A O 1
ATOM 6176 N N . SER A 1 759 ? -13.030 -6.071 -4.559 1.00 95.12 759 SER A N 1
ATOM 6177 C CA . SER A 1 759 ? -11.923 -5.119 -4.670 1.00 95.12 759 SER A CA 1
ATOM 6178 C C . SER A 1 759 ? -12.341 -3.780 -5.266 1.00 95.12 759 SER A C 1
ATOM 6180 O O . SER A 1 759 ? -13.169 -3.712 -6.180 1.00 95.12 759 SER A O 1
ATOM 6182 N N . ILE A 1 760 ? -11.708 -2.720 -4.774 1.00 95.38 760 ILE A N 1
ATOM 6183 C CA . ILE A 1 760 ? -11.803 -1.343 -5.252 1.00 95.38 760 ILE A CA 1
ATOM 6184 C C . ILE A 1 760 ? -10.385 -0.865 -5.573 1.00 95.38 760 ILE A C 1
ATOM 6186 O O . ILE A 1 760 ? -9.478 -1.024 -4.762 1.00 95.38 760 ILE A O 1
ATOM 6190 N N . PHE A 1 761 ? -10.197 -0.282 -6.754 1.00 92.31 761 PHE A N 1
ATOM 6191 C CA . PHE A 1 761 ? -8.890 0.156 -7.257 1.00 92.31 761 PHE A CA 1
ATOM 6192 C C . PHE A 1 761 ? -8.786 1.659 -7.291 1.00 92.31 761 PHE A C 1
ATOM 6194 O O . PHE A 1 761 ? -9.806 2.338 -7.279 1.00 92.31 761 PHE A O 1
ATOM 6201 N N . SER A 1 762 ? -7.565 2.160 -7.434 1.00 89.38 762 SER A N 1
ATOM 6202 C CA . SER A 1 762 ? -7.361 3.557 -7.782 1.00 89.38 762 SER A CA 1
ATOM 6203 C C . SER A 1 762 ? -7.744 3.874 -9.230 1.00 89.38 762 SER A C 1
ATOM 6205 O O . SER A 1 762 ? -7.546 3.079 -10.160 1.00 89.38 762 SER A O 1
ATOM 6207 N N . GLU A 1 763 ? -8.288 5.073 -9.430 1.00 90.31 763 GLU A N 1
ATOM 6208 C CA . GLU A 1 763 ? -8.519 5.684 -10.744 1.00 90.31 763 GLU A CA 1
ATOM 6209 C C . GLU A 1 763 ? -7.425 6.674 -11.147 1.00 90.31 763 GLU A C 1
ATOM 6211 O O . GLU A 1 763 ? -7.423 7.149 -12.286 1.00 90.31 763 GLU A O 1
ATOM 6216 N N . ILE A 1 764 ? -6.455 6.939 -10.266 1.00 91.44 764 ILE A N 1
ATOM 6217 C CA . ILE A 1 764 ? -5.308 7.796 -10.574 1.00 91.44 764 ILE A CA 1
ATOM 6218 C C . ILE A 1 764 ? -4.577 7.215 -11.790 1.00 91.44 764 ILE A C 1
ATOM 6220 O O . ILE A 1 764 ? -4.186 6.046 -11.793 1.00 91.44 764 ILE A O 1
ATOM 6224 N N . LYS A 1 765 ? -4.370 8.021 -12.838 1.00 91.00 765 LYS A N 1
ATOM 6225 C CA . LYS A 1 765 ? -3.758 7.573 -14.104 1.00 91.00 765 LYS A CA 1
ATOM 6226 C C . LYS A 1 765 ? -2.393 6.913 -13.876 1.00 91.00 765 LYS A C 1
ATOM 6228 O O . LYS A 1 765 ? -2.126 5.867 -14.461 1.00 91.00 765 LYS A O 1
ATOM 6233 N N . GLN A 1 766 ? -1.583 7.492 -12.994 1.00 91.12 766 GLN A N 1
ATOM 6234 C CA . GLN A 1 766 ? -0.238 7.045 -12.624 1.00 91.12 766 GLN A CA 1
ATOM 6235 C C . GLN A 1 766 ? -0.223 5.702 -11.885 1.00 91.12 766 GLN A C 1
ATOM 6237 O O . GLN A 1 766 ? 0.809 5.040 -11.850 1.00 91.12 766 GLN A O 1
ATOM 6242 N N . SER A 1 767 ? -1.361 5.266 -11.333 1.00 90.62 767 SER A N 1
ATOM 6243 C CA . SER A 1 767 ? -1.482 3.958 -10.678 1.00 90.62 767 SER A CA 1
ATOM 6244 C C . SER A 1 767 ? -1.557 2.787 -11.662 1.00 90.62 767 SER A C 1
ATOM 6246 O O . SER A 1 767 ? -1.445 1.632 -11.257 1.00 90.62 767 SER A O 1
ATOM 6248 N N . LYS A 1 768 ? -1.738 3.062 -12.964 1.00 91.56 768 LYS A N 1
ATOM 6249 C CA . LYS A 1 768 ? -1.733 2.039 -14.014 1.00 91.56 768 LYS A CA 1
ATOM 6250 C C . LYS A 1 768 ? -0.291 1.589 -14.284 1.00 91.56 768 LYS A C 1
ATOM 6252 O O . LYS A 1 768 ? 0.514 2.430 -14.689 1.00 91.56 768 LYS A O 1
ATOM 6257 N N . PRO A 1 769 ? 0.037 0.293 -14.126 1.00 89.81 769 PRO A N 1
ATOM 6258 C CA . PRO A 1 769 ? 1.377 -0.205 -14.421 1.00 89.81 769 PRO A CA 1
ATOM 6259 C C . PRO A 1 769 ? 1.786 0.076 -15.873 1.00 89.81 769 PRO A C 1
ATOM 6261 O O . PRO A 1 769 ? 1.054 -0.269 -16.803 1.00 89.81 769 PRO A O 1
ATOM 6264 N N . ARG A 1 770 ? 2.953 0.693 -16.064 1.00 91.06 770 ARG A N 1
ATOM 6265 C CA . ARG A 1 770 ? 3.542 0.978 -17.380 1.00 91.06 770 ARG A CA 1
ATOM 6266 C C . ARG A 1 770 ? 4.293 -0.230 -17.932 1.00 91.06 770 ARG A C 1
ATOM 6268 O O . ARG A 1 770 ? 4.877 -1.019 -17.183 1.00 91.06 770 ARG A O 1
ATOM 6275 N N . LYS A 1 771 ? 4.347 -0.341 -19.259 1.00 89.25 771 LYS A N 1
ATOM 6276 C CA . LYS A 1 771 ? 5.022 -1.449 -19.955 1.00 89.25 771 LYS A CA 1
ATOM 6277 C C . LYS A 1 771 ? 6.539 -1.282 -19.995 1.00 89.25 771 LYS A C 1
ATOM 6279 O O . LYS A 1 771 ? 7.249 -2.278 -19.905 1.00 89.25 771 LYS A O 1
ATOM 6284 N N . GLY A 1 772 ? 7.041 -0.045 -20.043 1.00 86.69 772 GLY A N 1
ATOM 6285 C CA . GLY A 1 772 ? 8.481 0.256 -19.985 1.00 86.69 772 GLY A CA 1
ATOM 6286 C C . GLY A 1 772 ? 9.182 -0.332 -18.746 1.00 86.69 772 GLY A C 1
ATOM 6287 O O . GLY A 1 772 ? 10.112 -1.123 -18.903 1.00 86.69 772 GLY A O 1
ATOM 6288 N N . PRO A 1 773 ? 8.707 -0.044 -17.517 1.00 87.06 773 PRO A N 1
ATOM 6289 C CA . PRO A 1 773 ? 9.188 -0.686 -16.290 1.00 87.06 773 PRO A CA 1
ATOM 6290 C C . PRO A 1 773 ? 9.173 -2.222 -16.338 1.00 87.06 773 PRO A C 1
ATOM 6292 O O . PRO A 1 773 ? 10.117 -2.868 -15.885 1.00 87.06 773 PRO A O 1
ATOM 6295 N N . LEU A 1 774 ? 8.127 -2.825 -16.917 1.00 83.31 774 LEU A N 1
ATOM 6296 C CA . LEU A 1 774 ? 8.031 -4.282 -17.071 1.00 83.31 774 LEU A CA 1
ATOM 6297 C C . LEU A 1 774 ? 9.069 -4.833 -18.061 1.00 83.31 774 LEU A C 1
ATOM 6299 O O . LEU A 1 774 ? 9.652 -5.880 -17.785 1.00 83.31 774 LEU A O 1
ATOM 6303 N N . CYS A 1 775 ? 9.329 -4.125 -19.164 1.00 85.00 775 CYS A N 1
ATOM 6304 C CA . CYS A 1 775 ? 10.356 -4.484 -20.145 1.00 85.00 775 CYS A CA 1
ATOM 6305 C C . CYS A 1 775 ? 11.754 -4.460 -19.527 1.00 85.00 775 CYS A C 1
ATOM 6307 O O . CYS A 1 775 ? 12.482 -5.445 -19.629 1.00 85.00 775 CYS A O 1
ATOM 6309 N N . GLU A 1 776 ? 12.101 -3.380 -18.820 1.00 85.75 776 GLU A N 1
ATOM 6310 C CA . GLU A 1 776 ? 13.404 -3.262 -18.156 1.00 85.75 776 GLU A CA 1
ATOM 6311 C C . GLU A 1 776 ? 13.590 -4.363 -17.098 1.00 85.75 776 GLU A C 1
ATOM 6313 O O . GLU A 1 776 ? 14.640 -5.003 -17.048 1.00 85.75 776 GLU A O 1
ATOM 6318 N N . LYS A 1 777 ? 12.547 -4.653 -16.306 1.00 81.44 777 LYS A N 1
ATOM 6319 C CA . LYS A 1 777 ? 12.558 -5.746 -15.322 1.00 81.44 777 LYS A CA 1
ATOM 6320 C C . LYS A 1 777 ? 12.785 -7.122 -15.964 1.00 81.44 777 LYS A C 1
ATOM 6322 O O . LYS A 1 777 ? 13.362 -8.005 -15.337 1.00 81.44 777 LYS A O 1
ATOM 6327 N N . GLN A 1 778 ? 12.315 -7.318 -17.195 1.00 78.19 778 GLN A N 1
ATOM 6328 C CA . GLN A 1 778 ? 12.482 -8.555 -17.964 1.00 78.19 778 GLN A CA 1
ATOM 6329 C C . GLN A 1 778 ? 13.792 -8.605 -18.766 1.00 78.19 778 GLN A C 1
ATOM 6331 O O . GLN A 1 778 ? 14.023 -9.585 -19.471 1.00 78.19 778 GLN A O 1
ATOM 6336 N N . GLY A 1 779 ? 14.643 -7.580 -18.670 1.00 80.50 779 GLY A N 1
ATOM 6337 C CA . GLY A 1 779 ? 15.892 -7.508 -19.425 1.00 80.50 779 GLY A CA 1
ATOM 6338 C C . GLY A 1 779 ? 15.704 -7.172 -20.908 1.00 80.50 779 GLY A C 1
ATOM 6339 O O . GLY A 1 779 ? 16.591 -7.423 -21.716 1.00 80.50 779 GLY A O 1
ATOM 6340 N N . VAL A 1 780 ? 14.561 -6.607 -21.301 1.00 81.50 780 VAL A N 1
ATOM 6341 C CA . VAL A 1 780 ? 14.326 -6.179 -22.685 1.00 81.50 780 VAL A CA 1
ATOM 6342 C C . VAL A 1 780 ? 14.829 -4.748 -22.862 1.00 81.50 780 VAL A C 1
ATOM 6344 O O . VAL A 1 780 ? 14.488 -3.879 -22.063 1.00 81.50 780 VAL A O 1
ATOM 6347 N N . PHE A 1 781 ? 15.610 -4.498 -23.920 1.00 79.12 781 PHE A N 1
ATOM 6348 C CA . PHE A 1 781 ? 16.257 -3.203 -24.198 1.00 79.12 781 PHE A CA 1
ATOM 6349 C C . PHE A 1 781 ? 17.127 -2.687 -23.036 1.00 79.12 781 PHE A C 1
ATOM 6351 O O . PHE A 1 781 ? 17.159 -1.494 -22.736 1.00 79.12 781 PHE A O 1
ATOM 6358 N N . VAL A 1 782 ? 17.822 -3.600 -22.355 1.00 76.31 782 VAL A N 1
ATOM 6359 C CA . VAL A 1 782 ? 18.908 -3.263 -21.416 1.00 76.31 782 VAL A CA 1
ATOM 6360 C C . VAL A 1 782 ? 20.268 -3.778 -21.891 1.00 76.31 782 VAL A C 1
ATOM 6362 O O . VAL A 1 782 ? 21.288 -3.360 -21.355 1.00 76.31 782 VAL A O 1
ATOM 6365 N N . ASP A 1 783 ? 20.273 -4.644 -22.907 1.00 80.31 783 ASP A N 1
ATOM 6366 C CA . ASP A 1 783 ? 21.469 -5.221 -23.515 1.00 80.31 783 ASP A CA 1
ATOM 6367 C C . ASP A 1 783 ? 21.962 -4.400 -24.716 1.00 80.31 783 ASP A C 1
ATOM 6369 O O . ASP A 1 783 ? 21.278 -3.516 -25.235 1.00 80.31 783 ASP A O 1
ATOM 6373 N N . GLU A 1 784 ? 23.159 -4.739 -25.187 1.00 86.62 784 GLU A N 1
ATOM 6374 C CA . GLU A 1 784 ? 23.772 -4.169 -26.383 1.00 86.62 784 GLU A CA 1
ATOM 6375 C C . GLU A 1 784 ? 22.939 -4.428 -27.653 1.00 86.62 784 GLU A C 1
ATOM 6377 O O . GLU A 1 784 ? 22.481 -5.546 -27.918 1.00 86.62 784 GLU A O 1
ATOM 6382 N N . MET A 1 785 ? 22.808 -3.402 -28.493 1.00 88.19 785 MET A N 1
ATOM 6383 C CA . MET A 1 785 ? 22.297 -3.521 -29.861 1.00 88.19 785 MET A CA 1
ATOM 6384 C C . MET A 1 785 ? 23.382 -3.185 -30.885 1.00 88.19 785 MET A C 1
ATOM 6386 O O . MET A 1 785 ? 24.320 -2.460 -30.579 1.00 88.19 785 MET A O 1
ATOM 6390 N N . MET A 1 786 ? 23.253 -3.679 -32.113 1.00 89.00 786 MET A N 1
ATOM 6391 C CA . MET A 1 786 ? 24.222 -3.489 -33.197 1.00 89.00 786 MET A CA 1
ATOM 6392 C C . MET A 1 786 ? 23.525 -3.247 -34.538 1.00 89.00 786 MET A C 1
ATOM 6394 O O . MET A 1 786 ? 22.363 -3.600 -34.708 1.00 89.00 786 MET A O 1
ATOM 6398 N N . LEU A 1 787 ? 24.230 -2.682 -35.519 1.00 89.50 787 LEU A N 1
ATOM 6399 C CA . LEU A 1 787 ? 23.711 -2.574 -36.885 1.00 89.50 787 LEU A CA 1
ATOM 6400 C C . LEU A 1 787 ? 23.708 -3.928 -37.604 1.00 89.50 787 LEU A C 1
ATOM 6402 O O . LEU A 1 787 ? 24.735 -4.601 -37.707 1.00 89.50 787 LEU A O 1
ATOM 6406 N N . GLU A 1 788 ? 22.566 -4.303 -38.174 1.00 91.12 788 GLU A N 1
ATOM 6407 C CA . GLU A 1 788 ? 22.423 -5.527 -38.955 1.00 91.12 788 GLU A CA 1
ATOM 6408 C C . GLU A 1 788 ? 23.258 -5.459 -40.240 1.00 91.12 788 GLU A C 1
ATOM 6410 O O . GLU A 1 788 ? 23.147 -4.534 -41.043 1.00 91.12 788 GLU A O 1
ATOM 6415 N N . GLY A 1 789 ? 24.111 -6.464 -40.451 1.00 87.38 789 GLY A N 1
ATOM 6416 C CA . GLY A 1 789 ? 24.890 -6.620 -41.684 1.00 87.38 789 GLY A CA 1
ATOM 6417 C C . GLY A 1 789 ? 26.105 -5.691 -41.833 1.00 87.38 789 GLY A C 1
ATOM 6418 O O . GLY A 1 789 ? 26.936 -5.933 -42.718 1.00 87.38 789 GLY A O 1
ATOM 6419 N N . ILE A 1 790 ? 26.273 -4.693 -40.960 1.00 85.50 790 ILE A N 1
ATOM 6420 C CA . ILE A 1 790 ? 27.409 -3.762 -40.976 1.00 85.50 790 ILE A CA 1
ATOM 6421 C C . ILE A 1 790 ? 28.505 -4.256 -40.025 1.00 85.50 790 ILE A C 1
ATOM 6423 O O . ILE A 1 790 ? 28.525 -3.937 -38.841 1.00 85.50 790 ILE A O 1
ATOM 6427 N N . LYS A 1 791 ? 29.426 -5.050 -40.580 1.00 81.06 791 LYS A N 1
ATOM 6428 C CA . LYS A 1 791 ? 30.568 -5.658 -39.869 1.00 81.06 791 LYS A CA 1
ATOM 6429 C C . LYS A 1 791 ? 31.930 -5.057 -40.251 1.00 81.06 791 LYS A C 1
ATOM 6431 O O . LYS A 1 791 ? 32.948 -5.704 -40.067 1.00 81.06 791 LYS A O 1
ATOM 6436 N N . SER A 1 792 ? 31.949 -3.896 -40.906 1.00 76.06 792 SER A N 1
ATOM 6437 C CA . SER A 1 792 ? 33.182 -3.167 -41.233 1.00 76.06 792 SER A CA 1
ATOM 6438 C C . SER A 1 792 ? 32.889 -1.701 -41.525 1.00 76.06 792 SER A C 1
ATOM 6440 O O . SER A 1 792 ? 31.793 -1.360 -41.985 1.00 76.06 792 SER A O 1
ATOM 6442 N N . GLU A 1 793 ? 33.890 -0.842 -41.334 1.00 74.94 793 GLU A N 1
ATOM 6443 C CA . GLU A 1 793 ? 33.814 0.576 -41.698 1.00 74.94 793 GLU A CA 1
ATOM 6444 C C . GLU A 1 793 ? 33.528 0.765 -43.198 1.00 74.94 793 GLU A C 1
ATOM 6446 O O . GLU A 1 793 ? 32.715 1.602 -43.579 1.00 74.94 793 GLU A O 1
ATOM 6451 N N . ILE A 1 794 ? 34.094 -0.084 -44.064 1.00 80.56 794 ILE A N 1
ATOM 6452 C CA . ILE A 1 794 ? 33.813 -0.069 -45.509 1.00 80.56 794 ILE A CA 1
ATOM 6453 C C . ILE A 1 794 ? 32.318 -0.285 -45.780 1.00 80.56 794 ILE A C 1
ATOM 6455 O O . ILE A 1 794 ? 31.715 0.441 -46.570 1.00 80.56 794 ILE A O 1
ATOM 6459 N N . LYS A 1 795 ? 31.692 -1.270 -45.121 1.00 84.06 795 LYS A N 1
ATOM 6460 C CA . LYS A 1 795 ? 30.250 -1.516 -45.268 1.00 84.06 795 LYS A CA 1
ATOM 6461 C C . LYS A 1 795 ? 29.422 -0.355 -44.729 1.00 84.06 795 LYS A C 1
ATOM 6463 O O . LYS A 1 795 ? 28.421 -0.006 -45.348 1.00 84.06 795 LYS A O 1
ATOM 6468 N N . PHE A 1 796 ? 29.849 0.248 -43.622 1.00 85.44 796 PHE A N 1
ATOM 6469 C CA . PHE A 1 796 ? 29.210 1.436 -43.066 1.00 85.44 796 PHE A CA 1
ATOM 6470 C C . PHE A 1 796 ? 29.278 2.622 -44.042 1.00 85.44 796 PHE A C 1
ATOM 6472 O O . PHE A 1 796 ? 28.266 3.255 -44.331 1.00 85.44 796 PHE A O 1
ATOM 6479 N N . ASN A 1 797 ? 30.444 2.882 -44.631 1.00 84.81 797 ASN A N 1
ATOM 6480 C CA . ASN A 1 797 ? 30.634 3.971 -45.587 1.00 84.81 797 ASN A CA 1
ATOM 6481 C C . ASN A 1 797 ? 29.827 3.751 -46.875 1.00 84.81 797 ASN A C 1
ATOM 6483 O O . ASN A 1 797 ? 29.237 4.698 -47.394 1.00 84.81 797 ASN A O 1
ATOM 6487 N N . ASN A 1 798 ? 29.708 2.500 -47.326 1.00 89.12 798 ASN A N 1
ATOM 6488 C CA . ASN A 1 798 ? 28.915 2.119 -48.500 1.00 89.12 798 ASN A CA 1
ATOM 6489 C C . ASN A 1 798 ? 27.395 2.098 -48.257 1.00 89.12 798 ASN A C 1
ATOM 6491 O O . ASN A 1 798 ? 26.622 1.997 -49.216 1.00 89.12 798 ASN A O 1
ATOM 6495 N N . TRP A 1 799 ? 26.942 2.180 -47.004 1.00 91.44 799 TRP A N 1
ATOM 6496 C CA . TRP A 1 799 ? 25.524 2.312 -46.691 1.00 91.44 799 TRP A CA 1
ATOM 6497 C C . TRP A 1 799 ? 24.988 3.630 -47.277 1.00 91.44 799 TRP A C 1
ATOM 6499 O O . TRP A 1 799 ? 25.564 4.699 -47.073 1.00 91.44 799 TRP A O 1
ATOM 6509 N N . LYS A 1 800 ? 23.903 3.559 -48.058 1.00 91.94 800 LYS A N 1
ATOM 6510 C CA . LYS A 1 800 ? 23.275 4.728 -48.692 1.00 91.94 800 LYS A CA 1
ATOM 6511 C C . LYS A 1 800 ? 22.380 5.479 -47.707 1.00 91.94 800 LYS A C 1
ATOM 6513 O O . LYS A 1 800 ? 21.538 4.865 -47.059 1.00 91.94 800 LYS A O 1
ATOM 6518 N N . HIS A 1 801 ? 22.483 6.807 -47.719 1.00 86.31 801 HIS A N 1
ATOM 6519 C CA . HIS A 1 801 ? 21.892 7.715 -46.731 1.00 86.31 801 HIS A CA 1
ATOM 6520 C C . HIS A 1 801 ? 20.417 7.454 -46.374 1.00 86.31 801 HIS A C 1
ATOM 6522 O O . HIS A 1 801 ? 20.071 7.304 -45.206 1.00 86.31 801 HIS A O 1
ATOM 6528 N N . LYS A 1 802 ? 19.561 7.280 -47.388 1.00 86.19 802 LYS A N 1
ATOM 6529 C CA . LYS A 1 802 ? 18.102 7.133 -47.223 1.00 86.19 802 LYS A CA 1
ATOM 6530 C C . LYS A 1 802 ? 17.587 5.693 -47.196 1.00 86.19 802 LYS A C 1
ATOM 6532 O O . LYS A 1 802 ? 16.377 5.482 -47.185 1.00 86.19 802 LYS A O 1
ATOM 6537 N N . ILE A 1 803 ? 18.469 4.699 -47.261 1.00 89.31 803 ILE A N 1
ATOM 6538 C CA . ILE A 1 803 ? 18.050 3.294 -47.213 1.00 89.31 803 ILE A CA 1
ATOM 6539 C C . ILE A 1 803 ? 18.052 2.866 -45.747 1.00 89.31 803 ILE A C 1
ATOM 6541 O O . ILE A 1 803 ? 19.121 2.884 -45.149 1.00 89.31 803 ILE A O 1
ATOM 6545 N N . PRO A 1 804 ? 16.917 2.488 -45.142 1.00 90.44 804 PRO A N 1
ATOM 6546 C CA . PRO A 1 804 ? 16.921 2.034 -43.760 1.00 90.44 804 PRO A CA 1
ATOM 6547 C C . PRO A 1 804 ? 17.620 0.675 -43.628 1.00 90.44 804 PRO A C 1
ATOM 6549 O O . PRO A 1 804 ? 17.491 -0.190 -44.497 1.00 90.44 804 PRO A O 1
ATOM 6552 N N . ILE A 1 805 ? 18.327 0.483 -42.518 1.00 91.75 805 ILE A N 1
ATOM 6553 C CA . ILE A 1 805 ? 18.786 -0.825 -42.029 1.00 91.75 805 ILE A CA 1
ATOM 6554 C C . ILE A 1 805 ? 18.250 -1.039 -40.615 1.00 91.75 805 ILE A C 1
ATOM 6556 O O . ILE A 1 805 ? 17.692 -0.124 -40.011 1.00 91.75 805 ILE A O 1
ATOM 6560 N N . ASN A 1 806 ? 18.420 -2.243 -40.073 1.00 92.56 806 ASN A N 1
ATOM 6561 C CA . ASN A 1 806 ? 17.975 -2.541 -38.719 1.00 92.56 806 ASN A CA 1
ATOM 6562 C C . ASN A 1 806 ? 19.102 -2.326 -37.702 1.00 92.56 806 ASN A C 1
ATOM 6564 O O . ASN A 1 806 ? 20.225 -2.786 -37.905 1.00 92.56 806 ASN A O 1
ATOM 6568 N N . ILE A 1 807 ? 18.781 -1.714 -36.566 1.00 90.25 807 ILE A N 1
ATOM 6569 C CA . ILE A 1 807 ? 19.483 -1.963 -35.305 1.00 90.25 807 ILE A CA 1
ATOM 6570 C C . ILE A 1 807 ? 18.860 -3.219 -34.694 1.00 90.25 807 ILE A C 1
ATOM 6572 O O . ILE A 1 807 ? 17.636 -3.322 -34.591 1.00 90.25 807 ILE A O 1
ATOM 6576 N N . ILE A 1 808 ? 19.697 -4.171 -34.297 1.00 92.12 808 ILE A N 1
ATOM 6577 C CA . ILE A 1 808 ? 19.283 -5.469 -33.780 1.00 92.12 808 ILE A CA 1
ATOM 6578 C C . ILE A 1 808 ? 19.868 -5.738 -32.400 1.00 92.12 808 ILE A C 1
ATOM 6580 O O . ILE A 1 808 ? 20.991 -5.326 -32.121 1.00 92.12 808 ILE A O 1
ATOM 6584 N N . SER A 1 809 ? 19.137 -6.434 -31.529 1.00 91.06 809 SER A N 1
ATOM 6585 C CA . SER A 1 809 ? 19.715 -6.914 -30.267 1.00 91.06 809 SER A CA 1
ATOM 6586 C C . SER A 1 809 ? 20.896 -7.846 -30.559 1.00 91.06 809 SER A C 1
ATOM 6588 O O . SER A 1 809 ? 20.757 -8.776 -31.356 1.00 91.06 809 SER A O 1
ATOM 6590 N N . LYS A 1 810 ? 22.053 -7.607 -29.926 1.00 87.44 810 LYS A N 1
ATOM 6591 C CA . LYS A 1 810 ? 23.289 -8.371 -30.176 1.00 87.44 810 LYS A CA 1
ATOM 6592 C C . LYS A 1 810 ? 23.104 -9.858 -29.891 1.00 87.44 810 LYS A C 1
ATOM 6594 O O . LYS A 1 810 ? 23.552 -10.703 -30.659 1.00 87.44 810 LYS A O 1
ATOM 6599 N N . ASN A 1 811 ? 22.412 -10.157 -28.794 1.00 88.88 811 ASN A N 1
ATOM 6600 C CA . ASN A 1 811 ? 22.051 -11.510 -28.409 1.00 88.88 811 ASN A CA 1
ATOM 6601 C C . ASN A 1 811 ? 20.543 -11.721 -28.613 1.00 88.88 811 ASN A C 1
ATOM 6603 O O . ASN A 1 811 ? 19.751 -10.821 -28.307 1.00 88.88 811 ASN A O 1
ATOM 6607 N N . PRO A 1 812 ? 20.118 -12.898 -29.099 1.00 89.94 812 PRO A N 1
ATOM 6608 C CA . PRO A 1 812 ? 18.726 -13.302 -29.017 1.00 89.94 812 PRO A CA 1
ATOM 6609 C C . PRO A 1 812 ? 18.292 -13.404 -27.555 1.00 89.94 812 PRO A C 1
ATOM 6611 O O . PRO A 1 812 ? 19.029 -13.917 -26.712 1.00 89.94 812 PRO A O 1
ATOM 6614 N N . PHE A 1 813 ? 17.072 -12.977 -27.261 1.00 88.12 813 PHE A N 1
ATOM 6615 C CA . PHE A 1 813 ? 16.466 -13.161 -25.948 1.00 88.12 813 PHE A CA 1
ATOM 6616 C C . PHE A 1 813 ? 15.394 -14.250 -26.018 1.00 88.12 813 PHE A C 1
ATOM 6618 O O . PHE A 1 813 ? 14.768 -14.478 -27.059 1.00 88.12 813 PHE A O 1
ATOM 6625 N N . LYS A 1 814 ? 15.163 -14.941 -24.899 1.00 88.06 814 LYS A N 1
ATOM 6626 C CA . LYS A 1 814 ? 14.061 -15.904 -24.803 1.00 88.06 814 LYS A CA 1
ATOM 6627 C C . LYS A 1 814 ? 12.746 -15.139 -24.782 1.00 88.06 814 LYS A C 1
ATOM 6629 O O . LYS A 1 814 ? 12.492 -14.368 -23.859 1.00 88.06 814 LYS A O 1
ATOM 6634 N N . TYR A 1 815 ? 11.920 -15.360 -25.794 1.00 86.88 815 TYR A N 1
ATOM 6635 C CA . TYR A 1 815 ? 10.604 -14.757 -25.877 1.00 86.88 815 TYR A CA 1
ATOM 6636 C C . TYR A 1 815 ? 9.579 -15.646 -25.196 1.00 86.88 815 TYR A C 1
ATOM 6638 O O . TYR A 1 815 ? 9.525 -16.860 -25.407 1.00 86.88 815 TYR A O 1
ATOM 6646 N N . TYR A 1 816 ? 8.718 -15.010 -24.423 1.00 84.25 816 TYR A N 1
ATOM 6647 C CA . TYR A 1 816 ? 7.540 -15.636 -23.860 1.00 84.25 816 TYR A CA 1
ATOM 6648 C C . TYR A 1 816 ? 6.325 -14.899 -24.416 1.00 84.25 816 TYR A C 1
ATOM 6650 O O . TYR A 1 816 ? 6.337 -13.671 -24.486 1.00 84.25 816 TYR A O 1
ATOM 6658 N N . GLY A 1 817 ? 5.281 -15.632 -24.815 1.00 73.94 817 GLY A N 1
ATOM 6659 C CA . GLY A 1 817 ? 4.125 -15.066 -25.537 1.00 73.94 817 GLY A CA 1
ATOM 6660 C C . GLY A 1 817 ? 3.371 -13.947 -24.804 1.00 73.94 817 GLY A C 1
ATOM 6661 O O . GLY A 1 817 ? 2.544 -13.266 -25.389 1.00 73.94 817 GLY A O 1
ATOM 6662 N N . ASN A 1 818 ? 3.657 -13.731 -23.520 1.00 73.62 818 ASN A N 1
ATOM 6663 C CA . ASN A 1 818 ? 3.050 -12.701 -22.681 1.00 73.62 818 ASN A CA 1
ATOM 6664 C C . ASN A 1 818 ? 3.880 -11.410 -22.563 1.00 73.62 818 ASN A C 1
ATOM 6666 O O . ASN A 1 818 ? 3.481 -10.520 -21.803 1.00 73.62 818 ASN A O 1
ATOM 6670 N N . MET A 1 819 ? 5.051 -11.356 -23.198 1.00 81.50 819 MET A N 1
ATOM 6671 C CA . MET A 1 819 ? 5.906 -10.175 -23.227 1.00 81.50 819 MET A CA 1
ATOM 6672 C C . MET A 1 819 ? 5.337 -9.158 -24.215 1.00 81.50 819 MET A C 1
ATOM 6674 O O . MET A 1 819 ? 4.932 -9.504 -25.323 1.00 81.50 819 MET A O 1
ATOM 6678 N N . GLU A 1 820 ? 5.326 -7.893 -23.813 1.00 82.50 820 GLU A N 1
ATOM 6679 C CA . GLU A 1 820 ? 4.814 -6.795 -24.626 1.00 82.50 820 GLU A CA 1
ATOM 6680 C C . GLU A 1 820 ? 5.967 -5.919 -25.101 1.00 82.50 820 GLU A C 1
ATOM 6682 O O . GLU A 1 820 ? 6.898 -5.648 -24.348 1.00 82.50 820 GLU A O 1
ATOM 6687 N N . PHE A 1 821 ? 5.898 -5.469 -26.352 1.00 87.62 821 PHE A N 1
ATOM 6688 C CA . PHE A 1 821 ? 6.980 -4.741 -27.008 1.00 87.62 821 PHE A CA 1
ATOM 6689 C C . PHE A 1 821 ? 6.459 -3.440 -27.606 1.00 87.62 821 PHE A C 1
ATOM 6691 O O . PHE A 1 821 ? 5.269 -3.343 -27.932 1.00 87.62 821 PHE A O 1
ATOM 6698 N N . PRO A 1 822 ? 7.324 -2.426 -27.753 1.00 91.50 822 PRO A N 1
ATOM 6699 C CA . PRO A 1 822 ? 6.926 -1.200 -28.408 1.00 91.50 822 PRO A CA 1
ATOM 6700 C C . PRO A 1 822 ? 6.669 -1.463 -29.893 1.00 91.50 822 PRO A C 1
ATOM 6702 O O . PRO A 1 822 ? 7.240 -2.365 -30.498 1.00 91.50 822 PRO A O 1
ATOM 6705 N N . SER A 1 823 ? 5.791 -0.657 -30.477 1.00 91.00 823 SER A N 1
ATOM 6706 C CA . SER A 1 823 ? 5.432 -0.713 -31.901 1.00 91.00 823 SER A CA 1
ATOM 6707 C C . SER A 1 823 ? 6.318 0.186 -32.767 1.00 91.00 823 SER A C 1
ATOM 6709 O O . SER A 1 823 ? 6.502 -0.062 -33.961 1.00 91.00 823 SER A O 1
ATOM 6711 N N . ARG A 1 824 ? 6.880 1.235 -32.161 1.00 92.94 824 ARG A N 1
ATOM 6712 C CA . ARG A 1 824 ? 7.667 2.273 -32.827 1.00 92.94 824 ARG A CA 1
ATOM 6713 C C . ARG A 1 824 ? 8.802 2.736 -31.923 1.00 92.94 824 ARG A C 1
ATOM 6715 O O . ARG A 1 824 ? 8.639 2.765 -30.700 1.00 92.94 824 ARG A O 1
ATOM 6722 N N . VAL A 1 825 ? 9.904 3.134 -32.545 1.00 92.44 825 VAL A N 1
ATOM 6723 C CA . VAL A 1 825 ? 11.025 3.824 -31.907 1.00 92.44 825 VAL A CA 1
ATOM 6724 C C . VAL A 1 825 ? 11.259 5.171 -32.583 1.00 92.44 825 VAL A C 1
ATOM 6726 O O . VAL A 1 825 ? 11.030 5.326 -33.783 1.00 92.44 825 VAL A O 1
ATOM 6729 N N . GLN A 1 826 ? 11.716 6.140 -31.808 1.00 91.75 826 GLN A N 1
ATOM 6730 C CA . GLN A 1 826 ? 12.174 7.439 -32.274 1.00 91.75 826 GLN A CA 1
ATOM 6731 C C . GLN A 1 826 ? 13.564 7.719 -31.697 1.00 91.75 826 GLN A C 1
ATOM 6733 O O . GLN A 1 826 ? 13.846 7.365 -30.548 1.00 91.75 826 GLN A O 1
ATOM 6738 N N . TYR A 1 827 ? 14.425 8.332 -32.508 1.00 90.56 827 TYR A N 1
ATOM 6739 C CA . TYR A 1 827 ? 15.792 8.695 -32.145 1.00 90.56 827 TYR A CA 1
ATOM 6740 C C . TYR A 1 827 ? 15.868 10.197 -31.930 1.00 90.56 827 TYR A C 1
ATOM 6742 O O . TYR A 1 827 ? 15.385 10.973 -32.754 1.00 90.56 827 TYR A O 1
ATOM 6750 N N . VAL A 1 828 ? 16.437 10.591 -30.797 1.00 88.56 828 VAL A N 1
ATOM 6751 C CA . VAL A 1 828 ? 16.459 11.985 -30.362 1.00 88.56 828 VAL A CA 1
ATOM 6752 C C . VAL A 1 828 ? 17.857 12.319 -29.858 1.00 88.56 828 VAL A C 1
ATOM 6754 O O . VAL A 1 828 ? 18.431 11.545 -29.089 1.00 88.56 828 VAL A O 1
ATOM 6757 N N . THR A 1 829 ? 18.409 13.461 -30.252 1.00 86.56 829 THR A N 1
ATOM 6758 C CA . THR A 1 829 ? 19.691 13.964 -29.744 1.00 86.56 829 THR A CA 1
ATOM 6759 C C . THR A 1 829 ? 19.526 15.326 -29.101 1.00 86.56 829 THR A C 1
ATOM 6761 O O . THR A 1 829 ? 18.566 16.055 -29.351 1.00 86.56 829 THR A O 1
ATOM 6764 N N . PHE A 1 830 ? 20.458 15.672 -28.219 1.00 79.31 830 PHE A N 1
ATOM 6765 C CA . PHE A 1 830 ? 20.397 16.943 -27.520 1.00 79.31 830 PHE A CA 1
ATOM 6766 C C . PHE A 1 830 ? 20.719 18.132 -28.435 1.00 79.31 830 PHE A C 1
ATOM 6768 O O . PHE A 1 830 ? 20.068 19.170 -28.299 1.00 79.31 830 PHE A O 1
ATOM 6775 N N . SER A 1 831 ? 21.652 17.990 -29.377 1.00 78.19 831 SER A N 1
ATOM 6776 C CA . SER A 1 831 ? 22.034 19.057 -30.311 1.00 78.19 831 SER A CA 1
ATOM 6777 C C . SER A 1 831 ? 21.083 19.253 -31.498 1.00 78.19 831 SER A C 1
ATOM 6779 O O . SER A 1 831 ? 20.882 20.407 -31.889 1.00 78.19 831 SER A O 1
ATOM 6781 N N . GLU A 1 832 ? 20.500 18.177 -32.037 1.00 78.69 832 GLU A N 1
ATOM 6782 C CA . GLU A 1 832 ? 19.728 18.191 -33.295 1.00 78.69 832 GLU A CA 1
ATOM 6783 C C . GLU A 1 832 ? 18.229 17.900 -33.115 1.00 78.69 832 GLU A C 1
ATOM 6785 O O . GLU A 1 832 ? 17.481 17.991 -34.081 1.00 78.69 832 GLU A O 1
ATOM 6790 N N . GLY A 1 833 ? 17.770 17.570 -31.902 1.00 83.06 833 GLY A N 1
ATOM 6791 C CA . GLY A 1 833 ? 16.359 17.270 -31.657 1.00 83.06 833 GLY A CA 1
ATOM 6792 C C . GLY A 1 833 ? 15.950 15.897 -32.196 1.00 83.06 833 GLY A C 1
ATOM 6793 O O . GLY A 1 833 ? 16.629 14.897 -31.952 1.00 83.06 833 GLY A O 1
ATOM 6794 N N . GLU A 1 834 ? 14.802 15.815 -32.868 1.00 86.75 834 GLU A N 1
ATOM 6795 C CA . GLU A 1 834 ? 14.334 14.583 -33.511 1.00 86.75 834 GLU A CA 1
ATOM 6796 C C . GLU A 1 834 ? 15.101 14.342 -34.801 1.00 86.75 834 GLU A C 1
ATOM 6798 O O . GLU A 1 834 ? 15.119 15.178 -35.701 1.00 86.75 834 GLU A O 1
ATOM 6803 N N . LEU A 1 835 ? 15.690 13.154 -34.895 1.00 86.44 835 LEU A N 1
ATOM 6804 C CA . LEU A 1 835 ? 16.332 12.714 -36.118 1.00 86.44 835 LEU A CA 1
ATOM 6805 C C . LEU A 1 835 ? 15.293 12.087 -37.050 1.00 86.44 835 LEU A C 1
ATOM 6807 O O . LEU A 1 835 ? 14.394 11.365 -36.605 1.00 86.44 835 LEU A O 1
ATOM 6811 N N . ASP A 1 836 ? 15.455 12.310 -38.353 1.00 80.56 836 ASP A N 1
ATOM 6812 C CA . ASP A 1 836 ? 14.563 11.760 -39.372 1.00 80.56 836 ASP A CA 1
ATOM 6813 C C . ASP A 1 836 ? 14.452 10.223 -39.282 1.00 80.56 836 ASP A C 1
ATOM 6815 O O . ASP A 1 836 ? 15.363 9.514 -38.859 1.00 80.56 836 ASP A O 1
ATOM 6819 N N . GLY A 1 837 ? 13.331 9.649 -39.720 1.00 68.56 837 GLY A N 1
ATOM 6820 C CA . GLY A 1 837 ? 13.248 8.196 -39.920 1.00 68.56 837 GLY A CA 1
ATOM 6821 C C . GLY A 1 837 ? 13.076 7.344 -38.654 1.00 68.56 837 GLY A C 1
ATOM 6822 O O . GLY A 1 837 ? 13.617 6.240 -38.595 1.00 68.56 837 GLY A O 1
ATOM 6823 N N . GLY A 1 838 ? 12.277 7.801 -37.681 1.00 67.94 838 GLY A N 1
ATOM 6824 C CA . GLY A 1 838 ? 11.744 6.936 -36.619 1.00 67.94 838 GLY A CA 1
ATOM 6825 C C . GLY A 1 838 ? 11.080 5.667 -37.184 1.00 67.94 838 GLY A C 1
ATOM 6826 O O . GLY A 1 838 ? 10.297 5.720 -38.137 1.00 67.94 838 GLY A O 1
ATOM 6827 N N . GLY A 1 839 ? 11.432 4.512 -36.619 1.00 80.44 839 GLY A N 1
ATOM 6828 C CA . GLY A 1 839 ? 11.239 3.203 -37.240 1.00 80.44 839 GLY A CA 1
ATOM 6829 C C . GLY A 1 839 ? 10.179 2.321 -36.587 1.00 80.44 839 GLY A C 1
ATOM 6830 O O . GLY A 1 839 ? 9.736 2.550 -35.457 1.00 80.44 839 GLY A O 1
ATOM 6831 N N . ARG A 1 840 ? 9.796 1.248 -37.288 1.00 88.75 840 ARG A N 1
ATOM 6832 C CA . ARG A 1 840 ? 9.002 0.164 -36.692 1.00 88.75 840 ARG A CA 1
ATOM 6833 C C . ARG A 1 840 ? 9.897 -0.685 -35.802 1.00 88.75 840 ARG A C 1
ATOM 6835 O O . ARG A 1 840 ? 10.980 -1.078 -36.223 1.00 88.75 840 ARG A O 1
ATOM 6842 N N . VAL A 1 841 ? 9.412 -1.017 -34.610 1.00 90.81 841 VAL A N 1
ATOM 6843 C CA . VAL A 1 841 ? 10.039 -2.051 -33.783 1.00 90.81 841 VAL A CA 1
ATOM 6844 C C . VAL A 1 841 ? 9.373 -3.380 -34.107 1.00 90.81 841 VAL A C 1
ATOM 6846 O O . VAL A 1 841 ? 8.146 -3.493 -34.140 1.00 90.81 841 VAL A O 1
ATOM 6849 N N . ARG A 1 842 ? 10.192 -4.381 -34.405 1.00 92.56 842 ARG A N 1
ATOM 6850 C CA . ARG A 1 842 ? 9.776 -5.726 -34.791 1.00 92.56 842 ARG A CA 1
ATOM 6851 C C . ARG A 1 842 ? 10.538 -6.748 -33.971 1.00 92.56 842 ARG A C 1
ATOM 6853 O O . ARG A 1 842 ? 11.637 -6.497 -33.489 1.00 92.56 842 ARG A O 1
ATOM 6860 N N . ILE A 1 843 ? 9.939 -7.917 -33.833 1.00 90.38 843 ILE A N 1
ATOM 6861 C CA . ILE A 1 843 ? 10.549 -9.058 -33.169 1.00 90.38 843 ILE A CA 1
ATOM 6862 C C . ILE A 1 843 ? 10.610 -10.170 -34.196 1.00 90.38 843 ILE A C 1
ATOM 6864 O O . ILE A 1 843 ? 9.573 -10.593 -34.708 1.00 90.38 843 ILE A O 1
ATOM 6868 N N . GLU A 1 844 ? 11.810 -10.643 -34.496 1.00 91.38 844 GLU A N 1
ATOM 6869 C CA . GLU A 1 844 ? 12.011 -11.699 -35.483 1.00 91.38 844 GLU A CA 1
ATOM 6870 C C . GLU A 1 844 ? 12.542 -12.976 -34.821 1.00 91.38 844 GLU A C 1
ATOM 6872 O O . GLU A 1 844 ? 13.232 -12.896 -33.802 1.00 91.38 844 GLU A O 1
ATOM 6877 N N . PRO A 1 845 ? 12.193 -14.168 -35.341 1.00 88.25 845 PRO A N 1
ATOM 6878 C CA . PRO A 1 845 ? 12.780 -15.426 -34.889 1.00 88.25 845 PRO A CA 1
ATOM 6879 C C . PRO A 1 845 ? 14.309 -15.438 -35.013 1.00 88.25 845 PRO A C 1
ATOM 6881 O O . PRO A 1 845 ? 14.855 -14.959 -36.003 1.00 88.25 845 PRO A O 1
ATOM 6884 N N . SER A 1 846 ? 14.975 -16.024 -34.020 1.00 89.81 846 SER A N 1
ATOM 6885 C CA . SER A 1 846 ? 16.379 -16.443 -34.099 1.00 89.81 846 SER A CA 1
ATOM 6886 C C . SER A 1 846 ? 16.479 -17.879 -34.648 1.00 89.81 846 SER A C 1
ATOM 6888 O O . SER A 1 846 ? 15.494 -18.436 -35.138 1.00 89.81 846 SER A O 1
ATOM 6890 N N . GLU A 1 847 ? 17.650 -18.511 -34.532 1.00 88.19 847 GLU A N 1
ATOM 6891 C CA . GLU A 1 847 ? 17.869 -19.930 -34.852 1.00 88.19 847 GLU A CA 1
ATOM 6892 C C . GLU A 1 847 ? 16.889 -20.848 -34.110 1.00 88.19 847 GLU A C 1
ATOM 6894 O O . GLU A 1 847 ? 16.379 -21.816 -34.677 1.00 88.19 847 GLU A O 1
ATOM 6899 N N . LYS A 1 848 ? 16.582 -20.530 -32.845 1.00 85.62 848 LYS A N 1
ATOM 6900 C CA . LYS A 1 848 ? 15.527 -21.217 -32.097 1.00 85.62 848 LYS A CA 1
ATOM 6901 C C . LYS A 1 848 ? 14.198 -20.481 -32.274 1.00 85.62 848 LYS A C 1
ATOM 6903 O O . LYS A 1 848 ? 14.149 -19.269 -32.077 1.00 85.62 848 LYS A O 1
ATOM 6908 N N . PRO A 1 849 ? 13.079 -21.190 -32.517 1.00 80.06 849 PRO A N 1
ATOM 6909 C CA . PRO A 1 849 ? 11.774 -20.567 -32.787 1.00 80.06 849 PRO A CA 1
ATOM 6910 C C . PRO A 1 849 ? 11.245 -19.700 -31.628 1.00 80.06 849 PRO A C 1
ATOM 6912 O O . PRO A 1 849 ? 10.434 -18.790 -31.839 1.00 80.06 849 PRO A O 1
ATOM 6915 N N . TYR A 1 850 ? 11.720 -19.980 -30.412 1.00 85.31 850 TYR A N 1
ATOM 6916 C CA . TYR A 1 850 ? 11.376 -19.296 -29.170 1.00 85.31 850 TYR A CA 1
ATOM 6917 C C . TYR A 1 850 ? 12.390 -18.246 -28.706 1.00 85.31 850 TYR A C 1
ATOM 6919 O O . TYR A 1 850 ? 12.143 -17.541 -27.728 1.00 85.31 850 TYR A O 1
ATOM 6927 N N . GLU A 1 851 ? 13.527 -18.142 -29.382 1.00 90.31 851 GLU A N 1
ATOM 6928 C CA . GLU A 1 851 ? 14.444 -17.028 -29.202 1.00 90.31 851 GLU A CA 1
ATOM 6929 C C . GLU A 1 851 ? 14.119 -15.982 -30.256 1.00 90.31 851 GLU A C 1
ATOM 6931 O O . GLU A 1 851 ? 13.790 -16.303 -31.403 1.00 90.31 851 GLU A O 1
ATOM 6936 N N . LYS A 1 852 ? 14.168 -14.720 -29.854 1.00 90.25 852 LYS A N 1
ATOM 6937 C CA . LYS A 1 852 ? 13.844 -13.609 -30.729 1.00 90.25 852 LYS A CA 1
ATOM 6938 C C . LYS A 1 852 ? 14.939 -12.564 -30.712 1.00 90.25 852 LYS A C 1
ATOM 6940 O O . LYS A 1 852 ? 15.652 -12.407 -29.725 1.00 90.25 852 LYS A O 1
ATOM 6945 N N . ILE A 1 853 ? 15.027 -11.834 -31.811 1.00 92.19 853 ILE A N 1
ATOM 6946 C CA . ILE A 1 853 ? 15.879 -10.662 -31.965 1.00 92.19 853 ILE A CA 1
ATOM 6947 C C . ILE A 1 853 ? 14.957 -9.456 -32.106 1.00 92.19 853 ILE A C 1
ATOM 6949 O O . ILE A 1 853 ? 14.003 -9.481 -32.890 1.00 92.19 853 ILE A O 1
ATOM 6953 N N . VAL A 1 854 ? 15.227 -8.405 -31.335 1.00 92.12 854 VAL A N 1
ATOM 6954 C CA . VAL A 1 854 ? 14.563 -7.117 -31.547 1.00 92.12 854 VAL A CA 1
ATOM 6955 C C . VAL A 1 854 ? 15.188 -6.473 -32.771 1.00 92.12 854 VAL A C 1
ATOM 6957 O O . VAL A 1 854 ? 16.409 -6.391 -32.833 1.00 92.12 854 VAL A O 1
ATOM 6960 N N . LYS A 1 855 ? 14.372 -5.995 -33.708 1.00 93.50 855 LYS A N 1
ATOM 6961 C CA . LYS A 1 855 ? 14.792 -5.191 -34.857 1.00 93.50 855 LYS A CA 1
ATOM 6962 C C . LYS A 1 855 ? 14.109 -3.838 -34.828 1.00 93.50 855 LYS A C 1
ATOM 6964 O O . LYS A 1 855 ? 12.913 -3.756 -34.550 1.00 93.50 855 LYS A O 1
ATOM 6969 N N . GLN A 1 856 ? 14.845 -2.792 -35.159 1.00 93.19 856 GLN A N 1
ATOM 6970 C CA . GLN A 1 856 ? 14.289 -1.455 -35.291 1.00 93.19 856 GLN A CA 1
ATOM 6971 C C . GLN A 1 856 ? 14.931 -0.708 -36.458 1.00 93.19 856 GLN A C 1
ATOM 6973 O O . GLN A 1 856 ? 16.148 -0.760 -36.626 1.00 93.19 856 GLN A O 1
ATOM 6978 N N . ASP A 1 857 ? 14.111 -0.046 -37.270 1.00 91.75 857 ASP A N 1
ATOM 6979 C CA . ASP A 1 857 ? 14.586 0.619 -38.485 1.00 91.75 857 ASP A CA 1
ATOM 6980 C C . ASP A 1 857 ? 15.327 1.924 -38.150 1.00 91.75 857 ASP A C 1
ATOM 6982 O O . ASP A 1 857 ? 14.848 2.713 -37.335 1.00 91.75 857 ASP A O 1
ATOM 6986 N N . ILE A 1 858 ? 16.450 2.179 -38.825 1.00 91.31 858 ILE A N 1
ATOM 6987 C CA . ILE A 1 858 ? 17.159 3.463 -38.802 1.00 91.31 858 ILE A CA 1
ATOM 6988 C C . ILE A 1 858 ? 17.780 3.770 -40.173 1.00 91.31 858 ILE A C 1
ATOM 6990 O O . ILE A 1 858 ? 18.236 2.865 -40.874 1.00 91.31 858 ILE A O 1
ATOM 6994 N N . VAL A 1 859 ? 17.803 5.045 -40.571 1.00 91.94 859 VAL A N 1
ATOM 6995 C CA . VAL A 1 859 ? 18.505 5.533 -41.776 1.00 91.94 859 VAL A CA 1
ATOM 6996 C C . VAL A 1 859 ? 19.901 6.056 -41.424 1.00 91.94 859 VAL A C 1
ATOM 6998 O O . VAL A 1 859 ? 20.176 6.352 -40.262 1.00 91.94 859 VAL A O 1
ATOM 7001 N N . LYS A 1 860 ? 20.803 6.154 -42.408 1.00 90.12 860 LYS A N 1
ATOM 7002 C CA . LYS A 1 860 ? 22.215 6.465 -42.131 1.00 90.12 860 LYS A CA 1
ATOM 7003 C C . LYS A 1 860 ? 22.395 7.859 -41.578 1.00 90.12 860 LYS A C 1
ATOM 7005 O O . LYS A 1 860 ? 23.134 7.993 -40.618 1.00 90.12 860 LYS A O 1
ATOM 7010 N N . ASP A 1 861 ? 21.695 8.841 -42.144 1.00 89.75 861 ASP A N 1
ATOM 7011 C CA . ASP A 1 861 ? 21.771 10.237 -41.700 1.00 89.75 861 ASP A CA 1
ATOM 7012 C C . ASP A 1 861 ? 21.476 10.332 -40.200 1.00 89.75 861 ASP A C 1
ATOM 7014 O O . ASP A 1 861 ? 22.269 10.854 -39.423 1.00 89.75 861 ASP A O 1
ATOM 7018 N N . SER A 1 862 ? 20.391 9.692 -39.771 1.00 88.75 862 SER A N 1
ATOM 7019 C CA . SER A 1 862 ? 19.984 9.647 -38.369 1.00 88.75 862 SER A CA 1
ATOM 7020 C C . SER A 1 862 ? 20.941 8.833 -37.521 1.00 88.75 862 SER A C 1
ATOM 7022 O O . SER A 1 862 ? 21.247 9.214 -36.403 1.00 88.75 862 SER A O 1
ATOM 7024 N N . PHE A 1 863 ? 21.466 7.720 -38.025 1.00 88.31 863 PHE A N 1
ATOM 7025 C CA . PHE A 1 863 ? 22.479 6.972 -37.291 1.00 88.31 863 PHE A CA 1
ATOM 7026 C C . PHE A 1 863 ? 23.791 7.754 -37.144 1.00 88.31 863 PHE A C 1
ATOM 7028 O O . PHE A 1 863 ? 24.456 7.624 -36.121 1.00 88.31 863 PHE A O 1
ATOM 7035 N N . GLU A 1 864 ? 24.175 8.554 -38.138 1.00 86.31 864 GLU A N 1
ATOM 7036 C CA . GLU A 1 864 ? 25.347 9.427 -38.102 1.00 86.31 864 GLU A CA 1
ATOM 7037 C C . GLU A 1 864 ? 25.149 10.577 -37.115 1.00 86.31 864 GLU A C 1
ATOM 7039 O O . GLU A 1 864 ? 25.999 10.728 -36.241 1.00 86.31 864 GLU A O 1
ATOM 7044 N N . GLY A 1 865 ? 24.002 11.266 -37.140 1.00 84.38 865 GLY A N 1
ATOM 7045 C CA . GLY A 1 865 ? 23.649 12.257 -36.114 1.00 84.38 865 GLY A CA 1
ATOM 7046 C C . GLY A 1 865 ? 23.640 11.638 -34.713 1.00 84.38 865 GLY A C 1
ATOM 7047 O O . GLY A 1 865 ? 24.287 12.122 -33.787 1.00 84.38 865 GLY A O 1
ATOM 7048 N N . PHE A 1 866 ? 23.031 10.460 -34.571 1.00 82.81 866 PHE A N 1
ATOM 7049 C CA . PHE A 1 866 ? 22.993 9.708 -33.316 1.00 82.81 866 PHE A CA 1
ATOM 7050 C C . PHE A 1 866 ? 24.392 9.307 -32.818 1.00 82.81 866 PHE A C 1
ATOM 7052 O O . PHE A 1 866 ? 24.709 9.462 -31.635 1.00 82.81 866 PHE A O 1
ATOM 7059 N N . LYS A 1 867 ? 25.251 8.818 -33.723 1.00 80.75 867 LYS A N 1
ATOM 7060 C CA . LYS A 1 867 ? 26.660 8.468 -33.481 1.00 80.75 867 LYS A CA 1
ATOM 7061 C C . LYS A 1 867 ? 27.459 9.672 -33.019 1.00 80.75 867 LYS A C 1
ATOM 7063 O O . LYS A 1 867 ? 28.218 9.561 -32.055 1.00 80.75 867 LYS A O 1
ATOM 7068 N N . ASP A 1 868 ? 27.335 10.782 -33.727 1.00 79.12 868 ASP A N 1
ATOM 7069 C CA . ASP A 1 868 ? 28.151 11.960 -33.491 1.00 79.12 868 ASP A CA 1
ATOM 7070 C C . ASP A 1 868 ? 27.739 12.627 -32.171 1.00 79.12 868 ASP A C 1
ATOM 7072 O O . ASP A 1 868 ? 28.606 12.873 -31.326 1.00 79.12 868 ASP A O 1
ATOM 7076 N N . SER A 1 869 ? 26.439 12.707 -31.871 1.00 77.56 869 SER A N 1
ATOM 7077 C CA . SER A 1 869 ? 25.941 13.123 -30.552 1.00 77.56 869 SER A CA 1
ATOM 7078 C C . SER A 1 869 ? 26.438 12.244 -29.403 1.00 77.56 869 SER A C 1
ATOM 7080 O O . SER A 1 869 ? 26.791 12.737 -28.332 1.00 77.56 869 SER A O 1
ATOM 7082 N N . ALA A 1 870 ? 26.540 10.931 -29.601 1.00 69.19 870 ALA A N 1
ATOM 7083 C CA . ALA A 1 870 ? 27.044 10.031 -28.565 1.00 69.19 870 ALA A CA 1
ATOM 7084 C C . ALA A 1 870 ? 28.582 10.044 -28.405 1.00 69.19 870 ALA A C 1
ATOM 7086 O O . ALA A 1 870 ? 29.098 9.578 -27.379 1.00 69.19 870 ALA A O 1
ATOM 7087 N N . LYS A 1 871 ? 29.331 10.548 -29.398 1.00 65.94 871 LYS A N 1
ATOM 7088 C CA . LYS A 1 871 ? 30.797 10.718 -29.333 1.00 65.94 871 LYS A CA 1
ATOM 7089 C C . LYS A 1 871 ? 31.204 11.973 -28.572 1.00 65.94 871 LYS A C 1
ATOM 7091 O O . LYS A 1 871 ? 32.241 11.967 -27.906 1.00 65.94 871 LYS A O 1
ATOM 7096 N N . HIS A 1 872 ? 30.436 13.051 -28.683 1.00 70.50 872 HIS A N 1
ATOM 7097 C CA . HIS A 1 872 ? 30.794 14.310 -28.047 1.00 70.50 872 HIS A CA 1
ATOM 7098 C C . HIS A 1 872 ? 30.542 14.267 -26.535 1.00 70.50 872 HIS A C 1
ATOM 7100 O O . HIS A 1 872 ? 29.528 13.767 -26.040 1.00 70.50 872 HIS A O 1
ATOM 7106 N N . LYS A 1 873 ? 31.500 14.803 -25.769 1.00 68.50 873 LYS A N 1
ATOM 7107 C CA . LYS A 1 873 ? 31.398 14.884 -24.306 1.00 68.50 873 LYS A CA 1
ATOM 7108 C C . LYS A 1 873 ? 30.215 15.756 -23.866 1.00 68.50 873 LYS A C 1
ATOM 7110 O O . LYS A 1 873 ? 29.645 15.492 -22.819 1.00 68.50 873 LYS A O 1
ATOM 7115 N N . GLU A 1 874 ? 29.842 16.732 -24.688 1.00 71.94 874 GLU A N 1
ATOM 7116 C CA . GLU A 1 874 ? 28.825 17.744 -24.382 1.00 71.94 874 GLU A CA 1
ATOM 7117 C C . GLU A 1 874 ? 27.417 17.406 -24.898 1.00 71.94 874 GLU A C 1
ATOM 7119 O O . GLU A 1 874 ? 26.495 18.179 -24.665 1.00 71.94 874 GLU A O 1
ATOM 7124 N N . ASP A 1 875 ? 27.235 16.288 -25.610 1.00 77.31 875 ASP A N 1
ATOM 7125 C CA . ASP A 1 875 ? 25.969 15.955 -26.275 1.00 77.31 875 ASP A CA 1
ATOM 7126 C C . ASP A 1 875 ? 25.387 14.618 -25.773 1.00 77.31 875 ASP A C 1
ATOM 7128 O O . ASP A 1 875 ? 26.090 13.786 -25.179 1.00 77.31 875 ASP A O 1
ATOM 7132 N N . PHE A 1 876 ? 24.080 14.434 -25.965 1.00 84.38 876 PHE A N 1
ATOM 7133 C CA . PHE A 1 876 ? 23.316 13.263 -25.534 1.00 84.38 876 PHE A CA 1
ATOM 7134 C C . PHE A 1 876 ? 22.545 12.639 -26.689 1.00 84.38 876 PHE A C 1
ATOM 7136 O O . PHE A 1 876 ? 22.083 13.325 -27.597 1.00 84.38 876 PHE A O 1
ATOM 7143 N N . ALA A 1 877 ? 22.333 11.330 -26.582 1.00 87.81 877 ALA A N 1
ATOM 7144 C CA . ALA A 1 877 ? 21.509 10.555 -27.488 1.00 87.81 877 ALA A CA 1
ATOM 7145 C C . ALA A 1 877 ? 20.476 9.749 -26.687 1.00 87.81 877 ALA A C 1
ATOM 7147 O O . ALA A 1 877 ? 20.783 9.170 -25.638 1.00 87.81 877 ALA A O 1
ATOM 7148 N N . PHE A 1 878 ? 19.249 9.708 -27.193 1.00 90.44 878 PHE A N 1
ATOM 7149 C CA . PHE A 1 878 ? 18.106 9.073 -26.556 1.00 90.44 878 PHE A CA 1
ATOM 7150 C C . PHE A 1 878 ? 17.322 8.226 -27.555 1.00 90.44 878 PHE A C 1
ATOM 7152 O O . PHE A 1 878 ? 17.202 8.546 -28.738 1.00 90.44 878 PHE A O 1
ATOM 7159 N N . THR A 1 879 ? 16.731 7.157 -27.041 1.00 91.44 879 THR A N 1
ATOM 7160 C CA . THR A 1 879 ? 15.698 6.388 -27.735 1.00 91.44 879 THR A CA 1
ATOM 7161 C C . THR A 1 879 ? 14.373 6.586 -27.025 1.00 91.44 879 THR A C 1
ATOM 7163 O O . THR A 1 879 ? 14.322 6.587 -25.794 1.00 91.44 879 THR A O 1
ATOM 7166 N N . ARG A 1 880 ? 13.310 6.740 -27.808 1.00 92.69 880 ARG A N 1
ATOM 7167 C CA . ARG A 1 880 ? 11.933 6.819 -27.337 1.00 92.69 880 ARG A CA 1
ATOM 7168 C C . ARG A 1 880 ? 11.120 5.680 -27.928 1.00 92.69 880 ARG A C 1
ATOM 7170 O O . ARG A 1 880 ? 10.965 5.588 -29.142 1.00 92.69 880 ARG A O 1
ATOM 7177 N N . TYR A 1 881 ? 10.561 4.843 -27.069 1.00 93.31 881 TYR A N 1
ATOM 7178 C CA . TYR A 1 881 ? 9.754 3.687 -27.439 1.00 93.31 881 TYR A CA 1
ATOM 7179 C C . TYR A 1 881 ? 8.272 3.928 -27.173 1.00 93.31 881 TYR A C 1
ATOM 7181 O O . TYR A 1 881 ? 7.900 4.417 -26.108 1.00 93.31 881 TYR A O 1
ATOM 7189 N N . TYR A 1 882 ? 7.419 3.523 -28.115 1.00 92.25 882 TYR A N 1
ATOM 7190 C CA . TYR A 1 882 ? 5.965 3.682 -28.029 1.00 92.25 882 TYR A CA 1
ATOM 7191 C C . TYR A 1 882 ? 5.258 2.332 -27.870 1.00 92.25 882 TYR A C 1
ATOM 7193 O O . TYR A 1 882 ? 5.204 1.534 -28.811 1.00 92.25 882 TYR A O 1
ATOM 7201 N N . PHE A 1 883 ? 4.631 2.099 -26.717 1.00 89.44 883 PHE A N 1
ATOM 7202 C CA . PHE A 1 883 ? 3.841 0.896 -26.413 1.00 89.44 883 PHE A CA 1
ATOM 7203 C C . PHE A 1 883 ? 2.331 1.070 -26.678 1.00 89.44 883 PHE A C 1
ATOM 7205 O O . PHE A 1 883 ? 1.480 0.442 -26.039 1.00 89.44 883 PHE A O 1
ATOM 7212 N N . GLY A 1 884 ? 1.999 1.946 -27.625 1.00 83.75 884 GLY A N 1
ATOM 7213 C CA . GLY A 1 884 ? 0.649 2.391 -27.958 1.00 83.75 884 GLY A CA 1
ATOM 7214 C C . GLY A 1 884 ? 0.603 3.915 -28.060 1.00 83.75 884 GLY A C 1
ATOM 7215 O O . GLY A 1 884 ? 1.643 4.567 -28.085 1.00 83.75 884 GLY A O 1
ATOM 7216 N N . LEU A 1 885 ? -0.602 4.489 -28.094 1.00 74.12 885 LEU A N 1
ATOM 7217 C CA . LEU A 1 885 ? -0.769 5.944 -28.223 1.00 74.12 885 LEU A CA 1
ATOM 7218 C C . LEU A 1 885 ? -0.323 6.727 -26.977 1.00 74.12 885 LEU A C 1
ATOM 7220 O O . LEU A 1 885 ? 0.028 7.891 -27.098 1.00 74.12 885 LEU A O 1
ATOM 7224 N N . ASN A 1 886 ? -0.333 6.099 -25.794 1.00 73.88 886 ASN A N 1
ATOM 7225 C CA . ASN A 1 886 ? -0.237 6.807 -24.510 1.00 73.88 886 ASN A CA 1
ATOM 7226 C C . ASN A 1 886 ? 0.809 6.242 -23.529 1.00 73.88 886 ASN A C 1
ATOM 7228 O O . ASN A 1 886 ? 0.848 6.697 -22.388 1.00 73.88 886 ASN A O 1
ATOM 7232 N N . ASP A 1 887 ? 1.607 5.242 -23.919 1.00 86.94 887 ASP A N 1
ATOM 7233 C CA . ASP A 1 887 ? 2.668 4.686 -23.064 1.00 86.94 887 ASP A CA 1
ATOM 7234 C C . ASP A 1 887 ? 4.011 4.798 -23.783 1.00 86.94 887 ASP A C 1
ATOM 7236 O O . ASP A 1 887 ? 4.218 4.210 -24.849 1.00 86.94 887 ASP A O 1
ATOM 7240 N N . ILE A 1 888 ? 4.884 5.615 -23.204 1.00 90.50 888 ILE A N 1
ATOM 7241 C CA . ILE A 1 888 ? 6.181 5.987 -23.750 1.00 90.50 888 ILE A CA 1
ATOM 7242 C C . ILE A 1 888 ? 7.253 5.515 -22.782 1.00 90.50 888 ILE A C 1
ATOM 7244 O O . ILE A 1 888 ? 7.094 5.619 -21.564 1.00 90.50 888 ILE A O 1
ATOM 7248 N N . TRP A 1 889 ? 8.362 5.031 -23.323 1.00 92.25 889 TRP A N 1
ATOM 7249 C CA . TRP A 1 889 ? 9.557 4.741 -22.555 1.00 92.25 889 TRP A CA 1
ATOM 7250 C C . TRP A 1 889 ? 10.779 5.375 -23.206 1.00 92.25 889 TRP A C 1
ATOM 7252 O O . TRP A 1 889 ? 11.137 5.031 -24.330 1.00 92.25 889 TRP A O 1
ATOM 7262 N N . ASP A 1 890 ? 11.417 6.278 -22.469 1.00 92.38 890 ASP A N 1
ATOM 7263 C CA . ASP A 1 890 ? 12.603 6.989 -22.920 1.00 92.38 890 ASP A CA 1
ATOM 7264 C C . ASP A 1 890 ? 13.861 6.410 -22.273 1.00 92.38 890 ASP A C 1
ATOM 7266 O O . ASP A 1 890 ? 13.853 5.967 -21.117 1.00 92.38 890 ASP A O 1
ATOM 7270 N N . ARG A 1 891 ? 14.967 6.425 -23.018 1.00 91.06 891 ARG A N 1
ATOM 7271 C CA . ARG A 1 891 ? 16.239 5.877 -22.552 1.00 91.06 891 ARG A CA 1
ATOM 7272 C C . ARG A 1 891 ? 17.432 6.598 -23.156 1.00 91.06 891 ARG A C 1
ATOM 7274 O O . ARG A 1 891 ? 17.573 6.648 -24.375 1.00 91.06 891 ARG A O 1
ATOM 7281 N N . GLU A 1 892 ? 18.314 7.095 -22.290 1.00 90.25 892 GLU A N 1
ATOM 7282 C CA . GLU A 1 892 ? 19.653 7.538 -22.686 1.00 90.25 892 GLU A CA 1
ATOM 7283 C C . GLU A 1 892 ? 20.484 6.332 -23.127 1.00 90.25 892 GLU A C 1
ATOM 7285 O O . GLU A 1 892 ? 20.441 5.264 -22.507 1.00 90.25 892 GLU A O 1
ATOM 7290 N N . ILE A 1 893 ? 21.255 6.512 -24.188 1.00 87.06 893 ILE A N 1
ATOM 7291 C CA . ILE A 1 893 ? 22.085 5.461 -24.763 1.00 87.06 893 ILE A CA 1
ATOM 7292 C C . ILE A 1 893 ? 23.548 5.898 -24.870 1.00 87.06 893 ILE A C 1
ATOM 7294 O O . ILE A 1 893 ? 23.880 7.083 -24.877 1.00 87.06 893 ILE A O 1
ATOM 7298 N N . ASN A 1 894 ? 24.440 4.921 -24.948 1.00 80.12 894 ASN A N 1
ATOM 7299 C CA . ASN A 1 894 ? 25.868 5.100 -25.135 1.00 80.12 894 ASN A CA 1
ATOM 7300 C C . ASN A 1 894 ? 26.320 4.303 -26.361 1.00 80.12 894 ASN A C 1
ATOM 7302 O O . ASN A 1 894 ? 26.054 3.113 -26.460 1.00 80.12 894 ASN A O 1
ATOM 7306 N N . ILE A 1 895 ? 27.017 4.955 -27.285 1.00 71.88 895 ILE A N 1
ATOM 7307 C CA . ILE A 1 895 ? 27.468 4.339 -28.542 1.00 71.88 895 ILE A CA 1
ATOM 7308 C C . ILE A 1 895 ? 28.979 4.044 -28.507 1.00 71.88 895 ILE A C 1
ATOM 7310 O O . ILE A 1 895 ? 29.512 3.236 -29.266 1.00 71.88 895 ILE A O 1
ATOM 7314 N N . SER A 1 896 ? 29.717 4.730 -27.631 1.00 59.53 896 SER A N 1
ATOM 7315 C CA . SER A 1 896 ? 31.113 5.080 -27.907 1.00 59.53 896 SER A CA 1
ATOM 7316 C C . SER A 1 896 ? 32.165 4.342 -27.075 1.00 59.53 896 SER A C 1
ATOM 7318 O O . SER A 1 896 ? 33.351 4.470 -27.382 1.00 59.53 896 SER A O 1
ATOM 7320 N N . LYS A 1 897 ? 31.800 3.514 -26.083 1.00 52.12 897 LYS A N 1
ATOM 7321 C CA . LYS A 1 897 ? 32.815 2.835 -25.247 1.00 52.12 897 LYS A CA 1
ATOM 7322 C C . LYS A 1 897 ? 33.581 1.726 -25.970 1.00 52.12 897 LYS A C 1
ATOM 7324 O O . LYS A 1 897 ? 34.791 1.649 -25.803 1.00 52.12 897 LYS A O 1
ATOM 7329 N N . HIS A 1 898 ? 32.931 0.909 -26.800 1.00 53.00 898 HIS A N 1
ATOM 7330 C CA . HIS A 1 898 ? 33.619 -0.207 -27.462 1.00 53.00 898 HIS A CA 1
ATOM 7331 C C . HIS A 1 898 ? 34.421 0.215 -28.699 1.00 53.00 898 HIS A C 1
ATOM 7333 O O . HIS A 1 898 ? 35.551 -0.237 -28.865 1.00 53.00 898 HIS A O 1
ATOM 7339 N N . PHE A 1 899 ? 33.880 1.119 -29.522 1.00 55.97 899 PHE A N 1
ATOM 7340 C CA . PHE A 1 899 ? 34.559 1.608 -30.726 1.00 55.97 899 PHE A CA 1
ATOM 7341 C C . PHE A 1 899 ? 35.842 2.377 -30.389 1.00 55.97 899 PHE A C 1
ATOM 7343 O O . PHE A 1 899 ? 36.901 2.067 -30.925 1.00 55.97 899 PHE A O 1
ATOM 7350 N N . LEU A 1 900 ? 35.775 3.342 -29.461 1.00 56.75 900 LEU A N 1
ATOM 7351 C CA . LEU A 1 900 ? 36.946 4.141 -29.092 1.00 56.75 900 LEU A CA 1
ATOM 7352 C C . LEU A 1 900 ? 37.988 3.315 -28.332 1.00 56.75 900 LEU A C 1
ATOM 7354 O O . LEU A 1 900 ? 39.173 3.473 -28.601 1.00 56.75 900 LEU A O 1
ATOM 7358 N N . ALA A 1 901 ? 37.570 2.410 -27.439 1.00 60.84 901 ALA A N 1
ATOM 7359 C CA . ALA A 1 901 ? 38.502 1.544 -26.717 1.00 60.84 901 ALA A CA 1
ATOM 7360 C C . ALA A 1 901 ? 39.197 0.537 -27.646 1.00 60.84 901 ALA A C 1
ATOM 7362 O O . ALA A 1 901 ? 40.409 0.376 -27.542 1.00 60.84 901 ALA A O 1
ATOM 7363 N N . LYS A 1 902 ? 38.479 -0.090 -28.594 1.00 60.34 902 LYS A N 1
ATOM 7364 C CA . LYS A 1 902 ? 39.102 -0.967 -29.602 1.00 60.34 902 LYS A CA 1
ATOM 7365 C C . LYS A 1 902 ? 39.988 -0.189 -30.571 1.00 60.34 902 LYS A C 1
ATOM 7367 O O . LYS A 1 902 ? 41.076 -0.657 -30.876 1.00 60.34 902 LYS A O 1
ATOM 7372 N N . ALA A 1 903 ? 39.578 1.001 -31.015 1.00 56.34 903 ALA A N 1
ATOM 7373 C CA . ALA A 1 903 ? 40.408 1.847 -31.873 1.00 56.34 903 ALA A CA 1
ATOM 7374 C C . ALA A 1 903 ? 41.691 2.302 -31.157 1.00 56.34 903 ALA A C 1
ATOM 7376 O O . ALA A 1 903 ? 42.756 2.344 -31.769 1.00 56.34 903 ALA A O 1
ATOM 7377 N N . GLN A 1 904 ? 41.611 2.605 -29.857 1.00 63.34 904 GLN A N 1
ATOM 7378 C CA . GLN A 1 904 ? 42.773 2.913 -29.021 1.00 63.34 904 GLN A CA 1
ATOM 7379 C C . GLN A 1 904 ? 43.663 1.684 -28.806 1.00 63.34 904 GLN A C 1
ATOM 7381 O O . GLN A 1 904 ? 44.871 1.799 -28.992 1.00 63.34 904 GLN A O 1
ATOM 7386 N N . ASP A 1 905 ? 43.092 0.519 -28.484 1.00 66.56 905 ASP A N 1
ATOM 7387 C CA . ASP A 1 905 ? 43.833 -0.741 -28.316 1.00 66.56 905 ASP A CA 1
ATOM 7388 C C . ASP A 1 905 ? 44.510 -1.173 -29.624 1.00 66.56 905 ASP A C 1
ATOM 7390 O O . ASP A 1 905 ? 45.674 -1.563 -29.630 1.00 66.56 905 ASP A O 1
ATOM 7394 N N . TRP A 1 906 ? 43.830 -1.010 -30.760 1.00 62.09 906 TRP A N 1
ATOM 7395 C CA . TRP A 1 906 ? 44.388 -1.245 -32.088 1.00 62.09 906 TRP A CA 1
ATOM 7396 C C . TRP A 1 906 ? 45.483 -0.238 -32.438 1.00 62.09 906 TRP A C 1
ATOM 7398 O O . TRP A 1 906 ? 46.551 -0.636 -32.892 1.00 62.09 906 TRP A O 1
ATOM 7408 N N . ALA A 1 907 ? 45.279 1.059 -32.190 1.00 62.72 907 ALA A N 1
ATOM 7409 C CA . ALA A 1 907 ? 46.312 2.070 -32.413 1.00 62.72 907 ALA A CA 1
ATOM 7410 C C . ALA A 1 907 ? 47.538 1.836 -31.514 1.00 62.72 907 ALA A C 1
ATOM 7412 O O . ALA A 1 907 ? 48.668 2.112 -31.922 1.00 62.72 907 ALA A O 1
ATOM 7413 N N . GLN A 1 908 ? 47.326 1.313 -30.305 1.00 71.75 908 GLN A N 1
ATOM 7414 C CA . GLN A 1 908 ? 48.377 0.954 -29.364 1.00 71.75 908 GLN A CA 1
ATOM 7415 C C . GLN A 1 908 ? 49.114 -0.313 -29.802 1.00 71.75 908 GLN A C 1
ATOM 7417 O O . GLN A 1 908 ? 50.336 -0.261 -29.884 1.00 71.75 908 GLN A O 1
ATOM 7422 N N . LYS A 1 909 ? 48.409 -1.382 -30.197 1.00 70.38 909 LYS A N 1
ATOM 7423 C CA . LYS A 1 909 ? 48.997 -2.578 -30.828 1.00 70.38 909 LYS A CA 1
ATOM 7424 C C . LYS A 1 909 ? 49.787 -2.215 -32.075 1.00 70.38 909 LYS A C 1
ATOM 7426 O O . LYS A 1 909 ? 50.963 -2.526 -32.143 1.00 70.38 909 LYS A O 1
ATOM 7431 N N . ARG A 1 910 ? 49.215 -1.419 -32.982 1.00 64.31 910 ARG A N 1
ATOM 7432 C CA . ARG A 1 910 ? 49.895 -0.932 -34.189 1.00 64.31 910 ARG A CA 1
ATOM 7433 C C . ARG A 1 910 ? 51.141 -0.113 -33.859 1.00 64.31 910 ARG A C 1
ATOM 7435 O O . ARG A 1 910 ? 52.151 -0.259 -34.535 1.00 64.31 910 ARG A O 1
ATOM 7442 N N . ARG A 1 911 ? 51.111 0.741 -32.829 1.00 66.38 911 ARG A N 1
ATOM 7443 C CA . ARG A 1 911 ? 52.320 1.437 -32.353 1.00 66.38 911 ARG A CA 1
ATOM 7444 C C . ARG A 1 911 ? 53.347 0.462 -31.793 1.00 66.38 911 ARG A C 1
ATOM 7446 O O . ARG A 1 911 ? 54.519 0.619 -32.099 1.00 66.38 911 ARG A O 1
ATOM 7453 N N . THR A 1 912 ? 52.928 -0.513 -30.994 1.00 71.56 912 THR A N 1
ATOM 7454 C CA . THR A 1 912 ? 53.803 -1.545 -30.433 1.00 71.56 912 THR A CA 1
ATOM 7455 C C . THR A 1 912 ? 54.425 -2.404 -31.532 1.00 71.56 912 THR A C 1
ATOM 7457 O O . THR A 1 912 ? 55.628 -2.623 -31.490 1.00 71.56 912 THR A O 1
ATOM 7460 N N . ASP A 1 913 ? 53.667 -2.788 -32.555 1.00 62.53 913 ASP A N 1
ATOM 7461 C CA . ASP A 1 913 ? 54.150 -3.533 -33.718 1.00 62.53 913 ASP A CA 1
ATOM 7462 C C . ASP A 1 913 ? 55.112 -2.672 -34.551 1.00 62.53 913 ASP A C 1
ATOM 7464 O O . ASP A 1 913 ? 56.214 -3.100 -34.872 1.00 62.53 913 ASP A O 1
ATOM 7468 N N . ILE A 1 914 ? 54.792 -1.401 -34.813 1.00 65.38 914 ILE A N 1
ATOM 7469 C CA . ILE A 1 914 ? 55.713 -0.481 -35.508 1.00 65.38 914 ILE A CA 1
ATOM 7470 C C . ILE A 1 914 ? 57.017 -0.276 -34.715 1.00 65.38 914 ILE A C 1
ATOM 7472 O O . ILE A 1 914 ? 58.092 -0.218 -35.308 1.00 65.38 914 ILE A O 1
ATOM 7476 N N . ILE A 1 915 ? 56.944 -0.175 -33.384 1.00 67.12 915 ILE A N 1
ATOM 7477 C CA . ILE A 1 915 ? 58.112 0.015 -32.506 1.00 67.12 915 ILE A CA 1
ATOM 7478 C C . ILE A 1 915 ? 58.946 -1.267 -32.398 1.00 67.12 915 ILE A C 1
ATOM 7480 O O . ILE A 1 915 ? 60.173 -1.195 -32.385 1.00 67.12 915 ILE A O 1
ATOM 7484 N N . ASN A 1 916 ? 58.303 -2.433 -32.342 1.00 61.03 916 ASN A N 1
ATOM 7485 C CA . ASN A 1 916 ? 58.977 -3.719 -32.173 1.00 61.03 916 ASN A CA 1
ATOM 7486 C C . ASN A 1 916 ? 59.597 -4.255 -33.460 1.00 61.03 916 ASN A C 1
ATOM 7488 O O . ASN A 1 916 ? 60.304 -5.259 -33.406 1.00 61.03 916 ASN A O 1
ATOM 7492 N N . THR A 1 917 ? 59.381 -3.604 -34.605 1.00 54.53 917 THR A N 1
ATOM 7493 C CA . THR A 1 917 ? 59.846 -4.169 -35.862 1.00 54.53 917 THR A CA 1
ATOM 7494 C C . THR A 1 917 ? 60.504 -3.170 -36.810 1.00 54.53 917 THR A C 1
ATOM 7496 O O . THR A 1 917 ? 59.910 -2.648 -37.750 1.00 54.53 917 THR A O 1
ATOM 7499 N N . ALA A 1 918 ? 61.823 -3.053 -36.650 1.00 54.38 918 ALA A N 1
ATOM 7500 C CA . ALA A 1 918 ? 62.724 -2.827 -37.779 1.00 54.38 918 ALA A CA 1
ATOM 7501 C C . ALA A 1 918 ? 62.775 -4.048 -38.740 1.00 54.38 918 ALA A C 1
ATOM 7503 O O . ALA A 1 918 ? 63.189 -3.900 -39.884 1.00 54.38 918 ALA A O 1
ATOM 7504 N N . GLU A 1 919 ? 62.301 -5.232 -38.316 1.00 55.91 919 GLU A N 1
ATOM 7505 C CA . GLU A 1 919 ? 62.257 -6.478 -39.114 1.00 55.91 919 GLU A CA 1
ATOM 7506 C C . GLU A 1 919 ? 60.914 -6.750 -39.843 1.00 55.91 919 GLU A C 1
ATOM 7508 O O . GLU A 1 919 ? 60.843 -7.643 -40.682 1.00 55.91 919 GLU A O 1
ATOM 7513 N N . PHE A 1 920 ? 59.838 -5.990 -39.595 1.00 55.34 920 PHE A N 1
ATOM 7514 C CA . PHE A 1 920 ? 58.523 -6.240 -40.233 1.00 55.34 920 PHE A CA 1
ATOM 7515 C C . PHE A 1 920 ? 58.463 -5.707 -41.660 1.00 55.34 920 PHE A C 1
ATOM 7517 O O . PHE A 1 920 ? 57.814 -6.294 -42.517 1.00 55.34 920 PHE A O 1
ATOM 7524 N N . PHE A 1 921 ? 59.194 -4.631 -41.963 1.00 55.31 921 PHE A N 1
ATOM 7525 C CA . PHE A 1 921 ? 59.187 -4.043 -43.304 1.00 55.31 921 PHE A CA 1
ATOM 7526 C C . PHE A 1 921 ? 59.841 -4.933 -44.375 1.00 55.31 921 PHE A C 1
ATOM 7528 O O . PHE A 1 921 ? 59.580 -4.729 -45.556 1.00 55.31 921 PHE A O 1
ATOM 7535 N N . SER A 1 922 ? 60.638 -5.941 -43.997 1.00 57.25 922 SER A N 1
ATOM 7536 C CA . SER A 1 922 ? 61.203 -6.926 -44.935 1.00 57.25 922 SER A CA 1
ATOM 7537 C C . SER A 1 922 ? 60.313 -8.158 -45.158 1.00 57.25 922 SER A C 1
ATOM 7539 O O . SER A 1 922 ? 60.576 -8.925 -46.081 1.00 57.25 922 SER A O 1
ATOM 7541 N N . SER A 1 923 ? 59.257 -8.339 -44.357 1.00 57.06 923 SER A N 1
ATOM 7542 C CA . SER A 1 923 ? 58.297 -9.454 -44.449 1.00 57.06 923 SER A CA 1
ATOM 7543 C C . SER A 1 923 ? 56.842 -8.995 -44.621 1.00 57.06 923 SER A C 1
ATOM 7545 O O . SER A 1 923 ? 55.927 -9.813 -44.567 1.00 57.06 923 SER A O 1
ATOM 7547 N N . TYR A 1 924 ? 56.627 -7.694 -44.846 1.00 55.75 924 TYR A N 1
ATOM 7548 C CA . TYR A 1 924 ? 55.309 -7.090 -44.988 1.00 55.75 924 TYR A CA 1
ATOM 7549 C C . TYR A 1 924 ? 54.590 -7.629 -46.228 1.00 55.75 924 TYR A C 1
ATOM 7551 O O . TYR A 1 924 ? 54.893 -7.249 -47.360 1.00 55.75 924 TYR A O 1
ATOM 7559 N N . ASP A 1 925 ? 53.637 -8.527 -45.991 1.00 60.72 925 ASP A N 1
ATOM 7560 C CA . ASP A 1 925 ? 52.729 -9.058 -46.996 1.00 60.72 925 ASP A CA 1
ATOM 7561 C C . ASP A 1 925 ? 51.535 -8.098 -47.174 1.00 60.72 925 ASP A C 1
ATOM 7563 O O . ASP A 1 925 ? 50.752 -7.915 -46.239 1.00 60.72 925 ASP A O 1
ATOM 7567 N N . PRO A 1 926 ? 51.339 -7.489 -48.357 1.00 57.00 926 PRO A N 1
ATOM 7568 C CA . PRO A 1 926 ? 50.157 -6.680 -48.649 1.00 57.00 926 PRO A CA 1
ATOM 7569 C C . PRO A 1 926 ? 48.828 -7.454 -48.527 1.00 57.00 926 PRO A C 1
ATOM 7571 O O . PRO A 1 926 ? 47.771 -6.832 -48.392 1.00 57.00 926 PRO A O 1
ATOM 7574 N N . GLU A 1 927 ? 48.833 -8.795 -48.559 1.00 55.19 927 GLU A N 1
ATOM 7575 C CA . GLU A 1 927 ? 47.651 -9.609 -48.235 1.00 55.19 927 GLU A CA 1
ATOM 7576 C C . GLU A 1 927 ? 47.339 -9.660 -46.731 1.00 55.19 927 GLU A C 1
ATOM 7578 O O . GLU A 1 927 ? 46.187 -9.908 -46.358 1.00 55.19 927 GLU A O 1
ATOM 7583 N N . TYR A 1 928 ? 48.293 -9.341 -45.852 1.00 56.16 928 TYR A N 1
ATOM 7584 C CA . TYR A 1 928 ? 48.053 -9.236 -44.410 1.00 56.16 928 TYR A CA 1
ATOM 7585 C C . TYR A 1 928 ? 47.063 -8.105 -44.085 1.00 56.16 928 TYR A C 1
ATOM 7587 O O . TYR A 1 928 ? 46.165 -8.288 -43.265 1.00 56.16 928 TYR A O 1
ATOM 7595 N N . GLU A 1 929 ? 47.131 -6.973 -44.801 1.00 51.53 929 GLU A N 1
ATOM 7596 C CA . GLU A 1 929 ? 46.139 -5.885 -44.696 1.00 51.53 929 GLU A CA 1
ATOM 7597 C C . GLU A 1 929 ? 44.762 -6.263 -45.263 1.00 51.53 929 GLU A C 1
ATOM 7599 O O . GLU A 1 929 ? 43.746 -5.724 -44.828 1.00 51.53 929 GLU A O 1
ATOM 7604 N N . LYS A 1 930 ? 44.694 -7.212 -46.206 1.00 53.25 930 LYS A N 1
ATOM 7605 C CA . LYS A 1 930 ? 43.415 -7.732 -46.719 1.00 53.25 930 LYS A CA 1
ATOM 7606 C C . LYS A 1 930 ? 42.774 -8.769 -45.797 1.00 53.25 930 LYS A C 1
ATOM 7608 O O . LYS A 1 930 ? 41.560 -8.955 -45.867 1.00 53.25 930 LYS A O 1
ATOM 7613 N N . THR A 1 931 ? 43.565 -9.452 -44.970 1.00 49.06 931 THR A N 1
ATOM 7614 C CA . THR A 1 931 ? 43.106 -10.541 -44.089 1.00 49.06 931 THR A CA 1
ATOM 7615 C C . THR A 1 931 ? 42.891 -10.100 -42.642 1.00 49.06 931 THR A C 1
ATOM 7617 O O . THR A 1 931 ? 42.000 -10.638 -41.988 1.00 49.06 931 THR A O 1
ATOM 7620 N N . HIS A 1 932 ? 43.593 -9.067 -42.164 1.00 50.16 932 HIS A N 1
ATOM 7621 C CA . HIS A 1 932 ? 43.268 -8.362 -40.918 1.00 50.16 932 HIS A CA 1
ATOM 7622 C C . HIS A 1 932 ? 42.133 -7.363 -41.152 1.00 50.16 932 HIS A C 1
ATOM 7624 O O . HIS A 1 932 ? 42.289 -6.145 -41.063 1.00 50.16 932 HIS A O 1
ATOM 7630 N N . ILE A 1 933 ? 40.967 -7.915 -41.483 1.00 50.91 933 ILE A N 1
ATOM 7631 C CA . ILE A 1 933 ? 39.701 -7.195 -41.459 1.00 50.91 933 ILE A CA 1
ATOM 7632 C C . ILE A 1 933 ? 39.522 -6.706 -40.024 1.00 50.91 933 ILE A C 1
ATOM 7634 O O . ILE A 1 933 ? 39.404 -7.517 -39.110 1.00 50.91 933 ILE A O 1
ATOM 7638 N N . ASP A 1 934 ? 39.548 -5.385 -39.850 1.00 49.88 934 ASP A N 1
ATOM 7639 C CA . ASP A 1 934 ? 39.118 -4.682 -38.644 1.00 49.88 934 ASP A CA 1
ATOM 7640 C C . ASP A 1 934 ? 37.922 -5.426 -38.028 1.00 49.88 934 ASP A C 1
ATOM 7642 O O . ASP A 1 934 ? 36.880 -5.553 -38.682 1.00 49.88 934 ASP A O 1
ATOM 7646 N N . GLU A 1 935 ? 38.088 -5.996 -36.826 1.00 49.75 935 GLU A N 1
ATOM 7647 C CA . GLU A 1 935 ? 37.012 -6.655 -36.074 1.00 49.75 935 GLU A CA 1
ATOM 7648 C C . GLU A 1 935 ? 36.026 -5.588 -35.574 1.00 49.75 935 GLU A C 1
ATOM 7650 O O . GLU A 1 935 ? 35.886 -5.287 -34.380 1.00 49.75 935 GLU A O 1
ATOM 7655 N N . PHE A 1 936 ? 35.347 -4.981 -36.541 1.00 56.97 936 PHE A N 1
ATOM 7656 C CA . PHE A 1 936 ? 34.247 -4.063 -36.391 1.00 56.97 936 PHE A CA 1
ATOM 7657 C C . PHE A 1 936 ? 33.045 -4.900 -35.950 1.00 56.97 936 PHE A C 1
ATOM 7659 O O . PHE A 1 936 ? 32.254 -5.378 -36.766 1.00 56.97 936 PHE A O 1
ATOM 7666 N N . ASP A 1 937 ? 32.898 -5.069 -34.636 1.00 54.53 937 ASP A N 1
ATOM 7667 C CA . ASP A 1 937 ? 31.777 -5.768 -33.975 1.00 54.53 937 ASP A CA 1
ATOM 7668 C C . ASP A 1 937 ? 30.418 -5.051 -34.141 1.00 54.53 937 ASP A C 1
ATOM 7670 O O . ASP A 1 937 ? 29.466 -5.275 -33.392 1.00 54.53 937 ASP A O 1
ATOM 7674 N N . GLY A 1 938 ? 30.305 -4.175 -35.139 1.00 59.16 938 GLY A N 1
ATOM 7675 C CA . GLY A 1 938 ? 29.236 -3.204 -35.253 1.00 59.16 938 GLY A CA 1
ATOM 7676 C C . GLY A 1 938 ? 29.435 -2.056 -34.267 1.00 59.16 938 GLY A C 1
ATOM 7677 O O . GLY A 1 938 ? 30.090 -2.165 -33.231 1.00 59.16 938 GLY A O 1
ATOM 7678 N N . MET A 1 939 ? 28.856 -0.909 -34.589 1.00 66.94 939 MET A N 1
ATOM 7679 C CA . MET A 1 939 ? 28.709 0.159 -33.612 1.00 66.94 939 MET A CA 1
ATOM 7680 C C . MET A 1 939 ? 27.636 -0.276 -32.602 1.00 66.94 939 MET A C 1
ATOM 7682 O O . MET A 1 939 ? 26.478 -0.481 -32.973 1.00 66.94 939 MET A O 1
ATOM 7686 N N . ILE A 1 940 ? 28.065 -0.486 -31.355 1.00 75.12 940 ILE A N 1
ATOM 7687 C CA . ILE A 1 940 ? 27.240 -1.006 -30.261 1.00 75.12 940 ILE A CA 1
ATOM 7688 C C . ILE A 1 940 ? 26.457 0.137 -29.618 1.00 75.12 940 ILE A C 1
ATOM 7690 O O . ILE A 1 940 ? 27.044 1.143 -29.231 1.00 75.12 940 ILE A O 1
ATOM 7694 N N . ILE A 1 941 ? 25.148 -0.037 -29.468 1.00 81.06 941 ILE A N 1
ATOM 7695 C CA . ILE A 1 941 ? 24.269 0.842 -28.697 1.00 81.06 941 ILE A CA 1
ATOM 7696 C C . ILE A 1 941 ? 24.004 0.175 -27.348 1.00 81.06 941 ILE A C 1
ATOM 7698 O O . ILE A 1 941 ? 23.379 -0.880 -27.283 1.00 81.06 941 ILE A O 1
ATOM 7702 N N . GLU A 1 942 ? 24.474 0.798 -26.277 1.00 85.00 942 GLU A N 1
ATOM 7703 C CA . GLU A 1 942 ? 24.287 0.371 -24.892 1.00 85.00 942 GLU A CA 1
ATOM 7704 C C . GLU A 1 942 ? 23.218 1.248 -24.227 1.00 85.00 942 GLU A C 1
ATOM 7706 O O . GLU A 1 942 ? 23.325 2.477 -24.215 1.00 85.00 942 GLU A O 1
ATOM 7711 N N . PHE A 1 943 ? 22.184 0.640 -23.645 1.00 86.38 943 PHE A N 1
ATOM 7712 C CA . PHE A 1 943 ? 21.178 1.379 -22.883 1.00 86.38 943 PHE A CA 1
ATOM 7713 C C . PHE A 1 943 ? 21.692 1.710 -21.487 1.00 86.38 943 PHE A C 1
ATOM 7715 O O . PHE A 1 943 ? 22.119 0.837 -20.732 1.00 86.38 943 PHE A O 1
ATOM 7722 N N . ARG A 1 944 ? 21.591 2.978 -21.086 1.00 86.00 944 ARG A N 1
ATOM 7723 C CA . ARG A 1 944 ? 22.005 3.377 -19.743 1.00 86.00 944 ARG A CA 1
ATOM 7724 C C . ARG A 1 944 ? 20.934 3.044 -18.716 1.00 86.00 944 ARG A C 1
ATOM 7726 O O . ARG A 1 944 ? 19.799 3.510 -18.779 1.00 86.00 944 ARG A O 1
ATOM 7733 N N . THR A 1 945 ? 21.317 2.306 -17.687 1.00 79.25 945 THR A N 1
ATOM 7734 C CA . THR A 1 945 ? 20.499 2.126 -16.477 1.00 79.25 945 THR A CA 1
ATOM 7735 C C . THR A 1 945 ? 20.698 3.258 -15.469 1.00 79.25 945 THR A C 1
ATOM 7737 O O . THR A 1 945 ? 19.888 3.415 -14.559 1.00 79.25 945 THR A O 1
ATOM 7740 N N . ILE A 1 946 ? 21.744 4.072 -15.660 1.00 82.38 946 ILE A N 1
ATOM 7741 C CA . ILE A 1 946 ? 22.140 5.182 -14.791 1.00 82.38 946 ILE A CA 1
ATOM 7742 C C . ILE A 1 946 ? 22.382 6.438 -15.650 1.00 82.38 946 ILE A C 1
ATOM 7744 O O . ILE A 1 946 ? 23.161 6.358 -16.605 1.00 82.38 946 ILE A O 1
ATOM 7748 N N . PRO A 1 947 ? 21.779 7.589 -15.304 1.00 86.44 947 PRO A N 1
ATOM 7749 C CA . PRO A 1 947 ? 22.024 8.863 -15.977 1.00 86.44 947 PRO A CA 1
ATOM 7750 C C . PRO A 1 947 ? 23.494 9.281 -15.976 1.00 86.44 947 PRO A C 1
ATOM 7752 O O . PRO A 1 947 ? 24.206 9.086 -14.986 1.00 86.44 947 PRO A O 1
ATOM 7755 N N . ASP A 1 948 ? 23.944 9.920 -17.058 1.00 86.25 948 ASP A N 1
ATOM 7756 C CA . ASP A 1 948 ? 25.223 10.636 -17.059 1.00 86.25 948 ASP A CA 1
ATOM 7757 C C . ASP A 1 948 ? 25.095 11.975 -16.316 1.00 86.25 948 ASP A C 1
ATOM 7759 O O . ASP A 1 948 ? 24.891 13.038 -16.906 1.00 86.25 948 ASP A O 1
ATOM 7763 N N . PHE A 1 949 ? 25.168 11.915 -14.984 1.00 84.00 949 PHE A N 1
ATOM 7764 C CA . PHE A 1 949 ? 25.013 13.091 -14.122 1.00 84.00 949 PHE A CA 1
ATOM 7765 C C . PHE A 1 949 ? 26.032 14.200 -14.425 1.00 84.00 949 PHE A C 1
ATOM 7767 O O . PHE A 1 949 ? 25.717 15.365 -14.209 1.00 84.00 949 PHE A O 1
ATOM 7774 N N . GLU A 1 950 ? 27.229 13.871 -14.926 1.00 82.44 950 GLU A N 1
ATOM 7775 C CA . GLU A 1 950 ? 28.244 14.879 -15.258 1.00 82.44 950 GLU A CA 1
ATOM 7776 C C . GLU A 1 950 ? 27.869 15.658 -16.512 1.00 82.44 950 GLU A C 1
ATOM 7778 O O . GLU A 1 950 ? 27.888 16.888 -16.488 1.00 82.44 950 GLU A O 1
ATOM 7783 N N . LYS A 1 951 ? 27.452 14.968 -17.581 1.00 80.56 951 LYS A N 1
ATOM 7784 C CA . LYS A 1 951 ? 26.970 15.648 -18.790 1.00 80.56 951 LYS A CA 1
ATOM 7785 C C . LYS A 1 951 ? 25.756 16.531 -18.498 1.00 80.56 951 LYS A C 1
ATOM 7787 O O . LYS A 1 951 ? 25.589 17.582 -19.109 1.00 80.56 951 LYS A O 1
ATOM 7792 N N . ARG A 1 952 ? 24.913 16.129 -17.541 1.00 79.75 952 ARG A N 1
ATOM 7793 C CA . ARG A 1 952 ? 23.702 16.882 -17.194 1.00 79.75 952 ARG A CA 1
ATOM 7794 C C . ARG A 1 952 ? 23.989 18.192 -16.454 1.00 79.75 952 ARG A C 1
ATOM 7796 O O . ARG A 1 952 ? 23.114 19.038 -16.416 1.00 79.75 952 ARG A O 1
ATOM 7803 N N . LYS A 1 953 ? 25.211 18.414 -15.948 1.00 75.06 953 LYS A N 1
ATOM 7804 C CA . LYS A 1 953 ? 25.641 19.725 -15.414 1.00 75.06 953 LYS A CA 1
ATOM 7805 C C . LYS A 1 953 ? 25.851 20.782 -16.502 1.00 75.06 953 LYS A C 1
ATOM 7807 O O . LYS A 1 953 ? 26.119 21.938 -16.176 1.00 75.06 953 LYS A O 1
ATOM 7812 N N . ASN A 1 954 ? 25.815 20.397 -17.779 1.00 73.12 954 ASN A N 1
ATOM 7813 C CA . ASN A 1 954 ? 25.979 21.340 -18.873 1.00 73.12 954 ASN A CA 1
ATOM 7814 C C . ASN A 1 954 ? 24.840 22.384 -18.827 1.00 73.12 954 ASN A C 1
ATOM 7816 O O . ASN A 1 954 ? 23.674 21.999 -18.758 1.00 73.12 954 ASN A O 1
ATOM 7820 N N . PRO A 1 955 ? 25.142 23.695 -18.897 1.00 64.62 955 PRO A N 1
ATOM 7821 C CA . PRO A 1 955 ? 24.146 24.765 -18.771 1.00 64.62 955 PRO A CA 1
ATOM 7822 C C . PRO A 1 955 ? 23.063 24.748 -19.857 1.00 64.62 955 PRO A C 1
ATOM 7824 O O . PRO A 1 955 ? 22.047 25.427 -19.718 1.00 64.62 955 PRO A O 1
ATOM 7827 N N . HIS A 1 956 ? 23.274 24.005 -20.943 1.00 65.81 956 HIS A N 1
ATOM 7828 C CA . HIS A 1 956 ? 22.283 23.829 -21.992 1.00 65.81 956 HIS A CA 1
ATOM 7829 C C . HIS A 1 956 ? 21.260 22.728 -21.670 1.00 65.81 956 HIS A C 1
ATOM 7831 O O . HIS A 1 956 ? 20.238 22.671 -22.343 1.00 65.81 956 HIS A O 1
ATOM 7837 N N . VAL A 1 957 ? 21.472 21.895 -20.646 1.00 70.50 957 VAL A N 1
ATOM 7838 C CA . VAL A 1 957 ? 20.473 20.937 -20.150 1.00 70.50 957 VAL A CA 1
ATOM 7839 C C . VAL A 1 957 ? 19.494 21.687 -19.256 1.00 70.50 957 VAL A C 1
ATOM 7841 O O . VAL A 1 957 ? 19.813 22.100 -18.146 1.00 70.50 957 VAL A O 1
ATOM 7844 N N . CYS A 1 958 ? 18.273 21.893 -19.741 1.00 60.59 958 CYS A N 1
ATOM 7845 C CA . CYS A 1 958 ? 17.324 22.819 -19.121 1.00 60.59 958 CYS A CA 1
ATOM 7846 C C . CYS A 1 958 ? 16.695 22.335 -17.807 1.00 60.59 958 CYS A C 1
ATOM 7848 O O . CYS A 1 958 ? 15.837 23.028 -17.252 1.00 60.59 958 CYS A O 1
ATOM 7850 N N . GLY A 1 959 ? 17.094 21.169 -17.297 1.00 58.22 959 GLY A N 1
ATOM 7851 C CA . GLY A 1 959 ? 16.476 20.587 -16.118 1.00 58.22 959 GLY A CA 1
ATOM 7852 C C . GLY A 1 959 ? 17.360 20.060 -15.025 1.00 58.22 959 GLY A C 1
ATOM 7853 O O . GLY A 1 959 ? 16.801 19.488 -14.092 1.00 58.22 959 GLY A O 1
ATOM 7854 N N . TYR A 1 960 ? 18.669 20.260 -15.108 1.00 63.25 960 TYR A N 1
ATOM 7855 C CA . TYR A 1 960 ? 19.605 19.752 -14.117 1.00 63.25 960 TYR A CA 1
ATOM 7856 C C . TYR A 1 960 ? 20.370 20.856 -13.412 1.00 63.25 960 TYR A C 1
ATOM 7858 O O . TYR A 1 960 ? 20.878 21.781 -14.078 1.00 63.25 960 TYR A O 1
#

Mean predicted aligned error: 13.55 Å

Sequence (960 aa):
MVEFTNSEQKKSFKKKATLKIDDILEIEFKPEDAVLLSPSLGMPAVVKKEDDCTAILELILLAKSDKLQQGNVAFHLRMSLWNEKDTTNDIVSNNKIFETYWYDKSTVNISKPVRASADNFGNGLTGADRNDANFKLKLAHLNIFPWILDRLSSYAYLYKVSVNLKDYQPGLYNIWWVNKKDYIELKNRPKWWNLVQHAKDLVSKDYKKELKEYGGGVTGKENVQASIYHPVYITKKKELNIGHVTDVHLDSRMNIYSQSIASVIEVKENCEGGITFDDRDRNVKNKDWYNPIKDIFINFNKLFTELCTRLFDNGSDIIVITGDLIDYNRSIHTPQTFRESPEKPSIAWDNLNRDYYQHALNKDKMNDDRNWFLFYEKLLELYDKKQKPIITILGNHDYVNFGVCPWPLGGGLWDGVYDQNLTRYESALMFGPGYKNSKEFISDLKERTDFVKWYTFFINPFPDFVVEYGDQSLFMVDWATNSSVFGAYAEGAGALNHAKNLFRENSDFQMSHGGYKSETADSSKPFEIRNYTIYQSWIKSKPPIKMLFMHATAICPRDDVSIGEINFSYKWTDDKLRYGTFDSRREEIIRDVETGDLGIIVSGHSHRNVVMEVKESHKGYAFTRAKEEHVNTEFMEPKHVIMVSSSGGPLPKYLPGAPYICACDDGPNRPNKYKTGFFYEKSTFSKNKLFRYEEGISRPSLISEESSINHNCLKAYIDDGKCPDCGMSASDMVKKPPRRHRPGGNILFFENGKVKIKSIFSEIKQSKPRKGPLCEKQGVFVDEMMLEGIKSEIKFNNWKHKIPINIISKNPFKYYGNMEFPSRVQYVTFSEGELDGGGRVRIEPSEKPYEKIVKQDIVKDSFEGFKDSAKHKEDFAFTRYYFGLNDIWDREINISKHFLAKAQDWAQKRRTDIINTAEFFSSYDPEYEKTHIDEFDGMIIEFRTIPDFEKRKNPHVCGY

Solvent-accessible surface area (backbone atoms only — not comparable to full-atom values): 53580 Å² total; per-residue (Å²): 134,72,85,89,87,82,93,84,89,90,79,79,81,88,60,89,61,82,76,55,94,87,62,84,83,86,79,86,76,80,75,71,67,63,44,80,60,34,31,15,50,23,42,40,36,57,26,48,38,44,95,88,38,48,18,66,43,69,34,33,33,37,19,54,51,94,75,79,45,70,69,53,50,34,67,25,45,26,71,33,49,47,96,44,59,88,46,54,70,61,44,76,66,43,48,63,61,28,51,61,55,70,78,48,85,76,83,74,81,70,61,76,79,58,81,74,48,86,90,55,64,82,62,70,66,93,78,70,60,85,83,53,81,82,63,54,73,50,57,38,57,46,64,72,67,67,64,64,32,63,77,40,71,75,30,81,33,39,34,39,36,38,38,49,44,47,92,57,71,72,46,36,26,24,51,44,78,55,46,57,67,56,54,62,57,53,76,79,51,70,91,81,71,72,90,53,66,60,60,60,71,73,42,57,85,87,72,73,62,43,55,43,82,72,40,99,70,68,66,102,77,70,65,56,68,88,66,79,48,22,35,35,34,34,36,71,66,75,57,74,18,39,16,39,36,14,32,27,39,24,41,62,54,39,54,39,52,49,43,32,68,38,44,86,55,56,27,47,75,36,35,64,78,62,76,53,89,88,49,91,56,72,59,49,75,49,61,91,58,54,60,33,45,30,74,43,42,47,37,26,59,63,40,38,57,51,39,55,52,47,38,43,75,72,62,29,54,32,38,41,37,30,8,22,56,33,41,54,44,64,50,57,76,51,70,41,58,80,39,98,48,63,60,58,49,53,59,50,34,51,45,48,52,51,42,47,54,56,35,71,75,32,75,84,59,53,81,59,57,46,35,60,55,51,50,52,50,54,50,49,54,48,35,74,74,64,54,47,48,40,35,54,42,45,15,70,53,40,27,34,60,26,75,48,70,92,65,51,80,92,78,54,87,63,69,64,40,49,29,39,48,27,36,61,31,60,42,40,66,71,58,30,93,68,71,83,70,78,80,59,58,73,77,22,68,56,68,40,74,74,66,40,46,62,48,33,71,48,29,35,71,60,64,61,52,73,50,67,40,78,49,37,30,40,39,40,40,37,39,80,67,73,61,41,45,68,65,28,43,76,72,69,63,46,81,48,63,29,36,49,48,48,51,44,52,79,75,58,60,78,73,67,64,91,86,65,83,66,77,70,83,55,83,87,60,88,70,80,80,35,55,42,62,54,45,62,50,55,64,72,47,84,49,78,36,28,35,41,38,28,10,55,16,87,68,24,66,39,71,88,42,23,62,66,43,38,54,75,73,37,39,58,84,34,75,63,26,48,44,34,34,37,70,79,42,48,69,59,60,52,46,33,21,34,74,41,64,34,4,34,39,42,18,18,68,75,21,28,37,38,34,32,36,30,45,67,95,45,71,63,37,38,35,75,78,36,51,57,81,76,26,65,52,66,78,36,68,55,44,18,35,42,34,35,35,24,11,26,23,51,39,18,45,37,62,13,65,42,36,32,40,50,45,56,65,62,44,95,92,44,82,60,55,69,48,35,31,31,46,75,52,85,47,98,88,52,83,56,43,29,22,45,41,72,74,75,82,76,74,88,78,77,76,63,97,80,68,76,97,71,73,90,60,77,61,51,72,38,95,80,28,39,41,91,88,52,63,43,41,58,88,75,38,42,70,40,73,50,49,68,37,58,21,19,30,35,33,41,43,48,56,97,82,23,32,24,46,35,49,47,64,61,81,56,75,35,46,52,66,51,65,52,33,53,29,53,74,70,58,47,83,53,55,50,25,22,45,61,90,34,56,33,70,68,53,53,69,69,54,52,54,84,53,66,45,36,41,26,40,69,61,66,42,82,43,46,42,84,70,77,71,44,56,32,39,37,46,35,28,26,87,73,35,73,40,67,60,58,18,56,37,47,77,41,72,44,98,47,78,33,25,27,28,48,35,30,42,39,23,44,60,32,51,48,54,44,48,51,27,32,64,41,80,91,40,38,24,34,41,38,33,26,63,57,98,85,43,75,35,71,40,50,45,44,44,44,69,63,61,52,50,50,52,48,52,48,53,47,49,52,48,51,51,61,69,74,30,90,67,45,80,84,69,67,52,78,63,52,67,69,67,61,63,64,88,39,81,30,68,39,39,33,43,47,62,60,71,66,66,72,58,37,66,39,87,60,31,62,52,80

Nearest PDB structures (foldseek):
  3oc8-assembly1_A  TM=4.635E-01  e=1.769E+00  Vibrio cholerae

Secondary structure (DSSP, 8-state):
-------SSS----S---PPTT------PPP--EEEEESBTTB-EEEE--TT---EEEEEEEES-TT--HHHHHHHEEEEEGGGTT-HHHHHH--HHHHHHHT----PPPPPP----GGGSS---TT--TT-TT--EEEEEEP--HHHHHHTTT--EEEEEEEE-TTSPSEEEEEEE--HHHHHHHTTS-TT--GGGTHHHHS-TTT---TTTT-TT--TT--PPP----EEEEE--SS--EEEEE---B-THHHHHTT---BS---GGG-SSS--TTSSS---S-TTT--BHHHH---HHHHHHHHHHHHHHTT-SEEEEES--B-S-S----GGGTSS-PPPHHHHHHHHHHHHHHHHH-GGGGG---HHHHHHHHHHHHHHHH---EEE---SGGGS--SSS-PPGGG----GGGGGT--HHHHHHHH-GGGG---THHHHT---TTTTHHHHHHT-S-SSEEEEETTEEEEEE---S--BSHHHHHTT--SPPB-TTTT--HHHHTTS-SSS--S---TT------HHHHHHHHHTSS-SEEEEEESS-SSB--TT--HHHHHHH-BTTSGGGBTT--TTTHHHHHHHHHHTSS-EEEE-TT---EEEE--GGGTTB-EEEEESS--BPPPB-SSSEEEEPPBSSS-PBPPP--SEE-S----TTSTTGGGEEEEEE--SSS--EEEEEETT--------TTS-----S---EETTSB-TTT--BTTT-EEPPPPB---EEEEEEEETTEEEEEEEE---GGGSPPHHHHHHHTTTTSS-EEETT--SHHHHHHS-TTS-EEEEESS-EE--TT----SEEEEEETTTEEPS--EEEEEEE-SSTTEEEEEEEE-HHHHHHHHHHHHSTT--EEEEEESSSS-EEEEEEE--HHHHHHHHHHHHHHHHHHHH-SSSTTT--HHHHHHS--------BEEPSS--TTGGGSTTSTT-